Protein AF-A0A3L7PU83-F1 (afdb_monomer)

Mean predicted aligned error: 11.11 Å

Structure (mmCIF, N/CA/C/O backbone):
data_AF-A0A3L7PU83-F1
#
_entry.id   AF-A0A3L7PU83-F1
#
loop_
_atom_site.group_PDB
_atom_site.id
_atom_site.type_symbol
_atom_site.label_atom_id
_atom_site.label_alt_id
_atom_site.label_comp_id
_atom_site.label_asym_id
_atom_site.label_entity_id
_atom_site.label_seq_id
_atom_site.pdbx_PDB_ins_code
_atom_site.Cartn_x
_atom_site.Cartn_y
_atom_site.Cartn_z
_atom_site.occupancy
_atom_site.B_iso_or_equiv
_atom_site.auth_seq_id
_atom_site.auth_comp_id
_atom_site.auth_asym_id
_atom_site.auth_atom_id
_atom_site.pdbx_PDB_model_num
ATOM 1 N N . GLY A 1 1 ? -7.015 1.477 20.627 1.00 94.00 1 GLY A N 1
ATOM 2 C CA . GLY A 1 1 ? -8.019 2.535 20.898 1.00 94.00 1 GLY A CA 1
ATOM 3 C C . GLY A 1 1 ? -7.750 3.165 22.248 1.00 94.00 1 GLY A C 1
ATOM 4 O O . GLY A 1 1 ? -7.036 2.555 23.033 1.00 94.00 1 GLY A O 1
ATOM 5 N N . MET A 1 2 ? -8.298 4.348 22.530 1.00 97.81 2 MET A N 1
ATOM 6 C CA . MET A 1 2 ? -8.058 5.074 23.785 1.00 97.81 2 MET A CA 1
ATOM 7 C C . MET A 1 2 ? -9.359 5.667 24.338 1.00 97.81 2 MET A C 1
ATOM 9 O O . MET A 1 2 ? -10.185 6.142 23.562 1.00 97.81 2 MET A O 1
ATOM 13 N N . THR A 1 3 ? -9.516 5.666 25.662 1.00 98.44 3 THR A N 1
ATOM 14 C CA . THR A 1 3 ? -10.585 6.374 26.385 1.00 98.44 3 THR A CA 1
ATOM 15 C C . THR A 1 3 ? -10.027 7.011 27.657 1.00 98.44 3 THR A C 1
ATOM 17 O O . THR A 1 3 ? -8.965 6.603 28.130 1.00 98.44 3 THR A O 1
ATOM 20 N N . VAL A 1 4 ? -10.726 8.006 28.204 1.00 98.00 4 VAL A N 1
ATOM 21 C CA . VAL A 1 4 ? -10.315 8.733 29.414 1.00 98.00 4 VAL A CA 1
ATOM 22 C C . VAL A 1 4 ? -11.493 8.817 30.378 1.00 98.00 4 VAL A C 1
ATOM 24 O O . VAL A 1 4 ? -12.605 9.099 29.938 1.00 98.00 4 VAL A O 1
ATOM 27 N N . ASP A 1 5 ? -11.255 8.538 31.658 1.00 97.06 5 ASP A N 1
ATOM 28 C CA . ASP A 1 5 ? -12.269 8.633 32.719 1.00 97.06 5 ASP A CA 1
ATOM 29 C C . ASP A 1 5 ? -12.461 10.080 33.217 1.00 97.06 5 ASP A C 1
ATOM 31 O O . ASP A 1 5 ? -11.706 10.988 32.852 1.00 97.06 5 ASP A O 1
ATOM 35 N N . SER A 1 6 ? -13.457 10.324 34.075 1.00 96.25 6 SER A N 1
ATOM 36 C CA . SER A 1 6 ? -13.735 11.674 34.598 1.00 96.25 6 SER A CA 1
ATOM 37 C C . SER A 1 6 ? -12.614 12.260 35.475 1.00 96.25 6 SER A C 1
ATOM 39 O O . SER A 1 6 ? -12.602 13.464 35.747 1.00 96.25 6 SER A O 1
ATOM 41 N N . LYS A 1 7 ? -11.656 11.430 35.907 1.00 93.38 7 LYS A N 1
ATOM 42 C CA . LYS A 1 7 ? -10.493 11.803 36.726 1.00 93.38 7 LYS A CA 1
ATOM 43 C C . LYS A 1 7 ? -9.229 12.012 35.890 1.00 93.38 7 LYS A C 1
ATOM 45 O O . LYS A 1 7 ? -8.198 12.371 36.452 1.00 93.38 7 LYS A O 1
ATOM 50 N N . GLY A 1 8 ? -9.297 11.814 34.574 1.00 94.19 8 GLY A N 1
ATOM 51 C CA . GLY A 1 8 ? -8.153 11.939 33.676 1.00 94.19 8 GLY A CA 1
ATOM 52 C C . GLY A 1 8 ? -7.285 10.681 33.584 1.00 94.19 8 GLY A C 1
ATOM 53 O O . GLY A 1 8 ? -6.175 10.760 33.060 1.00 94.19 8 GLY A O 1
ATOM 54 N N . HIS A 1 9 ? -7.747 9.522 34.065 1.00 95.69 9 HIS A N 1
ATOM 55 C CA . HIS A 1 9 ? -7.056 8.260 33.813 1.00 95.69 9 HIS A CA 1
ATOM 56 C C . HIS A 1 9 ? -7.251 7.830 32.364 1.00 95.69 9 HIS A C 1
ATOM 58 O O . HIS A 1 9 ? -8.375 7.741 31.869 1.00 95.69 9 HIS A O 1
ATOM 64 N N . VAL A 1 10 ? -6.147 7.519 31.693 1.00 97.94 10 VAL A N 1
ATOM 65 C CA . VAL A 1 10 ? -6.130 7.098 30.295 1.00 97.94 10 VAL A CA 1
ATOM 66 C C . VAL A 1 10 ? -6.095 5.576 30.223 1.00 97.94 10 VAL A C 1
ATOM 68 O O . VAL A 1 10 ? -5.242 4.939 30.838 1.00 97.94 10 VAL A O 1
ATOM 71 N N . PHE A 1 11 ? -6.988 4.995 29.425 1.00 98.62 11 PHE A N 1
ATOM 72 C CA . PHE A 1 11 ? -7.014 3.566 29.126 1.00 98.62 11 PHE A CA 1
ATOM 73 C C . PHE A 1 11 ? -6.762 3.327 27.640 1.00 98.62 11 PHE A C 1
ATOM 75 O O . PHE A 1 11 ? -7.431 3.915 26.790 1.00 98.62 11 PHE A O 1
ATOM 82 N N . ILE A 1 12 ? -5.818 2.442 27.321 1.00 98.50 12 ILE A N 1
ATOM 83 C CA . ILE A 1 12 ? -5.386 2.143 25.953 1.00 98.50 12 ILE A CA 1
ATOM 84 C C . ILE A 1 12 ? -5.559 0.648 25.692 1.00 98.50 12 ILE A C 1
ATOM 86 O O . ILE A 1 12 ? -4.879 -0.174 26.298 1.00 98.50 12 ILE A O 1
ATOM 90 N N . ALA A 1 13 ? -6.451 0.294 24.769 1.00 98.12 13 ALA A N 1
ATOM 91 C CA . ALA A 1 13 ? -6.539 -1.060 24.229 1.00 98.12 13 ALA A CA 1
ATOM 92 C C . ALA A 1 13 ? -5.381 -1.285 23.248 1.00 98.12 13 ALA A C 1
ATOM 94 O O . ALA A 1 13 ? -5.244 -0.517 22.286 1.00 98.12 13 ALA A O 1
ATOM 95 N N . GLN A 1 14 ? -4.555 -2.302 23.512 1.00 96.00 14 GLN A N 1
ATOM 96 C CA . GLN A 1 14 ? -3.320 -2.548 22.771 1.00 96.00 14 GLN A CA 1
ATOM 97 C C . GLN A 1 14 ? -2.927 -4.031 22.714 1.00 96.00 14 GLN A C 1
ATOM 99 O O . GLN A 1 14 ? -3.378 -4.870 23.497 1.00 96.00 14 GLN A O 1
ATOM 104 N N . THR A 1 15 ? -1.997 -4.321 21.810 1.00 95.69 15 THR A N 1
ATOM 105 C CA . THR A 1 15 ? -1.219 -5.560 21.777 1.00 95.69 15 THR A CA 1
ATOM 106 C C . THR A 1 15 ? 0.227 -5.258 22.135 1.00 95.69 15 THR A C 1
ATOM 108 O O . THR A 1 15 ? 0.797 -4.298 21.622 1.00 95.69 15 THR A O 1
ATOM 111 N N . ASP A 1 16 ? 0.828 -6.091 22.974 1.00 94.75 16 ASP A N 1
ATOM 112 C CA . ASP A 1 16 ? 2.232 -5.985 23.365 1.00 94.75 16 ASP A CA 1
ATOM 113 C C . ASP A 1 16 ? 3.016 -7.150 22.752 1.00 94.75 16 ASP A C 1
ATOM 115 O O . ASP A 1 16 ? 2.690 -8.317 22.990 1.00 94.75 16 ASP A O 1
ATOM 119 N N . ALA A 1 17 ? 3.976 -6.844 21.883 1.00 94.12 17 ALA A N 1
ATOM 120 C CA . ALA A 1 17 ? 4.710 -7.852 21.129 1.00 94.12 17 ALA A CA 1
ATOM 121 C C . ALA A 1 17 ? 5.749 -8.560 22.007 1.00 94.12 17 ALA A C 1
ATOM 123 O O . ALA A 1 17 ? 6.344 -7.958 22.890 1.00 94.12 17 ALA A O 1
ATOM 124 N N . ARG A 1 18 ? 5.980 -9.847 21.734 1.00 93.31 18 ARG A N 1
ATOM 125 C CA . ARG A 1 18 ? 6.956 -10.700 22.435 1.00 93.31 18 ARG A CA 1
ATOM 126 C C . ARG A 1 18 ? 8.158 -11.053 21.555 1.00 93.31 18 ARG A C 1
ATOM 128 O O . ARG A 1 18 ? 8.721 -12.146 21.664 1.00 93.31 18 ARG A O 1
ATOM 135 N N . ASN A 1 19 ? 8.531 -10.180 20.619 1.00 89.44 19 ASN A N 1
ATOM 136 C CA . ASN A 1 19 ? 9.611 -10.446 19.663 1.00 89.44 19 ASN A CA 1
ATOM 137 C C . ASN A 1 19 ? 10.994 -10.559 20.336 1.00 89.44 19 ASN A C 1
ATOM 139 O O . ASN A 1 19 ? 11.896 -11.191 19.798 1.00 89.44 19 ASN A O 1
ATOM 143 N N . GLU A 1 20 ? 11.177 -10.033 21.545 1.00 87.25 20 GLU A N 1
ATOM 144 C CA . GLU A 1 20 ? 12.359 -10.229 22.390 1.00 87.25 20 GLU A CA 1
ATOM 145 C C . GLU A 1 20 ? 12.507 -11.668 22.917 1.00 87.25 20 GLU A C 1
ATOM 147 O O . GLU A 1 20 ? 13.622 -12.098 23.246 1.00 87.25 20 GLU A O 1
ATOM 152 N N . VAL A 1 21 ? 11.404 -12.428 22.976 1.00 88.00 21 VAL A N 1
ATOM 153 C CA . VAL A 1 21 ? 11.387 -13.816 23.456 1.00 88.00 21 VAL A CA 1
ATOM 154 C C . VAL A 1 21 ? 12.019 -14.756 22.427 1.00 88.00 21 VAL A C 1
ATOM 156 O O . VAL A 1 21 ? 12.861 -15.575 22.800 1.00 88.00 21 VAL A O 1
ATOM 159 N N . ASN A 1 22 ? 11.715 -14.607 21.132 1.00 85.12 22 ASN A N 1
ATOM 160 C CA . ASN A 1 22 ? 12.350 -15.395 20.064 1.00 85.12 22 ASN A CA 1
ATOM 161 C C . ASN A 1 22 ? 13.412 -14.641 19.244 1.00 85.12 22 ASN A C 1
ATOM 163 O O . ASN A 1 22 ? 14.117 -15.256 18.452 1.00 85.12 22 ASN A O 1
ATOM 167 N N . GLY A 1 23 ? 13.620 -13.346 19.483 1.00 67.50 23 GLY A N 1
ATOM 168 C CA . GLY A 1 23 ? 14.571 -12.484 18.768 1.00 67.50 23 GLY A CA 1
ATOM 169 C C . GLY A 1 23 ? 16.057 -12.717 19.066 1.00 67.50 23 GLY A C 1
ATOM 170 O O . GLY A 1 23 ? 16.902 -11.952 18.609 1.00 67.50 23 GLY A O 1
ATOM 171 N N . ARG A 1 24 ? 16.420 -13.770 19.814 1.00 73.19 24 ARG A N 1
ATOM 172 C CA . ARG A 1 24 ? 17.814 -14.121 20.163 1.00 73.19 24 ARG A CA 1
ATOM 173 C C . ARG A 1 24 ? 18.433 -15.148 19.204 1.00 73.19 24 ARG A C 1
ATOM 175 O O . ARG A 1 24 ? 19.147 -16.064 19.632 1.00 73.19 24 ARG A O 1
ATOM 182 N N . ALA A 1 25 ? 18.178 -14.993 17.902 1.00 60.38 25 ALA A N 1
ATOM 183 C CA . ALA A 1 25 ? 18.907 -15.729 16.869 1.00 60.38 25 ALA A CA 1
ATOM 184 C C . ALA A 1 25 ? 20.420 -15.463 17.013 1.00 60.38 25 ALA A C 1
ATOM 186 O O . ALA A 1 25 ? 20.863 -14.338 17.222 1.00 60.38 25 ALA A O 1
ATOM 187 N N . GLY A 1 26 ? 21.234 -16.510 16.948 1.00 65.75 26 GLY A N 1
ATOM 188 C CA . GLY A 1 26 ? 22.698 -16.488 17.081 1.00 65.75 26 GLY A CA 1
ATOM 189 C C . GLY A 1 26 ? 23.156 -16.912 18.452 1.00 65.75 26 GLY A C 1
ATOM 190 O O . GLY A 1 26 ? 23.885 -17.890 18.591 1.00 65.75 26 GLY A O 1
ATOM 191 N N . THR A 1 27 ? 22.696 -16.192 19.466 1.00 74.00 27 THR A N 1
ATOM 192 C CA . THR A 1 27 ? 23.150 -16.401 20.843 1.00 74.00 27 THR A CA 1
ATOM 193 C C . THR A 1 27 ? 22.474 -17.601 21.490 1.00 74.00 27 THR A C 1
ATOM 195 O O . THR A 1 27 ? 23.137 -18.374 22.177 1.00 74.00 27 THR A O 1
ATOM 198 N N . LYS A 1 28 ? 21.169 -17.780 21.252 1.00 83.25 28 LYS A N 1
ATOM 199 C CA . LYS A 1 28 ? 20.387 -18.866 21.857 1.00 83.25 28 LYS A CA 1
ATOM 200 C C . LYS A 1 28 ? 19.711 -19.801 20.856 1.00 83.25 28 LYS A C 1
ATOM 202 O O . LYS A 1 28 ? 19.088 -20.765 21.279 1.00 83.25 28 LYS A O 1
ATOM 207 N N . LYS A 1 29 ? 19.847 -19.541 19.548 1.00 84.50 29 LYS A N 1
ATOM 208 C CA . LYS A 1 29 ? 19.225 -20.331 18.465 1.00 84.50 29 LYS A CA 1
ATOM 209 C C . LYS A 1 29 ? 17.710 -20.541 18.649 1.00 84.50 29 LYS A C 1
ATOM 211 O O . LYS A 1 29 ? 17.197 -21.604 18.316 1.00 84.50 29 LYS A O 1
ATOM 216 N N . HIS A 1 30 ? 17.024 -19.532 19.187 1.00 89.12 30 HIS A N 1
ATOM 217 C CA . HIS A 1 30 ? 15.570 -19.559 19.360 1.00 89.12 30 HIS A CA 1
ATOM 218 C C . HIS A 1 30 ? 14.841 -19.668 18.011 1.00 89.12 30 HIS A C 1
ATOM 220 O O . HIS A 1 30 ? 15.389 -19.305 16.966 1.00 89.12 30 HIS A O 1
ATOM 226 N N . GLY A 1 31 ? 13.593 -20.127 18.056 1.00 88.00 31 GLY A N 1
ATOM 227 C CA . GLY A 1 31 ? 12.664 -20.196 16.936 1.00 88.00 31 GLY A CA 1
ATOM 228 C C . GLY A 1 31 ? 11.219 -19.952 17.383 1.00 88.00 31 GLY A C 1
ATOM 229 O O . GLY A 1 31 ? 10.943 -19.119 18.242 1.00 88.00 31 GLY A O 1
ATOM 230 N N . LEU A 1 32 ? 10.264 -20.657 16.770 1.00 90.56 32 LEU A N 1
ATOM 231 C CA . LEU A 1 32 ? 8.839 -20.497 17.100 1.00 90.56 32 LEU A CA 1
ATOM 232 C C . LEU A 1 32 ? 8.448 -21.116 18.452 1.00 90.56 32 LEU A C 1
ATOM 234 O O . LEU A 1 32 ? 7.441 -20.703 19.029 1.00 90.56 32 LEU A O 1
ATOM 238 N N . ALA A 1 33 ? 9.221 -22.086 18.950 1.00 91.31 33 ALA A N 1
ATOM 239 C CA . ALA A 1 33 ? 8.948 -22.797 20.198 1.00 91.31 33 ALA A CA 1
ATOM 240 C C . ALA A 1 33 ? 8.825 -21.828 21.383 1.00 91.31 33 ALA A C 1
ATOM 242 O O . ALA A 1 33 ? 7.864 -21.886 22.148 1.00 91.31 33 ALA A O 1
ATOM 243 N N . GLU A 1 34 ? 9.755 -20.874 21.473 1.00 91.56 34 GLU A N 1
ATOM 244 C CA . GLU A 1 34 ? 9.830 -19.888 22.550 1.00 91.56 34 GLU A CA 1
ATOM 245 C C . GLU A 1 34 ? 8.663 -18.893 22.539 1.00 91.56 34 GLU A C 1
ATOM 247 O O . GLU A 1 34 ? 8.330 -18.331 23.581 1.00 91.56 34 GLU A O 1
ATOM 252 N N . LEU A 1 35 ? 8.010 -18.678 21.390 1.00 92.06 35 LEU A N 1
ATOM 253 C CA . LEU A 1 35 ? 6.804 -17.849 21.332 1.00 92.06 35 LEU A CA 1
ATOM 254 C C . LEU A 1 35 ? 5.567 -18.573 21.857 1.00 92.06 35 LEU A C 1
ATOM 256 O O . LEU A 1 35 ? 4.594 -17.903 22.186 1.00 92.06 35 LEU A O 1
ATOM 260 N N . GLU A 1 36 ? 5.564 -19.908 21.902 1.00 94.38 36 GLU A N 1
ATOM 261 C CA . GLU A 1 36 ? 4.422 -20.725 22.337 1.00 94.38 36 GLU A CA 1
ATOM 262 C C . GLU A 1 36 ? 3.128 -20.465 21.532 1.00 94.38 36 GLU A C 1
ATOM 264 O O . GLU A 1 36 ? 2.024 -20.667 22.039 1.00 94.38 36 GLU A O 1
ATOM 269 N N . ASN A 1 37 ? 3.261 -20.015 20.272 1.00 94.62 37 ASN A N 1
ATOM 270 C CA . ASN A 1 37 ? 2.171 -19.479 19.438 1.00 94.62 37 ASN A CA 1
ATOM 271 C C . ASN A 1 37 ? 1.414 -18.324 20.120 1.00 94.62 37 ASN A C 1
ATOM 273 O O . ASN A 1 37 ? 0.193 -18.217 20.078 1.00 94.62 37 ASN A O 1
ATOM 277 N N . ARG A 1 38 ? 2.180 -17.447 20.770 1.00 94.75 38 ARG A N 1
ATOM 278 C CA . ARG A 1 38 ? 1.701 -16.298 21.530 1.00 94.75 38 ARG A CA 1
ATOM 279 C C . ARG A 1 38 ? 2.611 -15.097 21.268 1.00 94.75 38 ARG A C 1
ATOM 281 O O . ARG A 1 38 ? 3.349 -14.661 22.149 1.00 94.75 38 ARG A O 1
ATOM 288 N N . ALA A 1 39 ? 2.593 -14.609 20.027 1.00 94.38 39 ALA A N 1
ATOM 289 C CA . ALA A 1 39 ? 3.445 -13.505 19.569 1.00 94.38 39 ALA A CA 1
ATOM 290 C C . ALA A 1 39 ? 3.096 -12.159 20.226 1.00 94.38 39 ALA A C 1
ATOM 292 O O . ALA A 1 39 ? 3.973 -11.315 20.386 1.00 94.38 39 ALA A O 1
ATOM 293 N N . PHE A 1 40 ? 1.838 -11.991 20.641 1.00 95.81 40 PHE A N 1
ATOM 294 C CA . PHE A 1 40 ? 1.333 -10.780 21.278 1.00 95.81 40 PHE A CA 1
ATOM 295 C C . PHE A 1 40 ? 0.582 -11.112 22.570 1.00 95.81 40 PHE A C 1
ATOM 297 O O . PHE A 1 40 ? -0.116 -12.132 22.659 1.00 95.81 40 PHE A O 1
ATOM 304 N N . LEU A 1 41 ? 0.707 -10.229 23.558 1.00 97.56 41 LEU A N 1
ATOM 305 C CA . LEU A 1 41 ? -0.160 -10.163 24.728 1.00 97.56 41 LEU A CA 1
ATOM 306 C C . LEU A 1 41 ? -1.266 -9.145 24.458 1.00 97.56 41 LEU A C 1
ATOM 308 O O . LEU A 1 41 ? -0.987 -8.009 24.077 1.00 97.56 41 LEU A O 1
ATOM 312 N N . ASN A 1 42 ? -2.518 -9.544 24.661 1.00 98.25 42 ASN A N 1
ATOM 313 C CA . ASN A 1 42 ? -3.672 -8.664 24.506 1.00 98.25 42 ASN A CA 1
ATOM 314 C C . ASN A 1 42 ? -3.945 -7.967 25.843 1.00 98.25 42 ASN A C 1
ATOM 316 O O . ASN A 1 42 ? -4.170 -8.635 26.857 1.00 98.25 42 ASN A O 1
ATOM 320 N N . ARG A 1 43 ? -3.868 -6.632 25.862 1.00 98.12 43 ARG A N 1
ATOM 321 C CA . ARG A 1 43 ? -3.830 -5.843 27.100 1.00 98.12 43 ARG A CA 1
ATOM 322 C C . ARG A 1 43 ? -4.674 -4.578 27.015 1.00 98.12 43 ARG A C 1
ATOM 324 O O . ARG A 1 43 ? -4.902 -4.025 25.938 1.00 98.12 43 ARG A O 1
ATOM 331 N N . ILE A 1 44 ? -5.065 -4.081 28.184 1.00 98.62 44 ILE A N 1
ATOM 332 C CA . ILE A 1 44 ? -5.425 -2.675 28.377 1.00 98.62 44 ILE A CA 1
ATOM 333 C C . ILE A 1 44 ? -4.355 -2.034 29.258 1.00 98.62 44 ILE A C 1
ATOM 335 O O . ILE A 1 44 ? -4.079 -2.518 30.352 1.00 98.62 44 ILE A O 1
ATOM 339 N N . THR A 1 45 ? -3.754 -0.946 28.794 1.00 98.25 45 THR A N 1
ATOM 340 C CA . THR A 1 45 ? -2.855 -0.121 29.609 1.00 98.25 45 THR A CA 1
ATOM 341 C C . THR A 1 45 ? -3.662 0.960 30.301 1.00 98.25 45 THR A C 1
ATOM 343 O O . THR A 1 45 ? -4.406 1.674 29.638 1.00 98.25 45 THR A O 1
ATOM 346 N N . SER A 1 46 ? -3.503 1.096 31.612 1.00 97.50 46 SER A N 1
ATOM 347 C CA . SER A 1 46 ? -4.073 2.165 32.429 1.00 97.50 46 SER A CA 1
ATOM 348 C C . SER A 1 46 ? -2.957 3.100 32.893 1.00 97.50 46 SER A C 1
ATOM 350 O O . SER A 1 46 ? -1.943 2.643 33.429 1.00 97.50 46 SER A O 1
ATOM 352 N N . ILE A 1 47 ? -3.123 4.399 32.657 1.00 97.12 47 ILE A N 1
ATOM 353 C CA . ILE A 1 47 ? -2.149 5.439 33.001 1.00 97.12 47 ILE A CA 1
ATOM 354 C C . ILE A 1 47 ? -2.874 6.530 33.781 1.00 97.12 47 ILE A C 1
ATOM 356 O O . ILE A 1 47 ? -3.795 7.168 33.268 1.00 97.12 47 ILE A O 1
ATOM 360 N N . SER A 1 48 ? -2.445 6.746 35.019 1.00 95.12 48 SER A N 1
ATOM 361 C CA . SER A 1 48 ? -2.879 7.881 35.829 1.00 95.12 48 SER A CA 1
ATOM 362 C C . SER A 1 48 ? -1.930 9.058 35.630 1.00 95.12 48 SER A C 1
ATOM 364 O O . SER A 1 48 ? -0.762 8.870 35.294 1.00 95.12 48 SER A O 1
ATOM 366 N N . PHE A 1 49 ? -2.432 10.269 35.845 1.00 93.81 49 PHE A N 1
ATOM 367 C CA . PHE A 1 49 ? -1.648 11.494 35.745 1.00 93.81 49 PHE A CA 1
ATOM 368 C C . PHE A 1 49 ? -1.734 12.269 37.053 1.00 93.81 49 PHE A C 1
ATOM 370 O O . PHE A 1 49 ? -2.809 12.397 37.643 1.00 93.81 49 PHE A O 1
ATOM 377 N N . HIS A 1 50 ? -0.601 12.812 37.485 1.00 89.38 50 HIS A N 1
ATOM 378 C CA . HIS A 1 50 ? -0.543 13.793 38.556 1.00 89.38 50 HIS A CA 1
ATOM 379 C C . HIS A 1 50 ? -0.079 15.125 37.962 1.00 89.38 50 HIS A C 1
ATOM 381 O O . HIS A 1 50 ? 1.105 15.317 37.690 1.00 89.38 50 HIS A O 1
ATOM 387 N N . ALA A 1 51 ? -1.021 16.055 37.772 1.00 86.50 51 ALA A N 1
ATOM 388 C CA . ALA A 1 51 ? -0.829 17.215 36.898 1.00 86.50 51 ALA A CA 1
ATOM 389 C C . ALA A 1 51 ? -0.440 16.761 35.475 1.00 86.50 51 ALA A C 1
ATOM 391 O O . ALA A 1 51 ? -1.168 15.961 34.893 1.00 86.50 51 ALA A O 1
ATOM 392 N N . ASP A 1 52 ? 0.683 17.239 34.935 1.00 88.88 52 ASP A N 1
ATOM 393 C CA . ASP A 1 52 ? 1.148 16.891 33.584 1.00 88.88 52 ASP A CA 1
ATOM 394 C C . ASP A 1 52 ? 2.091 15.669 33.565 1.00 88.88 52 ASP A C 1
ATOM 396 O O . ASP A 1 52 ? 2.519 15.230 32.496 1.00 88.88 52 ASP A O 1
ATOM 400 N N . ASP A 1 53 ? 2.404 15.096 34.733 1.00 92.56 53 ASP A N 1
ATOM 401 C CA . ASP A 1 53 ? 3.305 13.951 34.855 1.00 92.56 53 ASP A CA 1
ATOM 402 C C . ASP A 1 53 ? 2.523 12.631 34.829 1.00 92.56 53 ASP A C 1
ATOM 404 O O . ASP A 1 53 ? 1.648 12.380 35.666 1.00 92.56 53 ASP A O 1
ATOM 408 N N . ALA A 1 54 ? 2.865 11.763 33.875 1.00 93.69 54 ALA A N 1
ATOM 409 C CA . ALA A 1 54 ? 2.325 10.411 33.800 1.00 93.69 54 ALA A CA 1
ATOM 410 C C . ALA A 1 54 ? 2.907 9.526 34.914 1.00 93.69 54 ALA A C 1
ATOM 412 O O . ALA A 1 54 ? 4.125 9.441 35.096 1.00 93.69 54 ALA A O 1
ATOM 413 N N . GLU A 1 55 ? 2.040 8.811 35.626 1.00 95.44 55 GLU A N 1
ATOM 414 C CA . GLU A 1 55 ? 2.448 7.740 36.529 1.00 95.44 55 GLU A CA 1
ATOM 415 C C . GLU A 1 55 ? 2.897 6.491 35.753 1.00 95.44 55 GLU A C 1
ATOM 417 O O . GLU A 1 55 ? 2.722 6.369 34.538 1.00 95.44 55 GLU A O 1
ATOM 422 N N . GLN A 1 56 ? 3.477 5.524 36.472 1.00 95.62 56 GLN A N 1
ATOM 423 C CA . GLN A 1 56 ? 3.872 4.249 35.879 1.00 95.62 56 GLN A CA 1
ATOM 424 C C . GLN A 1 56 ? 2.654 3.514 35.294 1.00 95.62 56 GLN A C 1
ATOM 426 O O . GLN A 1 56 ? 1.674 3.304 36.019 1.00 95.62 56 GLN A O 1
ATOM 431 N N . PRO A 1 57 ? 2.717 3.077 34.021 1.00 96.12 57 PRO A N 1
ATOM 432 C CA . PRO A 1 57 ? 1.628 2.337 33.403 1.00 96.12 57 PRO A CA 1
ATOM 433 C C . PRO A 1 57 ? 1.303 1.046 34.162 1.00 96.12 57 PRO A C 1
ATOM 435 O O . PRO A 1 57 ? 2.196 0.298 34.567 1.00 96.12 57 PRO A O 1
ATOM 438 N N . LYS A 1 58 ? 0.010 0.755 34.309 1.00 96.69 58 LYS A N 1
ATOM 439 C CA . LYS A 1 58 ? -0.505 -0.525 34.807 1.00 96.69 58 LYS A CA 1
ATOM 440 C C . LYS A 1 58 ? -1.070 -1.319 33.638 1.00 96.69 58 LYS A C 1
ATOM 442 O O . LYS A 1 58 ? -1.835 -0.782 32.842 1.00 96.69 58 LYS A O 1
ATOM 447 N N . PHE A 1 59 ? -0.726 -2.598 33.547 1.00 97.38 59 PHE A N 1
ATOM 448 C CA . PHE A 1 59 ? -1.219 -3.477 32.489 1.00 97.38 59 PHE A CA 1
ATOM 449 C C . PHE A 1 59 ? -2.320 -4.391 33.018 1.00 97.38 59 PHE A C 1
ATOM 451 O O . PHE A 1 59 ? -2.118 -5.119 33.988 1.00 97.38 59 PHE A O 1
ATOM 458 N N . PHE A 1 60 ? -3.473 -4.363 32.359 1.00 98.06 60 PHE A N 1
ATOM 459 C CA . PHE A 1 60 ? -4.547 -5.328 32.535 1.00 98.06 60 PHE A CA 1
ATOM 460 C C . PHE A 1 60 ? -4.399 -6.405 31.462 1.00 98.06 60 PHE A C 1
ATOM 462 O O . PHE A 1 60 ? -4.686 -6.171 30.284 1.00 98.06 60 PHE A O 1
ATOM 469 N N . ASP A 1 61 ? -3.906 -7.573 31.866 1.00 97.81 61 ASP A N 1
ATOM 470 C CA . ASP A 1 61 ? -3.820 -8.742 30.996 1.00 97.81 61 ASP A CA 1
ATOM 471 C C . ASP A 1 61 ? -5.227 -9.299 30.753 1.00 97.81 61 ASP A C 1
ATOM 473 O O . ASP A 1 61 ? -5.915 -9.722 31.683 1.00 97.81 61 ASP A O 1
ATOM 477 N N . LEU A 1 62 ? -5.669 -9.306 29.495 1.00 98.12 62 LEU A N 1
ATOM 478 C CA . LEU A 1 62 ? -7.024 -9.745 29.134 1.00 98.12 62 LEU A CA 1
ATOM 479 C C . LEU A 1 62 ? -7.175 -11.272 29.112 1.00 98.12 62 LEU A C 1
ATOM 481 O O . LEU A 1 62 ? -8.275 -11.804 28.959 1.00 98.12 62 LEU A O 1
ATOM 485 N N . GLU A 1 63 ? -6.055 -11.977 29.234 1.00 96.88 63 GLU A N 1
ATOM 486 C CA . GLU A 1 63 ? -5.904 -13.417 29.087 1.00 96.88 63 GLU A CA 1
ATOM 487 C C . GLU A 1 63 ? -4.795 -13.899 30.041 1.00 96.88 63 GLU A C 1
ATOM 489 O O . GLU A 1 63 ? -3.925 -13.107 30.414 1.00 96.88 63 GLU A O 1
ATOM 494 N N . PRO A 1 64 ? -4.747 -15.196 30.402 1.00 96.25 64 PRO A N 1
ATOM 495 C CA . PRO A 1 64 ? -3.625 -15.743 31.157 1.00 96.25 64 PRO A CA 1
ATOM 496 C C . PRO A 1 64 ? -2.277 -15.477 30.471 1.00 96.25 64 PRO A C 1
ATOM 498 O O . PRO A 1 64 ? -2.149 -15.594 29.245 1.00 96.25 64 PRO A O 1
ATOM 501 N N . LEU A 1 65 ? -1.267 -15.145 31.279 1.00 95.62 65 LEU A N 1
ATOM 502 C CA . LEU A 1 65 ? 0.104 -14.971 30.807 1.00 95.62 65 LEU A CA 1
ATOM 503 C C . LEU A 1 65 ? 0.771 -16.327 30.507 1.00 95.62 65 LEU A C 1
ATOM 505 O O . LEU A 1 65 ? 0.557 -17.290 31.257 1.00 95.62 65 LEU A O 1
ATOM 509 N N . PRO A 1 66 ? 1.634 -16.403 29.473 1.00 93.75 66 PRO A N 1
ATOM 510 C CA . PRO A 1 66 ? 2.446 -17.582 29.186 1.00 93.75 66 PRO A CA 1
ATOM 511 C C . PRO A 1 66 ? 3.214 -18.100 30.414 1.00 93.75 66 PRO A C 1
ATOM 513 O O . PRO A 1 66 ? 3.695 -17.296 31.217 1.00 93.75 66 PRO A O 1
ATOM 516 N N . PRO A 1 67 ? 3.340 -19.431 30.579 1.00 93.06 67 PRO A N 1
ATOM 517 C CA . PRO A 1 67 ? 3.010 -20.467 29.590 1.00 93.06 67 PRO A CA 1
ATOM 518 C C . PRO A 1 67 ? 1.519 -20.849 29.524 1.00 93.06 67 PRO A C 1
ATOM 520 O O . PRO A 1 67 ? 1.117 -21.659 28.684 1.00 93.06 67 PRO A O 1
ATOM 523 N N . ASN A 1 68 ? 0.678 -20.272 30.390 1.00 95.88 68 ASN A N 1
ATOM 524 C CA . ASN A 1 68 ? -0.760 -20.517 30.358 1.00 95.88 68 ASN A CA 1
ATOM 525 C C . ASN A 1 68 ? -1.386 -19.845 29.129 1.00 95.88 68 ASN A C 1
ATOM 527 O O . ASN A 1 68 ? -1.002 -18.745 28.738 1.00 95.88 68 ASN A O 1
ATOM 531 N N . GLN A 1 69 ? -2.359 -20.519 28.520 1.00 95.00 69 GLN A N 1
ATOM 532 C CA . GLN A 1 69 ? -3.091 -20.031 27.352 1.00 95.00 69 GLN A CA 1
ATOM 533 C C . GLN A 1 69 ? -4.565 -19.847 27.726 1.00 95.00 69 GLN A C 1
ATOM 535 O O . GLN A 1 69 ? -5.043 -20.561 28.614 1.00 95.00 69 GLN A O 1
ATOM 540 N N . PRO A 1 70 ? -5.298 -18.921 27.083 1.00 95.88 70 PRO A N 1
ATOM 541 C CA . PRO A 1 70 ? -6.742 -18.869 27.251 1.00 95.88 70 PRO A CA 1
ATOM 542 C C . PRO A 1 70 ? -7.381 -20.178 26.771 1.00 95.88 70 PRO A C 1
ATOM 544 O O . PRO A 1 70 ? -6.877 -20.848 25.866 1.00 95.88 70 PRO A O 1
ATOM 547 N N . GLU A 1 71 ? -8.513 -20.536 27.372 1.00 94.69 71 GLU A N 1
ATOM 548 C CA . GLU A 1 71 ? -9.345 -21.623 26.861 1.00 94.69 71 GLU A CA 1
ATOM 549 C C . GLU A 1 71 ? -9.858 -21.297 25.448 1.00 94.69 71 GLU A C 1
ATOM 551 O O . GLU A 1 71 ? -9.953 -20.132 25.042 1.00 94.69 71 GLU A O 1
ATOM 556 N N . LEU A 1 72 ? -10.205 -22.334 24.682 1.00 89.50 72 LEU A N 1
ATOM 557 C CA . LEU A 1 72 ? -10.688 -22.170 23.312 1.00 89.50 72 LEU A CA 1
ATOM 558 C C . LEU A 1 72 ? -11.922 -21.252 23.277 1.00 89.50 72 LEU A C 1
ATOM 560 O O . LEU A 1 72 ? -12.904 -21.493 23.973 1.00 89.50 72 LEU A O 1
ATOM 564 N N . GLY A 1 73 ? -11.869 -20.208 22.447 1.00 91.31 73 GLY A N 1
ATOM 565 C CA . GLY A 1 73 ? -12.955 -19.231 22.300 1.00 91.31 73 GLY A CA 1
ATOM 566 C C . GLY A 1 73 ? -13.006 -18.146 23.383 1.00 91.31 73 GLY A C 1
ATOM 567 O O . GLY A 1 73 ? -13.836 -17.243 23.279 1.00 91.31 73 GLY A O 1
ATOM 568 N N . MET A 1 74 ? -12.117 -18.193 24.382 1.00 96.31 74 MET A N 1
ATOM 569 C CA . MET A 1 74 ? -12.065 -17.217 25.481 1.00 96.31 74 MET A CA 1
ATOM 570 C C . MET A 1 74 ? -11.057 -16.086 25.259 1.00 96.31 74 MET A C 1
ATOM 572 O O . MET A 1 74 ? -11.056 -15.120 26.022 1.00 96.31 74 MET A O 1
ATOM 576 N N . ALA A 1 75 ? -10.217 -16.198 24.229 1.00 97.00 75 ALA A N 1
ATOM 577 C CA . ALA A 1 75 ? -9.267 -15.167 23.838 1.00 97.00 75 ALA A CA 1
ATOM 578 C C . ALA A 1 75 ? -9.964 -13.845 23.462 1.00 97.00 75 ALA A C 1
ATOM 580 O O . ALA A 1 75 ? -11.100 -13.826 22.977 1.00 97.00 75 ALA A O 1
ATOM 581 N N . LEU A 1 76 ? -9.253 -12.745 23.692 1.00 98.38 76 LEU A N 1
ATOM 582 C CA . LEU A 1 76 ? -9.643 -11.373 23.373 1.00 98.38 76 LEU A CA 1
ATOM 583 C C . LEU A 1 76 ? -8.567 -10.761 22.468 1.00 98.38 76 LEU A C 1
ATOM 585 O O . LEU A 1 76 ? -7.938 -9.755 22.792 1.00 98.38 76 LEU A O 1
ATOM 589 N N . ALA A 1 77 ? -8.330 -11.428 21.338 1.00 98.06 77 ALA A N 1
ATOM 590 C CA . ALA A 1 77 ? -7.277 -11.102 20.391 1.00 98.06 77 ALA A CA 1
ATOM 591 C C . ALA A 1 77 ? -7.474 -9.733 19.739 1.00 98.06 77 ALA A C 1
ATOM 593 O O . ALA A 1 77 ? -8.556 -9.415 19.242 1.00 98.06 77 ALA A O 1
ATOM 594 N N . THR A 1 78 ? -6.384 -8.968 19.684 1.00 97.50 78 THR A N 1
ATOM 595 C CA . THR A 1 78 ? -6.325 -7.642 19.058 1.00 97.50 78 THR A CA 1
ATOM 596 C C . THR A 1 78 ? -7.364 -6.672 19.650 1.00 97.50 78 THR A C 1
ATOM 598 O O . THR A 1 78 ? -8.312 -6.277 18.970 1.00 97.50 78 THR A O 1
ATOM 601 N N . PRO A 1 79 ? -7.226 -6.278 20.932 1.00 98.19 79 PRO A N 1
ATOM 602 C CA . PRO A 1 79 ? -8.066 -5.243 21.524 1.00 98.19 79 PRO A CA 1
ATOM 603 C C . PRO A 1 79 ? -7.976 -3.950 20.710 1.00 98.19 79 PRO A C 1
ATOM 605 O O . PRO A 1 79 ? -6.874 -3.452 20.476 1.00 98.19 79 PRO A O 1
ATOM 608 N N . PHE A 1 80 ? -9.115 -3.404 20.280 1.00 97.75 80 PHE A N 1
ATOM 609 C CA . PHE A 1 80 ? -9.138 -2.315 19.299 1.00 97.75 80 PHE A CA 1
ATOM 610 C C . PHE A 1 80 ? -9.841 -1.057 19.815 1.00 97.75 80 PHE A C 1
ATOM 612 O O . PHE A 1 80 ? -9.171 -0.130 20.277 1.00 97.75 80 PHE A O 1
ATOM 619 N N . ALA A 1 81 ? -11.173 -0.988 19.765 1.00 98.25 81 ALA A N 1
ATOM 620 C CA . ALA A 1 81 ? -11.932 0.120 20.345 1.00 98.25 81 ALA A CA 1
ATOM 621 C C . ALA A 1 81 ? -12.176 -0.106 21.839 1.00 98.25 81 ALA A C 1
ATOM 623 O O . ALA A 1 81 ? -12.361 -1.243 22.272 1.00 98.25 81 ALA A O 1
ATOM 624 N N . ILE A 1 82 ? -12.199 0.985 22.604 1.00 98.81 82 ILE A N 1
ATOM 625 C CA . ILE A 1 82 ? -12.455 1.009 24.045 1.00 98.81 82 ILE A CA 1
ATOM 626 C C . ILE A 1 82 ? -13.216 2.286 24.401 1.00 98.81 82 ILE A C 1
ATOM 628 O O . ILE A 1 82 ? -12.926 3.343 23.842 1.00 98.81 82 ILE A O 1
ATOM 632 N N . GLN A 1 83 ? -14.185 2.178 25.302 1.00 98.75 83 GLN A N 1
ATOM 633 C CA . GLN A 1 83 ? -14.955 3.270 25.899 1.00 98.75 83 GLN A CA 1
ATOM 634 C C . GLN A 1 83 ? -15.072 3.025 27.406 1.00 98.75 83 GLN A C 1
ATOM 636 O O . GLN A 1 83 ? -14.952 1.884 27.854 1.00 98.75 83 GLN A O 1
ATOM 641 N N . ILE A 1 84 ? -15.312 4.077 28.182 1.00 98.62 84 ILE A N 1
ATOM 642 C CA . ILE A 1 84 ? -15.584 3.991 29.621 1.00 98.62 84 ILE A CA 1
ATOM 643 C C . ILE A 1 84 ? -17.003 4.484 29.910 1.00 98.62 84 ILE A C 1
ATOM 645 O O . ILE A 1 84 ? -17.481 5.389 29.230 1.00 98.62 84 ILE A O 1
ATOM 649 N N . SER A 1 85 ? -17.688 3.855 30.865 1.00 98.44 85 SER A N 1
ATOM 650 C CA . SER A 1 85 ? -19.006 4.294 31.331 1.00 98.44 85 SER A CA 1
ATOM 651 C C . SER A 1 85 ? -18.936 5.628 32.077 1.00 98.44 85 SER A C 1
ATOM 653 O O . SER A 1 85 ? -17.905 5.962 32.654 1.00 98.44 85 SER A O 1
ATOM 655 N N . ASP A 1 86 ? -20.041 6.376 32.111 1.00 98.31 86 ASP A N 1
ATOM 656 C CA . ASP A 1 86 ? -20.078 7.735 32.685 1.00 98.31 86 ASP A CA 1
ATOM 657 C C . ASP A 1 86 ? -19.850 7.750 34.210 1.00 98.31 86 ASP A C 1
ATOM 659 O O . ASP A 1 86 ? -19.567 8.797 34.788 1.00 98.31 86 ASP A O 1
ATOM 663 N N . ASP A 1 87 ? -20.005 6.602 34.880 1.00 97.62 87 ASP A N 1
ATOM 664 C CA . ASP A 1 87 ? -19.664 6.416 36.296 1.00 97.62 87 ASP A CA 1
ATOM 665 C C . ASP A 1 87 ? -18.215 5.952 36.541 1.00 97.62 87 ASP A C 1
ATOM 667 O O . ASP A 1 87 ? -17.864 5.611 37.673 1.00 97.62 87 ASP A O 1
ATOM 671 N N . ASP A 1 88 ? -17.389 5.909 35.492 1.00 98.19 88 ASP A N 1
ATOM 672 C CA . ASP A 1 88 ? -16.000 5.439 35.468 1.00 98.19 88 ASP A CA 1
ATOM 673 C C . ASP A 1 88 ? -15.782 3.986 35.933 1.00 98.19 88 ASP A C 1
ATOM 675 O O . ASP A 1 88 ? -14.649 3.568 36.171 1.00 98.19 88 ASP A O 1
ATOM 679 N N . SER A 1 89 ? -16.842 3.190 36.102 1.00 97.69 89 SER A N 1
ATOM 680 C CA . SER A 1 89 ? -16.728 1.862 36.718 1.00 97.69 89 SER A CA 1
ATOM 681 C C . SER A 1 89 ? -16.379 0.750 35.730 1.00 97.69 89 SER A C 1
ATOM 683 O O . SER A 1 89 ? -15.728 -0.229 36.104 1.00 97.69 89 SER A O 1
ATOM 685 N N . THR A 1 90 ? -16.818 0.875 34.475 1.00 98.69 90 THR A N 1
ATOM 686 C CA . THR A 1 90 ? -16.771 -0.210 33.492 1.00 98.69 90 THR A CA 1
ATOM 687 C C . THR A 1 90 ? -16.157 0.268 32.185 1.00 98.69 90 THR A C 1
ATOM 689 O O . THR A 1 90 ? -16.663 1.181 31.534 1.00 98.69 90 THR A O 1
ATOM 692 N N . LEU A 1 91 ? -15.096 -0.406 31.755 1.00 98.81 91 LEU A N 1
ATOM 693 C CA . LEU A 1 91 ? -14.579 -0.298 30.398 1.00 98.81 91 LEU A CA 1
ATOM 694 C C . LEU A 1 91 ? -15.354 -1.252 29.488 1.00 98.81 91 LEU A C 1
ATOM 696 O O . LEU A 1 91 ? -15.608 -2.403 29.842 1.00 98.81 91 LEU A O 1
ATOM 700 N N . VAL A 1 92 ? -15.691 -0.786 28.293 1.00 98.81 92 VAL A N 1
ATOM 701 C CA . VAL A 1 92 ? -16.323 -1.569 27.231 1.00 98.81 92 VAL A CA 1
ATOM 702 C C . VAL A 1 92 ? -15.389 -1.551 26.033 1.00 98.81 92 VAL A C 1
ATOM 704 O O . VAL A 1 92 ? -15.103 -0.490 25.482 1.00 98.81 92 VAL A O 1
ATOM 707 N N . ALA A 1 93 ? -14.889 -2.716 25.639 1.00 98.81 93 ALA A N 1
ATOM 708 C CA . ALA A 1 93 ? -13.865 -2.848 24.615 1.00 98.81 93 ALA A CA 1
ATOM 709 C C . ALA A 1 93 ? -14.205 -3.937 23.595 1.00 98.81 93 ALA A C 1
ATOM 711 O O . ALA A 1 93 ? -15.009 -4.831 23.842 1.00 98.81 93 ALA A O 1
ATOM 712 N N . SER A 1 94 ? -13.584 -3.846 22.425 1.00 98.69 94 SER A N 1
ATOM 713 C CA . SER A 1 94 ? -13.715 -4.814 21.333 1.00 98.69 94 SER A CA 1
ATOM 714 C C . SER A 1 94 ? -12.407 -5.564 21.138 1.00 98.69 94 SER A C 1
ATOM 716 O O . SER A 1 94 ? -11.332 -4.984 21.291 1.00 98.69 94 SER A O 1
ATOM 718 N N . ALA A 1 95 ? -12.501 -6.848 20.806 1.00 98.56 95 ALA A N 1
ATOM 719 C CA . ALA A 1 95 ? -11.381 -7.691 20.407 1.00 98.56 95 ALA A CA 1
ATOM 720 C C . ALA A 1 95 ? -11.547 -8.021 18.921 1.00 98.56 95 ALA A C 1
ATOM 722 O O . ALA A 1 95 ? -12.318 -8.919 18.570 1.00 98.56 95 ALA A O 1
ATOM 723 N N . SER A 1 96 ? -10.874 -7.261 18.054 1.00 98.12 96 SER A N 1
ATOM 724 C CA . SER A 1 96 ? -11.123 -7.291 16.610 1.00 98.12 96 SER A CA 1
ATOM 725 C C . SER A 1 96 ? -10.759 -8.635 15.981 1.00 98.12 96 SER A C 1
ATOM 727 O O . SER A 1 96 ? -11.457 -9.101 15.088 1.00 98.12 96 SER A O 1
ATOM 729 N N . GLY A 1 97 ? -9.722 -9.308 16.485 1.00 97.81 97 GLY A N 1
ATOM 730 C CA . GLY A 1 97 ? -9.331 -10.634 16.011 1.00 97.81 97 GLY A CA 1
ATOM 731 C C . GLY A 1 97 ? -10.206 -11.764 16.554 1.00 97.81 97 GLY A C 1
ATOM 732 O O . GLY A 1 97 ? -10.170 -12.871 16.028 1.00 97.81 97 GLY A O 1
ATOM 733 N N . SER A 1 98 ? -10.975 -11.531 17.618 1.00 98.50 98 SER A N 1
ATOM 734 C CA . SER A 1 98 ? -11.837 -12.550 18.240 1.00 98.50 98 SER A CA 1
ATOM 735 C C . SER A 1 98 ? -13.325 -12.349 17.972 1.00 98.50 98 SER A C 1
ATOM 737 O O . SER A 1 98 ? -14.114 -13.138 18.482 1.00 98.50 98 SER A O 1
ATOM 739 N N . ASP A 1 99 ? -13.699 -11.319 17.209 1.00 98.56 99 ASP A N 1
ATOM 740 C CA . ASP A 1 99 ? -15.086 -10.961 16.891 1.00 98.56 99 ASP A CA 1
ATOM 741 C C . ASP A 1 99 ? -15.963 -10.778 18.144 1.00 98.56 99 ASP A C 1
ATOM 743 O O . ASP A 1 99 ? -17.114 -11.208 18.198 1.00 98.56 99 ASP A O 1
ATOM 747 N N . LYS A 1 100 ? -15.406 -10.148 19.191 1.00 98.75 100 LYS A N 1
ATOM 748 C CA . LYS A 1 100 ? -16.065 -9.994 20.501 1.00 98.75 100 LYS A CA 1
ATOM 749 C C . LYS A 1 100 ? -16.153 -8.545 20.961 1.00 98.75 100 LYS A C 1
ATOM 751 O O . LYS A 1 100 ? -15.214 -7.769 20.789 1.00 98.75 100 LYS A O 1
ATOM 756 N N . LEU A 1 101 ? -17.245 -8.232 21.656 1.00 98.88 101 LEU A N 1
ATOM 757 C CA . LEU A 1 101 ? -17.315 -7.134 22.622 1.00 98.88 101 LEU A CA 1
ATOM 758 C C . LEU A 1 101 ? -17.131 -7.717 24.029 1.00 98.88 101 LEU A C 1
ATOM 760 O O . LEU A 1 101 ? -17.674 -8.778 24.338 1.00 98.88 101 LEU A O 1
ATOM 764 N N . PHE A 1 102 ? -16.397 -7.031 24.895 1.00 98.81 102 PHE A N 1
ATOM 765 C CA . PHE A 1 102 ? -16.190 -7.434 26.279 1.00 98.81 102 PHE A CA 1
ATOM 766 C C . PHE A 1 102 ? -16.200 -6.235 27.226 1.00 98.81 102 PHE A C 1
ATOM 768 O O . PHE A 1 102 ? -15.994 -5.089 26.828 1.00 98.81 102 PHE A O 1
ATOM 775 N N . THR A 1 103 ? -16.472 -6.516 28.492 1.00 98.88 103 THR A N 1
ATOM 776 C CA . THR A 1 103 ? -16.550 -5.539 29.578 1.00 98.88 103 THR A CA 1
ATOM 777 C C . THR A 1 103 ? -15.463 -5.832 30.605 1.00 98.88 103 THR A C 1
ATOM 779 O O . THR A 1 103 ? -15.112 -6.990 30.851 1.00 98.88 103 THR A O 1
ATOM 782 N N . VAL A 1 104 ? -14.909 -4.786 31.207 1.00 98.81 104 VAL A N 1
ATOM 783 C CA . VAL A 1 104 ? -13.819 -4.879 32.183 1.00 98.81 104 VAL A CA 1
ATOM 784 C C . VAL A 1 104 ? -14.105 -3.930 33.337 1.00 98.81 104 VAL A C 1
ATOM 786 O O . VAL A 1 104 ? -14.524 -2.797 33.120 1.00 98.81 104 VAL A O 1
ATOM 789 N N . ASP A 1 105 ? -13.866 -4.376 34.563 1.00 98.50 105 ASP A N 1
ATOM 790 C CA . ASP A 1 105 ? -13.868 -3.499 35.730 1.00 98.50 105 ASP A CA 1
ATOM 791 C C . ASP A 1 105 ? -12.698 -2.509 35.621 1.00 98.50 105 ASP A C 1
ATOM 793 O O . ASP A 1 105 ? -11.534 -2.911 35.557 1.00 98.50 105 ASP A O 1
ATOM 797 N N . ALA A 1 106 ? -12.999 -1.211 35.578 1.00 98.00 106 ALA A N 1
ATOM 798 C CA . ALA A 1 106 ? -12.008 -0.175 35.285 1.00 98.00 106 ALA A CA 1
ATOM 799 C C . ALA A 1 106 ? -10.934 -0.030 36.380 1.00 98.00 106 ALA A C 1
ATOM 801 O O . ALA A 1 106 ? -9.847 0.484 36.119 1.00 98.00 106 ALA A O 1
ATOM 802 N N . THR A 1 107 ? -11.223 -0.489 37.603 1.00 95.88 107 THR A N 1
ATOM 803 C CA . THR A 1 107 ? -10.308 -0.377 38.747 1.00 95.88 107 THR A CA 1
ATOM 804 C C . THR A 1 107 ? -9.351 -1.562 38.820 1.00 95.88 107 THR A C 1
ATOM 806 O O . THR A 1 107 ? -8.154 -1.394 39.049 1.00 95.88 107 THR A O 1
ATOM 809 N N . THR A 1 108 ? -9.881 -2.772 38.665 1.00 96.81 108 THR A N 1
ATOM 810 C CA . THR A 1 108 ? -9.145 -4.027 38.864 1.00 96.81 108 THR A CA 1
ATOM 811 C C . THR A 1 108 ? -8.582 -4.600 37.570 1.00 96.81 108 THR A C 1
ATOM 813 O O . THR A 1 108 ? -7.669 -5.422 37.626 1.00 96.81 108 THR A O 1
ATOM 816 N N . GLY A 1 109 ? -9.125 -4.203 36.417 1.00 97.12 109 GLY A N 1
ATOM 817 C CA . GLY A 1 109 ? -8.797 -4.800 35.126 1.00 97.12 109 GLY A CA 1
ATOM 818 C C . GLY A 1 109 ? -9.423 -6.179 34.902 1.00 97.12 109 GLY A C 1
ATOM 819 O O . GLY A 1 109 ? -9.090 -6.846 33.924 1.00 97.12 109 GLY A O 1
ATOM 820 N N . ALA A 1 110 ? -10.316 -6.637 35.787 1.00 98.12 110 ALA A N 1
ATOM 821 C CA . ALA A 1 110 ? -10.962 -7.937 35.655 1.00 98.12 110 ALA A CA 1
ATOM 822 C C . ALA A 1 110 ? -11.985 -7.933 34.510 1.00 98.12 110 ALA A C 1
ATOM 824 O O . ALA A 1 110 ? -12.890 -7.100 34.480 1.00 98.12 110 ALA A O 1
ATOM 825 N N . VAL A 1 111 ? -11.879 -8.893 33.586 1.00 98.56 111 VAL A N 1
ATOM 826 C CA . VAL A 1 111 ? -12.888 -9.085 32.534 1.00 98.56 111 VAL A CA 1
ATOM 827 C C . VAL A 1 111 ? -14.185 -9.596 33.166 1.00 98.56 111 VAL A C 1
ATOM 829 O O . VAL A 1 111 ? -14.202 -10.678 33.752 1.00 98.56 111 VAL A O 1
ATOM 832 N N . LEU A 1 112 ? -15.265 -8.827 33.028 1.00 98.44 112 LEU A N 1
ATOM 833 C CA . LEU A 1 112 ? -16.565 -9.104 33.645 1.00 98.44 112 LEU A CA 1
ATOM 834 C C . LEU A 1 112 ? -17.418 -10.027 32.771 1.00 98.44 112 LEU A C 1
ATOM 836 O O . LEU A 1 112 ? -17.954 -11.023 33.250 1.00 98.44 112 LEU A O 1
ATOM 840 N N . GLY A 1 113 ? -17.522 -9.707 31.483 1.00 98.25 113 GLY A N 1
ATOM 841 C CA . GLY A 1 113 ? -18.358 -10.413 30.521 1.00 98.25 113 GLY A CA 1
ATOM 842 C C . GLY A 1 113 ? -17.869 -10.210 29.091 1.00 98.25 113 GLY A C 1
ATOM 843 O O . GLY A 1 113 ? -17.022 -9.363 28.809 1.00 98.25 113 GLY A O 1
ATOM 844 N N . ARG A 1 114 ? -18.379 -11.027 28.171 1.00 98.31 114 ARG A N 1
ATOM 845 C CA . ARG A 1 114 ? -18.060 -10.957 26.738 1.00 98.31 114 ARG A CA 1
ATOM 846 C C . ARG A 1 114 ? -19.188 -11.547 25.901 1.00 98.31 114 ARG A C 1
ATOM 848 O O . ARG A 1 114 ? -19.899 -12.428 26.378 1.00 98.31 114 ARG A O 1
ATOM 855 N N . VAL A 1 115 ? -19.327 -11.075 24.669 1.00 98.69 115 VAL A N 1
ATOM 856 C CA . VAL A 1 115 ? -20.337 -11.526 23.707 1.00 98.69 115 VAL A CA 1
ATOM 857 C C . VAL A 1 115 ? -19.772 -11.487 22.291 1.00 98.69 115 VAL A C 1
ATOM 859 O O . VAL A 1 115 ? -19.004 -10.585 21.952 1.00 98.69 115 VAL A O 1
ATOM 862 N N . ASP A 1 116 ? -20.158 -12.462 21.473 1.00 98.62 116 ASP A N 1
ATOM 863 C CA . ASP A 1 116 ? -19.821 -12.484 20.050 1.00 98.62 116 ASP A CA 1
ATOM 864 C C . ASP A 1 116 ? -20.594 -11.393 19.299 1.00 98.62 116 ASP A C 1
ATOM 866 O O . ASP A 1 116 ? -21.783 -11.171 19.538 1.00 98.62 116 ASP A O 1
ATOM 870 N N . VAL A 1 117 ? -19.914 -10.712 18.384 1.00 98.81 117 VAL A N 1
ATOM 871 C CA . VAL A 1 117 ? -20.473 -9.700 17.480 1.00 98.81 117 VAL A CA 1
ATOM 872 C C . VAL A 1 117 ? -20.107 -10.048 16.030 1.00 98.81 117 VAL A C 1
ATOM 874 O O . VAL A 1 117 ? -19.693 -11.168 15.741 1.00 98.81 117 VAL A O 1
ATOM 877 N N . GLY A 1 118 ? -20.334 -9.135 15.082 1.00 98.56 118 GLY A N 1
ATOM 878 C CA . GLY A 1 118 ? -19.924 -9.366 13.697 1.00 98.56 118 GLY A CA 1
ATOM 879 C C . GLY A 1 118 ? -18.406 -9.269 13.531 1.00 98.56 118 GLY A C 1
ATOM 880 O O . GLY A 1 118 ? -17.705 -8.762 14.402 1.00 98.56 118 GLY A O 1
ATOM 881 N N . ALA A 1 119 ? -17.909 -9.712 12.376 1.00 98.31 119 ALA A N 1
ATOM 882 C CA . ALA A 1 119 ? -16.477 -9.815 12.129 1.00 98.31 119 ALA A CA 1
ATOM 883 C C . ALA A 1 119 ? -15.725 -8.473 12.198 1.00 98.31 119 ALA A C 1
ATOM 885 O O . ALA A 1 119 ? -16.136 -7.483 11.575 1.00 98.31 119 ALA A O 1
ATOM 886 N N . VAL A 1 120 ? -14.575 -8.499 12.878 1.00 97.88 120 VAL A N 1
ATOM 887 C CA . VAL A 1 120 ? -13.617 -7.395 13.037 1.00 97.88 120 VAL A CA 1
ATOM 888 C C . VAL A 1 120 ? -14.269 -6.142 13.651 1.00 97.88 120 VAL A C 1
ATOM 890 O O . VAL A 1 120 ? -14.419 -5.121 12.974 1.00 97.88 120 VAL A O 1
ATOM 893 N N . PRO A 1 121 ? -14.722 -6.201 14.920 1.00 98.56 121 PRO A N 1
ATOM 894 C CA . PRO A 1 121 ? -15.280 -5.046 15.617 1.00 98.56 121 PRO A CA 1
ATOM 895 C C . PRO A 1 121 ? -14.200 -3.993 15.911 1.00 98.56 121 PRO A C 1
ATOM 897 O O . PRO A 1 121 ? -13.239 -4.268 16.626 1.00 98.56 121 PRO A O 1
ATOM 900 N N . GLU A 1 122 ? -14.372 -2.780 15.380 1.00 96.94 122 GLU A N 1
ATOM 901 C CA . GLU A 1 122 ? -13.359 -1.705 15.438 1.00 96.94 122 GLU A CA 1
ATOM 902 C C . GLU A 1 122 ? -13.905 -0.355 15.929 1.00 96.94 122 GLU A C 1
ATOM 904 O O . GLU A 1 122 ? -13.137 0.578 16.158 1.00 96.94 122 GLU A O 1
ATOM 909 N N . GLY A 1 123 ? -15.220 -0.231 16.130 1.00 97.88 123 GLY A N 1
ATOM 910 C CA . GLY A 1 123 ? -15.849 0.987 16.647 1.00 97.88 123 GLY A CA 1
ATOM 911 C C . GLY A 1 123 ? -16.891 0.680 17.714 1.00 97.88 123 GLY A C 1
ATOM 912 O O . GLY A 1 123 ? -17.611 -0.309 17.599 1.00 97.88 123 GLY A O 1
ATOM 913 N N . ILE A 1 124 ? -16.977 1.528 18.742 1.00 98.69 124 ILE A N 1
ATOM 914 C CA . ILE A 1 124 ? -17.957 1.424 19.831 1.00 98.69 124 ILE A CA 1
ATOM 915 C C . ILE A 1 124 ? -18.551 2.810 20.084 1.00 98.69 124 ILE A C 1
ATOM 917 O O . ILE A 1 124 ? -17.808 3.757 20.333 1.00 98.69 124 ILE A O 1
ATOM 921 N N . ALA A 1 125 ? -19.878 2.911 20.077 1.00 98.50 125 ALA A N 1
ATOM 922 C CA . ALA A 1 125 ? -20.605 4.019 20.690 1.00 98.50 125 ALA A CA 1
ATOM 923 C C . ALA A 1 125 ? -21.356 3.491 21.919 1.00 98.50 125 ALA A C 1
ATOM 925 O O . ALA A 1 125 ? -22.191 2.592 21.793 1.00 98.50 125 ALA A O 1
ATOM 926 N N . LEU A 1 126 ? -21.023 4.015 23.099 1.00 98.50 126 LEU A N 1
ATOM 927 C CA . LEU A 1 126 ? -21.533 3.551 24.389 1.00 98.50 126 LEU A CA 1
ATOM 928 C C . LEU A 1 126 ? -22.666 4.457 24.888 1.00 98.50 126 LEU A C 1
ATOM 930 O O . LEU A 1 126 ? -22.571 5.678 24.805 1.00 98.50 126 LEU A O 1
ATOM 934 N N . GLU A 1 127 ? -23.726 3.855 25.421 1.00 98.06 127 GLU A N 1
ATOM 935 C CA . GLU A 1 127 ? -24.820 4.548 26.101 1.00 98.06 127 GLU A CA 1
ATOM 936 C C . GLU A 1 127 ? -24.849 4.144 27.576 1.00 98.06 127 GLU A C 1
ATOM 938 O O . GLU A 1 127 ? -25.002 2.963 27.914 1.00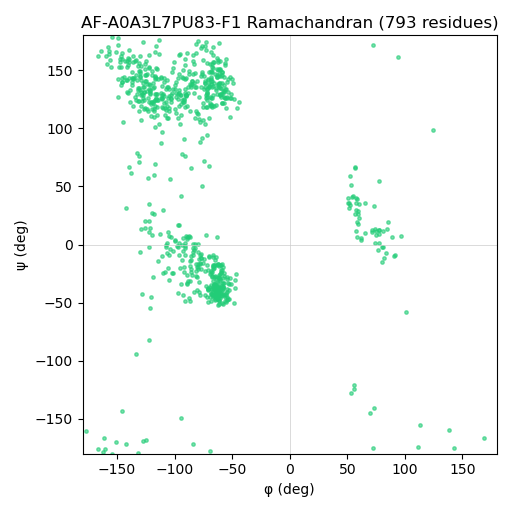 98.06 127 GLU A O 1
ATOM 943 N N . SER A 1 128 ? -24.777 5.138 28.453 1.00 96.69 128 SER A N 1
ATOM 944 C CA . SER A 1 128 ? -24.894 4.973 29.899 1.00 96.69 128 SER A CA 1
ATOM 945 C C . SER A 1 128 ? -26.329 5.243 30.369 1.00 96.69 128 SER A C 1
ATOM 947 O O . SER A 1 128 ? -27.062 6.063 29.819 1.00 96.69 128 SER A O 1
ATOM 949 N N . SER A 1 129 ? -26.749 4.533 31.410 1.00 96.12 129 SER A N 1
ATOM 950 C CA . SER A 1 129 ? -27.984 4.805 32.146 1.00 96.12 129 SER A CA 1
ATOM 951 C C . SER A 1 129 ? -27.904 6.146 32.887 1.00 96.12 129 SER A C 1
ATOM 953 O O . SER A 1 129 ? -26.829 6.708 33.073 1.00 96.12 129 SER A O 1
ATOM 955 N N . THR A 1 130 ? -29.026 6.626 33.432 1.00 92.75 130 THR A N 1
ATOM 956 C CA . THR A 1 130 ? -29.051 7.851 34.258 1.00 92.75 130 THR A CA 1
ATOM 957 C C . THR A 1 130 ? -28.150 7.785 35.495 1.00 92.75 130 THR A C 1
ATOM 959 O O . THR A 1 130 ? -27.800 8.823 36.044 1.00 92.75 130 THR A O 1
ATOM 962 N N . GLY A 1 131 ? -27.808 6.579 35.966 1.00 92.31 131 GLY A N 1
ATOM 963 C CA . GLY A 1 131 ? -26.866 6.362 37.069 1.00 92.31 131 GLY A CA 1
ATOM 964 C C . GLY A 1 131 ? -25.405 6.234 36.627 1.00 92.31 131 GLY A C 1
ATOM 965 O O . GLY A 1 131 ? -24.575 5.872 37.450 1.00 92.31 131 GLY A O 1
ATOM 966 N N . GLY A 1 132 ? -25.110 6.454 35.345 1.00 96.75 132 GLY A N 1
ATOM 967 C CA . GLY A 1 132 ? -23.776 6.409 34.744 1.00 96.75 132 GLY A CA 1
ATOM 968 C C . GLY A 1 132 ? -23.252 5.015 34.382 1.00 96.75 132 GLY A C 1
ATOM 969 O O . GLY A 1 132 ? -22.296 4.903 33.626 1.00 96.75 132 GLY A O 1
ATOM 970 N N . LYS A 1 133 ? -23.910 3.941 34.835 1.00 97.06 133 LYS A N 1
ATOM 971 C CA . LYS A 1 133 ? -23.586 2.558 34.433 1.00 97.06 133 LYS A CA 1
ATOM 972 C C . LYS A 1 133 ? -23.846 2.322 32.946 1.00 97.06 133 LYS A C 1
ATOM 974 O O . LYS A 1 133 ? -24.848 2.852 32.457 1.00 97.06 133 LYS A O 1
ATOM 979 N N . PRO A 1 134 ? -23.068 1.469 32.253 1.00 97.62 134 PRO A N 1
ATOM 980 C CA . PRO A 1 134 ? -23.331 1.146 30.854 1.00 97.62 134 PRO A CA 1
ATOM 981 C C . PRO A 1 134 ? -24.704 0.477 30.705 1.00 97.62 134 PRO A C 1
ATOM 983 O O . PRO A 1 134 ? -25.151 -0.262 31.580 1.00 97.62 134 PRO A O 1
ATOM 986 N N . SER A 1 135 ? -25.392 0.757 29.601 1.00 97.94 135 SER A N 1
ATOM 987 C CA . SER A 1 135 ? -26.732 0.224 29.325 1.00 97.94 135 SER A CA 1
ATOM 988 C C . SER A 1 135 ? -26.830 -0.428 27.953 1.00 97.94 135 SER A C 1
ATOM 990 O O . SER A 1 135 ? -27.396 -1.512 27.836 1.00 97.94 135 SER A O 1
ATOM 992 N N . ARG A 1 136 ? -26.245 0.186 26.918 1.00 98.25 136 ARG A N 1
ATOM 993 C CA . ARG A 1 136 ? -26.195 -0.355 25.556 1.00 98.25 136 ARG A CA 1
ATOM 994 C C . ARG A 1 136 ? -24.913 0.063 24.850 1.00 98.25 136 ARG A C 1
ATOM 996 O O . ARG A 1 136 ? -24.333 1.091 25.182 1.00 98.25 136 ARG A O 1
ATOM 1003 N N . ALA A 1 137 ? -24.504 -0.698 23.843 1.00 98.62 137 ALA A N 1
ATOM 1004 C CA . ALA A 1 137 ? -23.435 -0.310 22.929 1.00 98.62 137 ALA A CA 1
ATOM 1005 C C . ALA A 1 137 ? -23.803 -0.603 21.472 1.00 98.62 137 ALA A C 1
ATOM 1007 O O . ALA A 1 137 ? -24.416 -1.626 21.169 1.00 98.62 137 ALA A O 1
ATOM 1008 N N . TRP A 1 138 ? -23.378 0.280 20.573 1.00 98.75 138 TRP A N 1
ATOM 1009 C CA . TRP A 1 138 ? -23.397 0.066 19.129 1.00 98.75 138 TRP A CA 1
ATOM 1010 C C . TRP A 1 138 ? -21.982 -0.256 18.667 1.00 98.75 138 TRP A C 1
ATOM 1012 O O . TRP A 1 138 ? -21.067 0.536 18.891 1.00 98.75 138 TRP A O 1
ATOM 1022 N N . VAL A 1 139 ? -21.804 -1.411 18.033 1.00 98.81 139 VAL A N 1
ATOM 1023 C CA . VAL A 1 139 ? -20.490 -1.935 17.649 1.00 98.81 139 VAL A CA 1
ATOM 1024 C C . VAL A 1 139 ? -20.388 -1.997 16.133 1.00 98.81 139 VAL A C 1
ATOM 1026 O O . VAL A 1 139 ? -21.163 -2.713 15.502 1.00 98.81 139 VAL A O 1
ATOM 1029 N N . LEU A 1 140 ? -19.448 -1.255 15.545 1.00 98.69 140 LEU A N 1
ATOM 1030 C CA . LEU A 1 140 ? -19.153 -1.323 14.113 1.00 98.69 140 LEU A CA 1
ATOM 1031 C C . LEU A 1 140 ? -18.281 -2.547 13.829 1.00 98.69 140 LEU A C 1
ATOM 1033 O O . LEU A 1 140 ? -17.111 -2.578 14.212 1.00 98.69 140 LEU A O 1
ATOM 1037 N N . ASN A 1 141 ? -18.847 -3.518 13.116 1.00 98.56 141 ASN A N 1
ATOM 1038 C CA . ASN A 1 141 ? -18.162 -4.722 12.659 1.00 98.56 141 ASN A CA 1
ATOM 1039 C C . ASN A 1 141 ? -17.586 -4.451 11.260 1.00 98.56 141 ASN A C 1
ATOM 1041 O O . ASN A 1 141 ? -18.278 -4.607 10.246 1.00 98.56 141 ASN A O 1
ATOM 1045 N N . ALA A 1 142 ? -16.346 -3.965 11.207 1.00 96.62 142 ALA A N 1
ATOM 1046 C CA . ALA A 1 142 ? -15.775 -3.300 10.040 1.00 96.62 142 ALA A CA 1
ATOM 1047 C C . ALA A 1 142 ? -15.603 -4.222 8.824 1.00 96.62 142 ALA A C 1
ATOM 1049 O O . ALA A 1 142 ? -15.832 -3.786 7.699 1.00 96.62 142 ALA A O 1
ATOM 1050 N N . ALA A 1 143 ? -15.235 -5.492 9.027 1.00 96.00 143 ALA A N 1
ATOM 1051 C CA . ALA A 1 143 ? -15.096 -6.453 7.926 1.00 96.00 143 ALA A CA 1
ATOM 1052 C C . ALA A 1 143 ? -16.421 -7.137 7.557 1.00 96.00 143 ALA A C 1
ATOM 1054 O O . ALA A 1 143 ? -16.583 -7.602 6.431 1.00 96.00 143 ALA A O 1
ATOM 1055 N N . ALA A 1 144 ? -17.379 -7.207 8.487 1.00 97.19 144 ALA A N 1
ATOM 1056 C CA . ALA A 1 144 ? -18.717 -7.719 8.198 1.00 97.19 144 ALA A CA 1
ATOM 1057 C C . ALA A 1 144 ? -19.622 -6.680 7.509 1.00 97.19 144 ALA A C 1
ATOM 1059 O O . ALA A 1 144 ? -20.620 -7.066 6.897 1.00 97.19 144 ALA A O 1
ATOM 1060 N N . ASN A 1 145 ? -19.296 -5.386 7.597 1.00 97.25 145 ASN A N 1
ATOM 1061 C CA . ASN A 1 145 ? -20.158 -4.261 7.214 1.00 97.25 145 ASN A CA 1
ATOM 1062 C C . ASN A 1 145 ? -21.526 -4.353 7.904 1.00 97.25 145 ASN A C 1
ATOM 1064 O O . ASN A 1 145 ? -22.581 -4.314 7.272 1.00 97.25 145 ASN A O 1
ATOM 1068 N N . THR A 1 146 ? -21.506 -4.521 9.225 1.00 98.31 146 THR A N 1
ATOM 1069 C CA . THR A 1 146 ? -22.716 -4.528 10.054 1.00 98.31 146 THR A CA 1
ATOM 1070 C C . THR A 1 146 ? -22.505 -3.702 11.321 1.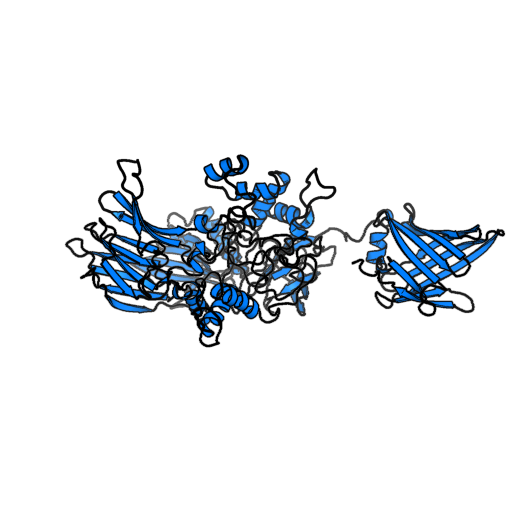00 98.31 146 THR A C 1
ATOM 1072 O O . THR A 1 146 ? -21.370 -3.434 11.712 1.00 98.31 146 THR A O 1
ATOM 1075 N N . VAL A 1 147 ? -23.596 -3.319 11.983 1.00 98.81 147 VAL A N 1
ATOM 1076 C CA . VAL A 1 147 ? -23.575 -2.712 13.319 1.00 98.81 147 VAL A CA 1
ATOM 1077 C C . VAL A 1 147 ? -24.339 -3.608 14.287 1.00 98.81 147 VAL A C 1
ATOM 1079 O O . VAL A 1 147 ? -25.523 -3.869 14.073 1.00 98.81 147 VAL A O 1
ATOM 1082 N N . SER A 1 148 ? -23.689 -4.073 15.352 1.00 98.88 148 SER A N 1
ATOM 1083 C CA . SER A 1 148 ? -24.344 -4.839 16.420 1.00 98.88 148 SER A CA 1
ATOM 1084 C C . SER A 1 148 ? -24.843 -3.910 17.524 1.00 98.88 148 SER A C 1
ATOM 1086 O O . SER A 1 148 ? -24.077 -3.094 18.030 1.00 98.88 148 SER A O 1
ATOM 1088 N N . LEU A 1 149 ? -26.103 -4.060 17.933 1.00 98.81 149 LEU A N 1
ATOM 1089 C CA . LEU A 1 149 ? -26.651 -3.442 19.139 1.00 98.81 149 LEU A CA 1
ATOM 1090 C C . LEU A 1 149 ? -26.548 -4.432 20.297 1.00 98.81 149 LEU A C 1
ATOM 1092 O O . LEU A 1 149 ? -27.127 -5.518 20.240 1.00 98.81 149 LEU A O 1
ATOM 1096 N N . VAL A 1 150 ? -25.838 -4.050 21.351 1.00 98.88 150 VAL A N 1
ATOM 1097 C CA . VAL A 1 150 ? -25.561 -4.890 22.518 1.00 98.88 150 VAL A CA 1
ATOM 1098 C C . VAL A 1 150 ? -26.222 -4.296 23.756 1.00 98.88 150 VAL A C 1
ATOM 1100 O O . VAL A 1 150 ? -26.058 -3.112 24.029 1.00 98.88 150 VAL A O 1
ATOM 1103 N N . ASP A 1 151 ? -26.962 -5.114 24.498 1.00 98.69 151 ASP A N 1
ATOM 1104 C CA . ASP A 1 151 ? -27.450 -4.820 25.846 1.00 98.69 151 ASP A CA 1
ATOM 1105 C C . ASP A 1 151 ? -26.320 -5.044 26.859 1.00 98.69 151 ASP A C 1
ATOM 1107 O O . ASP A 1 151 ? -25.692 -6.107 26.875 1.00 98.69 151 ASP A O 1
ATOM 1111 N N . LEU A 1 152 ? -26.064 -4.020 27.672 1.00 98.62 152 LEU A N 1
ATOM 1112 C CA . LEU A 1 152 ? -25.029 -3.964 28.705 1.00 98.62 152 LEU A CA 1
ATOM 1113 C C . LEU A 1 152 ? -25.613 -3.702 30.102 1.00 98.62 152 LEU A C 1
ATOM 1115 O O . LEU A 1 152 ? -24.865 -3.376 31.020 1.00 98.62 152 LEU A O 1
ATOM 1119 N N . SER A 1 153 ? -26.931 -3.848 30.277 1.00 96.88 153 SER A N 1
ATOM 1120 C CA . SER A 1 153 ? -27.596 -3.674 31.575 1.00 96.88 153 SER A CA 1
ATOM 1121 C C . SER A 1 153 ? -27.048 -4.599 32.674 1.00 96.88 153 SER A C 1
ATOM 1123 O O . SER A 1 153 ? -27.039 -4.216 33.846 1.00 96.88 153 SER A O 1
ATOM 1125 N N . ASP A 1 154 ? -26.541 -5.777 32.295 1.00 97.56 154 ASP A N 1
ATOM 1126 C CA . ASP A 1 154 ? -25.679 -6.633 33.111 1.00 97.56 154 ASP A CA 1
ATOM 1127 C C . ASP A 1 154 ? -24.295 -6.768 32.444 1.00 97.56 154 ASP A C 1
ATOM 1129 O O . ASP A 1 154 ? -24.135 -7.564 31.512 1.00 97.56 154 ASP A O 1
ATOM 1133 N N . PRO A 1 155 ? -23.270 -6.029 32.915 1.00 96.94 155 PRO A N 1
ATOM 1134 C CA . PRO A 1 155 ? -21.924 -6.101 32.358 1.00 96.94 155 PRO A CA 1
ATOM 1135 C C . PRO A 1 155 ? -21.291 -7.493 32.424 1.00 96.94 155 PRO A C 1
ATOM 1137 O O . PRO A 1 155 ? -20.390 -7.765 31.638 1.00 96.94 155 PRO A O 1
ATOM 1140 N N . ALA A 1 156 ? -21.735 -8.385 33.316 1.00 98.25 156 ALA A N 1
ATOM 1141 C CA . ALA A 1 156 ? -21.230 -9.757 33.375 1.00 98.25 156 ALA A CA 1
ATOM 1142 C C . ALA A 1 156 ? -21.865 -10.673 32.309 1.00 98.25 156 ALA A C 1
ATOM 1144 O O . ALA A 1 156 ? -21.331 -11.741 32.003 1.00 98.25 156 ALA A O 1
ATOM 1145 N N . SER A 1 157 ? -22.987 -10.261 31.709 1.00 98.19 157 SER A N 1
ATOM 1146 C CA . SER A 1 157 ? -23.727 -11.032 30.704 1.00 98.19 157 SER A CA 1
ATOM 1147 C C . SER A 1 157 ? -24.213 -10.153 29.538 1.00 98.19 157 SER A C 1
ATOM 1149 O O . SER A 1 157 ? -25.422 -10.052 29.304 1.00 98.19 157 SER A O 1
ATOM 1151 N N . PRO A 1 158 ? -23.294 -9.523 28.777 1.00 98.38 158 PRO A N 1
ATOM 1152 C CA . PRO A 1 158 ? -23.661 -8.712 27.620 1.00 98.38 158 PRO A CA 1
ATOM 1153 C C . PRO A 1 158 ? -24.349 -9.558 26.536 1.00 98.38 158 PRO A C 1
ATOM 1155 O O . PRO A 1 158 ? -24.019 -10.732 26.350 1.00 98.38 158 PRO A O 1
ATOM 1158 N N . LYS A 1 159 ? -25.308 -8.975 25.802 1.00 98.62 159 LYS A N 1
ATOM 1159 C CA . LYS A 1 159 ? -26.108 -9.698 24.788 1.00 98.62 159 LYS A CA 1
ATOM 1160 C C . LYS A 1 159 ? -26.358 -8.870 23.539 1.00 98.62 159 LYS A C 1
ATOM 1162 O O . LYS A 1 159 ? -26.851 -7.752 23.629 1.00 98.62 159 LYS A O 1
ATOM 1167 N N . VAL A 1 160 ? -26.107 -9.432 22.357 1.00 98.75 160 VAL A N 1
ATOM 1168 C CA . VAL A 1 160 ? -26.545 -8.814 21.096 1.00 98.75 160 VAL A CA 1
ATOM 1169 C C . VAL A 1 160 ? -28.069 -8.900 21.000 1.00 98.75 160 VAL A C 1
ATOM 1171 O O . VAL A 1 160 ? -28.646 -9.977 21.122 1.00 98.75 160 VAL A O 1
ATOM 1174 N N . THR A 1 161 ? -28.719 -7.762 20.773 1.00 98.56 161 THR A N 1
ATOM 1175 C CA . THR A 1 161 ? -30.180 -7.650 20.634 1.00 98.56 161 THR A CA 1
ATOM 1176 C C . THR A 1 161 ? -30.618 -7.367 19.199 1.00 98.56 161 THR A C 1
ATOM 1178 O O . THR A 1 161 ? -31.744 -7.698 18.834 1.00 98.56 161 THR A O 1
ATOM 1181 N N . ALA A 1 162 ? -29.738 -6.797 18.369 1.00 98.56 162 ALA A N 1
ATOM 1182 C CA . ALA A 1 162 ? -29.975 -6.594 16.943 1.00 98.56 162 ALA A CA 1
ATOM 1183 C C . ALA A 1 162 ? -28.661 -6.482 16.154 1.00 98.56 162 ALA A C 1
ATOM 1185 O O . ALA A 1 162 ? -27.621 -6.117 16.703 1.00 98.56 162 ALA A O 1
ATOM 1186 N N . THR A 1 163 ? -28.737 -6.725 14.844 1.00 98.50 163 THR A N 1
ATOM 1187 C CA . THR A 1 163 ? -27.645 -6.482 13.892 1.00 98.50 163 THR A CA 1
ATOM 1188 C C . THR A 1 163 ? -28.194 -5.762 12.666 1.00 98.50 163 THR A C 1
ATOM 1190 O O . THR A 1 163 ? -29.123 -6.243 12.018 1.00 98.50 163 THR A O 1
ATOM 1193 N N . VAL A 1 164 ? -27.622 -4.604 12.343 1.00 98.44 164 VAL A N 1
ATOM 1194 C CA . VAL A 1 164 ? -27.970 -3.794 11.170 1.00 98.44 164 VAL A CA 1
ATOM 1195 C C . VAL A 1 164 ? -26.959 -4.074 10.067 1.00 98.44 164 VAL A C 1
ATOM 1197 O O . VAL A 1 164 ? -25.760 -3.960 10.299 1.00 98.44 164 VAL A O 1
ATOM 1200 N N . THR A 1 165 ? -27.421 -4.436 8.872 1.00 97.50 165 THR A N 1
ATOM 1201 C CA . THR A 1 165 ? -26.540 -4.626 7.706 1.00 97.50 165 THR A CA 1
ATOM 1202 C C . THR A 1 165 ? -26.308 -3.296 6.998 1.00 97.50 165 THR A C 1
ATOM 1204 O O . THR A 1 165 ? -27.258 -2.539 6.802 1.00 97.50 165 THR A O 1
ATOM 1207 N N . LEU A 1 166 ? -25.059 -3.015 6.630 1.00 96.56 166 LEU A N 1
ATOM 1208 C CA . LEU A 1 166 ? -24.670 -1.842 5.850 1.00 96.56 166 LEU A CA 1
ATOM 1209 C C . LEU A 1 166 ? -24.470 -2.230 4.380 1.00 96.56 166 LEU A C 1
ATOM 1211 O O . LEU A 1 166 ? -24.199 -3.390 4.065 1.00 96.56 166 LEU A O 1
ATOM 1215 N N . GLU A 1 167 ? -24.587 -1.255 3.481 1.00 93.19 167 GLU A N 1
ATOM 1216 C CA . GLU A 1 167 ? -24.234 -1.446 2.074 1.00 93.19 167 GLU A CA 1
ATOM 1217 C C . GLU A 1 167 ? -22.720 -1.654 1.930 1.00 93.19 167 GLU A C 1
ATOM 1219 O O . GLU A 1 167 ? -21.916 -0.955 2.552 1.00 93.19 167 GLU A O 1
ATOM 1224 N N . ASP A 1 168 ? -22.336 -2.639 1.123 1.00 91.06 168 ASP A N 1
ATOM 1225 C CA . ASP A 1 168 ? -20.944 -3.008 0.897 1.00 91.06 168 ASP A CA 1
ATOM 1226 C C . ASP A 1 168 ? -20.747 -3.458 -0.557 1.00 91.06 168 ASP A C 1
ATOM 1228 O O . ASP A 1 168 ? -21.164 -4.563 -0.915 1.00 91.06 168 ASP A O 1
ATOM 1232 N N . PRO A 1 169 ? -20.129 -2.621 -1.406 1.00 89.25 169 PRO A N 1
ATOM 1233 C CA . PRO A 1 169 ? -19.862 -2.963 -2.798 1.00 89.25 169 PRO A CA 1
ATOM 1234 C C . PRO A 1 169 ? -18.624 -3.859 -2.968 1.00 89.25 169 PRO A C 1
ATOM 1236 O O . PRO A 1 169 ? -18.269 -4.193 -4.098 1.00 89.25 169 PRO A O 1
ATOM 1239 N N . THR A 1 170 ? -17.934 -4.234 -1.884 1.00 91.06 170 THR A N 1
ATOM 1240 C CA . THR A 1 170 ? -16.721 -5.058 -1.951 1.00 91.06 170 THR A CA 1
ATOM 1241 C C . THR A 1 170 ? -17.025 -6.422 -2.566 1.00 91.06 170 THR A C 1
ATOM 1243 O O . THR A 1 170 ? -18.006 -7.078 -2.213 1.00 91.06 170 THR A O 1
ATOM 1246 N N . HIS A 1 171 ? -16.139 -6.900 -3.444 1.00 94.38 171 HIS A N 1
ATOM 1247 C CA . HIS A 1 171 ? -16.243 -8.241 -4.014 1.00 94.38 171 HIS A CA 1
ATOM 1248 C C . HIS A 1 171 ? -16.428 -9.294 -2.889 1.00 94.38 171 HIS A C 1
ATOM 1250 O O . HIS A 1 171 ? -15.580 -9.370 -1.992 1.00 94.38 171 HIS A O 1
ATOM 1256 N N . PRO A 1 172 ? -17.462 -10.163 -2.920 1.00 94.75 172 PRO A N 1
ATOM 1257 C CA . PRO A 1 172 ? -17.802 -11.034 -1.787 1.00 94.75 172 PRO A CA 1
ATOM 1258 C C . PRO A 1 172 ? -16.650 -11.917 -1.283 1.00 94.75 172 PRO A C 1
ATOM 1260 O O . PRO A 1 172 ? -16.428 -12.030 -0.080 1.00 94.75 172 PRO A O 1
ATOM 1263 N N . ALA A 1 173 ? -15.858 -12.494 -2.196 1.00 97.38 173 ALA A N 1
ATOM 1264 C CA . ALA A 1 173 ? -14.676 -13.281 -1.824 1.00 97.38 173 ALA A CA 1
ATOM 1265 C C . ALA A 1 173 ? -13.579 -12.439 -1.144 1.00 97.38 173 ALA A C 1
ATOM 1267 O O . ALA A 1 173 ? -12.917 -12.921 -0.235 1.00 97.38 173 ALA A O 1
ATOM 1268 N N . VAL A 1 174 ? -13.410 -11.170 -1.534 1.00 97.44 174 VAL A N 1
ATOM 1269 C CA . VAL A 1 174 ? -12.440 -10.260 -0.905 1.00 97.44 174 VAL A CA 1
ATOM 1270 C C . VAL A 1 174 ? -12.885 -9.924 0.516 1.00 97.44 174 VAL A C 1
ATOM 1272 O O . VAL A 1 174 ? -12.071 -9.966 1.435 1.00 97.44 174 VAL A O 1
ATOM 1275 N N . LYS A 1 175 ? -14.185 -9.675 0.722 1.00 97.31 175 LYS A N 1
ATOM 1276 C CA . LYS A 1 175 ? -14.768 -9.482 2.056 1.00 97.31 175 LYS A CA 1
ATOM 1277 C C . LYS A 1 175 ? -14.524 -10.693 2.959 1.00 97.31 175 LYS A C 1
ATOM 1279 O O . LYS A 1 175 ? -13.999 -10.550 4.060 1.00 97.31 175 LYS A O 1
ATOM 1284 N N . HIS A 1 176 ? -14.858 -11.892 2.482 1.00 98.31 176 HIS A N 1
ATOM 1285 C CA . HIS A 1 176 ? -14.645 -13.130 3.237 1.00 98.31 176 HIS A CA 1
ATOM 1286 C C . HIS A 1 176 ? -13.154 -13.380 3.506 1.00 98.31 176 HIS A C 1
ATOM 1288 O O . HIS A 1 176 ? -12.781 -13.783 4.606 1.00 98.31 176 HIS A O 1
ATOM 1294 N N . GLY A 1 177 ? -12.290 -13.069 2.539 1.00 98.25 177 GLY A N 1
ATOM 1295 C CA . GLY A 1 177 ? -10.843 -13.160 2.689 1.00 98.25 177 GLY A CA 1
ATOM 1296 C C . GLY A 1 177 ? -10.278 -12.197 3.730 1.00 98.25 177 GLY A C 1
ATOM 1297 O O . GLY A 1 177 ? -9.411 -12.596 4.504 1.00 98.25 177 GLY A O 1
ATOM 1298 N N . ARG A 1 178 ? -10.804 -10.966 3.815 1.00 97.75 178 ARG A N 1
ATOM 1299 C CA . ARG A 1 178 ? -10.457 -10.005 4.877 1.00 97.75 178 ARG A CA 1
ATOM 1300 C C . ARG A 1 178 ? -10.828 -10.549 6.257 1.00 97.75 178 ARG A C 1
ATOM 1302 O O . ARG A 1 178 ? -10.030 -10.444 7.181 1.00 97.75 178 ARG A O 1
ATOM 1309 N N . ILE A 1 179 ? -12.005 -11.167 6.393 1.00 98.38 179 ILE A N 1
ATOM 1310 C CA . ILE A 1 179 ? -12.435 -11.813 7.646 1.00 98.38 179 ILE A CA 1
ATOM 1311 C C . ILE A 1 179 ? -11.472 -12.952 8.017 1.00 98.38 179 ILE A C 1
ATOM 1313 O O . ILE A 1 179 ? -10.969 -12.995 9.139 1.00 98.38 179 ILE A O 1
ATOM 1317 N N . ALA A 1 180 ? -11.144 -13.827 7.063 1.00 98.44 180 ALA A N 1
ATOM 1318 C CA . ALA A 1 180 ? -10.214 -14.933 7.281 1.00 98.44 180 ALA A CA 1
ATOM 1319 C C . ALA A 1 180 ? -8.783 -14.461 7.622 1.00 98.44 180 ALA A C 1
ATOM 1321 O O . ALA A 1 180 ? -8.077 -15.122 8.380 1.00 98.44 180 ALA A O 1
ATOM 1322 N N . PHE A 1 181 ? -8.346 -13.321 7.083 1.00 98.38 181 PHE A N 1
ATOM 1323 C CA . PHE A 1 181 ? -7.050 -12.714 7.396 1.00 98.38 181 PHE A CA 1
ATOM 1324 C C . PHE A 1 181 ? -7.001 -12.130 8.818 1.00 98.38 181 PHE A C 1
ATOM 1326 O O . PHE A 1 181 ? -5.985 -12.236 9.511 1.00 98.38 181 PHE A O 1
ATOM 1333 N N . SER A 1 182 ? -8.100 -11.518 9.263 1.00 98.12 182 SER A N 1
ATOM 1334 C CA . SER A 1 182 ? -8.177 -10.847 10.562 1.00 98.12 182 SER A CA 1
ATOM 1335 C C . SER A 1 182 ? -8.546 -11.772 11.721 1.00 98.12 182 SER A C 1
ATOM 1337 O O . SER A 1 182 ? -8.266 -11.421 12.866 1.00 98.12 182 SER A O 1
ATOM 1339 N N . THR A 1 183 ? -9.122 -12.951 11.464 1.00 97.62 183 THR A N 1
ATOM 1340 C CA . THR A 1 183 ? -9.567 -13.851 12.536 1.00 97.62 183 THR A CA 1
ATOM 1341 C C . THR A 1 183 ? -8.406 -14.521 13.268 1.00 97.62 183 THR A C 1
ATOM 1343 O O . THR A 1 183 ? -7.513 -15.141 12.679 1.00 97.62 183 THR A O 1
ATOM 1346 N N . ALA A 1 184 ? -8.433 -14.450 14.595 1.00 97.69 184 ALA A N 1
ATOM 1347 C CA . ALA A 1 184 ? -7.461 -15.090 15.465 1.00 97.69 184 ALA A CA 1
ATOM 1348 C C . ALA A 1 184 ? -7.667 -16.605 15.563 1.00 97.69 184 ALA A C 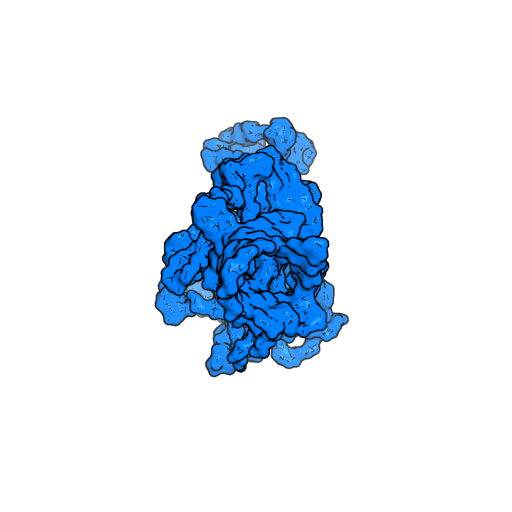1
ATOM 1350 O O . ALA A 1 184 ? -6.752 -17.315 15.980 1.00 97.69 184 ALA A O 1
ATOM 1351 N N . ALA A 1 185 ? -8.810 -17.121 15.089 1.00 94.81 185 ALA A N 1
ATOM 1352 C CA . ALA A 1 185 ? -9.056 -18.555 14.930 1.00 94.81 185 ALA A CA 1
ATOM 1353 C C . ALA A 1 185 ? -8.047 -19.238 13.985 1.00 94.81 185 ALA A C 1
ATOM 1355 O O . ALA A 1 185 ? -7.881 -20.458 14.037 1.00 94.81 185 ALA A O 1
ATOM 1356 N N . SER A 1 186 ? -7.342 -18.455 13.160 1.00 95.06 186 SER A N 1
ATOM 1357 C CA . SER A 1 186 ? -6.217 -18.916 12.342 1.00 95.06 186 SER A CA 1
ATOM 1358 C C . SER A 1 186 ? -5.017 -19.393 13.171 1.00 95.06 186 SER A C 1
ATOM 1360 O O . SER A 1 186 ? -4.283 -20.267 12.709 1.00 95.06 186 SER A O 1
ATOM 1362 N N . SER A 1 187 ? -4.832 -18.871 14.391 1.00 96.69 187 SER A N 1
ATOM 1363 C CA . SER A 1 187 ? -3.781 -19.303 15.319 1.00 96.69 187 SER A CA 1
ATOM 1364 C C . SER A 1 187 ? -4.222 -20.479 16.203 1.00 96.69 187 SER A C 1
ATOM 1366 O O . SER A 1 187 ? -5.396 -20.619 16.568 1.00 96.69 187 SER A O 1
ATOM 1368 N N . THR A 1 188 ? -3.286 -21.347 16.603 1.00 95.69 188 THR A N 1
ATOM 1369 C CA . THR A 1 188 ? -3.584 -22.468 17.511 1.00 95.69 188 THR A CA 1
ATOM 1370 C C . THR A 1 188 ? -4.174 -21.985 18.837 1.00 95.69 188 THR A C 1
ATOM 1372 O O . THR A 1 188 ? -5.147 -22.582 19.308 1.00 95.69 188 THR A O 1
ATOM 1375 N N . THR A 1 189 ? -3.623 -20.915 19.415 1.00 95.50 189 THR A N 1
ATOM 1376 C CA . THR A 1 189 ? -4.038 -20.340 20.709 1.00 95.50 189 THR A CA 1
ATOM 1377 C C . THR A 1 189 ? -5.263 -19.431 20.612 1.00 95.50 189 THR A C 1
ATOM 1379 O O . THR A 1 189 ? -5.902 -19.173 21.628 1.00 95.50 189 THR A O 1
ATOM 1382 N N . GLY A 1 190 ? -5.628 -18.967 19.413 1.00 96.56 190 GLY A N 1
ATOM 1383 C CA . GLY A 1 190 ? -6.754 -18.053 19.223 1.00 96.56 190 GLY A CA 1
ATOM 1384 C C . GLY A 1 190 ? -6.448 -16.601 19.596 1.00 96.56 190 GLY A C 1
ATOM 1385 O O . GLY A 1 190 ? -7.379 -15.817 19.736 1.00 96.56 190 GLY A O 1
ATOM 1386 N N . THR A 1 191 ? -5.177 -16.234 19.797 1.00 97.19 191 THR A N 1
ATOM 1387 C CA . THR A 1 191 ? -4.816 -14.967 20.454 1.00 97.19 191 THR A CA 1
ATOM 1388 C C . THR A 1 191 ? -4.255 -13.884 19.539 1.00 97.19 191 THR A C 1
ATOM 1390 O O . THR A 1 191 ? -3.989 -12.777 20.004 1.00 97.19 191 THR A O 1
ATOM 1393 N N . PHE A 1 192 ? -4.002 -14.204 18.274 1.00 97.62 192 PHE A N 1
ATOM 1394 C CA . PHE A 1 192 ? -3.517 -13.273 17.257 1.00 97.62 192 PHE A CA 1
ATOM 1395 C C . PHE A 1 192 ? -3.883 -13.798 15.864 1.00 97.62 192 PHE A C 1
ATOM 1397 O O . PHE A 1 192 ? -4.211 -14.976 15.707 1.00 97.62 192 PHE A O 1
ATOM 1404 N N . SER A 1 193 ? -3.822 -12.936 14.856 1.00 97.56 193 SER A N 1
ATOM 1405 C CA . SER A 1 193 ? -4.144 -13.256 13.462 1.00 97.56 193 SER A CA 1
ATOM 1406 C C . SER A 1 193 ? -3.053 -12.764 12.512 1.00 97.56 193 SER A C 1
ATOM 1408 O O . SER A 1 193 ? -2.061 -12.171 12.945 1.00 97.56 193 SER A O 1
ATOM 1410 N N . CYS A 1 194 ? -3.229 -12.974 11.204 1.00 97.69 194 CYS A N 1
ATOM 1411 C CA . CYS A 1 194 ? -2.337 -12.380 10.207 1.00 97.69 194 CYS A CA 1
ATOM 1412 C C . CYS A 1 194 ? -2.326 -10.846 10.333 1.00 97.69 194 CYS A C 1
ATOM 1414 O O . CYS A 1 194 ? -1.261 -10.234 10.267 1.00 97.69 194 CYS A O 1
ATOM 1416 N N . ALA A 1 195 ? -3.481 -10.237 10.623 1.00 96.94 195 ALA A N 1
ATOM 1417 C CA . ALA A 1 195 ? -3.608 -8.797 10.842 1.00 96.94 195 ALA A CA 1
ATOM 1418 C C . ALA A 1 195 ? -2.849 -8.275 12.078 1.00 96.94 195 ALA A C 1
ATOM 1420 O O . ALA A 1 195 ? -2.586 -7.081 12.151 1.00 96.94 195 ALA A O 1
ATOM 1421 N N . SER A 1 196 ? -2.452 -9.129 13.031 1.00 96.19 196 SER A N 1
ATOM 1422 C CA . SER A 1 196 ? -1.650 -8.686 14.183 1.00 96.19 196 SER A CA 1
ATOM 1423 C C . SER A 1 196 ? -0.211 -8.324 13.790 1.00 96.19 196 SER A C 1
ATOM 1425 O O . SER A 1 196 ? 0.320 -7.333 14.279 1.00 96.19 196 SER A O 1
ATOM 1427 N N . CYS A 1 197 ? 0.408 -9.087 12.881 1.00 95.00 197 CYS A N 1
ATOM 1428 C CA . CYS A 1 197 ? 1.722 -8.750 12.309 1.00 95.00 197 CYS A CA 1
ATOM 1429 C C . CYS A 1 197 ? 1.603 -7.794 11.110 1.00 95.00 197 CYS A C 1
ATOM 1431 O O . CYS A 1 197 ? 2.526 -7.034 10.817 1.00 95.00 197 CYS A O 1
ATOM 1433 N N . HIS A 1 198 ? 0.461 -7.828 10.416 1.00 94.69 198 HIS A N 1
ATOM 1434 C CA . HIS A 1 198 ? 0.177 -7.028 9.227 1.00 94.69 198 HIS A CA 1
ATOM 1435 C C . HIS A 1 198 ? -1.013 -6.067 9.435 1.00 94.69 198 HIS A C 1
ATOM 1437 O O . HIS A 1 198 ? -2.019 -6.176 8.719 1.00 94.69 198 HIS A O 1
ATOM 1443 N N . PRO A 1 199 ? -0.941 -5.139 10.409 1.00 92.00 199 PRO A N 1
ATOM 1444 C CA . PRO A 1 199 ? -2.056 -4.248 10.736 1.00 92.00 199 PRO A CA 1
ATOM 1445 C C . PRO A 1 199 ? -2.431 -3.391 9.523 1.00 92.00 199 PRO A C 1
ATOM 1447 O O . PRO A 1 199 ? -1.557 -2.809 8.888 1.00 92.00 199 PRO A O 1
ATOM 1450 N N . ASP A 1 200 ? -3.713 -3.351 9.148 1.00 87.56 200 ASP A N 1
ATOM 1451 C CA . ASP A 1 200 ? -4.216 -2.654 7.946 1.00 87.56 200 ASP A CA 1
ATOM 1452 C C . ASP A 1 200 ? -3.486 -3.028 6.641 1.00 87.56 200 ASP A C 1
ATOM 1454 O O . ASP A 1 200 ? -3.251 -2.200 5.748 1.00 87.56 200 ASP A O 1
ATOM 1458 N N . GLY A 1 201 ? -3.060 -4.290 6.554 1.00 88.88 201 GLY A N 1
ATOM 1459 C CA . GLY A 1 201 ? -2.261 -4.817 5.453 1.00 88.88 201 GLY A CA 1
ATOM 1460 C C . GLY A 1 201 ? -0.814 -4.306 5.425 1.00 88.88 201 GLY A C 1
ATOM 1461 O O . GLY A 1 201 ? -0.102 -4.491 4.434 1.00 88.88 201 GLY A O 1
ATOM 1462 N N . HIS A 1 202 ? -0.385 -3.635 6.491 1.00 90.19 202 HIS A N 1
ATOM 1463 C CA . HIS A 1 202 ? 0.924 -3.017 6.630 1.00 90.19 202 HIS A CA 1
ATOM 1464 C C . HIS A 1 202 ? 1.923 -3.937 7.346 1.00 90.19 202 HIS A C 1
ATOM 1466 O O . HIS A 1 202 ? 1.862 -5.157 7.202 1.00 90.19 202 HIS A O 1
ATOM 1472 N N . THR A 1 203 ? 2.880 -3.362 8.070 1.00 90.38 203 THR A N 1
ATOM 1473 C CA . THR A 1 203 ? 3.901 -4.062 8.852 1.00 90.38 203 THR A CA 1
ATOM 1474 C C . THR A 1 203 ? 3.870 -3.589 10.303 1.00 90.38 203 THR A C 1
ATOM 1476 O O . THR A 1 203 ? 3.712 -2.397 10.567 1.00 90.38 203 THR A O 1
ATOM 1479 N N . ASP A 1 204 ? 4.049 -4.523 11.238 1.00 91.75 204 ASP A N 1
ATOM 1480 C CA . ASP A 1 204 ? 4.273 -4.245 12.663 1.00 91.75 204 ASP A CA 1
ATOM 1481 C C . ASP A 1 204 ? 5.617 -3.552 12.947 1.00 91.75 204 ASP A C 1
ATOM 1483 O O . ASP A 1 204 ? 5.834 -3.050 14.046 1.00 91.75 204 ASP A O 1
ATOM 1487 N N . GLN A 1 205 ? 6.506 -3.488 11.949 1.00 89.44 205 GLN A N 1
ATOM 1488 C CA . GLN A 1 205 ? 7.847 -2.914 12.053 1.00 89.44 205 GLN A CA 1
ATOM 1489 C C . GLN A 1 205 ? 8.702 -3.574 13.141 1.00 89.44 205 GLN A C 1
ATOM 1491 O O . GLN A 1 205 ? 9.544 -2.931 13.768 1.00 89.44 205 GLN A O 1
ATOM 1496 N N . LEU A 1 206 ? 8.527 -4.885 13.320 1.00 89.94 206 LEU A N 1
ATOM 1497 C CA . LEU A 1 206 ? 9.303 -5.707 14.242 1.00 89.94 206 LEU A CA 1
ATOM 1498 C C . LEU A 1 206 ? 10.174 -6.722 13.497 1.00 89.94 206 LEU A C 1
ATOM 1500 O O . LEU A 1 206 ? 9.995 -6.995 12.308 1.00 89.94 206 LEU A O 1
ATOM 1504 N N . LEU A 1 207 ? 11.156 -7.272 14.214 1.00 89.88 207 LEU A N 1
ATOM 1505 C CA . LEU A 1 207 ? 12.009 -8.360 13.743 1.00 89.88 207 LEU A CA 1
ATOM 1506 C C . LEU A 1 207 ? 11.597 -9.664 14.412 1.00 89.88 207 LEU A C 1
ATOM 1508 O O . LEU A 1 207 ? 11.585 -9.755 15.638 1.00 89.88 207 LEU A O 1
ATOM 1512 N N . TRP A 1 208 ? 11.365 -10.690 13.602 1.00 91.38 208 TRP A N 1
ATOM 1513 C CA . TRP A 1 208 ? 10.903 -11.988 14.070 1.00 91.38 208 TRP A CA 1
ATOM 1514 C C . TRP A 1 208 ? 11.811 -13.114 13.599 1.00 91.38 208 TRP A C 1
ATOM 1516 O O . TRP A 1 208 ? 12.242 -13.141 12.446 1.00 91.38 208 TRP A O 1
ATOM 1526 N N . VAL A 1 209 ? 12.053 -14.098 14.465 1.00 90.88 209 VAL A N 1
ATOM 1527 C CA . VAL A 1 209 ? 12.651 -15.382 14.072 1.00 90.88 209 VAL A CA 1
ATOM 1528 C C . VAL A 1 209 ? 11.514 -16.364 13.792 1.00 90.88 209 VAL A C 1
ATOM 1530 O O . VAL A 1 209 ? 11.136 -17.182 14.633 1.00 90.88 209 VAL A O 1
ATOM 1533 N N . LEU A 1 210 ? 10.908 -16.210 12.614 1.00 84.88 210 LEU A N 1
ATOM 1534 C CA . LEU A 1 210 ? 9.856 -17.099 12.107 1.00 84.88 210 LEU A CA 1
ATOM 1535 C C . LEU A 1 210 ? 10.484 -18.319 11.436 1.00 84.88 210 LEU A C 1
ATOM 1537 O O . LEU A 1 210 ? 11.660 -18.284 11.110 1.00 84.88 210 LEU A O 1
ATOM 1541 N N . LYS A 1 211 ? 9.734 -19.405 11.220 1.00 85.56 211 LYS A N 1
ATOM 1542 C CA . LYS A 1 211 ? 10.243 -20.653 10.612 1.00 85.56 211 LYS A CA 1
ATOM 1543 C C . LYS A 1 211 ? 10.562 -20.486 9.113 1.00 85.56 211 LYS A C 1
ATOM 1545 O O . LYS A 1 211 ? 9.899 -21.069 8.261 1.00 85.56 211 LYS A O 1
ATOM 1550 N N . THR A 1 212 ? 11.576 -19.688 8.791 1.00 86.00 212 THR A N 1
ATOM 1551 C CA . THR A 1 212 ? 12.108 -19.482 7.440 1.00 86.00 212 THR A CA 1
ATOM 1552 C C . THR A 1 212 ? 13.302 -20.413 7.196 1.00 86.00 212 THR A C 1
ATOM 1554 O O . THR A 1 212 ? 13.869 -20.961 8.149 1.00 86.00 212 THR A O 1
ATOM 1557 N N . PRO A 1 213 ? 13.716 -20.623 5.936 1.00 85.62 213 PRO A N 1
ATOM 1558 C CA . PRO A 1 213 ? 14.908 -21.403 5.636 1.00 85.62 213 PRO A CA 1
ATOM 1559 C C . PRO A 1 213 ? 16.171 -20.819 6.279 1.00 85.62 213 PRO A C 1
ATOM 1561 O O . PRO A 1 213 ? 16.329 -19.602 6.415 1.00 85.62 213 PRO A O 1
ATOM 1564 N N . ILE A 1 214 ? 17.102 -21.706 6.631 1.00 89.88 214 ILE A N 1
ATOM 1565 C CA . ILE A 1 214 ? 18.476 -21.322 6.962 1.00 89.88 214 ILE A CA 1
ATOM 1566 C C . ILE A 1 214 ? 19.164 -20.941 5.655 1.00 89.88 214 ILE A C 1
ATOM 1568 O O . ILE A 1 214 ? 19.169 -21.722 4.705 1.00 89.88 214 ILE A O 1
ATOM 1572 N N . VAL A 1 215 ? 19.733 -19.740 5.607 1.00 89.25 215 VAL A N 1
ATOM 1573 C CA . VAL A 1 215 ? 20.394 -19.252 4.394 1.00 89.25 215 VAL A CA 1
ATOM 1574 C C . VAL A 1 215 ? 21.648 -20.059 4.077 1.00 89.25 215 VAL A C 1
ATOM 1576 O O . VAL A 1 215 ? 22.289 -20.575 4.996 1.00 89.25 215 VAL A O 1
ATOM 1579 N N . THR A 1 216 ? 22.030 -20.162 2.802 1.00 88.69 216 THR A N 1
ATOM 1580 C CA . THR A 1 216 ? 23.226 -20.919 2.405 1.00 88.69 216 THR A CA 1
ATOM 1581 C C . THR A 1 216 ? 24.461 -20.430 3.176 1.00 88.69 216 THR A C 1
ATOM 1583 O O . THR A 1 216 ? 24.785 -19.245 3.177 1.00 88.69 216 THR A O 1
ATOM 1586 N N . GLY A 1 217 ? 25.163 -21.352 3.844 1.00 88.62 217 GLY A N 1
ATOM 1587 C CA . GLY A 1 217 ? 26.322 -21.044 4.695 1.00 88.62 217 GLY A CA 1
ATOM 1588 C C . GLY A 1 217 ? 25.979 -20.607 6.127 1.00 88.62 217 GLY A C 1
ATOM 1589 O O . GLY A 1 217 ? 26.878 -20.489 6.958 1.00 88.62 217 GLY A O 1
ATOM 1590 N N . GLY A 1 218 ? 24.699 -20.406 6.444 1.00 88.19 218 GLY A N 1
ATOM 1591 C CA . GLY A 1 218 ? 24.203 -20.209 7.803 1.00 88.19 218 GLY A CA 1
ATOM 1592 C C . GLY A 1 218 ? 24.016 -21.529 8.556 1.00 88.19 218 GLY A C 1
ATOM 1593 O O . GLY A 1 218 ? 23.969 -22.609 7.974 1.00 88.19 218 GLY A O 1
ATOM 1594 N N . ASN A 1 219 ? 23.880 -21.446 9.880 1.00 89.31 219 ASN A N 1
ATOM 1595 C CA . ASN A 1 219 ? 23.624 -22.596 10.758 1.00 89.31 219 ASN A CA 1
ATOM 1596 C C . ASN A 1 219 ? 22.386 -22.407 11.654 1.00 89.31 219 ASN A C 1
ATOM 1598 O O . ASN A 1 219 ? 22.219 -23.124 12.644 1.00 89.31 219 ASN A O 1
ATOM 1602 N N . GLN A 1 220 ? 21.558 -21.411 11.334 1.00 87.94 220 GLN A N 1
ATOM 1603 C CA . GLN A 1 220 ? 20.349 -21.051 12.064 1.00 87.94 220 GLN A CA 1
ATOM 1604 C C . GLN A 1 220 ? 19.443 -20.140 11.235 1.00 87.94 220 GLN A C 1
ATOM 1606 O O . GLN A 1 220 ? 19.875 -19.535 10.250 1.00 87.94 220 GLN A O 1
ATOM 1611 N N . ILE A 1 221 ? 18.206 -19.989 11.694 1.00 88.31 221 ILE A N 1
ATOM 1612 C CA . ILE A 1 221 ? 17.260 -19.056 11.103 1.00 88.31 221 ILE A CA 1
ATOM 1613 C C . ILE A 1 221 ? 17.678 -17.621 11.435 1.00 88.31 221 ILE A C 1
ATOM 1615 O O . ILE A 1 221 ? 18.035 -17.306 12.571 1.00 88.31 221 ILE A O 1
ATOM 1619 N N . MET A 1 222 ? 17.653 -16.752 10.429 1.00 86.19 222 MET A N 1
ATOM 1620 C CA . MET A 1 222 ? 17.918 -15.328 10.607 1.00 86.19 222 MET A CA 1
ATOM 1621 C C . MET A 1 222 ? 16.603 -14.574 10.820 1.00 86.19 222 MET A C 1
ATOM 1623 O O . MET A 1 222 ? 15.623 -14.904 10.154 1.00 86.19 222 MET A O 1
ATOM 1627 N N . PRO A 1 223 ? 16.580 -13.527 11.661 1.00 88.62 223 PRO A N 1
ATOM 1628 C CA . PRO A 1 223 ? 15.382 -12.725 11.838 1.00 88.62 223 PRO A CA 1
ATOM 1629 C C . PRO A 1 223 ? 14.974 -12.045 10.527 1.00 88.62 223 PRO A C 1
ATOM 1631 O O . PRO A 1 223 ? 15.819 -11.730 9.675 1.00 88.62 223 PRO A O 1
ATOM 1634 N N . ARG A 1 224 ? 13.673 -11.825 10.367 1.00 89.00 224 ARG A N 1
ATOM 1635 C CA . ARG A 1 224 ? 13.075 -11.100 9.248 1.00 89.00 224 ARG A CA 1
ATOM 1636 C C . ARG A 1 224 ? 12.161 -10.006 9.770 1.00 89.00 224 ARG A C 1
ATOM 1638 O O . ARG A 1 224 ? 11.428 -10.221 10.733 1.00 89.00 224 ARG A O 1
ATOM 1645 N N . SER A 1 225 ? 12.218 -8.848 9.128 1.00 89.38 225 SER A N 1
ATOM 1646 C CA . SER A 1 225 ? 11.209 -7.811 9.283 1.00 89.38 225 SER A CA 1
ATOM 1647 C C . SER A 1 225 ? 9.934 -8.218 8.561 1.00 89.38 225 SER A C 1
ATOM 1649 O O . SER A 1 225 ? 9.984 -8.777 7.460 1.00 89.38 225 SER A O 1
ATOM 1651 N N . THR A 1 226 ? 8.791 -7.932 9.173 1.00 90.19 226 THR A N 1
ATOM 1652 C CA . THR A 1 226 ? 7.489 -8.198 8.563 1.00 90.19 226 THR A CA 1
ATOM 1653 C C . THR A 1 226 ? 7.318 -7.363 7.294 1.00 90.19 226 THR A C 1
ATOM 1655 O O . THR A 1 226 ? 7.540 -6.150 7.302 1.00 90.19 226 THR A O 1
ATOM 1658 N N . MET A 1 227 ? 6.926 -8.000 6.191 1.00 87.69 227 MET A N 1
ATOM 1659 C CA . MET A 1 227 ? 6.653 -7.314 4.924 1.00 87.69 227 MET A CA 1
ATOM 1660 C C . MET A 1 227 ? 5.182 -6.894 4.837 1.00 87.69 227 MET A C 1
ATOM 1662 O O . MET A 1 227 ? 4.324 -7.651 5.280 1.00 87.69 227 MET A O 1
ATOM 1666 N N . PRO A 1 228 ? 4.851 -5.731 4.257 1.00 89.25 228 PRO A N 1
ATOM 1667 C CA . PRO A 1 228 ? 3.456 -5.365 4.029 1.00 89.25 228 PRO A CA 1
ATOM 1668 C C . PRO A 1 228 ? 2.806 -6.273 2.974 1.00 89.25 228 PRO A C 1
ATOM 1670 O O . PRO A 1 228 ? 3.460 -6.696 2.019 1.00 89.25 228 PRO A O 1
ATOM 1673 N N . VAL A 1 229 ? 1.500 -6.514 3.116 1.00 91.69 229 VAL A N 1
ATOM 1674 C CA . VAL A 1 229 ? 0.672 -7.207 2.107 1.00 91.69 229 VAL A CA 1
ATOM 1675 C C . VAL A 1 229 ? 0.023 -6.234 1.113 1.00 91.69 229 VAL A C 1
ATOM 1677 O O . VAL A 1 229 ? -0.712 -6.637 0.220 1.00 91.69 229 VAL A O 1
ATOM 1680 N N . ARG A 1 230 ? 0.285 -4.932 1.244 1.00 89.56 230 ARG A N 1
ATOM 1681 C CA . ARG A 1 230 ? -0.097 -3.922 0.250 1.00 89.56 230 ARG A CA 1
ATOM 1682 C C . ARG A 1 230 ? 0.690 -4.129 -1.046 1.00 89.56 230 ARG A C 1
ATOM 1684 O O . ARG A 1 230 ? 1.920 -4.198 -1.020 1.00 89.56 230 ARG A O 1
ATOM 1691 N N . GLY A 1 231 ? -0.014 -4.183 -2.174 1.00 89.62 231 GLY A N 1
ATOM 1692 C CA . GLY A 1 231 ? 0.582 -4.244 -3.509 1.00 89.62 231 GLY A CA 1
ATOM 1693 C C . GLY A 1 231 ? 1.204 -5.597 -3.869 1.00 89.62 231 GLY A C 1
ATOM 1694 O O . GLY A 1 231 ? 2.212 -5.624 -4.568 1.00 89.62 231 GLY A O 1
ATOM 1695 N N . LEU A 1 232 ? 0.654 -6.723 -3.387 1.00 91.19 232 LEU A N 1
ATOM 1696 C CA . LEU A 1 232 ? 1.180 -8.062 -3.717 1.00 91.19 232 LEU A CA 1
ATOM 1697 C C . LEU A 1 232 ? 0.958 -8.474 -5.178 1.00 91.19 232 LEU A C 1
ATOM 1699 O O . LEU A 1 232 ? 1.690 -9.306 -5.706 1.00 91.19 232 LEU A O 1
ATOM 1703 N N . ARG A 1 233 ? -0.049 -7.925 -5.857 1.00 91.38 233 ARG A N 1
ATOM 1704 C CA . ARG A 1 233 ? -0.311 -8.290 -7.251 1.00 91.38 233 ARG A CA 1
ATOM 1705 C C . ARG A 1 233 ? 0.906 -7.977 -8.128 1.00 91.38 233 ARG A C 1
ATOM 1707 O O . ARG A 1 233 ? 1.448 -6.882 -8.059 1.00 91.38 233 ARG A O 1
ATOM 1714 N N . ASP A 1 234 ? 1.334 -8.970 -8.909 1.00 91.31 234 ASP A N 1
ATOM 1715 C CA . ASP A 1 234 ? 2.491 -8.921 -9.819 1.00 91.31 234 ASP A CA 1
ATOM 1716 C C . ASP A 1 234 ? 3.847 -8.598 -9.163 1.00 91.31 234 ASP A C 1
ATOM 1718 O O . ASP A 1 234 ? 4.805 -8.228 -9.839 1.00 91.31 234 ASP A O 1
ATOM 1722 N N . THR A 1 235 ? 3.957 -8.780 -7.846 1.00 90.81 235 THR A N 1
ATOM 1723 C CA . THR A 1 235 ? 5.203 -8.582 -7.085 1.00 90.81 235 THR A CA 1
ATOM 1724 C C . THR A 1 235 ? 5.661 -9.857 -6.387 1.00 90.81 235 THR A C 1
ATOM 1726 O O . THR A 1 235 ? 6.282 -9.794 -5.325 1.00 90.81 235 THR A O 1
ATOM 1729 N N . ALA A 1 236 ? 5.296 -11.014 -6.947 1.00 91.62 236 ALA A N 1
ATOM 1730 C CA . ALA A 1 236 ? 5.774 -12.313 -6.493 1.00 91.62 236 ALA A CA 1
ATOM 1731 C C . ALA A 1 236 ? 7.278 -12.464 -6.790 1.00 91.62 236 ALA A C 1
ATOM 1733 O O . ALA A 1 236 ? 7.735 -11.904 -7.791 1.00 91.62 236 ALA A O 1
ATOM 1734 N N . PRO A 1 237 ? 8.032 -13.221 -5.975 1.00 91.00 237 PRO A N 1
ATOM 1735 C CA . PRO A 1 237 ? 7.635 -13.851 -4.708 1.00 91.00 237 PRO A CA 1
ATOM 1736 C C . PRO A 1 237 ? 7.375 -12.838 -3.572 1.00 91.00 237 PRO A C 1
ATOM 1738 O O . PRO A 1 237 ? 7.678 -11.649 -3.663 1.00 91.00 237 PRO A O 1
ATOM 1741 N N . PHE A 1 238 ? 6.733 -13.278 -2.483 1.00 88.12 238 PHE A N 1
ATOM 1742 C CA . PHE A 1 238 ? 6.216 -12.355 -1.454 1.00 88.12 238 PHE A CA 1
ATOM 1743 C C . PHE A 1 238 ? 7.057 -12.234 -0.183 1.00 88.12 238 PHE A C 1
ATOM 1745 O O . PHE A 1 238 ? 6.757 -11.385 0.656 1.00 88.12 238 PHE A O 1
ATOM 1752 N N . HIS A 1 239 ? 8.109 -13.033 -0.033 1.00 88.75 239 HIS A N 1
ATOM 1753 C CA . HIS A 1 239 ? 8.937 -13.061 1.169 1.00 88.75 239 HIS A CA 1
ATOM 1754 C C . HIS A 1 239 ? 10.384 -12.688 0.840 1.00 88.75 239 HIS A C 1
ATOM 1756 O O . HIS A 1 239 ? 10.879 -13.018 -0.229 1.00 88.75 239 HIS A O 1
ATOM 1762 N N . TRP A 1 240 ? 11.097 -12.076 1.791 1.00 89.25 240 TRP A N 1
ATOM 1763 C CA . TRP A 1 240 ? 12.496 -11.638 1.648 1.00 89.25 240 TRP A CA 1
ATOM 1764 C C . TRP A 1 240 ? 13.443 -12.678 1.047 1.00 89.25 240 TRP A C 1
ATOM 1766 O O . TRP A 1 240 ? 14.442 -12.328 0.425 1.00 89.25 240 TRP A O 1
ATOM 1776 N N . ASP A 1 241 ? 13.151 -13.952 1.287 1.00 89.38 241 ASP A N 1
ATOM 1777 C CA . ASP A 1 241 ? 13.991 -15.073 0.894 1.00 89.38 241 ASP A CA 1
ATOM 1778 C C . ASP A 1 241 ? 13.696 -15.623 -0.506 1.00 89.38 241 ASP A C 1
ATOM 1780 O O . ASP A 1 241 ? 14.271 -16.649 -0.851 1.00 89.38 241 ASP A O 1
ATOM 1784 N N . GLY A 1 242 ? 12.791 -15.008 -1.275 1.00 88.00 242 GLY A N 1
ATOM 1785 C CA . GLY A 1 242 ? 12.331 -15.523 -2.571 1.00 88.00 242 GLY A CA 1
ATOM 1786 C C . GLY A 1 242 ? 11.333 -16.679 -2.458 1.00 88.00 242 GLY A C 1
ATOM 1787 O O . GLY A 1 242 ? 10.797 -17.142 -3.452 1.00 88.00 242 GLY A O 1
ATOM 1788 N N . ILE A 1 243 ? 11.055 -17.152 -1.241 1.00 88.06 243 ILE A N 1
ATOM 1789 C CA . ILE A 1 243 ? 10.131 -18.248 -0.924 1.00 88.06 243 ILE A CA 1
ATOM 1790 C C . ILE A 1 243 ? 9.485 -18.006 0.445 1.00 88.06 243 ILE A C 1
ATOM 1792 O O . ILE A 1 243 ? 10.126 -17.397 1.311 1.00 88.06 243 ILE A O 1
ATOM 1796 N N . PRO A 1 244 ? 8.271 -18.523 0.712 1.00 87.88 244 PRO A N 1
ATOM 1797 C CA . PRO A 1 244 ? 7.423 -19.373 -0.141 1.00 87.88 244 PRO A CA 1
ATOM 1798 C C . PRO A 1 244 ? 6.674 -18.628 -1.259 1.00 87.88 244 PRO A C 1
ATOM 1800 O O . PRO A 1 244 ? 6.573 -17.405 -1.231 1.00 87.88 244 PRO A O 1
ATOM 1803 N N . GLY A 1 245 ? 6.080 -19.386 -2.191 1.00 89.38 245 GLY A N 1
ATOM 1804 C CA . GLY A 1 245 ? 5.243 -18.828 -3.256 1.00 89.38 245 GLY A CA 1
ATOM 1805 C C . GLY A 1 245 ? 6.074 -18.203 -4.374 1.00 89.38 245 GLY A C 1
ATOM 1806 O O . GLY A 1 245 ? 5.918 -17.037 -4.709 1.00 89.38 245 GLY A O 1
ATOM 1807 N N . ASP A 1 246 ? 6.988 -18.976 -4.938 1.00 93.62 246 ASP A N 1
ATOM 1808 C CA . ASP A 1 246 ? 7.798 -18.548 -6.076 1.00 93.62 246 ASP A CA 1
ATOM 1809 C C . ASP A 1 246 ? 7.196 -19.108 -7.372 1.00 93.62 246 ASP A C 1
ATOM 1811 O O . ASP A 1 246 ? 7.150 -20.334 -7.525 1.00 93.62 246 ASP A O 1
ATOM 1815 N N . PRO A 1 247 ? 6.660 -18.278 -8.282 1.00 95.25 247 PRO A N 1
ATOM 1816 C CA . PRO A 1 247 ? 6.132 -18.748 -9.558 1.00 95.25 247 PRO A CA 1
ATOM 1817 C C . PRO A 1 247 ? 7.206 -18.876 -10.651 1.00 95.25 247 PRO A C 1
ATOM 1819 O O . PRO A 1 247 ? 6.919 -19.446 -11.702 1.00 95.25 247 PRO A O 1
ATOM 1822 N N . TYR A 1 248 ? 8.426 -18.384 -10.420 1.00 94.56 248 TYR A N 1
ATOM 1823 C CA . TYR A 1 248 ? 9.489 -18.308 -11.426 1.00 94.56 248 TYR A CA 1
ATOM 1824 C C . TYR A 1 248 ? 10.579 -19.363 -11.223 1.00 94.56 248 TYR A C 1
ATOM 1826 O O . TYR A 1 248 ? 11.156 -19.847 -12.200 1.00 94.56 248 TYR A O 1
ATOM 1834 N N . GLY A 1 249 ? 10.826 -19.769 -9.976 1.00 93.50 249 GLY A N 1
ATOM 1835 C CA . GLY A 1 249 ? 11.965 -20.613 -9.628 1.00 93.50 249 GLY A CA 1
ATOM 1836 C C . GLY A 1 249 ? 13.282 -19.837 -9.707 1.00 93.50 249 GLY A C 1
ATOM 1837 O O . GLY A 1 249 ? 13.321 -18.640 -9.993 1.00 93.50 249 GLY A O 1
ATOM 1838 N N . GLY A 1 250 ? 14.392 -20.546 -9.514 1.00 93.44 250 GLY A N 1
ATOM 1839 C CA . GLY A 1 250 ? 15.734 -19.966 -9.518 1.00 93.44 250 GLY A CA 1
ATOM 1840 C C . GLY A 1 250 ? 16.404 -20.024 -8.151 1.00 93.44 250 GLY A C 1
ATOM 1841 O O . GLY A 1 250 ? 16.148 -20.937 -7.364 1.00 93.44 250 GLY A O 1
ATOM 1842 N N . ILE A 1 251 ? 17.349 -19.117 -7.908 1.00 93.62 251 ILE A N 1
ATOM 1843 C CA . ILE A 1 251 ? 18.117 -19.095 -6.661 1.00 93.62 251 ILE A CA 1
ATOM 1844 C C . ILE A 1 251 ? 17.334 -18.379 -5.565 1.00 93.62 251 ILE A C 1
ATOM 1846 O O . ILE A 1 251 ? 16.828 -17.282 -5.755 1.00 93.62 251 ILE A O 1
ATOM 1850 N N . ASN A 1 252 ? 17.314 -18.957 -4.373 1.00 93.06 252 ASN A N 1
ATOM 1851 C CA . ASN A 1 252 ? 16.693 -18.338 -3.205 1.00 93.06 252 ASN A CA 1
ATOM 1852 C C . ASN A 1 252 ? 17.678 -18.301 -2.034 1.00 93.06 252 ASN A C 1
ATOM 1854 O O . ASN A 1 252 ? 18.770 -18.868 -2.128 1.00 93.06 252 ASN A O 1
ATOM 1858 N N . SER A 1 253 ? 17.327 -17.661 -0.917 1.00 90.94 253 SER A N 1
ATOM 1859 C CA . SER A 1 253 ? 18.271 -17.535 0.205 1.00 90.94 253 SER A CA 1
ATOM 1860 C C . SER A 1 253 ? 18.799 -18.875 0.737 1.00 90.94 253 SER A C 1
ATOM 1862 O O . SER A 1 253 ? 19.895 -18.916 1.299 1.00 90.94 253 SER A O 1
ATOM 1864 N N . ALA A 1 254 ? 18.042 -19.969 0.596 1.00 91.12 254 ALA A N 1
ATOM 1865 C CA . ALA A 1 254 ? 18.467 -21.310 1.004 1.00 91.12 254 ALA A CA 1
ATOM 1866 C C . ALA A 1 254 ? 19.369 -21.992 -0.039 1.00 91.12 254 ALA A C 1
ATOM 1868 O O . ALA A 1 254 ? 20.221 -22.804 0.328 1.00 91.12 254 ALA A O 1
ATOM 1869 N N . HIS A 1 255 ? 19.218 -21.626 -1.314 1.00 93.00 255 HIS A N 1
ATOM 1870 C CA . HIS A 1 255 ? 19.918 -22.189 -2.466 1.00 93.00 255 HIS A CA 1
ATOM 1871 C C . HIS A 1 255 ? 20.510 -21.074 -3.344 1.00 93.00 255 HIS A C 1
ATOM 1873 O O . HIS A 1 255 ? 20.046 -20.817 -4.450 1.00 93.00 255 HIS A O 1
ATOM 1879 N N . ILE A 1 256 ? 21.560 -20.395 -2.862 1.00 93.19 256 ILE A N 1
ATOM 1880 C CA . ILE A 1 256 ? 22.147 -19.245 -3.585 1.00 93.19 256 ILE A CA 1
ATOM 1881 C C . ILE A 1 256 ? 23.030 -19.638 -4.782 1.00 93.19 256 ILE A C 1
ATOM 1883 O O . ILE A 1 256 ? 23.471 -18.763 -5.526 1.00 93.19 256 ILE A O 1
ATOM 1887 N N . ARG A 1 257 ? 23.369 -20.929 -4.914 1.00 90.62 257 ARG A N 1
ATOM 1888 C CA . ARG A 1 257 ? 24.284 -21.454 -5.947 1.00 90.62 257 ARG A CA 1
ATOM 1889 C C . ARG A 1 257 ? 23.583 -22.298 -7.008 1.00 90.62 257 ARG A C 1
ATOM 1891 O O . ARG A 1 257 ? 24.084 -22.368 -8.121 1.00 90.62 257 ARG A O 1
ATOM 1898 N N . ASP A 1 258 ? 22.432 -22.873 -6.671 1.00 90.19 258 ASP A N 1
ATOM 1899 C CA . ASP A 1 258 ? 21.691 -23.798 -7.524 1.00 90.19 258 ASP A CA 1
ATOM 1900 C C . ASP A 1 258 ? 20.228 -23.363 -7.592 1.00 90.19 258 ASP A C 1
ATOM 1902 O O . ASP A 1 258 ? 19.624 -23.043 -6.568 1.00 90.19 258 ASP A O 1
ATOM 1906 N N . GLY A 1 259 ? 19.650 -23.352 -8.792 1.00 90.88 259 GLY A N 1
ATOM 1907 C CA . GLY A 1 259 ? 18.245 -23.003 -8.968 1.00 90.88 259 GLY A CA 1
ATOM 1908 C C . GLY A 1 259 ? 17.306 -24.111 -8.486 1.00 90.88 259 GLY A C 1
ATOM 1909 O O . GLY A 1 259 ? 17.538 -25.289 -8.760 1.00 90.88 259 GLY A O 1
ATOM 1910 N N . VAL A 1 260 ? 16.217 -23.735 -7.817 1.00 93.31 260 VAL A N 1
ATOM 1911 C CA . VAL A 1 260 ? 15.102 -24.631 -7.480 1.00 93.31 260 VAL A CA 1
ATOM 1912 C C . VAL A 1 260 ? 13.922 -24.411 -8.434 1.00 93.31 260 VAL A C 1
ATOM 1914 O O . VAL A 1 260 ? 13.768 -23.311 -8.972 1.00 93.31 260 VAL A O 1
ATOM 1917 N N . PRO A 1 261 ? 13.083 -25.432 -8.683 1.00 95.19 261 PRO A N 1
ATOM 1918 C CA . PRO A 1 261 ? 11.899 -25.261 -9.518 1.00 95.19 261 PRO A CA 1
ATOM 1919 C C . PRO A 1 261 ? 10.868 -24.320 -8.864 1.00 95.19 261 PRO A C 1
ATOM 1921 O O . PRO A 1 261 ? 10.840 -24.210 -7.634 1.00 95.19 261 PRO A O 1
ATOM 1924 N N . PRO A 1 262 ? 9.978 -23.700 -9.664 1.00 95.62 262 PRO A N 1
ATOM 1925 C CA . PRO A 1 262 ? 8.842 -22.940 -9.151 1.00 95.62 262 PRO A CA 1
ATOM 1926 C C . PRO A 1 262 ? 7.999 -23.743 -8.151 1.00 95.62 262 PRO A C 1
ATOM 1928 O O . PRO A 1 262 ? 7.777 -24.943 -8.320 1.00 95.62 262 PRO A O 1
ATOM 1931 N N . SER A 1 263 ? 7.476 -23.058 -7.135 1.00 93.38 263 SER A N 1
ATOM 1932 C CA . SER A 1 263 ? 6.547 -23.601 -6.129 1.00 93.38 263 SER A CA 1
ATOM 1933 C C . SER A 1 263 ? 5.094 -23.150 -6.332 1.00 93.38 263 SER A C 1
ATOM 1935 O O . SER A 1 263 ? 4.186 -23.663 -5.680 1.00 93.38 263 SER A O 1
ATOM 1937 N N . SER A 1 264 ? 4.857 -22.205 -7.242 1.00 95.88 264 SER A N 1
ATOM 1938 C CA . SER A 1 264 ? 3.530 -21.720 -7.639 1.00 95.88 264 SER A CA 1
ATOM 1939 C C . SER A 1 264 ? 3.489 -21.444 -9.148 1.00 95.88 264 SER A C 1
ATOM 1941 O O . SER A 1 264 ? 4.409 -21.841 -9.863 1.00 95.88 264 SER A O 1
ATOM 1943 N N . LYS A 1 265 ? 2.417 -20.832 -9.662 1.00 95.75 265 LYS A N 1
ATOM 1944 C CA . LYS A 1 265 ? 2.205 -20.660 -11.105 1.00 95.75 265 LYS A CA 1
ATOM 1945 C C . LYS A 1 265 ? 2.050 -19.193 -11.494 1.00 95.75 265 LYS A C 1
ATOM 1947 O O . LYS A 1 265 ? 1.251 -18.480 -10.894 1.00 95.75 265 LYS A O 1
ATOM 1952 N N . VAL A 1 266 ? 2.749 -18.781 -12.552 1.00 91.75 266 VAL A N 1
ATOM 1953 C CA . VAL A 1 266 ? 2.703 -17.409 -13.098 1.00 91.75 266 VAL A CA 1
ATOM 1954 C C . VAL A 1 266 ? 1.304 -17.035 -13.605 1.00 91.75 266 VAL A C 1
ATOM 1956 O O . VAL A 1 266 ? 0.864 -15.903 -13.427 1.00 91.75 266 VAL A O 1
ATOM 1959 N N . ASP A 1 267 ? 0.587 -17.985 -14.210 1.00 91.56 267 ASP A N 1
ATOM 1960 C CA . ASP A 1 267 ? -0.743 -17.789 -14.802 1.00 91.56 267 ASP A CA 1
ATOM 1961 C C . ASP A 1 267 ? -1.897 -17.886 -13.786 1.00 91.56 267 ASP A C 1
ATOM 1963 O O . ASP A 1 267 ? -3.049 -17.644 -14.138 1.00 91.56 267 ASP A O 1
ATOM 1967 N N . GLN A 1 268 ? -1.604 -18.228 -12.524 1.00 95.50 268 GLN A N 1
ATOM 1968 C CA . GLN A 1 268 ? -2.583 -18.329 -11.434 1.00 95.50 268 GLN A CA 1
ATOM 1969 C C . GLN A 1 268 ? -2.043 -17.601 -10.193 1.00 95.50 268 GLN A C 1
ATOM 1971 O O . GLN A 1 268 ? -1.546 -18.266 -9.277 1.00 95.50 268 GLN A O 1
ATOM 1976 N N . PRO A 1 269 ? -2.114 -16.257 -10.131 1.00 94.38 269 PRO A N 1
ATOM 1977 C CA . PRO A 1 269 ? -1.551 -15.467 -9.030 1.00 94.38 269 PRO A CA 1
ATOM 1978 C C . PRO A 1 269 ? -2.022 -15.911 -7.637 1.00 94.38 269 PRO A C 1
ATOM 1980 O O . PRO A 1 269 ? -1.250 -15.882 -6.676 1.00 94.38 269 PRO A O 1
ATOM 1983 N N . GLU A 1 270 ? -3.265 -16.389 -7.515 1.00 96.94 270 GLU A N 1
ATOM 1984 C CA . GLU A 1 270 ? -3.819 -16.914 -6.265 1.00 96.94 270 GLU A CA 1
ATOM 1985 C C . GLU A 1 270 ? -3.031 -18.122 -5.746 1.00 96.94 270 GLU A C 1
ATOM 1987 O O . GLU A 1 270 ? -2.936 -18.313 -4.532 1.00 96.94 270 GLU A O 1
ATOM 1992 N N . SER A 1 271 ? -2.421 -18.918 -6.636 1.00 96.88 271 SER A N 1
ATOM 1993 C CA . SER A 1 271 ? -1.581 -20.061 -6.254 1.00 96.88 271 SER A CA 1
ATOM 1994 C C . SER A 1 271 ? -0.360 -19.623 -5.442 1.00 96.88 271 SER A C 1
ATOM 1996 O O . SER A 1 271 ? 0.051 -20.318 -4.510 1.00 96.88 271 SER A O 1
ATOM 1998 N N . THR A 1 272 ? 0.175 -18.437 -5.733 1.00 95.88 272 THR A N 1
ATOM 1999 C CA . THR A 1 272 ? 1.309 -17.858 -5.022 1.00 95.88 272 THR A CA 1
ATOM 2000 C C . THR A 1 272 ? 0.915 -17.410 -3.616 1.00 95.88 272 THR A C 1
ATOM 2002 O O . THR A 1 272 ? 1.536 -17.822 -2.633 1.00 95.88 272 THR A O 1
ATOM 2005 N N . THR A 1 273 ? -0.177 -16.648 -3.484 1.00 96.62 273 THR A N 1
ATOM 2006 C CA . THR A 1 273 ? -0.718 -16.266 -2.167 1.00 96.62 273 THR A CA 1
ATOM 2007 C C . THR A 1 273 ? -1.179 -17.474 -1.358 1.00 96.62 273 THR A C 1
ATOM 2009 O O . THR A 1 273 ? -0.982 -17.506 -0.146 1.00 96.62 273 THR A O 1
ATOM 2012 N N . ARG A 1 274 ? -1.735 -18.508 -2.001 1.00 96.88 274 ARG A N 1
ATOM 2013 C CA . ARG A 1 274 ? -2.163 -19.734 -1.320 1.00 96.88 274 ARG A CA 1
ATOM 2014 C C . ARG A 1 274 ? -0.981 -20.462 -0.688 1.00 96.88 274 ARG A C 1
ATOM 2016 O O . ARG A 1 274 ? -1.103 -20.920 0.443 1.00 96.88 274 ARG A O 1
ATOM 2023 N N . HIS A 1 275 ? 0.173 -20.503 -1.355 1.00 95.25 275 HIS A N 1
ATOM 2024 C CA . HIS A 1 275 ? 1.387 -21.095 -0.788 1.00 95.25 275 HIS A CA 1
ATOM 2025 C C . HIS A 1 275 ? 1.911 -20.304 0.427 1.00 95.25 275 HIS A C 1
ATOM 2027 O O . HIS A 1 275 ? 2.413 -20.901 1.383 1.00 95.25 275 HIS A O 1
ATOM 2033 N N . LEU A 1 276 ? 1.780 -18.973 0.418 1.00 93.31 276 LEU A N 1
ATOM 2034 C CA . LEU A 1 276 ? 2.097 -18.132 1.577 1.00 93.31 276 LEU A CA 1
ATOM 2035 C C . LEU A 1 276 ? 1.153 -18.428 2.754 1.00 93.31 276 LEU A C 1
ATOM 2037 O O . LEU A 1 276 ? 1.620 -18.644 3.872 1.00 93.31 276 LEU A O 1
ATOM 2041 N N . ILE A 1 277 ? -0.156 -18.495 2.493 1.00 97.19 277 ILE A N 1
ATOM 2042 C CA . ILE A 1 277 ? -1.193 -18.781 3.497 1.00 97.19 277 ILE A CA 1
ATOM 2043 C C . ILE A 1 277 ? -0.987 -20.169 4.107 1.00 97.19 277 ILE A C 1
ATOM 2045 O O . ILE A 1 277 ? -0.917 -20.305 5.328 1.00 97.19 277 ILE A O 1
ATOM 2049 N N . ASP A 1 278 ? -0.832 -21.196 3.270 1.00 96.81 278 ASP A N 1
ATOM 2050 C CA . ASP A 1 278 ? -0.612 -22.572 3.716 1.00 96.81 278 ASP A CA 1
ATOM 2051 C C . ASP A 1 278 ? 0.680 -22.684 4.544 1.00 96.81 278 ASP A C 1
ATOM 2053 O O . ASP A 1 278 ? 0.688 -23.325 5.596 1.00 96.81 278 ASP A O 1
ATOM 2057 N N . GLY A 1 279 ? 1.755 -22.008 4.120 1.00 94.56 279 GLY A N 1
ATOM 2058 C CA . GLY A 1 279 ? 3.019 -21.955 4.854 1.00 94.56 279 GLY A CA 1
ATOM 2059 C C . GLY A 1 279 ? 2.897 -21.260 6.213 1.00 94.56 279 GLY A C 1
ATOM 2060 O O . GLY A 1 279 ? 3.395 -21.783 7.211 1.00 94.56 279 GLY A O 1
ATOM 2061 N N . GLY A 1 280 ? 2.212 -20.115 6.278 1.00 95.06 280 GLY A N 1
ATOM 2062 C CA . GLY A 1 280 ? 1.970 -19.375 7.520 1.00 95.06 280 GLY A CA 1
ATOM 2063 C C . GLY A 1 280 ? 1.116 -20.162 8.516 1.00 95.06 280 GLY A C 1
ATOM 2064 O O . GLY A 1 280 ? 1.472 -20.254 9.694 1.00 95.06 280 GLY A O 1
ATOM 2065 N N . LEU A 1 281 ? 0.048 -20.805 8.034 1.00 97.06 281 LEU A N 1
ATOM 2066 C CA . LEU A 1 281 ? -0.836 -21.659 8.836 1.00 97.06 281 LEU A CA 1
ATOM 2067 C C . LEU A 1 281 ? -0.133 -22.917 9.359 1.00 97.06 281 LEU A C 1
ATOM 2069 O O . LEU A 1 281 ? -0.390 -23.331 10.484 1.00 97.06 281 LEU A O 1
ATOM 2073 N N . ALA A 1 282 ? 0.790 -23.490 8.585 1.00 95.38 282 ALA A N 1
ATOM 2074 C CA . ALA A 1 282 ? 1.597 -24.640 8.994 1.00 95.38 282 ALA A CA 1
ATOM 2075 C C . ALA A 1 282 ? 2.794 -24.280 9.899 1.00 95.38 282 ALA A C 1
ATOM 2077 O O . ALA A 1 282 ? 3.521 -25.171 10.351 1.00 95.38 282 ALA A O 1
ATOM 2078 N N . SER A 1 283 ? 3.061 -22.988 10.117 1.00 93.69 283 SER A N 1
ATOM 2079 C CA . SER A 1 283 ? 4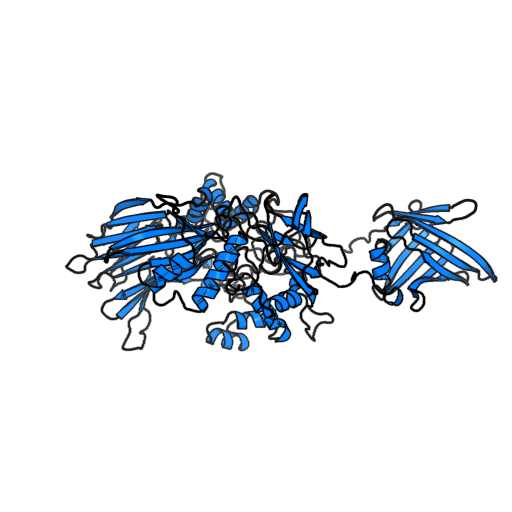.234 -22.519 10.857 1.00 93.69 283 SER A CA 1
ATOM 2080 C C . SER A 1 283 ? 3.891 -21.444 11.883 1.00 93.69 283 SER A C 1
ATOM 2082 O O . SER A 1 283 ? 3.526 -21.792 12.995 1.00 93.69 283 SER A O 1
ATOM 2084 N N . THR A 1 284 ? 4.009 -20.160 11.545 1.00 93.62 284 THR A N 1
ATOM 2085 C CA . THR A 1 284 ? 3.848 -19.020 12.458 1.00 93.62 284 THR A CA 1
ATOM 2086 C C . THR A 1 284 ? 2.532 -19.065 13.231 1.00 93.62 284 THR A C 1
ATOM 2088 O O . THR A 1 284 ? 2.513 -18.787 14.430 1.00 93.62 284 THR A O 1
ATOM 2091 N N . MET A 1 285 ? 1.444 -19.473 12.574 1.00 96.00 285 MET A N 1
ATOM 2092 C CA . MET A 1 285 ? 0.123 -19.562 13.199 1.00 96.00 285 MET A CA 1
ATOM 2093 C C . MET A 1 285 ? -0.096 -20.871 13.971 1.00 96.00 285 MET A C 1
ATOM 2095 O O . MET A 1 285 ? -1.058 -20.969 14.726 1.00 96.00 285 MET A O 1
ATOM 2099 N N . SER A 1 286 ? 0.809 -21.844 13.858 1.00 95.56 286 SER A N 1
ATOM 2100 C CA . SER A 1 286 ? 0.706 -23.149 14.505 1.00 95.56 286 SER A CA 1
ATOM 2101 C C . SER A 1 286 ? 1.604 -23.240 15.735 1.00 95.56 286 SER A C 1
ATOM 2103 O O . SER A 1 286 ? 2.809 -22.989 15.673 1.00 95.56 286 SER A O 1
ATOM 2105 N N . LYS A 1 287 ? 1.053 -23.690 16.864 1.00 94.12 287 LYS A N 1
ATOM 2106 C CA . LYS A 1 287 ? 1.872 -24.103 18.012 1.00 94.12 287 LYS A CA 1
ATOM 2107 C C . LYS A 1 287 ? 2.730 -25.305 17.630 1.00 94.12 287 LYS A C 1
ATOM 2109 O O . LYS A 1 287 ? 2.302 -26.175 16.870 1.00 94.12 287 LYS A O 1
ATOM 2114 N N . GLU A 1 288 ? 3.949 -25.358 18.160 1.00 90.88 288 GLU A N 1
ATOM 2115 C CA . GLU A 1 288 ? 4.822 -26.509 17.955 1.00 90.88 288 GLU A CA 1
ATOM 2116 C C . GLU A 1 288 ? 4.140 -27.796 18.444 1.00 90.88 288 GLU A C 1
ATOM 2118 O O . GLU A 1 288 ? 3.576 -27.847 19.538 1.00 90.88 288 GLU A O 1
ATOM 2123 N N . GLY A 1 289 ? 4.166 -28.828 17.599 1.00 90.50 289 GLY A N 1
ATOM 2124 C CA . GLY A 1 289 ? 3.518 -30.110 17.869 1.00 90.50 289 GLY A CA 1
ATOM 2125 C C . GLY A 1 289 ? 2.010 -30.154 17.602 1.00 90.50 289 GLY A C 1
ATOM 2126 O O . GLY A 1 289 ? 1.433 -31.235 17.738 1.00 90.50 289 GLY A O 1
ATOM 2127 N N . ASP A 1 290 ? 1.374 -29.047 17.199 1.00 93.31 290 ASP A N 1
ATOM 2128 C CA . ASP A 1 290 ? -0.013 -29.066 16.725 1.00 93.31 290 ASP A CA 1
ATOM 2129 C C . ASP A 1 290 ? -0.126 -29.928 15.453 1.00 93.31 290 ASP A C 1
ATOM 2131 O O . ASP A 1 290 ? 0.744 -29.927 14.580 1.00 93.31 290 ASP A O 1
ATOM 2135 N N . LYS A 1 291 ? -1.196 -30.720 15.390 1.00 95.25 291 LYS A N 1
ATOM 2136 C CA . LYS A 1 291 ? -1.506 -31.658 14.303 1.00 95.25 291 LYS A CA 1
ATOM 2137 C C . LYS A 1 291 ? -2.863 -31.363 13.667 1.00 95.25 291 LYS A C 1
ATOM 2139 O O . LYS A 1 291 ? -3.376 -32.202 12.929 1.00 95.25 291 LYS A O 1
ATOM 2144 N N . SER A 1 292 ? -3.470 -30.223 13.994 1.00 94.12 292 SER A N 1
ATOM 2145 C CA . SER A 1 292 ? -4.732 -29.796 13.407 1.00 94.12 292 SER A CA 1
ATOM 2146 C C . SER A 1 292 ? -4.591 -29.630 11.896 1.00 94.12 292 SER A C 1
ATOM 2148 O O . SER A 1 292 ? -3.615 -29.070 11.390 1.00 94.12 292 SER A O 1
ATOM 2150 N N . VAL A 1 293 ? -5.583 -30.151 11.181 1.00 97.50 293 VAL A N 1
ATOM 2151 C CA . VAL A 1 293 ? -5.702 -30.035 9.732 1.00 97.50 293 VAL A CA 1
ATOM 2152 C C . VAL A 1 293 ? -7.094 -29.540 9.371 1.00 97.50 293 VAL A C 1
ATOM 2154 O O . VAL A 1 293 ? -8.045 -29.755 10.126 1.00 97.50 293 VAL A O 1
ATOM 2157 N N . ASN A 1 294 ? -7.204 -28.884 8.225 1.00 97.12 294 ASN A N 1
ATOM 2158 C CA . ASN A 1 294 ? -8.472 -28.421 7.682 1.00 97.12 294 ASN A CA 1
ATOM 2159 C C . ASN A 1 294 ? -9.210 -29.520 6.889 1.00 97.12 294 ASN A C 1
ATOM 2161 O O . ASN A 1 294 ? -8.818 -30.687 6.860 1.00 97.12 294 ASN A O 1
ATOM 2165 N N . ASP A 1 295 ? -10.283 -29.116 6.217 1.00 97.88 295 ASP A N 1
ATOM 2166 C CA . ASP A 1 295 ? -11.167 -29.917 5.364 1.00 97.88 295 ASP A CA 1
ATOM 2167 C C . ASP A 1 295 ? -10.508 -30.506 4.097 1.00 97.88 295 ASP A C 1
ATOM 2169 O O . ASP A 1 295 ? -11.090 -31.388 3.470 1.00 97.88 295 ASP A O 1
ATOM 2173 N N . GLU A 1 296 ? -9.283 -30.096 3.747 1.00 97.31 296 GLU A N 1
ATOM 2174 C CA . GLU A 1 296 ? -8.455 -30.694 2.679 1.00 97.31 296 GLU A CA 1
ATOM 2175 C C . GLU A 1 296 ? -7.196 -31.406 3.222 1.00 97.31 296 GLU A C 1
ATOM 2177 O O . GLU A 1 296 ? -6.318 -31.803 2.457 1.00 97.31 296 GLU A O 1
ATOM 2182 N N . GLY A 1 297 ? -7.084 -31.575 4.546 1.00 97.62 297 GLY A N 1
ATOM 2183 C CA . GLY A 1 297 ? -5.964 -32.271 5.186 1.00 97.62 297 GLY A CA 1
ATOM 2184 C C . GLY A 1 297 ? -4.666 -31.459 5.299 1.00 97.62 297 GLY A C 1
ATOM 2185 O O . GLY A 1 297 ? -3.624 -32.030 5.624 1.00 97.62 297 GLY A O 1
ATOM 2186 N N . LYS A 1 298 ? -4.694 -30.142 5.060 1.00 97.25 298 LYS A N 1
ATOM 2187 C CA . LYS A 1 298 ? -3.539 -29.249 5.254 1.00 97.25 298 LYS A CA 1
ATOM 2188 C C . LYS A 1 298 ? -3.479 -28.720 6.681 1.00 97.25 298 LYS A C 1
ATOM 2190 O O . LYS A 1 298 ? -4.511 -28.455 7.285 1.00 97.25 298 LYS A O 1
ATOM 2195 N N . ALA A 1 299 ? -2.269 -28.505 7.197 1.00 97.06 299 ALA A N 1
ATOM 2196 C CA . ALA A 1 299 ? -2.050 -27.988 8.549 1.00 97.06 299 ALA A CA 1
ATOM 2197 C C . ALA A 1 299 ? -2.735 -26.627 8.789 1.00 97.06 299 ALA A C 1
ATOM 2199 O O . ALA A 1 299 ? -2.777 -25.780 7.888 1.00 97.06 299 ALA A O 1
ATOM 2200 N N . GLY A 1 300 ? -3.237 -26.422 10.009 1.00 95.81 300 GLY A N 1
ATOM 2201 C CA . GLY A 1 300 ? -3.932 -25.207 10.448 1.00 95.81 300 GLY A CA 1
ATOM 2202 C C . GLY A 1 300 ? -5.457 -25.281 10.306 1.00 95.81 300 GLY A C 1
ATOM 2203 O O . GLY A 1 300 ? -5.991 -26.110 9.573 1.00 95.81 300 GLY A O 1
ATOM 2204 N N . LYS A 1 301 ? -6.168 -24.399 11.021 1.00 92.31 301 LYS A N 1
ATOM 2205 C CA . LYS A 1 301 ? -7.623 -24.513 11.251 1.00 92.31 301 LYS A CA 1
ATOM 2206 C C . LYS A 1 301 ? -8.518 -23.920 10.157 1.00 92.31 301 LYS A C 1
ATOM 2208 O O . LYS A 1 301 ? -9.678 -24.306 10.079 1.00 92.31 301 LYS A O 1
ATOM 2213 N N . LEU A 1 302 ? -8.009 -23.003 9.331 1.00 97.62 302 LEU A N 1
ATOM 2214 C CA . LEU A 1 302 ? -8.819 -22.377 8.277 1.00 97.62 302 LEU A CA 1
ATOM 2215 C C . LEU A 1 302 ? -9.147 -23.370 7.160 1.00 97.62 302 LEU A C 1
ATOM 2217 O O . LEU A 1 302 ? -8.256 -24.079 6.673 1.00 97.62 302 LEU A O 1
ATOM 2221 N N . THR A 1 303 ? -10.405 -23.369 6.730 1.00 98.31 303 THR A N 1
ATOM 2222 C CA . THR A 1 303 ? -10.937 -24.196 5.640 1.00 98.31 303 THR A CA 1
ATOM 2223 C C . THR A 1 303 ? -10.290 -23.864 4.297 1.00 98.31 303 THR A C 1
ATOM 2225 O O . THR A 1 303 ? -9.726 -22.784 4.106 1.00 98.31 303 THR A O 1
ATOM 2228 N N . ALA A 1 304 ? -10.384 -24.773 3.329 1.00 98.44 304 ALA A N 1
ATOM 2229 C CA . ALA A 1 304 ? -9.905 -24.548 1.971 1.00 98.44 304 ALA A CA 1
ATOM 2230 C C . ALA A 1 304 ? -10.530 -23.282 1.361 1.00 98.44 304 ALA A C 1
ATOM 2232 O O . ALA A 1 304 ? -9.816 -22.451 0.800 1.00 98.44 304 ALA A O 1
ATOM 2233 N N . LYS A 1 305 ? -11.842 -23.088 1.561 1.00 98.50 305 LYS A N 1
ATOM 2234 C CA . LYS A 1 305 ? -12.567 -21.912 1.070 1.00 98.50 305 LYS A CA 1
ATOM 2235 C C . LYS A 1 305 ? -12.066 -20.605 1.687 1.00 98.50 305 LYS A C 1
ATOM 2237 O O . LYS A 1 305 ? -11.869 -19.639 0.958 1.00 98.50 305 LYS A O 1
ATOM 2242 N N . GLU A 1 306 ? -11.852 -20.560 3.000 1.00 98.62 306 GLU A N 1
ATOM 2243 C CA . GLU A 1 306 ? -11.323 -19.359 3.664 1.00 98.62 306 GLU A CA 1
ATOM 2244 C C . GLU A 1 306 ? -9.925 -19.006 3.153 1.00 98.62 306 GLU A C 1
ATOM 2246 O O . GLU A 1 306 ? -9.619 -17.833 2.954 1.00 98.62 306 GLU A O 1
ATOM 2251 N N . ARG A 1 307 ? -9.084 -20.013 2.885 1.00 98.56 307 ARG A N 1
ATOM 2252 C CA . ARG A 1 307 ? -7.751 -19.805 2.305 1.00 98.56 307 ARG A CA 1
ATOM 2253 C C . ARG A 1 307 ? -7.818 -19.291 0.865 1.00 98.56 307 ARG A C 1
ATOM 2255 O O . ARG A 1 307 ? -7.011 -18.441 0.503 1.00 98.56 307 ARG A O 1
ATOM 2262 N N . ASP A 1 308 ? -8.764 -19.769 0.057 1.00 98.62 308 ASP A N 1
ATOM 2263 C CA . ASP A 1 308 ? -8.998 -19.270 -1.307 1.00 98.62 308 ASP A CA 1
ATOM 2264 C C . ASP A 1 308 ? -9.518 -17.829 -1.327 1.00 98.62 308 ASP A C 1
ATOM 2266 O O . ASP A 1 308 ? -9.020 -16.989 -2.080 1.00 98.62 308 ASP A O 1
ATOM 2270 N N . ASP A 1 309 ? -10.484 -17.515 -0.467 1.00 98.69 309 ASP A N 1
ATOM 2271 C CA . ASP A 1 309 ? -11.005 -16.157 -0.325 1.00 98.69 309 ASP A CA 1
ATOM 22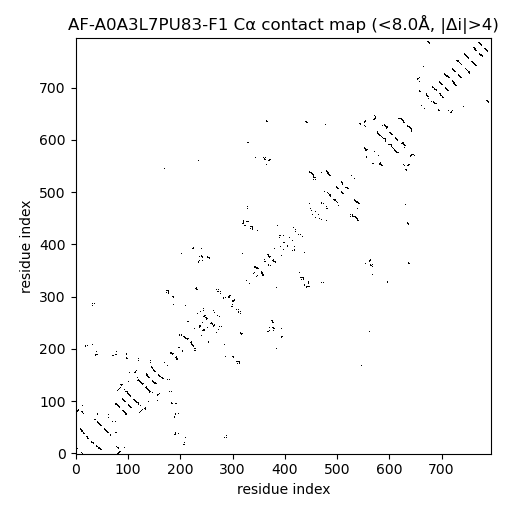72 C C . ASP A 1 309 ? -9.897 -15.210 0.189 1.00 98.69 309 ASP A C 1
ATOM 2274 O O . ASP A 1 309 ? -9.718 -14.107 -0.335 1.00 98.69 309 ASP A O 1
ATOM 2278 N N . MET A 1 310 ? -9.073 -15.658 1.147 1.00 98.50 310 MET A N 1
ATOM 2279 C CA . MET A 1 310 ? -7.919 -14.901 1.649 1.00 98.50 310 MET A CA 1
ATOM 2280 C C . MET A 1 310 ? -6.847 -14.682 0.576 1.00 98.50 310 MET A C 1
ATOM 2282 O O . MET A 1 310 ? -6.289 -13.590 0.497 1.00 98.50 310 MET A O 1
ATOM 2286 N N . ALA A 1 311 ? -6.582 -15.672 -0.283 1.00 98.06 311 ALA A N 1
ATOM 2287 C CA . ALA A 1 311 ? -5.656 -15.529 -1.407 1.00 98.06 311 ALA A CA 1
ATOM 2288 C C . ALA A 1 311 ? -6.080 -14.376 -2.334 1.00 98.06 311 ALA A C 1
ATOM 2290 O O . ALA A 1 311 ? -5.260 -13.528 -2.695 1.00 98.06 311 ALA A O 1
ATOM 2291 N N . LYS A 1 312 ? -7.381 -14.272 -2.632 1.00 98.06 312 LYS A N 1
ATOM 2292 C CA . LYS A 1 312 ? -7.930 -13.147 -3.402 1.00 98.06 312 LYS A CA 1
ATOM 2293 C C . LYS A 1 312 ? -7.829 -11.821 -2.656 1.00 98.06 312 LYS A C 1
ATOM 2295 O O . LYS A 1 312 ? -7.431 -10.822 -3.253 1.00 98.06 312 LYS A O 1
ATOM 2300 N N . PHE A 1 313 ? -8.147 -11.806 -1.359 1.00 97.88 313 PHE A N 1
ATOM 2301 C CA . PHE A 1 313 ? -8.007 -10.609 -0.527 1.00 97.88 313 PHE A CA 1
ATOM 2302 C C . PHE A 1 313 ? -6.572 -10.067 -0.556 1.00 97.88 313 PHE A C 1
ATOM 2304 O O . PHE A 1 313 ? -6.384 -8.888 -0.844 1.00 97.88 313 PHE A O 1
ATOM 2311 N N . LEU A 1 314 ? -5.563 -10.920 -0.360 1.00 96.69 314 LEU A N 1
ATOM 2312 C CA . LEU A 1 314 ? -4.150 -10.525 -0.364 1.00 96.69 314 LEU A CA 1
ATOM 2313 C C . LEU A 1 314 ? -3.715 -9.854 -1.679 1.00 96.69 314 LEU A C 1
ATOM 2315 O O . LEU A 1 314 ? -2.949 -8.896 -1.659 1.00 96.69 314 LEU A O 1
ATOM 2319 N N . LEU A 1 315 ? -4.235 -10.307 -2.821 1.00 95.62 315 LEU A N 1
ATOM 2320 C CA . LEU A 1 315 ? -3.973 -9.693 -4.129 1.00 95.62 315 LEU A CA 1
ATOM 2321 C C . LEU A 1 315 ? -4.802 -8.427 -4.397 1.00 95.62 315 LEU A C 1
ATOM 2323 O O . LEU A 1 315 ? -4.526 -7.724 -5.367 1.00 95.62 315 LEU A O 1
ATOM 2327 N N . SER A 1 316 ? -5.826 -8.160 -3.583 1.00 95.25 316 SER A N 1
ATOM 2328 C CA . SER A 1 316 ? -6.722 -7.007 -3.730 1.00 95.25 316 SER A CA 1
ATOM 2329 C C . SER A 1 316 ? -6.298 -5.786 -2.918 1.00 95.25 316 SER A C 1
ATOM 2331 O O . SER A 1 316 ? -6.839 -4.713 -3.154 1.00 95.25 316 SER A O 1
ATOM 2333 N N . VAL A 1 317 ? -5.359 -5.925 -1.972 1.00 92.94 317 VAL A N 1
ATOM 2334 C CA . VAL A 1 317 ? -4.899 -4.807 -1.134 1.00 92.94 317 VAL A CA 1
ATOM 2335 C C . VAL A 1 317 ? -3.977 -3.907 -1.966 1.00 92.94 317 VAL A C 1
ATOM 2337 O O . VAL A 1 317 ? -2.841 -4.305 -2.247 1.00 92.94 317 VAL A O 1
ATOM 2340 N N . PRO A 1 318 ? -4.409 -2.699 -2.377 1.00 89.12 318 PRO A N 1
ATOM 2341 C CA . PRO A 1 318 ? -3.571 -1.821 -3.177 1.00 89.12 318 PRO A CA 1
ATOM 2342 C C . PRO A 1 318 ? -2.506 -1.152 -2.301 1.00 89.12 318 PRO A C 1
ATOM 2344 O O . PRO A 1 318 ? -2.546 -1.197 -1.068 1.00 89.12 318 PRO A O 1
ATOM 2347 N N . TYR A 1 319 ? -1.563 -0.469 -2.941 1.00 86.38 319 TYR A N 1
ATOM 2348 C CA . TYR A 1 319 ? -0.787 0.541 -2.234 1.00 86.38 319 TYR A CA 1
ATOM 2349 C C . TYR A 1 319 ? -1.654 1.739 -1.837 1.00 86.38 319 TYR A C 1
ATOM 2351 O O . TYR A 1 319 ? -2.625 2.038 -2.529 1.00 86.38 319 TYR A O 1
ATOM 2359 N N . PRO A 1 320 ? -1.305 2.470 -0.764 1.00 87.62 320 PRO A N 1
ATOM 2360 C CA . PRO A 1 320 ? -1.939 3.749 -0.482 1.00 87.62 320 PRO A CA 1
ATOM 2361 C C . PRO A 1 320 ? -1.718 4.745 -1.633 1.00 87.62 320 PRO A C 1
ATOM 2363 O O . PRO A 1 320 ? -0.722 4.637 -2.357 1.00 87.62 320 PRO A O 1
ATOM 2366 N N . PRO A 1 321 ? -2.566 5.776 -1.770 1.00 90.75 321 PRO A N 1
ATOM 2367 C CA . PRO A 1 321 ? -2.248 6.928 -2.604 1.00 90.75 321 PRO A CA 1
ATOM 2368 C C . PRO A 1 321 ? -0.896 7.539 -2.212 1.00 90.75 321 PRO A C 1
ATOM 2370 O O . PRO A 1 321 ? -0.558 7.616 -1.027 1.00 90.75 321 PRO A O 1
ATOM 2373 N N . ALA A 1 322 ? -0.131 7.989 -3.204 1.00 91.69 322 ALA A N 1
ATOM 2374 C CA . ALA A 1 322 ? 1.164 8.623 -2.987 1.00 91.69 322 ALA A CA 1
ATOM 2375 C C . ALA A 1 322 ? 1.031 9.877 -2.100 1.00 91.69 322 ALA A C 1
ATOM 2377 O O . ALA A 1 322 ? 0.304 10.817 -2.431 1.00 91.69 322 ALA A O 1
ATOM 2378 N N . GLN A 1 323 ? 1.742 9.893 -0.967 1.00 89.88 323 GLN A N 1
ATOM 2379 C CA . GLN A 1 323 ? 1.546 10.867 0.117 1.00 89.88 323 GLN A CA 1
ATOM 2380 C C . GLN A 1 323 ? 1.705 12.329 -0.324 1.00 89.88 323 GLN A C 1
ATOM 2382 O O . GLN A 1 323 ? 1.045 13.217 0.222 1.00 89.88 323 GLN A O 1
ATOM 2387 N N . ARG A 1 324 ? 2.597 12.594 -1.288 1.00 93.81 324 ARG A N 1
ATOM 2388 C CA . ARG A 1 324 ? 2.939 13.952 -1.735 1.00 93.81 324 ARG A CA 1
ATOM 2389 C C . ARG A 1 324 ? 2.645 14.221 -3.204 1.00 93.81 324 ARG A C 1
ATOM 2391 O O . ARG A 1 324 ? 2.994 15.301 -3.674 1.00 93.81 324 ARG A O 1
ATOM 2398 N N . ARG A 1 325 ? 1.967 13.310 -3.916 1.00 94.12 325 ARG A N 1
ATOM 2399 C CA . ARG A 1 325 ? 1.538 13.592 -5.294 1.00 94.12 325 ARG A CA 1
ATOM 2400 C C . ARG A 1 325 ? 0.686 14.858 -5.297 1.00 94.12 325 ARG A C 1
ATOM 2402 O O . ARG A 1 325 ? -0.293 14.973 -4.546 1.00 94.12 325 ARG A O 1
ATOM 2409 N N . ALA A 1 326 ? 1.080 15.812 -6.135 1.00 94.75 326 ALA A N 1
ATOM 2410 C CA . ALA A 1 326 ? 0.352 17.056 -6.297 1.00 94.75 326 ALA A CA 1
ATOM 2411 C C . ALA A 1 326 ? -1.068 16.777 -6.806 1.00 94.75 326 ALA A C 1
ATOM 2413 O O . ALA A 1 326 ? -1.295 15.844 -7.574 1.00 94.75 326 ALA A O 1
ATOM 2414 N N . PHE A 1 327 ? -2.039 17.590 -6.389 1.00 92.88 327 PHE A N 1
ATOM 2415 C CA . PHE A 1 327 ? -3.452 17.375 -6.724 1.00 92.88 327 PHE A CA 1
ATOM 2416 C C . PHE A 1 327 ? -3.766 17.524 -8.222 1.00 92.88 327 PHE A C 1
ATOM 2418 O O . PHE A 1 327 ? -4.796 17.044 -8.678 1.00 92.88 327 PHE A O 1
ATOM 2425 N N . ASN A 1 328 ? -2.874 18.156 -8.989 1.00 92.25 328 ASN A N 1
ATOM 2426 C CA . ASN A 1 328 ? -2.922 18.225 -10.451 1.00 92.25 328 ASN A CA 1
ATOM 2427 C C . ASN A 1 328 ? -2.234 17.026 -11.134 1.00 92.25 328 ASN A C 1
ATOM 2429 O O . ASN A 1 328 ? -2.076 17.031 -12.347 1.00 92.25 328 ASN A O 1
ATOM 2433 N N . ASN A 1 329 ? -1.809 16.028 -10.356 1.00 94.62 329 ASN A N 1
ATOM 2434 C CA . ASN A 1 329 ? -1.169 14.795 -10.800 1.00 94.62 329 ASN A CA 1
ATOM 2435 C C . ASN A 1 329 ? 0.221 14.952 -11.457 1.00 94.62 329 ASN A C 1
ATOM 2437 O O . ASN A 1 329 ? 0.763 13.967 -11.956 1.00 94.62 329 ASN A O 1
ATOM 2441 N N . VAL A 1 330 ? 0.834 16.138 -11.408 1.00 95.31 330 VAL A N 1
ATOM 2442 C CA . VAL A 1 330 ? 2.172 16.399 -11.966 1.00 95.31 330 VAL A CA 1
ATOM 2443 C C . VAL A 1 330 ? 3.255 16.095 -10.924 1.00 95.31 330 VAL A C 1
ATOM 2445 O O . VAL A 1 330 ? 3.127 16.488 -9.763 1.00 95.31 330 VAL A O 1
ATOM 2448 N N . LEU A 1 331 ? 4.330 15.413 -11.330 1.00 97.50 331 LEU A N 1
ATOM 2449 C CA . LEU A 1 331 ? 5.510 15.196 -10.483 1.00 97.50 331 LEU A CA 1
ATOM 2450 C C . LEU A 1 331 ? 6.272 16.504 -10.241 1.00 97.50 331 LEU A C 1
ATOM 2452 O O . LEU A 1 331 ? 6.459 17.314 -11.151 1.00 97.50 331 LEU A O 1
ATOM 2456 N N . SER A 1 332 ? 6.796 16.686 -9.031 1.00 97.81 332 SER A N 1
ATOM 2457 C CA . SER A 1 332 ? 7.729 17.769 -8.746 1.00 97.81 332 SER A CA 1
ATOM 2458 C C . SER A 1 332 ? 9.054 17.575 -9.491 1.00 97.81 332 SER A C 1
ATOM 2460 O O . SER A 1 332 ? 9.471 16.463 -9.830 1.00 97.81 332 SER A O 1
ATOM 2462 N N . SER A 1 333 ? 9.789 18.670 -9.701 1.00 97.31 333 SER A N 1
ATOM 2463 C CA . SER A 1 333 ? 11.133 18.607 -10.292 1.00 97.31 333 SER A CA 1
ATOM 2464 C C . SER A 1 333 ? 12.115 17.796 -9.437 1.00 97.31 333 SER A C 1
ATOM 2466 O O . SER A 1 333 ? 13.040 17.179 -9.972 1.00 97.31 333 SER A O 1
ATOM 2468 N N . ALA A 1 334 ? 11.909 17.760 -8.115 1.00 97.88 334 ALA A N 1
ATOM 2469 C CA . ALA A 1 334 ? 12.677 16.927 -7.200 1.00 97.88 334 ALA A CA 1
ATOM 2470 C C . ALA A 1 334 ? 12.370 15.441 -7.423 1.00 97.88 334 ALA A C 1
ATOM 2472 O O . ALA A 1 334 ? 13.302 14.667 -7.635 1.00 97.88 334 ALA A O 1
ATOM 2473 N N . ALA A 1 335 ? 11.093 15.056 -7.487 1.00 97.62 335 ALA A N 1
ATOM 2474 C CA . ALA A 1 335 ? 10.703 13.679 -7.768 1.00 97.62 335 ALA A CA 1
ATOM 2475 C C . ALA A 1 335 ? 11.195 13.215 -9.146 1.00 97.62 335 ALA A C 1
ATOM 2477 O O . ALA A 1 335 ? 11.808 12.153 -9.250 1.00 97.62 335 ALA A O 1
ATOM 2478 N N . ALA A 1 336 ? 11.049 14.045 -10.186 1.00 98.19 336 ALA A N 1
ATOM 2479 C CA . ALA A 1 336 ? 11.575 13.750 -11.518 1.00 98.19 336 ALA A CA 1
ATOM 2480 C C . ALA A 1 336 ? 13.101 13.537 -11.504 1.00 98.19 336 ALA A C 1
ATOM 2482 O O . ALA A 1 336 ? 13.622 12.571 -12.068 1.00 98.19 336 ALA A O 1
ATOM 2483 N N . LYS A 1 337 ? 13.845 14.389 -10.787 1.00 98.06 337 LYS A N 1
ATOM 2484 C CA . LYS A 1 337 ? 15.284 14.189 -10.565 1.00 98.06 337 LYS A CA 1
ATOM 2485 C C . LYS A 1 337 ? 15.569 12.891 -9.801 1.00 98.06 337 LYS A C 1
ATOM 2487 O O . LYS A 1 337 ? 16.549 12.220 -10.118 1.00 98.06 337 LYS A O 1
ATOM 2492 N N . GLY A 1 338 ? 14.734 12.530 -8.829 1.00 97.06 338 GLY A N 1
ATOM 2493 C CA . GLY A 1 338 ? 14.791 11.262 -8.104 1.00 97.06 338 GLY A CA 1
ATOM 2494 C C . GLY A 1 338 ? 14.666 10.053 -9.027 1.00 97.06 338 GLY A C 1
ATOM 2495 O O . GLY A 1 338 ? 15.554 9.205 -9.012 1.00 97.06 338 GLY A O 1
ATOM 2496 N N . PHE A 1 339 ? 13.658 10.029 -9.905 1.00 97.44 339 PHE A N 1
ATOM 2497 C CA . PHE A 1 339 ? 13.495 8.993 -10.936 1.00 97.44 339 PHE A CA 1
ATOM 2498 C C . PHE A 1 339 ? 14.747 8.851 -11.806 1.00 97.44 339 PHE A C 1
ATOM 2500 O O . PHE A 1 339 ? 15.267 7.746 -11.983 1.00 97.44 339 PHE A O 1
ATOM 2507 N N . LYS A 1 340 ? 15.287 9.975 -12.294 1.00 97.12 340 LYS A N 1
ATOM 2508 C CA . LYS A 1 340 ? 16.515 9.982 -13.098 1.00 97.12 340 LYS A CA 1
ATOM 2509 C C . LYS A 1 340 ? 17.705 9.410 -12.328 1.00 97.12 340 LYS A C 1
ATOM 2511 O O . LYS A 1 340 ? 18.440 8.580 -12.855 1.00 97.12 340 LYS A O 1
ATOM 2516 N N . LEU A 1 341 ? 17.899 9.817 -11.077 1.00 96.19 341 LEU A N 1
ATOM 2517 C CA . LEU A 1 341 ? 18.987 9.323 -10.230 1.00 96.19 341 LEU A CA 1
ATOM 2518 C C . LEU A 1 341 ? 18.851 7.832 -9.918 1.00 96.19 341 LEU A C 1
ATOM 2520 O O . LEU A 1 341 ? 19.842 7.107 -9.967 1.00 96.19 341 LEU A O 1
ATOM 2524 N N . PHE A 1 342 ? 17.635 7.376 -9.636 1.00 95.00 342 PHE A N 1
ATOM 2525 C CA . PHE A 1 342 ? 17.361 6.002 -9.249 1.00 95.00 342 PHE A CA 1
ATOM 2526 C C . PHE A 1 342 ? 17.512 5.027 -10.421 1.00 95.00 342 PHE A C 1
ATOM 2528 O O . PHE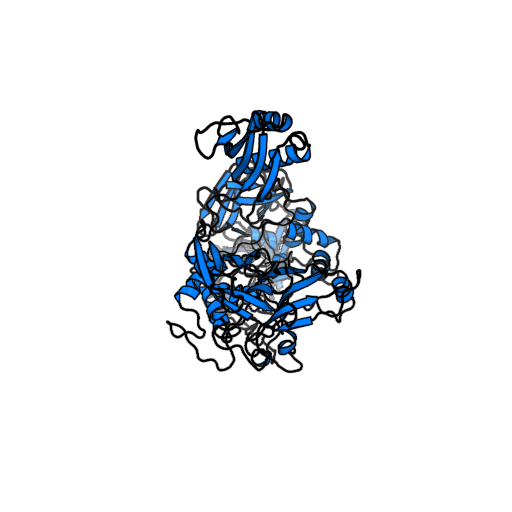 A 1 342 ? 18.145 3.981 -10.269 1.00 95.00 342 PHE A O 1
ATOM 2535 N N . HIS A 1 343 ? 16.967 5.378 -11.590 1.00 95.19 343 HIS A N 1
ATOM 2536 C CA . HIS A 1 343 ? 16.864 4.475 -12.739 1.00 95.19 343 HIS A CA 1
ATOM 2537 C C . HIS A 1 343 ? 17.923 4.694 -13.829 1.00 95.19 343 HIS A C 1
ATOM 2539 O O . HIS A 1 343 ? 18.210 3.762 -14.580 1.00 95.19 343 HIS A O 1
ATOM 2545 N N . ILE A 1 344 ? 18.502 5.896 -13.948 1.00 94.25 344 ILE A N 1
ATOM 2546 C CA . ILE A 1 344 ? 19.328 6.276 -15.109 1.00 94.25 344 ILE A CA 1
ATOM 2547 C C . ILE A 1 344 ? 20.747 6.677 -14.714 1.00 94.25 344 ILE A C 1
ATOM 2549 O O . ILE A 1 344 ? 21.696 6.125 -15.265 1.00 94.25 344 ILE A O 1
ATOM 2553 N N . ASP A 1 345 ? 20.928 7.629 -13.804 1.00 93.31 345 ASP A N 1
ATOM 2554 C CA . ASP A 1 345 ? 22.251 8.205 -13.531 1.00 93.31 345 ASP A CA 1
ATOM 2555 C C . ASP A 1 345 ? 23.020 7.429 -12.451 1.00 93.31 345 ASP A C 1
ATOM 2557 O O . ASP A 1 345 ? 24.244 7.343 -12.518 1.00 93.31 345 ASP A O 1
ATOM 2561 N N . GLY A 1 346 ? 22.319 6.866 -11.463 1.00 91.62 346 GLY A N 1
ATOM 2562 C CA . GLY A 1 346 ? 22.917 6.198 -10.308 1.00 91.62 346 GLY A CA 1
ATOM 2563 C C . GLY A 1 346 ? 23.562 7.155 -9.303 1.00 91.62 346 GLY A C 1
ATOM 2564 O O . GLY A 1 346 ? 23.666 8.368 -9.519 1.00 91.62 346 GLY A O 1
ATOM 2565 N N . ASP A 1 347 ? 23.970 6.604 -8.165 1.00 88.25 347 ASP A N 1
ATOM 2566 C CA . ASP A 1 347 ? 24.665 7.287 -7.078 1.00 88.25 347 ASP A CA 1
ATOM 2567 C C . ASP A 1 347 ? 26.186 7.274 -7.289 1.00 88.25 347 ASP A C 1
ATOM 2569 O O . ASP A 1 347 ? 26.781 6.221 -7.518 1.00 88.25 347 ASP A O 1
ATOM 2573 N N . ASN A 1 348 ? 26.825 8.438 -7.172 1.00 86.62 348 ASN A N 1
ATOM 2574 C CA . ASN A 1 348 ? 28.265 8.607 -7.383 1.00 86.62 348 ASN A CA 1
ATOM 2575 C C . ASN A 1 348 ? 29.026 8.296 -6.088 1.00 86.62 348 ASN A C 1
ATOM 2577 O O . ASN A 1 348 ? 29.605 9.188 -5.464 1.00 86.62 348 ASN A O 1
ATOM 2581 N N . ASP A 1 349 ? 28.982 7.038 -5.663 1.00 82.25 349 ASP A N 1
ATOM 2582 C CA . ASP A 1 349 ? 29.747 6.566 -4.513 1.00 82.25 349 ASP A CA 1
ATOM 2583 C C . ASP A 1 349 ? 31.256 6.589 -4.845 1.00 82.25 349 ASP A C 1
ATOM 2585 O O . ASP A 1 349 ? 31.682 5.873 -5.755 1.00 82.25 349 ASP A O 1
ATOM 2589 N N . PRO A 1 350 ? 32.086 7.378 -4.131 1.00 81.50 350 PRO A N 1
ATOM 2590 C CA . PRO A 1 350 ? 33.523 7.462 -4.400 1.00 81.50 350 PRO A CA 1
ATOM 2591 C C . PRO A 1 350 ? 34.263 6.134 -4.173 1.00 81.50 350 PRO A C 1
ATOM 2593 O O . PRO A 1 350 ? 35.378 5.969 -4.661 1.00 81.50 350 PRO A O 1
ATOM 2596 N N . GLY A 1 351 ? 33.663 5.185 -3.446 1.00 82.75 351 GLY A N 1
ATOM 2597 C CA . GLY A 1 351 ? 34.194 3.836 -3.257 1.00 82.75 351 GLY A CA 1
ATOM 2598 C C . GLY A 1 351 ? 33.880 2.865 -4.401 1.00 82.75 351 GLY A C 1
ATOM 2599 O O . GLY A 1 351 ? 34.240 1.690 -4.309 1.00 82.75 351 GLY A O 1
ATOM 2600 N N . LYS A 1 352 ? 33.185 3.306 -5.458 1.00 82.31 352 LYS A N 1
ATOM 2601 C CA . LYS A 1 352 ? 32.783 2.474 -6.600 1.00 82.31 352 LYS A CA 1
ATOM 2602 C C . LYS A 1 352 ? 33.383 3.006 -7.900 1.00 82.31 352 LYS A C 1
ATOM 2604 O O . LYS A 1 352 ? 33.521 4.205 -8.102 1.00 82.31 352 LYS A O 1
ATOM 2609 N N . SER A 1 353 ? 33.721 2.091 -8.807 1.00 84.88 353 SER A N 1
ATOM 2610 C CA . SER A 1 353 ? 34.271 2.425 -10.129 1.00 84.88 353 SER A CA 1
ATOM 2611 C C . SER A 1 353 ? 33.222 2.948 -11.114 1.00 84.88 353 SER A C 1
ATOM 2613 O O . SER A 1 353 ? 33.582 3.513 -12.143 1.00 84.88 353 SER A O 1
ATOM 2615 N N . GLN A 1 354 ? 31.938 2.741 -10.821 1.00 85.31 354 GLN A N 1
ATOM 2616 C CA . GLN A 1 354 ? 30.796 3.184 -11.616 1.00 85.31 354 GLN A CA 1
ATOM 2617 C C . GLN A 1 354 ? 29.674 3.656 -10.682 1.00 85.31 354 GLN A C 1
ATOM 2619 O O . GLN A 1 354 ? 29.583 3.150 -9.557 1.00 85.31 354 GLN A O 1
ATOM 2624 N N . PRO A 1 355 ? 28.804 4.581 -11.130 1.00 86.81 355 PRO A N 1
ATOM 2625 C CA . PRO A 1 355 ? 27.640 4.985 -10.354 1.00 86.81 355 PRO A CA 1
ATOM 2626 C C . PRO A 1 355 ? 26.737 3.792 -10.024 1.00 86.81 355 PRO A C 1
ATOM 2628 O O . PRO A 1 355 ? 26.390 3.004 -10.906 1.00 86.81 355 PRO A O 1
ATOM 2631 N N . ASN A 1 356 ? 26.331 3.670 -8.761 1.00 87.12 356 ASN A N 1
ATOM 2632 C CA . ASN A 1 356 ? 25.455 2.596 -8.304 1.00 87.12 356 ASN A CA 1
ATOM 2633 C C . ASN A 1 356 ? 23.993 2.918 -8.643 1.00 87.12 356 ASN A C 1
ATOM 2635 O O . ASN A 1 356 ? 23.425 3.865 -8.098 1.00 87.12 356 ASN A O 1
ATOM 2639 N N . ARG A 1 357 ? 23.371 2.152 -9.539 1.00 90.75 357 ARG A N 1
ATOM 2640 C CA . ARG A 1 357 ? 21.990 2.378 -9.987 1.00 90.75 357 ARG A CA 1
ATOM 2641 C C . ARG A 1 357 ? 21.038 1.487 -9.204 1.00 90.75 357 ARG A C 1
ATOM 2643 O O . ARG A 1 357 ? 20.990 0.280 -9.416 1.00 90.75 357 ARG A O 1
ATOM 2650 N N . CYS A 1 358 ? 20.242 2.082 -8.321 1.00 90.62 358 CYS A N 1
ATOM 2651 C CA . CYS A 1 358 ? 19.249 1.338 -7.545 1.00 90.62 358 CYS A CA 1
ATOM 2652 C C . CYS A 1 358 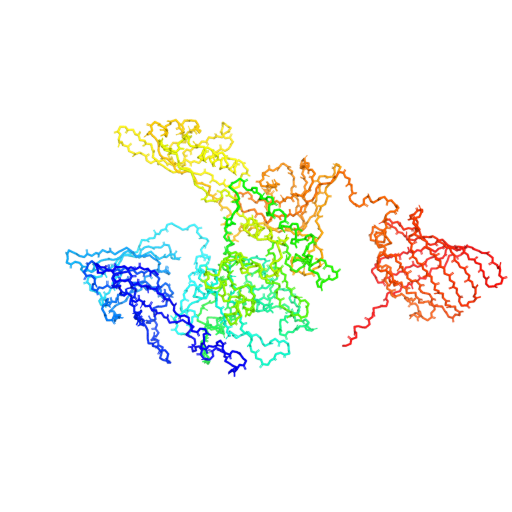? 18.246 0.605 -8.450 1.00 90.62 358 CYS A C 1
ATOM 2654 O O . CYS A 1 358 ? 17.871 -0.528 -8.155 1.00 90.62 358 CYS A O 1
ATOM 2656 N N . GLY A 1 359 ? 17.870 1.228 -9.571 1.00 92.00 359 GLY A N 1
ATOM 2657 C CA . GLY A 1 359 ? 16.936 0.690 -10.553 1.00 92.00 359 GLY A CA 1
ATOM 2658 C C . GLY A 1 359 ? 17.425 -0.539 -11.324 1.00 92.00 359 GLY A C 1
ATOM 2659 O O . GLY A 1 359 ? 16.617 -1.139 -12.031 1.00 92.00 359 GLY A O 1
ATOM 2660 N N . ASP A 1 360 ? 18.692 -0.940 -11.203 1.00 90.81 360 ASP A N 1
ATOM 2661 C CA . ASP A 1 360 ? 19.180 -2.174 -11.833 1.00 90.81 360 ASP A CA 1
ATOM 2662 C C . ASP A 1 360 ? 18.595 -3.409 -11.121 1.00 90.81 360 ASP A C 1
ATOM 2664 O O . ASP A 1 360 ? 18.177 -4.364 -11.785 1.00 90.81 360 ASP A O 1
ATOM 2668 N N . CYS A 1 361 ? 18.474 -3.336 -9.787 1.00 88.75 361 CYS A N 1
ATOM 2669 C CA . CYS A 1 361 ? 17.835 -4.358 -8.949 1.00 88.75 361 CYS A CA 1
ATOM 2670 C C . CYS A 1 361 ? 16.371 -4.014 -8.620 1.00 88.75 361 CYS A C 1
ATOM 2672 O O . CYS A 1 361 ? 15.502 -4.879 -8.663 1.00 88.75 361 CYS A O 1
ATOM 2674 N N . HIS A 1 362 ? 16.064 -2.754 -8.309 1.00 91.06 362 HIS A N 1
ATOM 2675 C CA . HIS A 1 362 ? 14.713 -2.292 -7.973 1.00 91.06 362 HIS A CA 1
ATOM 2676 C C . HIS A 1 362 ? 13.980 -1.809 -9.226 1.00 91.06 362 HIS A C 1
ATOM 2678 O O . HIS A 1 362 ? 13.878 -0.611 -9.499 1.00 91.06 362 HIS A O 1
ATOM 2684 N N . ARG A 1 363 ? 13.520 -2.755 -10.042 1.00 91.44 363 ARG A N 1
ATOM 2685 C CA . ARG A 1 363 ? 13.036 -2.472 -11.398 1.00 91.44 363 ARG A CA 1
ATOM 2686 C C . ARG A 1 363 ? 11.592 -1.981 -11.417 1.00 91.44 363 ARG A C 1
ATOM 2688 O O . ARG A 1 363 ? 10.778 -2.396 -10.600 1.00 91.44 363 ARG A O 1
ATOM 2695 N N . MET A 1 364 ? 11.262 -1.115 -12.377 1.00 91.62 364 MET A N 1
ATOM 2696 C CA . MET A 1 364 ? 9.859 -0.792 -12.660 1.00 91.62 364 MET A CA 1
ATOM 2697 C C . MET A 1 364 ? 9.099 -2.078 -13.029 1.00 91.62 364 MET A C 1
ATOM 2699 O O . MET A 1 364 ? 9.714 -2.976 -13.605 1.00 91.62 364 MET A O 1
ATOM 2703 N N . PRO A 1 365 ? 7.797 -2.183 -12.722 1.00 91.38 365 PRO A N 1
ATOM 2704 C CA . PRO A 1 365 ? 6.920 -1.106 -12.250 1.00 91.38 365 PRO A CA 1
ATOM 2705 C C . PRO A 1 365 ? 6.841 -0.968 -10.721 1.00 91.38 365 PRO A C 1
ATOM 2707 O O . PRO A 1 365 ? 6.590 0.127 -10.230 1.00 91.38 365 PRO A O 1
ATOM 2710 N N . PHE A 1 366 ? 7.118 -2.034 -9.964 1.00 90.06 366 PHE A N 1
ATOM 2711 C CA . PHE A 1 366 ? 6.909 -2.073 -8.506 1.00 90.06 366 PHE A CA 1
ATOM 2712 C C . PHE A 1 366 ? 8.194 -1.962 -7.673 1.00 90.06 366 PHE A C 1
ATOM 2714 O O . PHE A 1 366 ? 8.164 -2.113 -6.451 1.00 90.06 366 PHE A O 1
ATOM 2721 N N . LEU A 1 367 ? 9.331 -1.699 -8.325 1.00 90.69 367 LEU A N 1
ATOM 2722 C CA . LEU A 1 367 ? 10.658 -1.593 -7.709 1.00 90.69 367 LEU A CA 1
ATOM 2723 C C . LEU A 1 367 ? 11.088 -2.890 -6.996 1.00 90.69 367 LEU A C 1
ATOM 2725 O O . LEU A 1 367 ? 11.773 -2.861 -5.968 1.00 90.69 367 LEU A O 1
ATOM 2729 N N . VAL A 1 368 ? 10.692 -4.028 -7.569 1.00 89.25 368 VAL A N 1
ATOM 2730 C CA . VAL A 1 368 ? 10.969 -5.383 -7.074 1.00 89.25 368 VAL A CA 1
ATOM 2731 C C . VAL A 1 368 ? 11.633 -6.218 -8.165 1.00 89.25 368 VAL A C 1
ATOM 2733 O O . VAL A 1 368 ? 11.479 -5.943 -9.353 1.00 89.25 368 VAL A O 1
ATOM 2736 N N . SER A 1 369 ? 12.386 -7.230 -7.757 1.00 91.44 369 SER A N 1
ATOM 2737 C CA . SER A 1 369 ? 12.891 -8.298 -8.620 1.00 91.44 369 SER A CA 1
ATOM 2738 C C . SER A 1 369 ? 13.259 -9.496 -7.753 1.00 91.44 369 SER A C 1
ATOM 2740 O O . SER A 1 369 ? 13.440 -9.349 -6.542 1.00 91.44 369 SER A O 1
ATOM 2742 N N . THR A 1 370 ? 13.390 -10.664 -8.366 1.00 91.44 370 THR A N 1
ATOM 2743 C CA . THR A 1 370 ? 13.743 -11.905 -7.670 1.00 91.44 370 THR A CA 1
ATOM 2744 C C . THR A 1 370 ? 15.116 -12.426 -8.094 1.00 91.44 370 THR A C 1
ATOM 2746 O O . THR A 1 370 ? 15.765 -11.853 -8.976 1.00 91.44 370 THR A O 1
ATOM 2749 N N . ASN A 1 371 ? 15.570 -13.508 -7.456 1.00 90.44 371 ASN A N 1
ATOM 2750 C CA . ASN A 1 371 ? 16.806 -14.218 -7.780 1.00 90.44 371 ASN A CA 1
ATOM 2751 C C . ASN A 1 371 ? 18.065 -13.334 -7.719 1.00 90.44 371 ASN A C 1
ATOM 2753 O O . ASN A 1 371 ? 18.946 -13.450 -8.574 1.00 90.44 371 ASN A O 1
ATOM 2757 N N . THR A 1 372 ? 18.173 -12.436 -6.725 1.00 89.44 372 THR A N 1
ATOM 2758 C CA . THR A 1 372 ? 19.338 -11.537 -6.621 1.00 89.44 372 THR A CA 1
ATOM 2759 C C . THR A 1 372 ? 20.639 -12.351 -6.557 1.00 89.44 372 THR A C 1
ATOM 2761 O O . THR A 1 372 ? 20.815 -13.148 -5.625 1.00 89.44 372 THR A O 1
ATOM 2764 N N . PRO A 1 373 ? 21.588 -12.149 -7.492 1.00 86.94 373 PRO A N 1
ATOM 2765 C CA . PRO A 1 373 ? 22.821 -12.926 -7.535 1.00 86.94 373 PRO A CA 1
ATOM 2766 C C . PRO A 1 373 ? 23.609 -12.882 -6.221 1.00 86.94 373 PRO A C 1
ATOM 2768 O O . PRO A 1 373 ? 23.819 -11.824 -5.627 1.00 86.94 373 PRO A O 1
ATOM 2771 N N . GLY A 1 374 ? 24.063 -14.052 -5.768 1.00 87.06 374 GLY A N 1
ATOM 2772 C CA . GLY A 1 374 ? 24.895 -14.210 -4.572 1.00 87.06 374 GLY A CA 1
ATOM 2773 C C . GLY A 1 374 ? 24.147 -14.185 -3.236 1.00 87.06 374 GLY A C 1
ATOM 2774 O O . GLY A 1 374 ? 24.717 -14.619 -2.237 1.00 87.06 374 GLY A O 1
ATOM 2775 N N . THR A 1 375 ? 22.891 -13.732 -3.194 1.00 87.19 375 THR A N 1
ATOM 2776 C CA . THR A 1 375 ? 22.069 -13.764 -1.971 1.00 87.19 375 THR A CA 1
ATOM 2777 C C . THR A 1 375 ? 20.815 -14.613 -2.113 1.00 87.19 375 THR A C 1
ATOM 2779 O O . THR A 1 375 ? 20.338 -15.108 -1.098 1.00 87.19 375 THR A O 1
ATOM 2782 N N . GLY A 1 376 ? 20.269 -14.753 -3.327 1.00 87.62 376 GLY A N 1
ATOM 2783 C CA . GLY A 1 376 ? 18.964 -15.371 -3.571 1.00 87.62 376 GLY A CA 1
ATOM 2784 C C . GLY A 1 376 ? 17.794 -14.633 -2.905 1.00 87.62 376 GLY A C 1
ATOM 2785 O O . GLY A 1 376 ? 16.670 -15.112 -2.931 1.00 87.62 376 GLY A O 1
ATOM 2786 N N . MET A 1 377 ? 18.034 -13.474 -2.289 1.00 87.62 377 MET A N 1
ATOM 2787 C CA . MET A 1 377 ? 16.964 -12.662 -1.721 1.00 87.62 377 MET A CA 1
ATOM 2788 C C . MET A 1 377 ? 16.235 -11.933 -2.839 1.00 87.62 377 MET A C 1
ATOM 2790 O O . MET A 1 377 ? 16.851 -11.512 -3.824 1.00 87.62 377 MET A O 1
ATOM 2794 N N . ASP A 1 378 ? 14.946 -11.697 -2.650 1.00 86.50 378 ASP A N 1
ATOM 2795 C CA . ASP A 1 378 ? 14.245 -10.744 -3.496 1.00 86.50 378 ASP A CA 1
ATOM 2796 C C . ASP A 1 378 ? 14.812 -9.350 -3.231 1.00 86.50 378 ASP A C 1
ATOM 2798 O O . ASP A 1 378 ? 15.111 -8.980 -2.085 1.00 86.50 378 ASP A O 1
ATOM 2802 N N . ALA A 1 379 ? 14.992 -8.567 -4.298 1.00 76.19 379 ALA A N 1
ATOM 2803 C CA . ALA A 1 379 ? 15.297 -7.158 -4.129 1.00 76.19 379 ALA A CA 1
ATOM 2804 C C . ALA A 1 379 ? 14.190 -6.577 -3.243 1.00 76.19 379 ALA A C 1
ATOM 2806 O O . ALA A 1 379 ? 13.014 -6.794 -3.561 1.00 76.19 379 ALA A O 1
ATOM 2807 N N . PRO A 1 380 ? 14.548 -5.891 -2.132 1.00 62.41 380 PRO A N 1
ATOM 2808 C CA . PRO A 1 380 ? 13.592 -5.428 -1.148 1.00 62.41 380 PRO A CA 1
ATOM 2809 C C . PRO A 1 380 ? 12.414 -4.837 -1.863 1.00 62.41 380 PRO A C 1
ATOM 2811 O O . PRO A 1 380 ? 12.576 -3.908 -2.663 1.00 62.41 380 PRO A O 1
ATOM 2814 N N . THR A 1 381 ? 11.238 -5.375 -1.586 1.00 59.16 381 THR A N 1
ATOM 2815 C CA . THR A 1 381 ? 10.080 -4.760 -2.176 1.00 59.16 381 THR A CA 1
ATOM 2816 C C . THR A 1 381 ? 10.019 -3.368 -1.587 1.00 59.16 381 THR A C 1
ATOM 2818 O O . THR A 1 381 ? 9.915 -3.224 -0.368 1.00 59.16 381 THR A O 1
ATOM 2821 N N . TRP A 1 382 ? 10.091 -2.338 -2.430 1.00 68.81 382 TRP A N 1
ATOM 2822 C CA . TRP A 1 382 ? 9.784 -0.970 -2.011 1.00 68.81 382 TRP A CA 1
ATOM 2823 C C . TRP A 1 382 ? 8.315 -0.839 -1.579 1.00 68.81 382 TRP A C 1
ATOM 2825 O O . TRP A 1 382 ? 7.869 0.258 -1.248 1.00 68.81 382 TRP A O 1
ATOM 2835 N N . ARG A 1 383 ? 7.573 -1.962 -1.507 1.00 67.50 383 ARG A N 1
ATOM 2836 C CA . ARG A 1 383 ? 6.335 -2.068 -0.753 1.00 67.50 383 ARG A CA 1
ATOM 2837 C C . ARG A 1 383 ? 6.491 -1.450 0.630 1.00 67.50 383 ARG A C 1
ATOM 2839 O O . ARG A 1 383 ? 7.303 -1.896 1.437 1.00 67.50 383 ARG A O 1
ATOM 2846 N N . GLY A 1 384 ? 5.704 -0.404 0.855 1.00 65.81 384 GLY A N 1
ATOM 2847 C CA . GLY A 1 384 ? 5.676 0.338 2.100 1.00 65.81 384 GLY A CA 1
ATOM 2848 C C . GLY A 1 384 ? 6.971 1.089 2.412 1.00 65.81 384 GLY A C 1
ATOM 2849 O O . GLY A 1 384 ? 7.413 1.120 3.554 1.00 65.81 384 GLY A O 1
ATOM 2850 N N . ALA A 1 385 ? 7.665 1.624 1.401 1.00 78.12 385 ALA A N 1
ATOM 2851 C CA . ALA A 1 385 ? 8.904 2.354 1.644 1.00 78.12 385 ALA A CA 1
ATOM 2852 C C . ALA A 1 385 ? 8.693 3.614 2.496 1.00 78.12 385 ALA A C 1
ATOM 2854 O O . ALA A 1 385 ? 9.471 3.867 3.408 1.00 78.12 385 ALA A O 1
ATOM 2855 N N . TYR A 1 386 ? 7.639 4.384 2.237 1.00 76.50 386 TYR A N 1
ATOM 2856 C CA . TYR A 1 386 ? 7.397 5.652 2.929 1.00 76.50 386 TYR A CA 1
ATOM 2857 C C . TYR A 1 386 ? 6.691 5.530 4.284 1.00 76.50 386 TYR A C 1
ATOM 2859 O O . TYR A 1 386 ? 6.551 6.530 4.976 1.00 76.50 386 TYR A O 1
ATOM 2867 N N . ASP A 1 387 ? 6.237 4.340 4.665 1.00 78.75 387 ASP A N 1
ATOM 2868 C CA . ASP A 1 387 ? 5.512 4.067 5.909 1.00 78.75 387 ASP A CA 1
ATOM 2869 C C . ASP A 1 387 ? 6.223 3.005 6.772 1.00 78.75 387 ASP A C 1
ATOM 2871 O O . ASP A 1 387 ? 5.614 2.418 7.669 1.00 78.75 387 ASP A O 1
ATOM 2875 N N . ARG A 1 388 ? 7.530 2.777 6.549 1.00 83.12 388 ARG A N 1
ATOM 2876 C CA . ARG A 1 388 ? 8.376 1.924 7.400 1.00 83.12 388 ARG A CA 1
ATOM 2877 C C . ARG A 1 388 ? 9.725 2.552 7.744 1.00 83.12 388 ARG A C 1
ATOM 2879 O O . ARG A 1 388 ? 10.365 3.178 6.900 1.00 83.12 388 ARG A O 1
ATOM 2886 N N . TRP A 1 389 ? 10.216 2.265 8.946 1.00 85.00 389 TRP A N 1
ATOM 2887 C CA . TRP A 1 389 ? 11.589 2.537 9.365 1.00 85.00 389 TRP A CA 1
ATOM 2888 C C . TRP A 1 389 ? 12.466 1.276 9.339 1.00 85.00 389 TRP A C 1
ATOM 2890 O O . TRP A 1 389 ? 13.665 1.395 9.109 1.00 85.00 389 TRP A O 1
ATOM 2900 N N . LEU A 1 390 ? 11.918 0.057 9.444 1.00 85.44 390 LEU A N 1
ATOM 2901 C CA . LEU A 1 390 ? 12.670 -1.171 9.131 1.00 85.44 390 LEU A CA 1
ATOM 2902 C C . LEU A 1 390 ? 12.794 -1.369 7.612 1.00 85.44 390 LEU A C 1
ATOM 2904 O O . LEU A 1 390 ? 11.957 -1.990 6.952 1.00 85.44 390 LEU A O 1
ATOM 2908 N N . ILE A 1 391 ? 13.880 -0.845 7.048 1.00 80.94 391 ILE A N 1
ATOM 2909 C CA . ILE A 1 391 ? 14.086 -0.776 5.592 1.00 80.94 391 ILE A CA 1
ATOM 2910 C C . ILE A 1 391 ? 14.813 -1.994 5.000 1.00 80.94 391 ILE A C 1
ATOM 2912 O O . ILE A 1 391 ? 14.859 -2.165 3.783 1.00 80.94 391 ILE A O 1
ATOM 2916 N N . LEU A 1 392 ? 15.349 -2.879 5.846 1.00 84.19 392 LEU A N 1
ATOM 2917 C CA . LEU A 1 392 ? 16.131 -4.052 5.445 1.00 84.19 392 LEU A CA 1
ATOM 2918 C C . LEU A 1 392 ? 15.643 -5.331 6.139 1.00 84.19 392 LEU A C 1
ATOM 2920 O O . LEU A 1 392 ? 15.093 -5.243 7.240 1.00 84.19 392 LEU A O 1
ATOM 2924 N N . PRO A 1 393 ? 15.888 -6.521 5.553 1.00 83.44 393 PRO A N 1
ATOM 2925 C CA . PRO A 1 393 ? 15.329 -7.775 6.055 1.00 83.44 393 PRO A CA 1
ATOM 2926 C C . PRO A 1 393 ? 15.709 -8.072 7.506 1.00 83.44 393 PRO A C 1
ATOM 2928 O O . PRO A 1 393 ? 14.885 -8.575 8.252 1.00 83.44 393 PRO A O 1
ATOM 2931 N N . GLN A 1 394 ? 16.928 -7.738 7.934 1.00 83.88 394 GLN A N 1
ATOM 2932 C CA . GLN A 1 394 ? 17.383 -7.947 9.318 1.00 83.88 394 GLN A CA 1
ATOM 2933 C C . GLN A 1 394 ? 17.449 -6.649 10.136 1.00 83.88 394 GLN A C 1
ATOM 2935 O O . GLN A 1 394 ? 18.078 -6.630 11.187 1.00 83.88 394 GLN A O 1
ATOM 2940 N N . GLY A 1 395 ? 16.901 -5.536 9.630 1.00 82.56 395 GLY A N 1
ATOM 2941 C CA . GLY A 1 395 ? 16.976 -4.244 10.321 1.00 82.56 395 GLY A CA 1
ATOM 2942 C C . GLY A 1 395 ? 18.406 -3.746 10.568 1.00 82.56 395 GLY A C 1
ATOM 2943 O O . GLY A 1 395 ? 18.636 -2.999 11.508 1.00 82.56 395 GLY A O 1
ATOM 2944 N N . ARG A 1 396 ? 19.392 -4.143 9.745 1.00 82.75 396 ARG A N 1
ATOM 2945 C CA . ARG A 1 396 ? 20.827 -3.861 9.990 1.00 82.75 396 ARG A CA 1
ATOM 2946 C C . ARG A 1 396 ? 21.204 -2.371 10.053 1.00 82.75 396 ARG A C 1
ATOM 2948 O O . ARG A 1 396 ? 22.284 -2.048 10.529 1.00 82.75 396 ARG A O 1
ATOM 2955 N N . LEU A 1 397 ? 20.349 -1.483 9.541 1.00 82.06 397 LEU A N 1
ATOM 2956 C CA . LEU A 1 397 ? 20.514 -0.023 9.622 1.00 82.06 397 LEU A CA 1
ATOM 2957 C C . LEU A 1 397 ? 19.714 0.602 10.778 1.00 82.06 397 LEU A C 1
ATOM 2959 O O . LEU A 1 397 ? 19.794 1.806 10.988 1.00 82.06 397 LEU A O 1
ATOM 2963 N N . ASN A 1 398 ? 18.963 -0.213 11.518 1.00 86.75 398 ASN A N 1
ATOM 2964 C CA . ASN A 1 398 ? 17.987 0.180 12.528 1.00 86.75 398 ASN A CA 1
ATOM 2965 C C . ASN A 1 398 ? 18.309 -0.426 13.904 1.00 86.75 398 ASN A C 1
ATOM 2967 O O . ASN A 1 398 ? 17.412 -0.819 14.648 1.00 86.75 398 ASN A O 1
ATOM 2971 N N . ILE A 1 399 ? 19.598 -0.555 14.223 1.00 84.12 399 ILE A N 1
ATOM 2972 C CA . ILE A 1 399 ? 20.073 -1.145 15.478 1.00 84.12 399 ILE A CA 1
ATOM 2973 C C . ILE A 1 399 ? 20.353 -0.016 16.466 1.00 84.12 399 ILE A C 1
ATOM 2975 O O . ILE A 1 399 ? 21.200 0.834 16.198 1.00 84.12 399 ILE A O 1
ATOM 2979 N N . ILE A 1 400 ? 19.644 -0.009 17.600 1.00 85.25 400 ILE A N 1
ATOM 2980 C CA . ILE A 1 400 ? 19.726 1.068 18.601 1.00 85.25 400 ILE A CA 1
ATOM 2981 C C . ILE A 1 400 ? 21.127 1.221 19.209 1.00 85.25 400 ILE A C 1
ATOM 2983 O O . ILE A 1 400 ? 21.508 2.327 19.560 1.00 85.25 400 ILE A O 1
ATOM 2987 N N . ASP A 1 401 ? 21.923 0.148 19.236 1.00 85.00 401 ASP A N 1
ATOM 2988 C CA . ASP A 1 401 ? 23.307 0.165 19.732 1.00 85.00 401 ASP A CA 1
ATOM 2989 C C . ASP A 1 401 ? 24.278 0.939 18.822 1.00 85.00 401 ASP A C 1
ATOM 2991 O O . ASP A 1 401 ? 25.428 1.171 19.191 1.00 85.00 401 ASP A O 1
ATOM 2995 N N . PHE A 1 402 ? 23.861 1.319 17.609 1.00 88.69 402 PHE A N 1
ATOM 2996 C CA . PHE A 1 402 ? 24.664 2.181 16.753 1.00 88.69 402 PHE A CA 1
ATOM 2997 C C . PHE A 1 402 ? 24.317 3.650 16.986 1.00 88.69 402 PHE A C 1
ATOM 2999 O O . PHE A 1 402 ? 23.219 4.084 16.640 1.00 88.69 402 PHE A O 1
ATOM 3006 N N . ASP A 1 403 ? 25.294 4.448 17.431 1.00 90.56 403 ASP A N 1
ATOM 3007 C CA . ASP A 1 403 ? 25.132 5.884 17.717 1.00 90.56 403 ASP A CA 1
ATOM 3008 C C . ASP A 1 403 ? 24.417 6.662 16.599 1.00 90.56 403 ASP A C 1
ATOM 3010 O O . ASP A 1 403 ? 23.664 7.602 16.857 1.00 90.56 403 ASP A O 1
ATOM 3014 N N . PHE A 1 404 ? 24.675 6.316 15.329 1.00 89.25 404 PHE A N 1
ATOM 3015 C CA . PHE A 1 404 ? 24.037 6.992 14.196 1.00 89.25 404 PHE A CA 1
ATOM 3016 C C . PHE A 1 404 ? 22.529 6.747 14.143 1.00 89.25 404 PHE A C 1
ATOM 3018 O O . PHE A 1 404 ? 21.787 7.669 13.803 1.00 89.25 404 PHE A O 1
ATOM 3025 N N . TYR A 1 405 ? 22.088 5.534 14.477 1.00 90.81 405 TYR A N 1
ATOM 3026 C CA . TYR A 1 405 ? 20.681 5.181 14.483 1.00 90.81 405 TYR A CA 1
ATOM 3027 C C . TYR A 1 405 ? 20.018 5.622 15.781 1.00 90.81 405 TYR A C 1
ATOM 3029 O O . TYR A 1 405 ? 18.932 6.186 15.713 1.00 90.81 405 TYR A O 1
ATOM 3037 N N . GLN A 1 406 ? 20.688 5.467 16.929 1.00 92.75 406 GLN A N 1
ATOM 3038 C CA . GLN A 1 406 ? 20.196 5.949 18.221 1.00 92.75 406 GLN A CA 1
ATOM 3039 C C . GLN A 1 406 ? 19.728 7.405 18.134 1.00 92.75 406 GLN A C 1
ATOM 3041 O O . GLN A 1 406 ? 18.583 7.704 18.459 1.00 92.75 406 GLN A O 1
ATOM 3046 N N . ARG A 1 407 ? 20.560 8.295 17.575 1.00 92.56 407 ARG A N 1
ATOM 3047 C CA . ARG A 1 407 ? 20.209 9.715 17.401 1.00 92.56 407 ARG A CA 1
ATOM 3048 C C . ARG A 1 407 ? 18.961 9.948 16.550 1.00 92.56 407 ARG A C 1
ATOM 3050 O O . ARG A 1 407 ? 18.271 10.942 16.753 1.00 92.56 407 ARG A O 1
ATOM 3057 N N . VAL A 1 408 ? 18.706 9.097 15.556 1.00 92.06 408 VAL A N 1
ATOM 3058 C CA . VAL A 1 408 ? 17.516 9.184 14.694 1.00 92.06 408 VAL A CA 1
ATOM 3059 C C . VAL A 1 408 ? 16.299 8.581 15.395 1.00 92.06 408 VAL A C 1
ATOM 3061 O O . VAL A 1 408 ? 15.215 9.153 15.324 1.00 92.06 408 VAL A O 1
ATOM 3064 N N . ALA A 1 409 ? 16.476 7.478 16.120 1.00 91.62 409 ALA A N 1
ATOM 3065 C CA . ALA A 1 409 ? 15.432 6.836 16.907 1.00 91.62 409 ALA A CA 1
ATOM 3066 C C . ALA A 1 409 ? 14.927 7.738 18.046 1.00 91.62 409 ALA A C 1
ATOM 3068 O O . ALA A 1 409 ? 13.720 7.855 18.231 1.00 91.62 409 ALA A O 1
ATOM 3069 N N . GLU A 1 410 ? 15.817 8.460 18.733 1.00 94.00 410 GLU A N 1
ATOM 3070 C CA . GLU A 1 410 ? 15.470 9.448 19.773 1.00 94.00 410 GLU A CA 1
ATOM 3071 C C . GLU A 1 410 ? 14.618 10.618 19.242 1.00 94.00 410 GLU A C 1
ATOM 3073 O O . GLU A 1 410 ? 13.942 11.293 20.013 1.00 94.00 410 GLU A O 1
ATOM 3078 N N . GLN A 1 411 ? 14.602 10.841 17.922 1.00 93.38 411 GLN A N 1
ATOM 3079 C CA . GLN A 1 411 ? 13.744 11.826 17.248 1.00 93.38 411 GLN A CA 1
ATOM 3080 C C . GLN A 1 411 ? 12.410 11.230 16.764 1.00 93.38 411 GLN A C 1
ATOM 3082 O O . GLN A 1 411 ? 11.667 11.901 16.051 1.00 93.38 411 GLN A O 1
ATOM 3087 N N . GLY A 1 412 ? 12.121 9.967 17.089 1.00 90.50 412 GLY A N 1
ATOM 3088 C CA . GLY A 1 412 ? 10.953 9.240 16.585 1.00 90.50 412 GLY A CA 1
ATOM 3089 C C . GLY A 1 412 ? 11.162 8.577 15.220 1.00 90.50 412 GLY A C 1
ATOM 3090 O O . GLY A 1 412 ? 10.189 8.270 14.545 1.00 90.50 412 GLY A O 1
ATOM 3091 N N . ALA A 1 413 ? 12.416 8.366 14.804 1.00 90.81 413 ALA A N 1
ATOM 3092 C CA . ALA A 1 413 ? 12.802 7.743 13.535 1.00 90.81 413 ALA A CA 1
ATOM 3093 C C . ALA A 1 413 ? 12.158 8.357 12.266 1.00 90.81 413 ALA A C 1
ATOM 3095 O O . ALA A 1 413 ? 11.535 7.623 11.497 1.00 90.81 413 ALA A O 1
ATOM 3096 N N . PRO A 1 414 ? 12.353 9.666 11.980 1.00 90.25 414 PRO A N 1
ATOM 3097 C CA . PRO A 1 414 ? 11.814 10.288 10.768 1.00 90.25 414 PRO A CA 1
ATOM 3098 C C . PRO A 1 414 ? 12.197 9.505 9.505 1.00 90.25 414 PRO A C 1
ATOM 3100 O O . PRO A 1 414 ? 13.387 9.285 9.252 1.00 90.25 414 PRO A O 1
ATOM 3103 N N . GLU A 1 415 ? 11.220 9.118 8.682 1.00 87.81 415 GLU A N 1
ATOM 3104 C CA . GLU A 1 415 ? 11.411 8.132 7.610 1.00 87.81 415 GLU A CA 1
ATOM 3105 C C . GLU A 1 415 ? 12.467 8.593 6.607 1.00 87.81 415 GLU A C 1
ATOM 3107 O O . GLU A 1 415 ? 13.351 7.826 6.225 1.00 87.81 415 GLU A O 1
ATOM 3112 N N . ARG A 1 416 ? 12.455 9.883 6.247 1.00 89.00 416 ARG A N 1
ATOM 3113 C CA . ARG A 1 416 ? 13.471 10.469 5.362 1.00 89.00 416 ARG A CA 1
ATOM 3114 C C . ARG A 1 416 ? 14.889 10.238 5.885 1.00 89.00 416 ARG A C 1
ATOM 3116 O O . ARG A 1 416 ? 15.770 9.872 5.110 1.00 89.00 416 ARG A O 1
ATOM 3123 N N . ASN A 1 417 ? 15.109 10.452 7.182 1.00 90.81 417 ASN A N 1
ATOM 3124 C CA . ASN A 1 417 ? 16.427 10.321 7.802 1.00 90.81 417 ASN A CA 1
ATOM 3125 C C . ASN A 1 417 ? 16.869 8.853 7.816 1.00 90.81 417 ASN A C 1
ATOM 3127 O O . ASN A 1 417 ? 18.033 8.558 7.558 1.00 90.81 417 ASN A O 1
ATOM 3131 N N . VAL A 1 418 ? 15.931 7.933 8.061 1.00 89.38 418 VAL A N 1
ATOM 3132 C CA . VAL A 1 418 ? 16.184 6.489 7.994 1.00 89.38 418 VAL A CA 1
ATOM 3133 C C . VAL A 1 418 ? 16.578 6.071 6.575 1.00 89.38 418 VAL A C 1
ATOM 3135 O O . VAL A 1 418 ? 17.578 5.379 6.380 1.00 89.38 418 VAL A O 1
ATOM 3138 N N . TRP A 1 419 ? 15.846 6.533 5.560 1.00 87.12 419 TRP A N 1
ATOM 3139 C CA . TRP A 1 419 ? 16.132 6.197 4.166 1.00 87.12 419 TRP A CA 1
ATOM 3140 C C . TRP A 1 419 ? 17.452 6.767 3.659 1.00 87.12 419 TRP A C 1
ATOM 3142 O O . TRP A 1 419 ? 18.134 6.094 2.885 1.00 87.12 419 TRP A O 1
ATOM 3152 N N . GLN A 1 420 ? 17.878 7.927 4.164 1.00 89.38 420 GLN A N 1
ATOM 3153 C CA . GLN A 1 420 ? 19.188 8.502 3.850 1.00 89.38 420 GLN A CA 1
ATOM 3154 C C . GLN A 1 420 ? 20.361 7.577 4.188 1.00 89.38 420 GLN A C 1
ATOM 3156 O O . GLN A 1 420 ? 21.406 7.664 3.537 1.00 89.38 420 GLN A O 1
ATOM 3161 N N . PHE A 1 421 ? 20.201 6.635 5.124 1.00 88.31 421 PHE A N 1
ATOM 3162 C CA . PHE A 1 421 ? 21.221 5.619 5.384 1.00 88.31 421 PHE A CA 1
ATOM 3163 C C . PHE A 1 421 ? 21.456 4.685 4.187 1.00 88.31 421 PHE A C 1
ATOM 3165 O O . PHE A 1 421 ? 22.588 4.247 3.981 1.00 88.31 421 PHE A O 1
ATOM 3172 N N . SER A 1 422 ? 20.444 4.441 3.347 1.00 83.31 422 SER A N 1
ATOM 3173 C CA . SER A 1 422 ? 20.557 3.569 2.164 1.00 83.31 422 SER A CA 1
ATOM 3174 C C . SER A 1 422 ? 21.522 4.109 1.102 1.00 83.31 422 SER A C 1
ATOM 3176 O O . SER A 1 422 ? 22.123 3.329 0.368 1.00 83.31 422 SER A O 1
ATOM 3178 N N . TRP A 1 423 ? 21.714 5.431 1.044 1.00 86.94 423 TRP A N 1
ATOM 3179 C CA . TRP A 1 423 ? 22.686 6.109 0.173 1.00 86.94 423 TRP A CA 1
ATOM 3180 C C . TRP A 1 423 ? 23.751 6.875 0.973 1.00 86.94 423 TRP A C 1
ATOM 3182 O O . TRP A 1 423 ? 24.325 7.859 0.501 1.00 86.94 423 TRP A O 1
ATOM 3192 N N . GLY A 1 424 ? 24.021 6.441 2.210 1.00 86.69 424 GLY A N 1
ATOM 3193 C CA . GLY A 1 424 ? 25.108 6.964 3.045 1.00 86.69 424 GLY A CA 1
ATOM 3194 C C . GLY A 1 424 ? 25.048 8.473 3.317 1.00 86.69 424 GLY A C 1
ATOM 3195 O O . GLY A 1 424 ? 26.093 9.107 3.441 1.00 86.69 424 GLY A O 1
ATOM 3196 N N . GLY A 1 425 ? 23.853 9.070 3.343 1.00 87.31 425 GLY A N 1
ATOM 3197 C CA . GLY A 1 425 ? 23.644 10.502 3.588 1.00 87.31 425 GLY A CA 1
ATOM 3198 C C . GLY A 1 425 ? 24.077 11.427 2.442 1.00 87.31 425 GLY A C 1
ATOM 3199 O O . GLY A 1 425 ? 24.187 12.642 2.628 1.00 87.31 425 GLY A O 1
ATOM 3200 N N . ARG A 1 426 ? 24.353 10.891 1.246 1.00 90.12 426 ARG A N 1
ATOM 3201 C CA . ARG A 1 426 ? 24.787 11.690 0.091 1.00 90.12 426 ARG A CA 1
ATOM 3202 C C . ARG A 1 426 ? 23.652 12.556 -0.458 1.00 90.12 426 ARG A C 1
ATOM 3204 O O . ARG A 1 426 ? 22.772 12.076 -1.167 1.00 90.12 426 ARG A O 1
ATOM 3211 N N . LYS A 1 427 ? 23.755 13.871 -0.240 1.00 92.00 427 LYS A N 1
ATOM 3212 C CA . LYS A 1 427 ? 22.740 14.871 -0.634 1.00 92.00 427 LYS A CA 1
ATOM 3213 C C . LYS A 1 427 ? 22.335 14.855 -2.110 1.00 92.00 427 LYS A C 1
ATOM 3215 O O . LYS A 1 427 ? 21.208 15.204 -2.441 1.00 92.00 427 LYS A O 1
ATOM 3220 N N . ARG A 1 428 ? 23.233 14.456 -3.025 1.00 92.12 428 ARG A N 1
ATOM 3221 C CA . ARG A 1 428 ? 22.897 14.339 -4.459 1.00 92.12 428 ARG A CA 1
ATOM 3222 C C . ARG A 1 428 ? 21.723 13.383 -4.678 1.00 92.12 428 ARG A C 1
ATOM 3224 O O . ARG A 1 428 ? 20.956 13.619 -5.604 1.00 92.12 428 ARG A O 1
ATOM 3231 N N . PHE A 1 429 ? 21.608 12.351 -3.843 1.00 93.50 429 PHE A N 1
ATOM 3232 C CA . PHE A 1 429 ? 20.613 11.291 -3.945 1.00 93.50 429 PHE A CA 1
ATOM 3233 C C . PHE A 1 429 ? 19.340 11.556 -3.126 1.00 93.50 429 PHE A C 1
ATOM 3235 O O . PHE A 1 429 ? 18.364 10.837 -3.295 1.00 93.50 429 PHE A O 1
ATOM 3242 N N . ASP A 1 430 ? 19.288 12.630 -2.326 1.00 93.50 430 ASP A N 1
ATOM 3243 C CA . ASP A 1 430 ? 18.089 13.013 -1.562 1.00 93.50 430 ASP A CA 1
ATOM 3244 C C . ASP A 1 430 ? 16.793 13.128 -2.392 1.00 93.50 430 ASP A C 1
ATOM 3246 O O . ASP A 1 430 ? 15.748 12.766 -1.850 1.00 93.50 430 ASP A O 1
ATOM 3250 N N . PRO A 1 431 ? 16.807 13.567 -3.673 1.00 96.38 431 PRO A N 1
ATOM 3251 C CA . PRO A 1 431 ? 15.593 13.616 -4.493 1.00 96.38 431 PRO A CA 1
ATOM 3252 C C . PRO A 1 431 ? 14.932 12.249 -4.740 1.00 96.38 431 PRO A C 1
ATOM 3254 O O . PRO A 1 431 ? 13.767 12.192 -5.122 1.00 96.38 431 PRO A O 1
ATOM 3257 N N . VAL A 1 432 ? 15.637 11.133 -4.509 1.00 94.56 432 VAL A N 1
ATOM 3258 C CA . VAL A 1 432 ? 15.035 9.787 -4.548 1.00 94.56 432 VAL A CA 1
ATOM 3259 C C . VAL A 1 432 ? 13.936 9.642 -3.499 1.00 94.56 432 VAL A C 1
ATOM 3261 O O . VAL A 1 432 ? 12.971 8.923 -3.725 1.00 94.56 432 VAL A O 1
ATOM 3264 N N . TRP A 1 433 ? 14.019 10.360 -2.378 1.00 93.88 433 TRP A N 1
ATOM 3265 C CA . TRP A 1 433 ? 12.930 10.367 -1.408 1.00 93.88 433 TRP A CA 1
ATOM 3266 C C . TRP A 1 433 ? 11.653 11.002 -1.975 1.00 93.88 433 TRP A C 1
ATOM 3268 O O . TRP A 1 433 ? 10.562 10.485 -1.763 1.00 93.88 433 TRP A O 1
ATOM 3278 N N . ASP A 1 434 ? 11.779 12.074 -2.759 1.00 95.81 434 ASP A N 1
ATOM 3279 C CA . ASP A 1 434 ? 10.631 12.722 -3.400 1.00 95.81 434 ASP A CA 1
ATOM 3280 C C . ASP A 1 434 ? 10.021 11.823 -4.495 1.00 95.81 434 ASP A C 1
ATOM 3282 O O . ASP A 1 434 ? 8.801 11.734 -4.603 1.00 95.81 434 ASP A O 1
ATOM 3286 N N . MET A 1 435 ? 10.845 11.051 -5.225 1.00 95.38 435 MET A N 1
ATOM 3287 C CA . MET A 1 435 ? 10.363 9.994 -6.136 1.00 95.38 435 MET A CA 1
ATOM 3288 C C . MET A 1 435 ? 9.460 8.988 -5.411 1.00 95.38 435 MET A C 1
ATOM 3290 O O . MET A 1 435 ? 8.437 8.580 -5.944 1.00 95.38 435 MET A O 1
ATOM 3294 N N . VAL A 1 436 ? 9.821 8.592 -4.193 1.00 91.88 436 VAL A N 1
ATOM 3295 C CA . VAL A 1 436 ? 9.083 7.583 -3.416 1.00 91.88 436 VAL A CA 1
ATOM 3296 C C . VAL A 1 436 ? 7.761 8.135 -2.890 1.00 91.88 436 VAL A C 1
ATOM 3298 O O . VAL A 1 436 ? 6.770 7.414 -2.837 1.00 91.88 436 VAL A O 1
ATOM 3301 N N . LEU A 1 437 ? 7.739 9.414 -2.511 1.00 93.69 437 LEU A N 1
ATOM 3302 C CA . LEU A 1 437 ? 6.552 10.071 -1.963 1.00 93.69 437 LEU A CA 1
ATOM 3303 C C . LEU A 1 437 ? 5.555 10.539 -3.030 1.00 93.69 437 LEU A C 1
ATOM 3305 O O . LEU A 1 437 ? 4.380 10.744 -2.709 1.00 93.69 437 LEU A O 1
ATOM 3309 N N . GLU A 1 438 ? 6.015 10.744 -4.264 1.00 95.88 438 GLU A N 1
ATOM 3310 C CA . GLU A 1 438 ? 5.206 11.257 -5.375 1.00 95.88 438 GLU A CA 1
ATOM 3311 C C . GLU A 1 438 ? 4.996 10.247 -6.514 1.00 95.88 438 GLU A C 1
ATOM 3313 O O . GLU A 1 438 ? 4.133 10.469 -7.363 1.00 95.88 438 GLU A O 1
ATOM 3318 N N . GLY A 1 439 ? 5.757 9.152 -6.565 1.00 94.62 439 GLY A N 1
ATOM 3319 C CA . GLY A 1 439 ? 5.625 8.119 -7.592 1.00 94.62 439 GLY A CA 1
ATOM 3320 C C . GLY A 1 439 ? 4.250 7.453 -7.564 1.00 94.62 439 GLY A C 1
ATOM 3321 O O . GLY A 1 439 ? 3.686 7.196 -6.501 1.00 94.62 439 GLY A O 1
ATOM 3322 N N . SER A 1 440 ? 3.683 7.195 -8.739 1.00 94.00 440 SER A N 1
ATOM 3323 C CA . SER A 1 440 ? 2.311 6.722 -8.855 1.00 94.00 440 SER A CA 1
ATOM 3324 C C . SER A 1 440 ? 2.131 5.312 -8.296 1.00 94.00 440 SER A C 1
ATOM 3326 O O . SER A 1 440 ? 2.763 4.352 -8.734 1.00 94.00 440 SER A O 1
ATOM 3328 N N . THR A 1 441 ? 1.171 5.193 -7.382 1.00 91.50 441 THR A N 1
ATOM 3329 C CA . THR A 1 441 ? 0.610 3.931 -6.883 1.00 91.50 441 THR A CA 1
ATOM 3330 C C . THR A 1 441 ? -0.692 3.556 -7.604 1.00 91.50 441 THR A C 1
ATOM 3332 O O . THR A 1 441 ? -1.477 2.751 -7.117 1.00 91.50 441 THR A O 1
ATOM 3335 N N . GLY A 1 442 ? -0.942 4.184 -8.758 1.00 94.06 442 GLY A N 1
ATOM 3336 C CA . GLY A 1 442 ? -2.132 4.024 -9.593 1.00 94.06 442 GLY A CA 1
ATOM 3337 C C . GLY A 1 442 ? -3.284 4.976 -9.287 1.00 94.06 442 GLY A C 1
ATOM 3338 O O . GLY A 1 442 ? -4.214 5.095 -10.084 1.00 94.06 442 GLY A O 1
ATOM 3339 N N . PHE A 1 443 ? -3.200 5.715 -8.184 1.00 94.75 443 PHE A N 1
ATOM 3340 C CA . PHE A 1 443 ? -4.141 6.778 -7.850 1.00 94.75 443 PHE A CA 1
ATOM 3341 C C . PHE A 1 443 ? -3.722 8.102 -8.493 1.00 94.75 443 PHE A C 1
ATOM 3343 O O . PHE A 1 443 ? -2.548 8.475 -8.458 1.00 94.75 443 PHE A O 1
ATOM 3350 N N . SER A 1 444 ? -4.696 8.838 -9.033 1.00 94.75 444 SER A N 1
ATOM 3351 C CA . SER A 1 444 ? -4.512 10.242 -9.413 1.00 94.75 444 SER A CA 1
ATOM 3352 C C . SER A 1 444 ? -4.214 11.085 -8.174 1.00 94.75 444 SER A C 1
ATOM 3354 O O . SER A 1 444 ? -4.811 10.865 -7.119 1.00 94.75 444 SER A O 1
ATOM 3356 N N . GLY A 1 445 ? -3.362 12.105 -8.293 1.00 94.81 445 GLY A N 1
ATOM 3357 C CA . GLY A 1 445 ? -3.135 13.063 -7.203 1.00 94.81 445 GLY A CA 1
ATOM 3358 C C . GLY A 1 445 ? -4.401 13.803 -6.731 1.00 94.81 445 GLY A C 1
ATOM 3359 O O . GLY A 1 445 ? -4.440 14.317 -5.608 1.00 94.81 445 GLY A O 1
ATOM 3360 N N . ALA A 1 446 ? -5.449 13.821 -7.564 1.00 95.62 446 ALA A N 1
ATOM 3361 C CA . ALA A 1 446 ? -6.771 14.365 -7.257 1.00 95.62 446 ALA A CA 1
ATOM 3362 C C . ALA A 1 446 ? -7.646 13.437 -6.389 1.00 95.62 446 ALA A C 1
ATOM 3364 O O . ALA A 1 446 ? -8.646 13.890 -5.827 1.00 95.62 446 ALA A O 1
ATOM 3365 N N . PHE A 1 447 ? -7.305 12.149 -6.268 1.00 95.94 447 PHE A N 1
ATOM 3366 C CA . PHE A 1 447 ? -8.092 11.194 -5.490 1.00 95.94 447 PHE A CA 1
ATOM 3367 C C . PHE A 1 447 ? -8.151 11.591 -4.008 1.00 95.94 447 PHE A C 1
ATOM 3369 O O . PHE A 1 447 ? -7.156 12.010 -3.417 1.00 95.94 447 PHE A O 1
ATOM 3376 N N . ALA A 1 448 ? -9.344 11.474 -3.421 1.00 95.00 448 ALA A N 1
ATOM 3377 C CA . ALA A 1 448 ? -9.674 11.831 -2.043 1.00 95.00 448 ALA A CA 1
ATOM 3378 C C . ALA A 1 448 ? -9.408 13.304 -1.670 1.00 95.00 448 ALA A C 1
ATOM 3380 O O . ALA A 1 448 ? -9.581 13.689 -0.514 1.00 95.00 448 ALA A O 1
ATOM 3381 N N . ARG A 1 449 ? -9.038 14.164 -2.630 1.00 95.75 449 ARG A N 1
ATOM 3382 C CA . ARG A 1 449 ? -8.958 15.610 -2.410 1.00 95.75 449 ARG A CA 1
ATOM 3383 C C . ARG A 1 449 ? -10.366 16.183 -2.331 1.00 95.75 449 ARG A C 1
ATOM 3385 O O . ARG A 1 449 ? -11.246 15.794 -3.102 1.00 95.75 449 ARG A O 1
ATOM 3392 N N . GLN A 1 450 ? -10.555 17.109 -1.394 1.00 96.50 450 GLN A N 1
ATOM 3393 C CA . GLN A 1 450 ? -11.849 17.708 -1.100 1.00 96.50 450 GLN A CA 1
ATOM 3394 C C . GLN A 1 450 ? -11.772 19.228 -1.094 1.00 96.50 450 GLN A C 1
ATOM 3396 O O . GLN A 1 450 ? -10.818 19.807 -0.576 1.00 96.50 450 GLN A O 1
ATOM 3401 N N . VAL A 1 451 ? -12.809 19.870 -1.621 1.00 97.12 451 VAL A N 1
ATOM 3402 C CA . VAL A 1 451 ? -12.999 21.317 -1.540 1.00 97.12 451 VAL A CA 1
ATOM 3403 C C . VAL A 1 451 ? -14.428 21.615 -1.116 1.00 97.12 451 VAL A C 1
ATOM 3405 O O . VAL A 1 451 ? -15.375 21.088 -1.690 1.00 97.12 451 VAL A O 1
ATOM 3408 N N . THR A 1 452 ? -14.600 22.462 -0.105 1.00 97.62 452 THR A N 1
ATOM 3409 C CA . THR A 1 452 ? -15.928 22.893 0.347 1.00 97.62 452 THR A CA 1
ATOM 3410 C C . THR A 1 452 ? -16.200 24.296 -0.160 1.00 97.62 452 THR A C 1
ATOM 3412 O O . THR A 1 452 ? -15.417 25.202 0.115 1.00 97.62 452 THR A O 1
ATOM 3415 N N . LEU A 1 453 ? -17.322 24.493 -0.847 1.00 98.06 453 LEU A N 1
ATOM 3416 C CA . LEU A 1 453 ? -17.868 25.805 -1.173 1.00 98.06 453 LEU A CA 1
ATOM 3417 C C . LEU A 1 453 ? -18.852 26.223 -0.080 1.00 98.06 453 LEU A C 1
ATOM 3419 O O . LEU A 1 453 ? -19.813 25.514 0.208 1.00 98.06 453 LEU A O 1
ATOM 3423 N N . ASN A 1 454 ? -18.592 27.369 0.538 1.00 97.06 454 ASN A N 1
ATOM 3424 C CA . ASN A 1 454 ? -19.490 28.083 1.441 1.00 97.06 454 ASN A CA 1
ATOM 3425 C C . ASN A 1 454 ? -19.125 29.576 1.424 1.00 97.06 454 ASN A C 1
ATOM 3427 O O . ASN A 1 454 ? -18.158 29.972 0.773 1.00 97.06 454 ASN A O 1
ATOM 3431 N N . GLN A 1 455 ? -19.841 30.391 2.197 1.00 96.62 455 GLN A N 1
ATOM 3432 C CA . GLN A 1 455 ? -19.648 31.843 2.238 1.00 96.62 455 GLN A CA 1
ATOM 3433 C C . GLN A 1 455 ? -18.207 32.292 2.551 1.00 96.62 455 GLN A C 1
ATOM 3435 O O . GLN A 1 455 ? -17.800 33.373 2.139 1.00 96.62 455 GLN A O 1
ATOM 3440 N N . LYS A 1 456 ? -17.421 31.487 3.277 1.00 96.25 456 LYS A N 1
ATOM 3441 C CA . LYS A 1 456 ? -16.030 31.812 3.633 1.00 96.25 456 LYS A CA 1
ATOM 3442 C C . LYS A 1 456 ? -15.017 31.347 2.591 1.00 96.25 456 LYS A C 1
ATOM 3444 O O . LYS A 1 456 ? -13.950 31.941 2.485 1.00 96.25 456 LYS A O 1
ATOM 3449 N N . SER A 1 457 ? -15.300 30.249 1.895 1.00 96.50 457 SER A N 1
ATOM 3450 C CA . SER A 1 457 ? -14.324 29.566 1.042 1.00 96.50 457 SER A CA 1
ATOM 3451 C C . SER A 1 457 ? -14.548 29.771 -0.450 1.00 96.50 457 SER A C 1
ATOM 3453 O O . SER A 1 457 ? -13.595 29.572 -1.199 1.00 96.50 457 SER A O 1
ATOM 3455 N N . ALA A 1 458 ? -15.755 30.154 -0.877 1.00 95.25 458 ALA A N 1
ATOM 3456 C CA . ALA A 1 458 ? -16.158 30.216 -2.283 1.00 95.25 458 ALA A CA 1
ATOM 3457 C C . ALA A 1 458 ? -15.215 31.061 -3.158 1.00 95.25 458 ALA A C 1
ATOM 3459 O O . ALA A 1 458 ? -14.892 30.645 -4.269 1.00 95.25 458 ALA A O 1
ATOM 3460 N N . ASP A 1 459 ? -14.714 32.176 -2.619 1.00 94.00 459 ASP A N 1
ATOM 3461 C CA . ASP A 1 459 ? -13.825 33.113 -3.319 1.00 94.00 459 ASP A CA 1
ATOM 3462 C C . ASP A 1 459 ? -12.344 32.981 -2.901 1.00 94.00 459 ASP A C 1
ATOM 3464 O O . ASP A 1 459 ? -11.493 33.777 -3.301 1.00 94.00 459 ASP A O 1
ATOM 3468 N N . ALA A 1 460 ? -12.002 31.984 -2.077 1.00 96.44 460 ALA A N 1
ATOM 3469 C CA . ALA A 1 460 ? -10.626 31.775 -1.635 1.00 96.44 460 ALA A CA 1
ATOM 3470 C C . ALA A 1 460 ? -9.764 31.185 -2.766 1.00 96.44 460 ALA A C 1
ATOM 3472 O O . ALA A 1 460 ? -10.145 30.199 -3.395 1.00 96.44 460 ALA A O 1
ATOM 3473 N N . ALA A 1 461 ? -8.561 31.733 -2.973 1.00 95.44 461 ALA A N 1
ATOM 3474 C CA . ALA A 1 461 ? -7.656 31.317 -4.053 1.00 95.44 461 ALA A CA 1
ATOM 3475 C C . ALA A 1 461 ? -7.390 29.798 -4.074 1.00 95.44 461 ALA A C 1
ATOM 3477 O O . ALA A 1 461 ? -7.557 29.158 -5.106 1.00 95.44 461 ALA A O 1
ATOM 3478 N N . LEU A 1 462 ? -7.090 29.196 -2.916 1.00 93.81 462 LEU A N 1
ATOM 3479 C CA . LEU A 1 462 ? -6.855 27.750 -2.812 1.00 93.81 462 LEU A CA 1
ATOM 3480 C C . LEU A 1 462 ? -8.085 26.914 -3.208 1.00 93.81 462 LEU A C 1
ATOM 3482 O O . LEU A 1 462 ? -7.940 25.853 -3.809 1.00 93.81 462 LEU A O 1
ATOM 3486 N N . THR A 1 463 ? -9.291 27.383 -2.885 1.00 95.12 463 THR A N 1
ATOM 3487 C CA . THR A 1 463 ? -10.550 26.722 -3.260 1.00 95.12 463 THR A CA 1
ATOM 3488 C C . THR A 1 463 ? -10.723 26.751 -4.775 1.00 95.12 463 THR A C 1
ATOM 3490 O O . THR A 1 463 ? -11.073 25.737 -5.374 1.00 95.12 463 THR A O 1
ATOM 3493 N N . ILE A 1 464 ? -10.446 27.900 -5.398 1.00 94.69 464 ILE A N 1
ATOM 3494 C CA . ILE A 1 464 ? -10.515 28.075 -6.850 1.00 94.69 464 ILE A CA 1
ATOM 3495 C C . ILE A 1 464 ? -9.517 27.144 -7.543 1.00 94.69 464 ILE A C 1
ATOM 3497 O O . ILE A 1 464 ? -9.912 26.423 -8.461 1.00 94.69 464 ILE A O 1
ATOM 3501 N N . ASP A 1 465 ? -8.268 27.121 -7.076 1.00 94.56 465 ASP A N 1
ATOM 3502 C CA . ASP A 1 465 ? -7.193 26.297 -7.633 1.00 94.56 465 ASP A CA 1
ATOM 3503 C C . ASP A 1 465 ? -7.479 24.800 -7.486 1.00 94.56 465 ASP A C 1
ATOM 3505 O O . ASP A 1 465 ? -7.329 24.036 -8.442 1.00 94.56 465 ASP A O 1
ATOM 3509 N N . LEU A 1 466 ? -7.945 24.370 -6.311 1.00 95.44 466 LEU A N 1
ATOM 3510 C CA . LEU A 1 466 ? -8.257 22.966 -6.067 1.00 95.44 466 LEU A CA 1
ATOM 3511 C C . LEU A 1 466 ? -9.475 22.513 -6.876 1.00 95.44 466 LEU A C 1
ATOM 3513 O O . LEU A 1 466 ? -9.442 21.440 -7.471 1.00 95.44 466 LEU A O 1
ATOM 3517 N N . LEU A 1 467 ? -10.526 23.334 -6.952 1.00 96.12 467 LEU A N 1
ATOM 3518 C CA . LEU A 1 467 ? -11.702 23.026 -7.764 1.00 96.12 467 LEU A CA 1
ATOM 3519 C C . LEU A 1 467 ? -11.357 22.978 -9.260 1.00 96.12 467 LEU A C 1
ATOM 3521 O O . LEU A 1 467 ? -11.802 22.062 -9.943 1.00 96.12 467 LEU A O 1
ATOM 3525 N N . ASN A 1 468 ? -10.507 23.893 -9.752 1.00 95.25 468 ASN A N 1
ATOM 3526 C CA . ASN A 1 468 ? -9.972 23.845 -11.120 1.00 95.25 468 ASN A CA 1
ATOM 3527 C C . ASN A 1 468 ? -9.287 22.502 -11.401 1.00 95.25 468 ASN A C 1
ATOM 3529 O O . ASN A 1 468 ? -9.564 21.859 -12.411 1.00 95.25 468 ASN A O 1
ATOM 3533 N N . ALA A 1 469 ? -8.396 22.075 -10.506 1.00 95.19 469 ALA A N 1
ATOM 3534 C CA . ALA A 1 469 ? -7.650 20.841 -10.693 1.00 95.19 469 ALA A CA 1
ATOM 3535 C C . ALA A 1 469 ? -8.533 19.592 -10.583 1.00 95.19 469 ALA A C 1
ATOM 3537 O O . ALA A 1 469 ? -8.339 18.654 -11.347 1.00 95.19 469 ALA A O 1
ATOM 3538 N N . LEU A 1 470 ? -9.523 19.585 -9.687 1.00 97.06 470 LEU A N 1
ATOM 3539 C CA . LEU A 1 470 ? -10.498 18.499 -9.572 1.00 97.06 470 LEU A CA 1
ATOM 3540 C C . LEU A 1 470 ? -11.379 18.382 -10.825 1.00 97.06 470 LEU A C 1
ATOM 3542 O O . LEU A 1 470 ? -11.593 17.277 -11.322 1.00 97.06 470 LEU A O 1
ATOM 3546 N N . GLU A 1 471 ? -11.867 19.505 -11.360 1.00 96.69 471 GLU A N 1
ATOM 3547 C CA . GLU A 1 471 ? -12.635 19.533 -12.611 1.00 96.69 471 GLU A CA 1
ATOM 3548 C C . GLU A 1 471 ? -11.777 19.062 -13.792 1.00 96.69 471 GLU A C 1
ATOM 3550 O O . GLU A 1 471 ? -12.241 18.264 -14.607 1.00 96.69 471 GLU A O 1
ATOM 3555 N N . GLN A 1 472 ? -10.512 19.493 -13.869 1.00 95.38 472 GLN A N 1
ATOM 3556 C CA . GLN A 1 472 ? -9.577 19.020 -14.893 1.00 95.38 472 GLN A CA 1
ATOM 3557 C C . GLN A 1 472 ? -9.303 17.518 -14.758 1.00 95.38 472 GLN A C 1
ATOM 3559 O O . GLN A 1 472 ? -9.394 16.790 -15.741 1.00 95.38 472 GLN A O 1
ATOM 3564 N N . ALA A 1 473 ? -9.042 17.033 -13.545 1.00 95.44 473 ALA A N 1
ATOM 3565 C CA . ALA A 1 473 ? -8.815 15.619 -13.275 1.00 95.44 473 ALA A CA 1
ATOM 3566 C C . ALA A 1 473 ? -10.025 14.756 -13.674 1.00 95.44 473 ALA A C 1
ATOM 3568 O O . ALA A 1 473 ? -9.841 13.645 -14.175 1.00 95.44 473 ALA A O 1
ATOM 3569 N N . ALA A 1 474 ? -11.249 15.267 -13.498 1.00 95.81 474 ALA A N 1
ATOM 3570 C CA . ALA A 1 474 ? -12.472 14.615 -13.958 1.00 95.81 474 ALA A CA 1
ATOM 3571 C C . ALA A 1 474 ? -12.629 14.645 -15.490 1.00 95.81 474 ALA A C 1
ATOM 3573 O O . ALA A 1 474 ? -13.058 13.652 -16.075 1.00 95.81 474 ALA A O 1
ATOM 3574 N N . ARG A 1 475 ? -12.235 15.735 -16.170 1.00 94.12 475 ARG A N 1
ATOM 3575 C CA . ARG A 1 475 ? -12.171 15.789 -17.651 1.00 94.12 475 ARG A CA 1
ATOM 3576 C C . ARG A 1 475 ? -11.173 14.785 -18.217 1.00 94.12 475 ARG A C 1
ATOM 3578 O O . ARG A 1 475 ? -11.457 14.134 -19.222 1.00 94.12 475 ARG A O 1
ATOM 3585 N N . ASP A 1 476 ? -10.044 14.633 -17.538 1.00 92.00 476 ASP A N 1
ATOM 3586 C CA . ASP A 1 476 ? -9.009 13.662 -17.882 1.00 92.00 476 ASP A CA 1
ATOM 3587 C C . ASP A 1 476 ? -9.463 12.217 -17.607 1.00 92.00 476 ASP A C 1
ATOM 3589 O O . ASP A 1 476 ? -8.804 11.285 -18.047 1.00 92.00 476 ASP A O 1
ATOM 3593 N N . GLY A 1 477 ? -10.602 12.014 -16.927 1.00 91.94 477 GLY A N 1
ATOM 3594 C CA . GLY A 1 477 ? -11.122 10.694 -16.558 1.00 91.94 477 GLY A CA 1
ATOM 3595 C C . GLY A 1 477 ? -10.406 10.061 -15.362 1.00 91.94 477 GLY A C 1
ATOM 3596 O O . GLY A 1 477 ? -10.644 8.896 -15.050 1.00 91.94 477 GLY A O 1
ATOM 3597 N N . SER A 1 478 ? -9.547 10.826 -14.681 1.00 92.31 478 SER A N 1
ATOM 3598 C CA . SER A 1 478 ? -8.679 10.320 -13.617 1.00 92.31 478 SER A CA 1
ATOM 3599 C C . SER A 1 478 ? -9.380 10.153 -12.263 1.00 92.31 478 SER A C 1
ATOM 3601 O O . SER A 1 478 ? -8.916 9.379 -11.426 1.00 92.31 478 SER A O 1
ATOM 3603 N N . VAL A 1 479 ? -10.502 10.853 -12.060 1.00 95.88 479 VAL A N 1
ATOM 3604 C CA . VAL A 1 479 ? -11.392 10.751 -10.893 1.00 95.88 479 VAL A CA 1
ATOM 3605 C C . VAL A 1 479 ? -12.847 10.974 -11.307 1.00 95.88 479 VAL A C 1
ATOM 3607 O O . VAL A 1 479 ? -13.127 11.624 -12.313 1.00 95.88 479 VAL A O 1
ATOM 3610 N N . VAL A 1 480 ? -13.783 10.505 -10.483 1.00 96.38 480 VAL A N 1
ATOM 3611 C CA . VAL A 1 480 ? -15.193 10.909 -10.533 1.00 96.38 480 VAL A CA 1
ATOM 3612 C C . VAL A 1 480 ? -15.395 12.046 -9.533 1.00 96.38 480 VAL A C 1
ATOM 3614 O O . VAL A 1 480 ? -15.294 11.837 -8.326 1.00 96.38 480 VAL A O 1
ATOM 3617 N N . LEU A 1 481 ? -15.665 13.264 -10.005 1.00 97.69 481 LEU A N 1
ATOM 3618 C CA . LEU A 1 481 ? -15.878 14.413 -9.122 1.00 97.69 481 LEU A CA 1
ATOM 3619 C C . LEU A 1 481 ? -17.347 14.497 -8.687 1.00 97.69 481 LEU A C 1
ATOM 3621 O O . LEU A 1 481 ? -18.230 14.746 -9.510 1.00 97.69 481 LEU A O 1
ATOM 3625 N N . GLN A 1 482 ? -17.602 14.317 -7.389 1.00 97.31 482 GLN A N 1
ATOM 3626 C CA . GLN A 1 482 ? -18.941 14.407 -6.793 1.00 97.31 482 GLN A CA 1
ATOM 3627 C C . GLN A 1 482 ? -18.990 15.455 -5.681 1.00 97.31 482 GLN A C 1
ATOM 3629 O O . GLN A 1 482 ? -18.070 15.538 -4.873 1.00 97.31 482 GLN A O 1
ATOM 3634 N N . GLY A 1 483 ? -20.060 16.248 -5.645 1.00 97.00 483 GLY A N 1
ATOM 3635 C CA . GLY A 1 483 ? -20.346 17.250 -4.622 1.00 97.00 483 GLY A CA 1
ATOM 3636 C C . GLY A 1 483 ? -21.535 16.848 -3.760 1.00 97.00 483 GLY A C 1
ATOM 3637 O O . GLY A 1 483 ? -22.611 16.607 -4.291 1.00 97.00 483 GLY A O 1
ATOM 3638 N N . GLU A 1 484 ? -21.368 16.814 -2.443 1.00 97.38 484 GLU A N 1
ATOM 3639 C CA . GLU A 1 484 ? -22.444 16.529 -1.486 1.00 97.38 484 GLU A CA 1
ATOM 3640 C C . GLU A 1 484 ? -22.645 17.733 -0.570 1.00 97.38 484 GLU A C 1
ATOM 3642 O O . GLU A 1 484 ? -21.680 18.342 -0.103 1.00 97.38 484 GLU A O 1
ATOM 3647 N N . GLY A 1 485 ? -23.896 18.123 -0.341 1.00 96.88 485 GLY A N 1
ATOM 3648 C CA . GLY A 1 485 ? -24.176 19.368 0.357 1.00 96.88 485 GLY A CA 1
ATOM 3649 C C . GLY A 1 485 ? -25.648 19.638 0.607 1.00 96.88 485 GLY A C 1
ATOM 3650 O O . GLY A 1 485 ? -26.489 18.742 0.563 1.00 96.88 485 GLY A O 1
ATOM 3651 N N . VAL A 1 486 ? -25.953 20.907 0.865 1.00 97.31 486 VAL A N 1
ATOM 3652 C CA . VAL A 1 486 ? -27.308 21.406 1.089 1.00 97.31 486 VAL A CA 1
ATOM 3653 C C . VAL A 1 486 ? -27.537 22.731 0.366 1.00 97.31 486 VAL A C 1
ATOM 3655 O O . VAL A 1 486 ? -26.681 23.618 0.381 1.00 97.31 486 VAL A O 1
ATOM 3658 N N . PHE A 1 487 ? -28.724 22.891 -0.214 1.00 96.94 487 PHE A N 1
ATOM 3659 C CA . PHE A 1 487 ? -29.276 24.204 -0.547 1.00 96.94 487 PHE A CA 1
ATOM 3660 C C . PHE A 1 487 ? -29.989 24.781 0.672 1.00 96.94 487 PHE A C 1
ATOM 3662 O O . PHE A 1 487 ? -30.661 24.049 1.400 1.00 96.94 487 PHE A O 1
ATOM 3669 N N . ILE A 1 488 ? -29.843 26.083 0.896 1.00 96.88 488 ILE A N 1
ATOM 3670 C CA . ILE A 1 488 ? -30.388 26.784 2.056 1.00 96.88 488 ILE A CA 1
ATOM 3671 C C . ILE A 1 488 ? -31.330 27.878 1.562 1.00 96.88 488 ILE A C 1
ATOM 3673 O O . ILE A 1 488 ? -30.895 28.889 1.015 1.00 96.88 488 ILE A O 1
ATOM 3677 N N . GLU A 1 489 ? -32.624 27.692 1.811 1.00 93.38 489 GLU A N 1
ATOM 3678 C CA . GLU A 1 489 ? -33.668 28.670 1.503 1.00 93.38 489 GLU A CA 1
ATOM 3679 C C . GLU A 1 489 ? -34.531 28.910 2.741 1.00 93.38 489 GLU A C 1
ATOM 3681 O O . GLU A 1 489 ? -35.020 27.966 3.360 1.00 93.38 489 GLU A O 1
ATOM 3686 N N . ASN A 1 490 ? -34.725 30.177 3.126 1.00 90.62 490 ASN A N 1
ATOM 3687 C CA . ASN A 1 490 ? -35.548 30.570 4.281 1.00 90.62 490 ASN A CA 1
ATOM 3688 C C . ASN A 1 490 ? -35.209 29.809 5.584 1.00 90.62 490 ASN A C 1
ATOM 3690 O O . ASN A 1 490 ? -36.093 29.470 6.368 1.00 90.62 490 ASN A O 1
ATOM 3694 N N . GLY A 1 491 ? -33.924 29.502 5.803 1.00 87.44 491 GLY A N 1
ATOM 3695 C CA . GLY A 1 491 ? -33.445 28.753 6.972 1.00 87.44 491 GLY A CA 1
ATOM 3696 C C . GLY A 1 491 ? -33.669 27.237 6.914 1.00 87.44 491 GLY A C 1
ATOM 3697 O O . GLY A 1 491 ? -33.290 26.535 7.849 1.00 87.44 491 GLY A O 1
ATOM 3698 N N . LYS A 1 492 ? -34.245 26.708 5.828 1.00 94.69 492 LYS A N 1
ATOM 3699 C CA . LYS A 1 492 ? -34.413 25.271 5.599 1.00 94.69 492 LYS A CA 1
ATOM 3700 C C . LYS A 1 492 ? -33.283 24.741 4.717 1.00 94.69 492 LYS A C 1
ATOM 3702 O O . LYS A 1 492 ? -33.083 25.228 3.607 1.00 94.69 492 LYS A O 1
ATOM 3707 N N . ALA A 1 493 ? -32.582 23.718 5.202 1.00 96.00 493 ALA A N 1
ATOM 3708 C CA . ALA A 1 493 ? -31.560 23.001 4.445 1.00 96.00 493 ALA A CA 1
ATOM 3709 C C . ALA A 1 493 ? -32.176 21.814 3.684 1.00 96.00 493 ALA A C 1
ATOM 3711 O O . ALA A 1 493 ? -32.865 20.984 4.280 1.00 96.00 493 ALA A O 1
ATOM 3712 N N . THR A 1 494 ? -31.914 21.723 2.381 1.00 95.50 494 THR A N 1
ATOM 3713 C CA . THR A 1 494 ? -32.344 20.615 1.516 1.00 95.50 494 THR A CA 1
ATOM 3714 C C . THR A 1 494 ? -31.113 19.893 0.966 1.00 95.50 494 THR A C 1
ATOM 3716 O O . THR A 1 494 ? -30.323 20.542 0.278 1.00 95.50 494 THR A O 1
ATOM 3719 N N . PRO A 1 495 ? -30.922 18.587 1.244 1.00 96.12 495 PRO A N 1
ATOM 3720 C CA . PRO A 1 495 ? -29.773 17.830 0.750 1.00 96.12 495 PRO A CA 1
ATOM 3721 C C . PRO A 1 495 ? -29.682 17.798 -0.775 1.00 96.12 495 PRO A C 1
ATOM 3723 O O . PRO A 1 495 ? -30.696 17.710 -1.469 1.00 96.12 495 PRO A O 1
ATOM 3726 N N . VAL A 1 496 ? -28.458 17.811 -1.291 1.00 96.12 496 VAL A N 1
ATOM 3727 C CA . VAL A 1 496 ? -28.153 17.641 -2.712 1.00 96.12 496 VAL A CA 1
ATOM 3728 C C . VAL A 1 496 ? -26.891 16.796 -2.878 1.00 96.12 496 VAL A C 1
ATOM 3730 O O . VAL A 1 496 ? -25.931 16.948 -2.122 1.00 96.12 496 VAL A O 1
ATOM 3733 N N . ALA A 1 497 ? -26.888 15.928 -3.889 1.00 96.50 497 ALA A N 1
ATOM 3734 C CA . ALA A 1 497 ? -25.681 15.294 -4.403 1.00 96.50 497 ALA A CA 1
ATOM 3735 C C . ALA A 1 497 ? -25.564 15.573 -5.903 1.00 96.50 497 ALA A C 1
ATOM 3737 O O . ALA A 1 497 ? -26.531 15.446 -6.657 1.00 96.50 497 ALA A O 1
ATOM 3738 N N . LEU A 1 498 ? -24.376 15.996 -6.311 1.00 97.12 498 LEU A N 1
ATOM 3739 C CA . LEU A 1 498 ? -24.035 16.465 -7.641 1.00 97.12 498 LEU A CA 1
ATOM 3740 C C . LEU A 1 498 ? -22.864 15.647 -8.183 1.00 97.12 498 LEU A C 1
ATOM 3742 O O . LEU A 1 498 ? -21.962 15.287 -7.433 1.00 97.12 498 LEU A O 1
ATOM 3746 N N . GLN A 1 499 ? -22.824 15.419 -9.489 1.00 96.75 499 GLN A N 1
ATOM 3747 C CA . GLN A 1 499 ? -21.668 14.860 -10.180 1.00 96.75 499 GLN A CA 1
ATOM 3748 C C . GLN A 1 499 ? -21.274 15.764 -11.340 1.00 96.75 499 GLN A C 1
ATOM 3750 O O . GLN A 1 499 ? -22.130 16.218 -12.100 1.00 96.75 499 GLN A O 1
ATOM 3755 N N . PHE A 1 500 ? -19.977 16.016 -11.472 1.00 97.44 500 PHE A N 1
ATOM 3756 C CA . PHE A 1 500 ? -19.438 16.769 -12.591 1.00 97.44 500 PHE A CA 1
ATOM 3757 C C . PHE A 1 500 ? -19.493 15.936 -13.877 1.00 97.44 500 PHE A C 1
ATOM 3759 O O . PHE A 1 500 ? -18.957 14.829 -13.935 1.00 97.44 500 PHE A O 1
ATOM 3766 N N . ASP A 1 501 ? -20.132 16.480 -14.905 1.00 94.31 501 ASP A N 1
ATOM 3767 C CA . ASP A 1 501 ? -20.172 15.943 -16.258 1.00 94.31 501 ASP A CA 1
ATOM 3768 C C . ASP A 1 501 ? -19.284 16.821 -17.158 1.00 94.31 501 ASP A C 1
ATOM 3770 O O . ASP A 1 501 ? -19.640 17.971 -17.437 1.00 94.31 501 ASP A O 1
ATOM 3774 N N . PRO A 1 502 ? -18.120 16.319 -17.612 1.00 90.31 502 PRO A N 1
ATOM 3775 C CA . PRO A 1 502 ? -17.201 17.098 -18.434 1.00 90.31 502 PRO A CA 1
ATOM 3776 C C . PRO A 1 502 ? -17.706 17.333 -19.867 1.00 90.31 502 PRO A C 1
ATOM 3778 O O . PRO A 1 502 ? -17.171 18.213 -20.545 1.00 90.31 502 PRO A O 1
ATOM 3781 N N . GLN A 1 503 ? -18.689 16.556 -20.341 1.00 87.81 503 GLN A N 1
ATOM 3782 C CA . GLN A 1 503 ? -19.221 16.623 -21.705 1.00 87.81 503 GLN A CA 1
ATOM 3783 C C . GLN A 1 503 ? -20.454 17.528 -21.794 1.00 87.81 503 GLN A C 1
ATOM 3785 O O . GLN A 1 503 ? -20.642 18.211 -22.803 1.00 87.81 503 GLN A O 1
ATOM 3790 N N . PHE A 1 504 ? -21.282 17.563 -20.748 1.00 85.31 504 PHE A N 1
ATOM 3791 C CA . PHE A 1 504 ? -22.504 18.362 -20.738 1.00 85.31 504 PHE A CA 1
ATOM 3792 C C . PHE A 1 504 ? -22.207 19.861 -20.556 1.00 85.31 504 PHE A C 1
ATOM 3794 O O . PHE A 1 504 ? -21.624 20.282 -19.554 1.00 85.31 504 PHE A O 1
ATOM 3801 N N . GLU A 1 505 ? -22.587 20.662 -21.561 1.00 80.81 505 GLU A N 1
ATOM 3802 C CA . GLU A 1 505 ? -22.404 22.127 -21.623 1.00 80.81 505 GLU A CA 1
ATOM 3803 C C . GLU A 1 505 ? -20.961 22.602 -21.357 1.00 80.81 505 GLU A C 1
ATOM 3805 O O . GLU A 1 505 ? -20.720 23.685 -20.828 1.00 80.81 505 GLU A O 1
ATOM 3810 N N . GLY A 1 506 ? -19.968 21.786 -21.725 1.00 76.88 506 GLY A N 1
ATOM 3811 C CA . GLY A 1 506 ? -18.559 22.112 -21.505 1.00 76.88 506 GLY A CA 1
ATOM 3812 C C . GLY A 1 506 ? -18.099 21.977 -20.049 1.00 76.88 506 GLY A C 1
ATOM 3813 O O . GLY A 1 506 ? -16.991 22.415 -19.738 1.00 76.88 506 GLY A O 1
ATOM 3814 N N . GLY A 1 507 ? -18.877 21.338 -19.168 1.00 90.75 507 GLY A N 1
ATOM 3815 C CA . GLY A 1 507 ? -18.521 21.048 -17.775 1.00 90.75 507 GLY A CA 1
ATOM 3816 C C . GLY A 1 507 ? -19.540 21.592 -16.779 1.00 90.75 507 GLY A C 1
ATOM 3817 O O . GLY A 1 507 ? -19.481 22.766 -16.416 1.00 90.75 507 GLY A O 1
ATOM 3818 N N . THR A 1 508 ? -20.444 20.741 -16.299 1.00 94.38 508 THR A N 1
ATOM 3819 C CA . THR A 1 508 ? -21.529 21.130 -15.379 1.00 94.38 508 THR A CA 1
ATOM 3820 C C . THR A 1 508 ? -21.770 20.082 -14.298 1.00 94.38 508 THR A C 1
ATOM 3822 O O . THR A 1 508 ? -21.375 18.928 -14.426 1.00 94.38 508 THR A O 1
ATOM 3825 N N . TYR A 1 509 ? -22.416 20.480 -13.204 1.00 96.38 509 TYR A N 1
ATOM 3826 C CA . TYR A 1 509 ? -22.747 19.603 -12.084 1.00 96.38 509 TYR A CA 1
ATOM 3827 C C . TYR A 1 509 ? -24.200 19.154 -12.174 1.00 96.38 509 TYR A C 1
ATOM 3829 O O . TYR A 1 509 ? -25.100 19.980 -12.071 1.00 96.38 509 TYR A O 1
ATOM 3837 N N . THR A 1 510 ? -24.443 17.857 -12.330 1.00 95.69 510 THR A N 1
ATOM 3838 C CA . THR A 1 510 ? -25.795 17.290 -12.454 1.00 95.69 510 THR A CA 1
ATOM 3839 C C . THR A 1 510 ? -26.206 16.557 -11.184 1.00 95.69 510 THR A C 1
ATOM 3841 O O . THR A 1 510 ? -25.379 15.889 -10.563 1.00 95.69 510 THR A O 1
ATOM 3844 N N . LYS A 1 511 ? -27.475 16.668 -10.779 1.00 93.81 511 LYS A N 1
ATOM 3845 C CA . LYS A 1 511 ? -28.005 15.890 -9.648 1.00 93.81 511 LYS A CA 1
ATOM 3846 C C . LYS A 1 511 ? -27.890 14.387 -9.913 1.00 93.81 511 LYS A C 1
ATOM 3848 O O . LYS A 1 511 ? -28.250 13.915 -10.991 1.00 93.81 511 LYS A O 1
ATOM 3853 N N . THR A 1 512 ? -27.423 13.636 -8.915 1.00 89.69 512 THR A N 1
ATOM 3854 C CA . THR A 1 512 ? -27.282 12.169 -9.004 1.00 89.69 512 THR A CA 1
ATOM 3855 C C . THR A 1 512 ? -28.562 11.414 -8.639 1.00 89.69 512 THR A C 1
ATOM 3857 O O . THR A 1 512 ? -28.671 10.223 -8.922 1.00 89.69 512 THR A O 1
ATOM 3860 N N . PHE A 1 513 ? -29.545 12.094 -8.042 1.00 86.94 513 PHE A N 1
ATOM 3861 C CA . PHE A 1 513 ? -30.855 11.545 -7.695 1.00 86.94 513 PHE A CA 1
ATOM 3862 C C . PHE A 1 513 ? -31.967 12.586 -7.893 1.00 86.94 513 PHE A C 1
ATOM 3864 O O . PHE A 1 513 ? -31.718 13.792 -7.859 1.00 86.94 513 PHE A O 1
ATOM 3871 N N . GLY A 1 514 ? -33.207 12.116 -8.052 1.00 80.81 514 GLY A N 1
ATOM 3872 C CA . GLY A 1 514 ? -34.362 12.977 -8.321 1.00 80.81 514 GLY A CA 1
ATOM 3873 C C . GLY A 1 514 ? -34.352 13.531 -9.749 1.00 80.81 514 GLY A C 1
ATOM 3874 O O . GLY A 1 514 ? -34.005 12.817 -10.690 1.00 80.81 514 GLY A O 1
ATOM 3875 N N . ASP A 1 515 ? -34.742 14.796 -9.907 1.00 80.69 515 ASP A N 1
ATOM 3876 C CA . ASP A 1 515 ? -34.734 15.479 -11.203 1.00 80.69 515 ASP A CA 1
ATOM 3877 C C . ASP A 1 515 ? -33.293 15.788 -11.634 1.00 80.69 515 ASP A C 1
ATOM 3879 O O . ASP A 1 515 ? -32.502 16.305 -10.844 1.00 80.69 515 ASP A O 1
ATOM 3883 N N . ARG A 1 516 ? -32.943 15.499 -12.896 1.00 83.00 516 ARG A N 1
ATOM 3884 C CA . ARG A 1 516 ? -31.588 15.662 -13.466 1.00 83.00 516 ARG A CA 1
ATOM 3885 C C . ARG A 1 516 ? -31.246 17.129 -13.772 1.00 83.00 516 ARG A C 1
ATOM 3887 O O . ARG A 1 516 ? -30.845 17.472 -14.879 1.00 83.00 516 ARG A O 1
ATOM 3894 N N . GLU A 1 517 ? -31.457 18.001 -12.797 1.00 92.06 517 GLU A N 1
ATOM 3895 C CA . GLU A 1 517 ? -31.112 19.419 -12.866 1.00 92.06 517 GLU A CA 1
ATOM 3896 C C . GLU A 1 517 ? -29.589 19.605 -12.883 1.00 92.06 517 GLU A C 1
ATOM 3898 O O . GLU A 1 517 ? -28.852 18.861 -12.222 1.00 92.06 517 GLU A O 1
ATOM 3903 N N . SER A 1 518 ? -29.125 20.600 -13.638 1.00 93.12 518 SER A N 1
ATOM 3904 C CA . SER A 1 518 ? -27.714 20.922 -13.828 1.00 93.12 518 SER A CA 1
ATOM 3905 C C . SER A 1 518 ? -27.372 22.314 -13.302 1.00 93.12 518 SER A C 1
ATOM 3907 O O . SER A 1 518 ? -28.123 23.269 -13.482 1.00 93.12 518 SER A O 1
ATOM 3909 N N . PHE A 1 519 ? -26.191 22.444 -12.708 1.00 95.62 519 PHE A N 1
ATOM 3910 C CA . PHE A 1 519 ? -25.675 23.681 -12.143 1.00 95.62 519 PHE A CA 1
ATOM 3911 C C . PHE A 1 519 ? -24.295 23.974 -12.723 1.00 95.62 519 PHE A C 1
ATOM 3913 O O . PHE A 1 519 ? -23.406 23.120 -12.726 1.00 95.62 519 PHE A O 1
ATOM 3920 N N . SER A 1 520 ? -24.087 25.205 -13.188 1.00 95.50 520 SER A N 1
ATOM 3921 C CA . SER A 1 520 ? -22.743 25.661 -13.539 1.00 95.50 520 SER A CA 1
ATOM 3922 C C . SER A 1 520 ? -21.913 25.885 -12.272 1.00 95.50 520 SER A C 1
ATOM 3924 O O . SER A 1 520 ? -22.457 26.192 -11.204 1.00 95.50 520 SER A O 1
ATOM 3926 N N . ARG A 1 521 ? -20.583 25.822 -12.391 1.00 94.81 521 ARG A N 1
ATOM 3927 C CA . ARG A 1 521 ? -19.683 26.224 -11.302 1.00 94.81 521 ARG A CA 1
ATOM 3928 C C . ARG A 1 521 ? -19.988 27.637 -10.806 1.00 94.81 521 ARG A C 1
ATOM 3930 O O . ARG A 1 521 ? -20.106 27.842 -9.606 1.00 94.81 521 ARG A O 1
ATOM 3937 N N . ALA A 1 522 ? -20.154 28.594 -11.721 1.00 95.44 522 ALA A N 1
ATOM 3938 C CA . ALA A 1 522 ? -20.436 29.986 -11.373 1.00 95.44 522 ALA A CA 1
ATOM 3939 C C . ALA A 1 522 ? -21.725 30.121 -10.545 1.00 95.44 522 ALA A C 1
ATOM 3941 O O . ALA A 1 522 ? -21.762 30.882 -9.579 1.00 95.44 522 ALA A O 1
ATOM 3942 N N . THR A 1 523 ? -22.754 29.336 -10.876 1.00 96.31 523 THR A N 1
ATOM 3943 C CA . THR A 1 523 ? -24.002 29.267 -10.106 1.00 96.31 523 THR A CA 1
ATOM 3944 C C . THR A 1 523 ? -23.745 28.755 -8.691 1.00 96.31 523 THR A C 1
ATOM 3946 O O . THR A 1 523 ? -24.133 29.414 -7.731 1.00 96.31 523 THR A O 1
ATOM 3949 N N . LEU A 1 524 ? -23.061 27.615 -8.542 1.00 96.94 524 LEU A N 1
ATOM 3950 C CA . LEU A 1 524 ? -22.782 27.023 -7.227 1.00 96.94 524 LEU A CA 1
ATOM 3951 C C . LEU A 1 524 ? -21.897 27.926 -6.364 1.00 96.94 524 LEU A C 1
ATOM 3953 O O . LEU A 1 524 ? -22.172 28.096 -5.179 1.00 96.9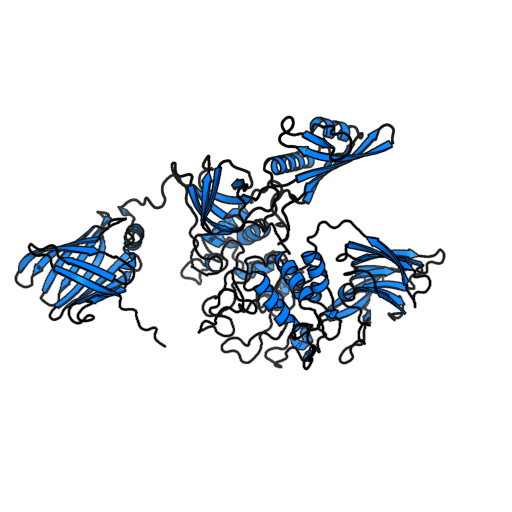4 524 LEU A O 1
ATOM 3957 N N . THR A 1 525 ? -20.876 28.552 -6.953 1.00 96.94 525 THR A N 1
ATOM 3958 C CA . THR A 1 525 ? -20.024 29.532 -6.271 1.00 96.94 525 THR A CA 1
ATOM 3959 C C . THR A 1 525 ? -20.836 30.744 -5.820 1.00 96.94 525 THR A C 1
ATOM 3961 O O . THR A 1 525 ? -20.747 31.123 -4.660 1.00 96.94 525 THR A O 1
ATOM 3964 N N . SER A 1 526 ? -21.690 31.308 -6.681 1.00 97.31 526 SER A N 1
ATOM 3965 C CA . SER A 1 526 ? -22.536 32.451 -6.315 1.00 97.31 526 SER A CA 1
ATOM 3966 C C . SER A 1 526 ? -23.515 32.113 -5.186 1.00 97.31 526 SER A C 1
ATOM 3968 O O . SER A 1 526 ? -23.641 32.878 -4.228 1.00 97.31 526 SER A O 1
ATOM 3970 N N . LEU A 1 527 ? -24.165 30.946 -5.252 1.00 97.44 527 LEU A N 1
ATOM 3971 C CA . LEU A 1 527 ? -25.039 30.463 -4.181 1.00 97.44 527 LEU A CA 1
ATOM 3972 C C . LEU A 1 527 ? -24.263 30.263 -2.874 1.00 97.44 527 LEU A C 1
ATOM 3974 O O . LEU A 1 527 ? -24.763 30.622 -1.809 1.00 97.44 527 LEU A O 1
ATOM 3978 N N . ALA A 1 528 ? -23.036 29.740 -2.943 1.00 97.56 528 ALA A N 1
ATOM 3979 C CA . ALA A 1 528 ? -22.176 29.568 -1.778 1.00 97.56 528 ALA A CA 1
ATOM 3980 C C . ALA A 1 528 ? -21.761 30.905 -1.152 1.00 97.56 528 ALA A C 1
ATOM 3982 O O . ALA A 1 528 ? -21.916 31.071 0.059 1.00 97.56 528 ALA A O 1
ATOM 3983 N N . SER A 1 529 ? -21.299 31.872 -1.952 1.00 96.81 529 SER A N 1
ATOM 3984 C CA . SER A 1 529 ? -20.926 33.215 -1.479 1.00 96.81 529 SER A CA 1
ATOM 3985 C C . SER A 1 529 ? -22.112 33.951 -0.838 1.00 96.81 529 SER A C 1
ATOM 3987 O O . SER A 1 529 ? -21.930 34.702 0.119 1.00 96.81 529 SER A O 1
ATOM 3989 N N . ASN A 1 530 ? -23.340 33.680 -1.292 1.00 96.12 530 ASN A N 1
ATOM 3990 C CA . ASN A 1 530 ? -24.570 34.228 -0.708 1.00 96.12 530 ASN A CA 1
ATOM 3991 C C . ASN A 1 530 ? -25.093 33.443 0.513 1.00 96.12 530 ASN A C 1
ATOM 3993 O O . ASN A 1 530 ? -26.089 33.842 1.114 1.00 96.12 530 ASN A O 1
ATOM 3997 N N . GLY A 1 531 ? -24.453 32.332 0.892 1.00 96.00 531 GLY A N 1
ATOM 3998 C CA . GLY A 1 531 ? -24.891 31.475 1.999 1.00 96.00 531 GLY A CA 1
ATOM 3999 C C . GLY A 1 531 ? -26.118 30.606 1.689 1.00 96.00 531 GLY A C 1
ATOM 4000 O O . GLY A 1 531 ? -26.683 30.006 2.600 1.00 96.00 531 GLY A O 1
ATOM 4001 N N . SER A 1 532 ? -26.524 30.515 0.420 1.00 97.50 532 SER A N 1
ATOM 4002 C CA . SER A 1 532 ? -27.653 29.696 -0.053 1.00 97.50 532 SER A CA 1
ATOM 4003 C C . SER A 1 532 ? -27.239 28.283 -0.479 1.00 97.50 532 SER A C 1
ATOM 4005 O O . SER A 1 532 ? -28.087 27.470 -0.840 1.00 97.50 532 SER A O 1
ATOM 4007 N N . PHE A 1 533 ? -25.944 27.967 -0.443 1.00 97.88 533 PHE A N 1
ATOM 4008 C CA . PHE A 1 533 ? -25.410 26.635 -0.717 1.00 97.88 533 PHE A CA 1
ATOM 4009 C C . PHE A 1 533 ? -24.183 26.354 0.155 1.00 97.88 533 PHE A C 1
ATOM 4011 O O . PHE A 1 533 ? -23.327 27.217 0.351 1.00 97.88 533 PHE A O 1
ATOM 4018 N N . VAL A 1 534 ? -24.089 25.126 0.657 1.00 98.06 534 VAL A N 1
ATOM 4019 C CA . VAL A 1 534 ? -22.856 24.574 1.221 1.00 98.06 534 VAL A CA 1
ATOM 4020 C C . VAL A 1 534 ? -22.655 23.204 0.607 1.00 98.06 534 VAL A C 1
ATOM 4022 O O . VAL A 1 534 ? -23.535 22.357 0.737 1.00 98.06 534 VAL A O 1
ATOM 4025 N N . GLY A 1 535 ? -21.514 22.966 -0.035 1.00 97.81 535 GLY A N 1
ATOM 4026 C CA . GLY A 1 535 ? -21.227 21.661 -0.626 1.00 97.81 535 GLY A CA 1
ATOM 4027 C C . GLY A 1 535 ? -19.750 21.321 -0.643 1.00 97.81 535 GLY A C 1
ATOM 4028 O O . GLY A 1 535 ? -18.911 22.188 -0.882 1.00 97.81 535 GLY A O 1
ATOM 4029 N N . THR A 1 536 ? -19.445 20.052 -0.398 1.00 98.31 536 THR A N 1
ATOM 4030 C CA . THR A 1 536 ? -18.096 19.489 -0.414 1.00 98.31 536 THR A CA 1
ATOM 4031 C C . THR A 1 536 ? -17.927 18.607 -1.641 1.00 98.31 536 THR A C 1
ATOM 4033 O O . THR A 1 536 ? -18.599 17.589 -1.787 1.00 98.31 536 THR A O 1
ATOM 4036 N N . PHE A 1 537 ? -17.009 18.996 -2.519 1.00 98.12 537 PHE A N 1
ATOM 4037 C CA . PHE A 1 537 ? -16.658 18.296 -3.747 1.00 98.12 537 PHE A CA 1
ATOM 4038 C C . PHE A 1 537 ? -15.448 17.407 -3.500 1.00 98.12 537 PHE A C 1
ATOM 4040 O O . PHE A 1 537 ? -14.442 17.881 -2.983 1.00 98.12 537 PHE A O 1
ATOM 4047 N N . THR A 1 538 ? -15.550 16.132 -3.863 1.00 98.06 538 THR A N 1
ATOM 4048 C CA . THR A 1 538 ? -14.548 15.093 -3.609 1.00 98.06 538 THR A CA 1
ATOM 4049 C C . THR A 1 538 ? -14.177 14.389 -4.910 1.00 98.06 538 THR A C 1
ATOM 4051 O O . THR A 1 538 ? -15.062 13.932 -5.635 1.00 98.06 538 THR A O 1
ATOM 4054 N N . GLY A 1 539 ? -12.878 14.248 -5.186 1.00 97.50 539 GLY A N 1
ATOM 4055 C CA . GLY A 1 539 ? -12.383 13.353 -6.236 1.00 97.50 539 GLY A CA 1
ATOM 4056 C C . GLY A 1 539 ? -12.490 11.890 -5.794 1.00 97.50 539 GLY A C 1
ATOM 4057 O O . GLY A 1 539 ? -11.702 11.433 -4.968 1.00 97.50 539 GLY A O 1
ATOM 4058 N N . ARG A 1 540 ? -13.475 11.153 -6.309 1.00 95.81 540 ARG A N 1
ATOM 4059 C CA . ARG A 1 540 ? -13.724 9.735 -5.997 1.00 95.81 540 ARG A CA 1
ATOM 4060 C C . ARG A 1 540 ? -13.093 8.811 -7.039 1.00 95.81 540 ARG A C 1
ATOM 4062 O O . ARG A 1 540 ? -12.743 9.242 -8.138 1.00 95.81 540 ARG A O 1
ATOM 4069 N N . LEU A 1 541 ? -12.946 7.536 -6.686 1.00 92.75 541 LEU A N 1
ATOM 4070 C CA . LEU A 1 541 ? -12.549 6.498 -7.639 1.00 92.75 541 LEU A CA 1
ATOM 4071 C C . LEU A 1 541 ? -13.661 6.239 -8.653 1.00 92.75 541 LEU A C 1
ATOM 4073 O O . LEU A 1 541 ? -14.840 6.467 -8.377 1.00 92.75 541 LEU A O 1
ATOM 4077 N N . GLY A 1 542 ? -13.267 5.732 -9.818 1.00 92.56 542 GLY A N 1
ATOM 4078 C CA . GLY A 1 542 ? -14.206 5.112 -10.741 1.00 92.56 542 GLY A CA 1
ATOM 4079 C C . GLY A 1 542 ? -14.674 3.742 -10.240 1.00 92.56 542 GLY A C 1
ATOM 4080 O O . GLY A 1 542 ? -14.203 3.225 -9.228 1.00 92.56 542 GLY A O 1
ATOM 4081 N N . SER A 1 543 ? -15.618 3.148 -10.964 1.00 92.19 543 SER A N 1
ATOM 4082 C CA . SER A 1 543 ? -16.247 1.877 -10.594 1.00 92.19 543 SER A CA 1
ATOM 4083 C C . SER A 1 543 ? -15.396 0.632 -10.865 1.00 92.19 543 SER A C 1
ATOM 4085 O O . SER A 1 543 ? -15.767 -0.441 -10.405 1.00 92.19 543 SER A O 1
ATOM 4087 N N . LYS A 1 544 ? -14.284 0.742 -11.605 1.00 93.25 544 LYS A N 1
ATOM 4088 C CA . LYS A 1 544 ? -13.407 -0.385 -11.970 1.00 93.25 544 LYS A CA 1
ATOM 4089 C C . LYS A 1 544 ? -12.121 -0.378 -11.135 1.00 93.25 544 LYS A C 1
ATOM 4091 O O . LYS A 1 544 ? -11.019 -0.300 -11.678 1.00 93.25 544 LYS A O 1
ATOM 4096 N N . VAL A 1 545 ? -12.266 -0.401 -9.810 1.00 91.38 545 VAL A N 1
ATOM 4097 C CA . VAL A 1 545 ? -11.146 -0.446 -8.853 1.00 91.38 545 VAL A CA 1
ATOM 4098 C C . VAL A 1 545 ? -11.405 -1.556 -7.836 1.00 91.38 545 VAL A C 1
ATOM 4100 O O . VAL A 1 545 ? -11.838 -1.310 -6.713 1.00 91.38 545 VAL A O 1
ATOM 4103 N N . ASP A 1 546 ? -11.189 -2.797 -8.262 1.00 91.88 546 ASP A N 1
ATOM 4104 C CA . ASP A 1 546 ? -11.468 -4.002 -7.480 1.00 91.88 546 ASP A CA 1
ATOM 4105 C C . ASP A 1 546 ? -10.518 -5.157 -7.864 1.00 91.88 546 ASP A C 1
ATOM 4107 O O . ASP A 1 546 ? -9.519 -4.977 -8.566 1.00 91.88 546 ASP A O 1
ATOM 4111 N N . TYR A 1 547 ? -10.816 -6.363 -7.374 1.00 94.19 547 TYR A N 1
ATOM 4112 C CA . TYR A 1 547 ? -10.038 -7.565 -7.662 1.00 94.19 547 TYR A CA 1
ATOM 4113 C C . TYR A 1 547 ? -9.971 -7.908 -9.159 1.00 94.19 547 TYR A C 1
ATOM 4115 O O . TYR A 1 547 ? -8.914 -8.345 -9.617 1.00 94.19 547 TYR A O 1
ATOM 4123 N N . ASP A 1 548 ? -11.059 -7.712 -9.900 1.00 93.88 548 ASP A N 1
ATOM 4124 C CA . ASP A 1 548 ? -11.201 -8.097 -11.308 1.00 93.88 548 ASP A CA 1
ATOM 4125 C C . ASP A 1 548 ? -10.673 -7.014 -12.263 1.00 93.88 548 ASP A C 1
ATOM 4127 O O . ASP A 1 548 ? -10.410 -7.279 -13.436 1.00 93.88 548 ASP A O 1
ATOM 4131 N N . HIS A 1 549 ? -10.444 -5.806 -11.746 1.00 94.56 549 HIS A N 1
ATOM 4132 C CA . HIS A 1 549 ? -9.892 -4.666 -12.472 1.00 94.56 549 HIS A CA 1
ATOM 4133 C C . HIS A 1 549 ? -8.538 -4.221 -11.881 1.00 94.56 549 HIS A C 1
ATOM 4135 O O . HIS A 1 549 ? -8.446 -3.145 -11.282 1.00 94.56 549 HIS A O 1
ATOM 4141 N N . PRO A 1 550 ? -7.466 -5.030 -12.034 1.00 94.44 550 PRO A N 1
ATOM 4142 C CA . PRO A 1 550 ? -6.131 -4.682 -11.557 1.00 94.44 550 PRO A CA 1
ATOM 4143 C C . PRO A 1 550 ? -5.601 -3.357 -12.106 1.00 94.44 550 PRO A C 1
ATOM 4145 O O . PRO A 1 550 ? -5.945 -2.919 -13.206 1.00 94.44 550 PRO A O 1
ATOM 4148 N N . GLN A 1 551 ? -4.672 -2.772 -11.348 1.00 95.25 551 GLN A N 1
ATOM 4149 C CA . GLN A 1 551 ? -3.870 -1.646 -11.802 1.00 95.25 551 GLN A CA 1
ATOM 4150 C C . GLN A 1 551 ? -3.071 -2.033 -13.066 1.00 95.25 551 GLN A C 1
ATOM 4152 O O . GLN A 1 551 ? -2.383 -3.058 -13.043 1.00 95.25 551 GLN A O 1
ATOM 4157 N N . PRO A 1 552 ? -3.115 -1.234 -14.151 1.00 97.12 552 PRO A N 1
ATOM 4158 C CA . PRO A 1 552 ? -2.207 -1.410 -15.280 1.00 97.12 552 PRO A CA 1
ATOM 4159 C C . PRO A 1 552 ? -0.758 -1.174 -14.844 1.00 97.12 552 PRO A C 1
ATOM 4161 O O . PRO A 1 552 ? -0.491 -0.395 -13.934 1.00 97.12 552 PRO A O 1
ATOM 4164 N N . ALA A 1 553 ? 0.203 -1.821 -15.495 1.00 96.75 553 ALA A N 1
ATOM 4165 C CA . ALA A 1 553 ? 1.617 -1.681 -15.146 1.00 96.75 553 ALA A CA 1
ATOM 4166 C C . ALA A 1 553 ? 2.489 -1.605 -16.401 1.00 96.75 553 ALA A C 1
ATOM 4168 O O . ALA A 1 553 ? 2.190 -2.283 -17.383 1.00 96.75 553 ALA A O 1
ATOM 4169 N N . LEU A 1 554 ? 3.551 -0.792 -16.361 1.00 98.25 554 LEU A N 1
ATOM 4170 C CA . LEU A 1 554 ? 4.458 -0.522 -17.483 1.00 98.25 554 LEU A CA 1
ATOM 4171 C C . LEU A 1 554 ? 5.926 -0.656 -17.071 1.00 98.25 554 LEU A C 1
ATOM 4173 O O . LEU A 1 554 ? 6.360 -0.088 -16.066 1.00 98.25 554 LEU A O 1
ATOM 4177 N N . TRP A 1 555 ? 6.723 -1.357 -17.873 1.00 97.50 555 TRP A N 1
ATOM 4178 C CA . TRP A 1 555 ? 8.155 -1.523 -17.626 1.00 97.50 555 TRP A CA 1
ATOM 4179 C C . TRP A 1 555 ? 8.963 -1.671 -18.917 1.00 97.50 555 TRP A C 1
ATOM 4181 O O . TRP A 1 555 ? 8.434 -1.735 -20.023 1.00 97.50 555 TRP A O 1
ATOM 4191 N N . THR A 1 556 ? 10.288 -1.661 -18.777 1.00 96.06 556 THR A N 1
ATOM 4192 C CA . THR A 1 556 ? 11.212 -1.797 -19.912 1.00 96.06 556 THR A CA 1
ATOM 4193 C C . THR A 1 556 ? 11.169 -3.214 -20.481 1.00 96.06 556 THR A C 1
ATOM 4195 O O . THR A 1 556 ? 10.955 -4.168 -19.737 1.00 96.06 556 THR A O 1
ATOM 4198 N N . LEU A 1 557 ? 11.396 -3.364 -21.790 1.00 94.31 557 LEU A N 1
ATOM 4199 C CA . LEU A 1 557 ? 11.227 -4.643 -22.489 1.00 94.31 557 LEU A CA 1
ATOM 4200 C C . LEU A 1 557 ? 11.922 -5.828 -21.791 1.00 94.31 557 LEU A C 1
ATOM 4202 O O . LEU A 1 557 ? 13.045 -5.727 -21.280 1.00 94.31 557 LEU A O 1
ATOM 4206 N N . GLY A 1 558 ? 11.225 -6.966 -21.781 1.00 91.88 558 GLY A N 1
ATOM 4207 C CA . GLY A 1 558 ? 11.634 -8.227 -21.155 1.00 91.88 558 GLY A CA 1
ATOM 4208 C C . GLY A 1 558 ? 10.790 -8.609 -19.925 1.00 91.88 558 GLY A C 1
ATOM 4209 O O . GLY A 1 558 ? 9.819 -7.915 -19.623 1.00 91.88 558 GLY A O 1
ATOM 4210 N N . PRO A 1 559 ? 11.151 -9.692 -19.207 1.00 91.81 559 PRO A N 1
ATOM 4211 C CA . PRO A 1 559 ? 10.390 -10.198 -18.055 1.00 91.81 559 PRO A CA 1
ATOM 4212 C C . PRO A 1 559 ? 10.179 -9.157 -16.941 1.00 91.81 559 PRO A C 1
ATOM 4214 O O . PRO A 1 559 ? 10.973 -8.225 -16.794 1.00 91.81 559 PRO A O 1
ATOM 4217 N N . ILE A 1 560 ? 9.131 -9.283 -16.135 1.00 92.00 560 ILE A N 1
ATOM 4218 C CA . ILE A 1 560 ? 8.869 -8.322 -15.049 1.00 92.00 560 ILE A CA 1
ATOM 4219 C C . ILE A 1 560 ? 9.756 -8.590 -13.820 1.00 92.00 560 ILE A C 1
ATOM 4221 O O . ILE A 1 560 ? 10.183 -7.662 -13.139 1.00 92.00 560 ILE A O 1
ATOM 4225 N N . GLU A 1 561 ? 10.092 -9.855 -13.568 1.00 91.19 561 GLU A N 1
ATOM 4226 C CA . GLU A 1 561 ? 10.702 -10.343 -12.330 1.00 91.19 561 GLU A CA 1
ATOM 4227 C C . GLU A 1 561 ? 12.238 -10.309 -12.318 1.00 91.19 561 GLU A C 1
ATOM 4229 O O . GLU A 1 561 ? 12.853 -10.248 -11.251 1.00 91.19 561 GLU A O 1
ATOM 4234 N N . GLN A 1 562 ? 12.877 -10.372 -13.492 1.00 90.06 562 GLN A N 1
ATOM 4235 C CA . GLN A 1 562 ? 14.322 -10.608 -13.595 1.00 90.06 562 GLN A CA 1
ATOM 4236 C C . GLN A 1 562 ? 15.154 -9.333 -13.481 1.00 90.06 562 GLN A C 1
ATOM 4238 O O . GLN A 1 562 ? 14.907 -8.333 -14.162 1.00 90.06 562 GLN A O 1
ATOM 4243 N N . GLN A 1 563 ? 16.247 -9.422 -12.722 1.00 88.56 563 GLN A N 1
ATOM 4244 C CA . GLN A 1 563 ? 17.333 -8.446 -12.778 1.00 88.56 563 GLN A CA 1
ATOM 4245 C C . GLN A 1 563 ? 18.069 -8.558 -14.117 1.00 88.56 563 GLN A C 1
ATOM 4247 O O . GLN A 1 563 ? 18.631 -9.599 -14.442 1.00 88.56 563 GLN A O 1
ATOM 4252 N N . ARG A 1 564 ? 18.078 -7.469 -14.895 1.00 87.44 564 ARG A N 1
ATOM 4253 C CA . ARG A 1 564 ? 18.719 -7.407 -16.225 1.00 87.44 564 ARG A CA 1
ATOM 4254 C C . ARG A 1 564 ? 19.721 -6.256 -16.371 1.00 87.44 564 ARG A C 1
ATOM 4256 O O . ARG A 1 564 ? 20.023 -5.835 -17.481 1.00 87.44 564 ARG A O 1
ATOM 4263 N N . GLY A 1 565 ? 20.218 -5.717 -15.256 1.00 85.88 565 GLY A N 1
ATOM 4264 C CA . GLY A 1 565 ? 21.120 -4.561 -15.256 1.00 85.88 565 GLY A CA 1
ATOM 4265 C C . GLY A 1 565 ? 20.418 -3.262 -15.666 1.00 85.88 565 GLY A C 1
ATOM 4266 O O . GLY A 1 565 ? 19.244 -3.060 -15.345 1.00 85.88 565 GLY A O 1
ATOM 4267 N N . LYS A 1 566 ? 21.132 -2.382 -16.374 1.00 87.75 566 LYS A N 1
ATOM 4268 C CA . LYS A 1 566 ? 20.648 -1.049 -16.761 1.00 87.75 566 LYS A CA 1
ATOM 4269 C C . LYS A 1 566 ? 19.300 -1.114 -17.492 1.00 87.75 566 LYS A C 1
ATOM 4271 O O . LYS A 1 566 ? 19.132 -1.869 -18.442 1.00 87.75 566 LYS A O 1
ATOM 4276 N N . GLN A 1 567 ? 18.350 -0.284 -17.063 1.00 90.50 567 GLN A N 1
ATOM 4277 C CA . GLN A 1 567 ? 17.064 -0.116 -17.745 1.00 90.50 567 GLN A CA 1
ATOM 4278 C C . GLN A 1 567 ? 17.210 0.757 -19.000 1.00 90.50 567 GLN A C 1
ATOM 4280 O O . GLN A 1 567 ? 17.863 1.804 -18.966 1.00 90.50 567 GLN A O 1
ATOM 4285 N N . GLU A 1 568 ? 16.584 0.329 -20.096 1.00 91.38 568 GLU A N 1
ATOM 4286 C CA . GLU A 1 568 ? 16.562 1.050 -21.370 1.00 91.38 568 GLU A CA 1
ATOM 4287 C C . GLU A 1 568 ? 15.174 1.641 -21.609 1.00 91.38 568 GLU A C 1
ATOM 4289 O O . GLU A 1 568 ? 14.197 0.919 -21.807 1.00 91.38 568 GLU A O 1
ATOM 4294 N N . PHE A 1 569 ? 15.094 2.969 -21.550 1.00 95.19 569 PHE A N 1
ATOM 4295 C CA . PHE A 1 569 ? 13.852 3.712 -21.731 1.00 95.19 569 PHE A CA 1
ATOM 4296 C C . PHE A 1 569 ? 13.724 4.214 -23.175 1.00 95.19 569 PHE A C 1
ATOM 4298 O O . PHE A 1 569 ? 14.737 4.625 -23.749 1.00 95.19 569 PHE A O 1
ATOM 4305 N N . PRO A 1 570 ? 12.510 4.232 -23.757 1.00 95.44 570 PRO A N 1
ATOM 4306 C CA . PRO A 1 570 ? 12.295 4.731 -25.111 1.00 95.44 570 PRO A CA 1
ATOM 4307 C C . PRO A 1 570 ? 12.734 6.187 -25.282 1.00 95.44 570 PRO A C 1
ATOM 4309 O O . PRO A 1 570 ? 12.581 7.010 -24.374 1.00 95.44 570 PRO A O 1
ATOM 4312 N N . ILE A 1 571 ? 13.239 6.507 -26.475 1.00 94.25 571 ILE A N 1
ATOM 4313 C CA . ILE A 1 571 ? 13.588 7.870 -26.873 1.00 94.25 571 ILE A CA 1
ATOM 4314 C C . ILE A 1 571 ? 12.876 8.182 -28.189 1.00 94.25 571 ILE A C 1
ATOM 4316 O O . ILE A 1 571 ? 13.119 7.538 -29.207 1.00 94.25 571 ILE A O 1
ATOM 4320 N N . LEU A 1 572 ? 11.977 9.157 -28.144 1.00 93.88 572 LEU A N 1
ATOM 4321 C CA . LEU A 1 572 ? 11.249 9.691 -29.286 1.00 93.88 572 LEU A CA 1
ATOM 4322 C C . LEU A 1 572 ? 12.027 10.874 -29.871 1.00 93.88 572 LEU A C 1
ATOM 4324 O O . LEU A 1 572 ? 12.637 11.651 -29.138 1.00 93.88 572 LEU A O 1
ATOM 4328 N N . PHE A 1 573 ? 12.026 11.016 -31.192 1.00 88.31 573 PHE A N 1
ATOM 4329 C CA . PHE A 1 573 ? 12.751 12.083 -31.884 1.00 88.31 573 PHE A CA 1
ATOM 4330 C C . PHE A 1 573 ? 12.171 12.318 -33.278 1.00 88.31 573 PHE A C 1
ATOM 4332 O O . PHE A 1 573 ? 11.591 11.419 -33.893 1.00 88.31 573 PHE A O 1
ATOM 4339 N N . GLY A 1 574 ? 12.352 13.531 -33.805 1.00 82.31 574 GLY A N 1
ATOM 4340 C CA . GLY A 1 574 ? 11.849 13.904 -35.127 1.00 82.31 574 GLY A CA 1
ATOM 4341 C C . GLY A 1 574 ? 10.339 13.670 -35.256 1.00 82.31 574 GLY A C 1
ATOM 4342 O O . GLY A 1 574 ? 9.554 14.231 -34.498 1.00 82.31 574 GLY A O 1
ATOM 4343 N N . THR A 1 575 ? 9.932 12.840 -36.221 1.00 81.56 575 THR A N 1
ATOM 4344 C CA . THR A 1 575 ? 8.526 12.457 -36.448 1.00 81.56 575 THR A CA 1
ATOM 4345 C C . THR A 1 575 ? 8.140 11.129 -35.790 1.00 81.56 575 THR A C 1
ATOM 4347 O O . THR A 1 575 ? 7.013 10.678 -35.974 1.00 81.56 575 THR A O 1
ATOM 4350 N N . ASN A 1 576 ? 9.052 10.469 -35.065 1.00 86.81 576 ASN A N 1
ATOM 4351 C CA . ASN A 1 576 ? 8.741 9.220 -34.379 1.00 86.81 576 ASN A CA 1
ATOM 4352 C C . ASN A 1 576 ? 7.965 9.510 -33.090 1.00 86.81 576 ASN A C 1
ATOM 4354 O O . ASN A 1 576 ? 8.539 9.945 -32.095 1.00 86.81 576 ASN A O 1
ATOM 4358 N N . THR A 1 577 ? 6.663 9.241 -33.113 1.00 93.31 577 THR A N 1
ATOM 4359 C CA . THR A 1 577 ? 5.757 9.391 -31.968 1.00 93.31 577 THR A CA 1
ATOM 4360 C C . THR A 1 577 ? 5.460 8.079 -31.250 1.00 93.31 577 THR A C 1
ATOM 4362 O O . THR A 1 577 ? 4.658 8.062 -30.313 1.00 93.31 577 THR A O 1
ATOM 4365 N N . SER A 1 578 ? 6.078 6.977 -31.686 1.00 95.81 578 SER A N 1
ATOM 4366 C CA . SER A 1 578 ? 5.778 5.647 -31.177 1.00 95.81 578 SER A CA 1
ATOM 4367 C C . SER A 1 578 ? 6.892 5.102 -30.296 1.00 95.81 578 SER A C 1
ATOM 4369 O O . SER A 1 578 ? 8.072 5.129 -30.639 1.00 95.81 578 SER A O 1
ATOM 4371 N N . MET A 1 579 ? 6.487 4.551 -29.158 1.00 96.44 579 MET A N 1
ATOM 4372 C CA . MET A 1 579 ? 7.350 3.850 -28.218 1.00 96.44 579 MET A CA 1
ATOM 4373 C C . MET A 1 579 ? 6.792 2.461 -27.943 1.00 96.44 579 MET A C 1
ATOM 4375 O O . MET A 1 579 ? 5.579 2.250 -27.911 1.00 96.44 579 MET A O 1
ATOM 4379 N N . THR A 1 580 ? 7.704 1.516 -27.738 1.00 96.19 580 THR A N 1
ATOM 4380 C CA . THR A 1 580 ? 7.383 0.136 -27.373 1.00 96.19 580 THR A CA 1
ATOM 4381 C C . THR A 1 580 ? 7.988 -0.163 -26.012 1.00 96.19 580 THR A C 1
ATOM 4383 O O . THR A 1 580 ? 9.129 0.208 -25.736 1.00 96.19 580 THR A O 1
ATOM 4386 N N . MET A 1 581 ? 7.208 -0.806 -25.159 1.00 97.62 581 MET A N 1
ATOM 4387 C CA . MET A 1 581 ? 7.582 -1.191 -23.803 1.00 97.62 581 MET A CA 1
ATOM 4388 C C . MET A 1 581 ? 6.844 -2.477 -23.427 1.00 97.62 581 MET A C 1
ATOM 4390 O O . MET A 1 581 ? 6.044 -2.981 -24.216 1.00 97.62 581 MET A O 1
ATOM 4394 N N . SER A 1 582 ? 7.097 -3.002 -22.234 1.00 98.12 582 SER A N 1
ATOM 4395 C CA . SER A 1 582 ? 6.281 -4.080 -21.690 1.00 98.12 582 SER A CA 1
ATOM 4396 C C . SER A 1 582 ? 5.152 -3.526 -20.819 1.00 98.12 582 SER A C 1
ATOM 4398 O O . SER A 1 582 ? 5.300 -2.473 -20.194 1.00 98.12 582 SER A O 1
ATOM 4400 N N . GLY A 1 583 ? 4.029 -4.233 -20.751 1.00 97.75 583 GLY A N 1
ATOM 4401 C CA . GLY A 1 583 ? 2.919 -3.867 -19.883 1.00 97.75 583 GLY A CA 1
ATOM 4402 C C . GLY A 1 583 ? 1.882 -4.969 -19.711 1.00 97.75 583 GLY A C 1
ATOM 4403 O O . GLY A 1 583 ? 1.815 -5.905 -20.501 1.00 97.75 583 GLY A O 1
ATOM 4404 N N . ARG A 1 584 ? 1.058 -4.856 -18.667 1.00 96.31 584 ARG A N 1
ATOM 4405 C CA . ARG A 1 584 ? -0.028 -5.804 -18.359 1.00 96.31 584 ARG A CA 1
ATOM 4406 C C . ARG A 1 584 ? -1.232 -5.099 -17.742 1.00 96.31 584 ARG A C 1
ATOM 4408 O O . ARG A 1 584 ? -1.117 -3.959 -17.294 1.00 96.31 584 ARG A O 1
ATOM 4415 N N . HIS A 1 585 ? -2.370 -5.798 -17.711 1.00 96.00 585 HIS A N 1
ATOM 4416 C CA . HIS A 1 585 ? -3.655 -5.314 -17.176 1.00 96.00 585 HIS A CA 1
ATOM 4417 C C . HIS A 1 585 ? -4.198 -4.053 -17.862 1.00 96.00 585 HIS A C 1
ATOM 4419 O O . HIS A 1 585 ? -4.904 -3.258 -17.247 1.00 96.00 585 HIS A O 1
ATOM 4425 N N . ILE A 1 586 ? -3.875 -3.855 -19.140 1.00 97.50 586 ILE A N 1
ATOM 4426 C CA . ILE A 1 586 ? -4.333 -2.706 -19.927 1.00 97.50 586 ILE A CA 1
ATOM 4427 C C . ILE A 1 586 ? -5.614 -3.091 -20.671 1.00 97.50 586 ILE A C 1
ATOM 4429 O O . ILE A 1 586 ? -5.643 -4.077 -21.407 1.00 97.50 586 ILE A O 1
ATOM 4433 N N . GLN A 1 587 ? -6.681 -2.322 -20.464 1.00 95.19 587 GLN A N 1
ATOM 4434 C CA . GLN A 1 587 ? -7.967 -2.522 -21.131 1.00 95.19 587 GLN A CA 1
ATOM 4435 C C . GLN A 1 587 ? -7.979 -1.863 -22.523 1.00 95.19 587 GLN A C 1
ATOM 4437 O O . GLN A 1 587 ? -7.265 -0.885 -22.747 1.00 95.19 587 GLN A O 1
ATOM 4442 N N . PRO A 1 588 ? -8.818 -2.339 -23.464 1.00 93.88 588 PRO A N 1
ATOM 4443 C CA . PRO A 1 588 ? -8.910 -1.749 -24.805 1.00 93.88 588 PRO A CA 1
ATOM 4444 C C . PRO A 1 588 ? -9.326 -0.270 -24.827 1.00 93.88 588 PRO A C 1
ATOM 4446 O O . PRO A 1 588 ? -9.052 0.432 -25.794 1.00 93.88 588 PRO A O 1
ATOM 4449 N N . ASP A 1 589 ? -10.005 0.201 -23.778 1.00 93.00 589 ASP A N 1
ATOM 4450 C CA . ASP A 1 589 ? -10.464 1.582 -23.606 1.00 93.00 589 ASP A CA 1
ATOM 4451 C C . ASP A 1 589 ? -9.497 2.434 -22.763 1.00 93.00 589 ASP A C 1
ATOM 4453 O O . ASP A 1 589 ? -9.886 3.485 -22.238 1.00 93.00 589 ASP A O 1
ATOM 4457 N N . ALA A 1 590 ? -8.252 1.979 -22.592 1.00 96.69 590 ALA A N 1
ATOM 4458 C CA . ALA A 1 590 ? -7.262 2.684 -21.802 1.00 96.69 590 ALA A CA 1
ATOM 4459 C C . ALA A 1 590 ? -6.821 4.002 -22.454 1.00 96.69 590 ALA A C 1
ATOM 4461 O O . ALA A 1 590 ? -6.783 4.169 -23.674 1.00 96.69 590 ALA A O 1
ATOM 4462 N N . GLN A 1 591 ? -6.478 4.960 -21.603 1.00 96.38 591 GLN A N 1
ATOM 4463 C CA . GLN A 1 591 ? -6.143 6.327 -21.964 1.00 96.38 591 GLN A CA 1
ATOM 4464 C C . GLN A 1 591 ? -4.682 6.610 -21.629 1.00 96.38 591 GLN A C 1
ATOM 4466 O O . GLN A 1 591 ? -4.116 6.026 -20.704 1.00 96.38 591 GLN A O 1
ATOM 4471 N N . ILE A 1 592 ? -4.077 7.521 -22.388 1.00 98.31 592 ILE A N 1
ATOM 4472 C CA . ILE A 1 592 ? -2.674 7.897 -22.236 1.00 98.31 592 ILE A CA 1
ATOM 4473 C C . ILE A 1 592 ? -2.596 9.156 -21.384 1.00 98.31 592 ILE A C 1
ATOM 4475 O O . ILE A 1 592 ? -3.262 10.151 -21.676 1.00 98.31 592 ILE A O 1
ATOM 4479 N N . ILE A 1 593 ? -1.748 9.117 -20.364 1.00 97.81 593 ILE A N 1
ATOM 4480 C CA . ILE A 1 593 ? -1.400 10.260 -19.530 1.00 97.81 593 ILE A CA 1
ATOM 4481 C C . ILE A 1 593 ? 0.092 10.530 -19.717 1.00 97.81 593 ILE A C 1
ATOM 4483 O O . ILE A 1 593 ? 0.906 9.615 -19.608 1.00 97.81 593 ILE A O 1
ATOM 4487 N N . VAL A 1 594 ? 0.452 11.779 -19.998 1.00 98.00 594 VAL A N 1
ATOM 4488 C CA . VAL A 1 594 ? 1.844 12.241 -20.042 1.00 98.00 594 VAL A CA 1
ATOM 4489 C C . VAL A 1 594 ? 1.987 13.403 -19.071 1.00 98.00 594 VAL A C 1
ATOM 4491 O O . VAL A 1 594 ? 1.206 14.352 -19.1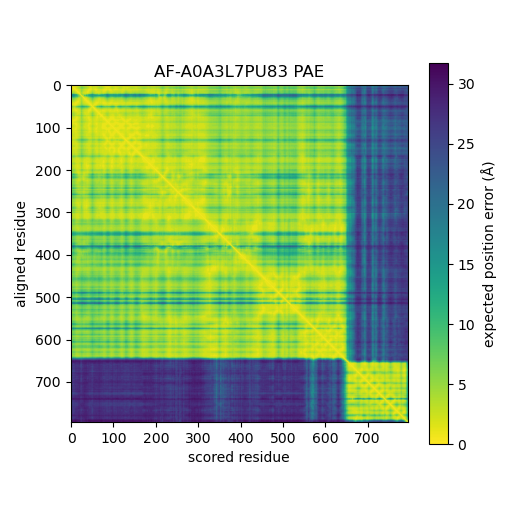14 1.00 98.00 594 VAL A O 1
ATOM 4494 N N . ASP A 1 595 ? 2.957 13.292 -18.164 1.00 97.00 595 ASP A N 1
ATOM 4495 C CA . ASP A 1 595 ? 3.269 14.289 -17.132 1.00 97.00 595 ASP A CA 1
ATOM 4496 C C . ASP A 1 595 ? 2.044 14.732 -16.318 1.00 97.00 595 ASP A C 1
ATOM 4498 O O . ASP A 1 595 ? 1.872 15.902 -15.988 1.00 97.00 595 ASP A O 1
ATOM 4502 N N . GLY A 1 596 ? 1.177 13.773 -15.989 1.00 94.31 596 GLY A N 1
ATOM 4503 C CA . GLY A 1 596 ? -0.007 13.986 -15.160 1.00 94.31 596 GLY A CA 1
ATOM 4504 C C . GLY A 1 596 ? -1.288 14.339 -15.919 1.00 94.31 596 GLY A C 1
ATOM 4505 O O . GLY A 1 596 ? -2.352 14.281 -15.306 1.00 94.31 596 GLY A O 1
ATOM 4506 N N . HIS A 1 597 ? -1.218 14.612 -17.226 1.00 94.19 597 HIS A N 1
ATOM 4507 C CA . HIS A 1 597 ? -2.364 15.036 -18.036 1.00 94.19 597 HIS A CA 1
ATOM 4508 C C . HIS A 1 597 ? -2.721 14.055 -19.145 1.00 94.19 597 HIS A C 1
ATOM 4510 O O . HIS A 1 597 ? -1.847 13.470 -19.787 1.00 94.19 597 HIS A O 1
ATOM 4516 N N . ARG A 1 598 ? -4.022 13.913 -19.417 1.00 96.06 598 ARG A N 1
ATOM 4517 C CA . ARG A 1 598 ? -4.498 13.094 -20.534 1.00 96.06 598 ARG A CA 1
ATOM 4518 C C . ARG A 1 598 ? -4.030 13.676 -21.870 1.00 96.06 598 ARG A C 1
ATOM 4520 O O . ARG A 1 598 ? -4.214 14.861 -22.145 1.00 96.06 598 ARG A O 1
ATOM 4527 N N . VAL A 1 599 ? -3.502 12.821 -22.741 1.00 97.06 599 VAL A N 1
ATOM 4528 C CA . VAL A 1 599 ? -3.096 13.178 -24.107 1.00 97.06 599 VAL A CA 1
ATOM 4529 C C . VAL A 1 599 ? -3.775 12.288 -25.145 1.00 97.06 599 VAL A C 1
ATOM 4531 O O . VAL A 1 599 ? -4.249 11.190 -24.855 1.00 97.06 599 VAL A O 1
ATOM 4534 N N . SER A 1 600 ? -3.849 12.782 -26.382 1.00 97.44 600 SER A N 1
ATOM 4535 C CA . SER A 1 600 ? -4.381 12.010 -27.510 1.00 97.44 600 SER A CA 1
ATOM 4536 C C . SER A 1 600 ? -3.328 11.051 -28.062 1.00 97.44 600 SER A C 1
ATOM 4538 O O . SER A 1 600 ? -2.157 11.412 -28.192 1.00 97.44 600 SER A O 1
ATOM 4540 N N . GLY A 1 601 ? -3.755 9.850 -28.439 1.00 97.06 601 GLY A N 1
ATOM 4541 C CA . GLY A 1 601 ? -2.893 8.820 -29.006 1.00 97.06 601 GLY A CA 1
ATOM 4542 C C . GLY A 1 601 ? -3.598 7.469 -29.072 1.00 97.06 601 GLY A C 1
ATOM 4543 O O . GLY A 1 601 ? -4.816 7.396 -28.901 1.00 97.06 601 GLY A O 1
ATOM 4544 N N . SER A 1 602 ? -2.831 6.408 -29.308 1.00 97.44 602 SER A N 1
ATOM 4545 C CA . SER A 1 602 ? -3.322 5.029 -29.295 1.00 97.44 602 SER A CA 1
ATOM 4546 C C . SER A 1 602 ? -2.441 4.121 -28.441 1.00 97.44 602 SER A C 1
ATOM 4548 O O . SER A 1 602 ? -1.233 4.337 -28.316 1.00 97.44 602 SER A O 1
ATOM 4550 N N . VAL A 1 603 ? -3.066 3.103 -27.851 1.00 98.06 603 VAL A N 1
ATOM 4551 C CA . VAL A 1 603 ? -2.406 2.035 -27.101 1.00 98.06 603 VAL A CA 1
ATOM 4552 C C . VAL A 1 603 ? -2.788 0.720 -27.760 1.00 98.06 603 VAL A C 1
ATOM 4554 O O . VAL A 1 603 ? -3.970 0.413 -27.887 1.00 98.06 603 VAL A O 1
ATOM 4557 N N . ASN A 1 604 ? -1.793 -0.050 -28.183 1.00 96.56 604 ASN A N 1
ATOM 4558 C CA . ASN A 1 604 ? -1.985 -1.387 -28.728 1.00 96.56 604 ASN A CA 1
ATOM 4559 C C . ASN A 1 604 ? -1.196 -2.377 -27.877 1.00 96.56 604 ASN A C 1
ATOM 4561 O O . ASN A 1 604 ? -0.021 -2.145 -27.587 1.00 96.56 604 ASN A O 1
ATOM 4565 N N . CYS A 1 605 ? -1.837 -3.471 -27.480 1.00 96.19 605 CYS A N 1
ATOM 4566 C CA . CYS A 1 605 ? -1.228 -4.496 -26.642 1.00 96.19 605 CYS A CA 1
ATOM 4567 C C . CYS A 1 605 ? -1.256 -5.841 -27.367 1.00 96.19 605 CYS A C 1
ATOM 4569 O O . CYS A 1 605 ? -2.305 -6.268 -27.849 1.00 96.19 605 CYS A O 1
ATOM 4571 N N . GLU A 1 606 ? -0.110 -6.510 -27.413 1.00 93.81 606 GLU A N 1
ATOM 4572 C CA . GLU A 1 606 ? 0.038 -7.879 -27.894 1.00 93.81 606 GLU A CA 1
ATOM 4573 C C . GLU A 1 606 ? 0.811 -8.672 -26.837 1.00 93.81 606 GLU A C 1
ATOM 4575 O O . GLU A 1 606 ? 2.011 -8.470 -26.637 1.00 93.81 606 GLU A O 1
ATOM 4580 N N . ASN A 1 607 ? 0.112 -9.559 -26.121 1.00 90.75 607 ASN A N 1
ATOM 4581 C CA . ASN A 1 607 ? 0.618 -10.179 -24.892 1.00 90.75 607 ASN A CA 1
ATOM 4582 C C . ASN A 1 607 ? 1.096 -9.104 -23.896 1.00 90.75 607 ASN A C 1
ATOM 4584 O O . ASN A 1 607 ? 0.357 -8.163 -23.615 1.00 90.75 607 ASN A O 1
ATOM 4588 N N . GLU A 1 608 ? 2.323 -9.219 -23.381 1.00 95.00 608 GLU A N 1
ATOM 4589 C CA . GLU A 1 608 ? 2.932 -8.201 -22.520 1.00 95.00 608 GLU A CA 1
ATOM 4590 C C . GLU A 1 608 ? 3.676 -7.104 -23.300 1.00 95.00 608 GLU A C 1
ATOM 4592 O O . GLU A 1 608 ? 4.340 -6.279 -22.686 1.00 95.00 608 GLU A O 1
ATOM 4597 N N . THR A 1 609 ? 3.603 -7.064 -24.636 1.00 97.12 609 THR A N 1
ATOM 4598 C CA . THR A 1 609 ? 4.205 -5.981 -25.432 1.00 97.12 609 THR A CA 1
ATOM 4599 C C . THR A 1 609 ? 3.183 -4.877 -25.662 1.00 97.12 609 THR A C 1
ATOM 4601 O O . THR A 1 609 ? 2.101 -5.113 -26.197 1.00 97.12 609 THR A O 1
ATOM 4604 N N . VAL A 1 610 ? 3.538 -3.650 -25.290 1.00 98.19 610 VAL A N 1
ATOM 4605 C CA . VAL A 1 610 ? 2.684 -2.467 -25.405 1.00 98.19 610 VAL A CA 1
ATOM 4606 C C . VAL A 1 610 ? 3.332 -1.464 -26.342 1.00 98.19 610 VAL A C 1
ATOM 4608 O O . VAL A 1 610 ? 4.453 -1.004 -26.116 1.00 98.19 610 VAL A O 1
ATOM 4611 N N . LYS A 1 611 ? 2.595 -1.086 -27.383 1.00 98.12 611 LYS A N 1
ATOM 4612 C CA . LYS A 1 611 ? 2.953 -0.007 -28.296 1.00 98.12 611 LYS A CA 1
ATOM 4613 C C . LYS A 1 611 ? 2.055 1.191 -28.029 1.00 98.12 611 LYS A C 1
ATOM 4615 O O . LYS A 1 611 ? 0.838 1.106 -28.192 1.00 98.12 611 LYS A O 1
ATOM 4620 N N . VAL A 1 612 ? 2.666 2.308 -27.653 1.00 98.50 612 VAL A N 1
ATOM 4621 C CA . VAL A 1 612 ? 1.986 3.597 -27.499 1.00 98.50 612 VAL A CA 1
ATOM 4622 C C . VAL A 1 612 ? 2.391 4.501 -28.653 1.00 98.50 612 VAL A C 1
ATOM 4624 O O . VAL A 1 612 ? 3.568 4.577 -29.005 1.00 98.50 612 VAL A O 1
ATOM 4627 N N . GLU A 1 613 ? 1.419 5.182 -29.248 1.00 98.12 613 GLU A N 1
ATOM 4628 C CA . GLU A 1 613 ? 1.638 6.201 -30.272 1.00 98.12 613 GLU A CA 1
ATOM 4629 C C . GLU A 1 613 ? 0.984 7.506 -29.833 1.00 98.12 613 GLU A C 1
ATOM 4631 O O . GLU A 1 613 ? -0.234 7.573 -29.660 1.00 98.12 613 GLU A O 1
ATOM 4636 N N . LEU A 1 614 ? 1.794 8.543 -29.635 1.00 98.31 614 LEU A N 1
ATOM 4637 C CA . LEU A 1 614 ? 1.306 9.865 -29.255 1.00 98.31 614 LEU A CA 1
ATOM 4638 C C . LEU A 1 614 ? 0.850 10.634 -30.498 1.00 98.31 614 LEU A C 1
ATOM 4640 O O . LEU A 1 614 ? 1.535 10.649 -31.518 1.00 98.31 614 LEU A O 1
ATOM 4644 N N . ALA A 1 615 ? -0.271 11.349 -30.411 1.00 97.06 615 ALA A N 1
ATOM 4645 C CA . ALA A 1 615 ? -0.693 12.233 -31.500 1.00 97.06 615 ALA A CA 1
ATOM 4646 C C . ALA A 1 615 ? 0.263 13.430 -31.676 1.00 97.06 615 ALA A C 1
ATOM 4648 O O . ALA A 1 615 ? 0.396 13.977 -32.770 1.00 97.06 615 ALA A O 1
ATOM 4649 N N . LYS A 1 616 ? 0.921 13.849 -30.589 1.00 95.31 616 LYS A N 1
ATOM 4650 C CA . LYS A 1 616 ? 1.897 14.940 -30.558 1.00 95.31 616 LYS A CA 1
ATOM 4651 C C . LYS A 1 616 ? 2.980 14.626 -29.526 1.00 95.31 616 LYS A C 1
ATOM 4653 O O . LYS A 1 616 ? 2.656 14.190 -28.423 1.00 95.31 616 LYS A O 1
ATOM 4658 N N . LEU A 1 617 ? 4.242 14.879 -29.874 1.00 95.44 617 LEU A N 1
ATOM 4659 C CA . LEU A 1 617 ? 5.348 14.800 -28.918 1.00 95.44 617 LEU A CA 1
ATOM 4660 C C . LEU A 1 617 ? 5.245 15.923 -27.871 1.00 95.44 617 LEU A C 1
ATOM 4662 O O . LEU A 1 617 ? 4.886 17.050 -28.239 1.00 95.44 617 LEU A O 1
ATOM 4666 N N . PRO A 1 618 ? 5.558 15.642 -26.593 1.00 96.12 618 PRO A N 1
ATOM 4667 C CA . PRO A 1 618 ? 5.790 16.693 -25.612 1.00 96.12 618 PRO A CA 1
ATOM 4668 C C . PRO A 1 618 ? 7.099 17.442 -25.922 1.00 96.12 618 PRO A C 1
ATOM 4670 O O . PRO A 1 618 ? 7.757 17.186 -26.936 1.00 96.12 618 PRO A O 1
ATOM 4673 N N . ASP A 1 619 ? 7.446 18.402 -25.066 1.00 95.25 619 ASP A N 1
ATOM 4674 C CA . ASP A 1 619 ? 8.680 19.180 -25.191 1.00 95.25 619 ASP A CA 1
ATOM 4675 C C . ASP A 1 619 ? 9.936 18.292 -25.096 1.00 95.25 619 ASP A C 1
ATOM 4677 O O . ASP A 1 619 ? 9.864 17.095 -24.855 1.00 95.25 619 ASP A O 1
ATOM 4681 N N . LEU A 1 620 ? 11.120 18.858 -25.331 1.00 94.94 620 LEU A N 1
ATOM 4682 C CA . LEU A 1 620 ? 12.374 18.110 -25.209 1.00 94.94 620 LEU A CA 1
ATOM 4683 C C . LEU A 1 620 ? 12.672 17.785 -23.742 1.00 94.94 620 LEU A C 1
ATOM 4685 O O . LEU A 1 620 ? 12.622 18.671 -22.886 1.00 94.94 620 LEU A O 1
ATOM 4689 N N . GLY A 1 621 ? 13.101 16.555 -23.464 1.00 94.12 621 GLY A N 1
ATOM 4690 C CA . GLY A 1 621 ? 13.504 16.151 -22.122 1.00 94.12 621 GLY A CA 1
ATOM 4691 C C . GLY A 1 621 ? 13.024 14.765 -21.722 1.00 94.12 621 GLY A C 1
ATOM 4692 O O . GLY A 1 621 ? 12.761 13.905 -22.557 1.00 94.12 621 GLY A O 1
ATOM 4693 N N . MET A 1 622 ? 12.995 14.535 -20.412 1.00 97.50 622 MET A N 1
ATOM 4694 C CA . MET A 1 622 ? 12.496 13.307 -19.800 1.00 97.50 622 MET A CA 1
ATOM 4695 C C . MET A 1 622 ? 11.042 13.522 -19.379 1.00 97.50 622 MET A C 1
ATOM 4697 O O . MET A 1 622 ? 10.747 14.520 -18.724 1.00 97.50 622 MET A O 1
ATOM 4701 N N . HIS A 1 623 ? 10.185 12.565 -19.713 1.00 98.50 623 HIS A N 1
ATOM 4702 C CA . HIS A 1 623 ? 8.745 12.603 -19.479 1.00 98.50 623 HIS A CA 1
ATOM 4703 C C . HIS A 1 623 ? 8.274 11.323 -18.799 1.00 98.50 623 HIS A C 1
ATOM 4705 O O . HIS A 1 623 ? 8.956 10.291 -18.829 1.00 98.50 623 HIS A O 1
ATOM 4711 N N . PHE A 1 624 ? 7.083 11.397 -18.214 1.00 98.56 624 PHE A N 1
ATOM 4712 C CA . PHE A 1 624 ? 6.460 10.294 -17.499 1.00 98.56 624 PHE A CA 1
ATOM 4713 C C . PHE A 1 624 ? 5.156 9.892 -18.174 1.00 98.56 624 PHE A C 1
ATOM 4715 O O . PHE A 1 624 ? 4.203 10.665 -18.241 1.00 98.56 624 PHE A O 1
ATOM 4722 N N . LEU A 1 625 ? 5.131 8.664 -18.675 1.00 98.69 625 LEU A N 1
ATOM 4723 C CA . LEU A 1 625 ? 3.972 8.018 -19.260 1.00 98.69 625 LEU A CA 1
ATOM 4724 C C . LEU A 1 625 ? 3.217 7.242 -18.180 1.00 98.69 625 LEU A C 1
ATOM 4726 O O . LEU A 1 625 ? 3.809 6.448 -17.451 1.00 98.69 625 LEU A O 1
ATOM 4730 N N . GLN A 1 626 ? 1.899 7.392 -18.153 1.00 98.38 626 GLN A N 1
ATOM 4731 C CA . GLN A 1 626 ? 1.006 6.442 -17.505 1.00 98.38 626 GLN A CA 1
ATOM 4732 C C . GLN A 1 626 ? -0.065 5.985 -18.498 1.00 98.38 626 GLN A C 1
ATOM 4734 O O . GLN A 1 626 ? -0.467 6.727 -19.397 1.00 98.38 626 GLN A O 1
ATOM 4739 N N . ILE A 1 627 ? -0.555 4.764 -18.311 1.00 98.19 627 ILE A N 1
ATOM 4740 C CA . ILE A 1 627 ? -1.760 4.265 -18.970 1.00 98.19 627 ILE A CA 1
ATOM 4741 C C . ILE A 1 627 ? -2.834 4.087 -17.907 1.00 98.19 627 ILE A C 1
ATOM 4743 O O . ILE A 1 627 ? -2.582 3.483 -16.868 1.00 98.19 627 ILE A O 1
ATOM 4747 N N . GLN A 1 628 ? -4.024 4.623 -18.159 1.00 97.50 628 GLN A N 1
ATOM 4748 C CA . GLN A 1 628 ? -5.161 4.517 -17.255 1.00 97.50 628 GLN A CA 1
ATOM 4749 C C . GLN A 1 628 ? -6.302 3.752 -17.911 1.00 97.50 628 GLN A C 1
ATOM 4751 O O . GLN A 1 628 ? -6.801 4.154 -18.959 1.00 97.50 628 GLN A O 1
ATOM 4756 N N . ASN A 1 629 ? -6.764 2.685 -17.261 1.00 96.75 629 ASN A N 1
ATOM 4757 C CA . ASN A 1 629 ? -7.996 2.015 -17.668 1.00 96.75 629 ASN A CA 1
ATOM 4758 C C . ASN A 1 629 ? -9.191 2.930 -17.381 1.00 96.75 629 ASN A C 1
ATOM 4760 O O . ASN A 1 629 ? -9.250 3.560 -16.323 1.00 96.75 629 ASN A O 1
ATOM 4764 N N . SER A 1 630 ? -10.162 3.004 -18.292 1.00 93.62 630 SER A N 1
ATOM 4765 C CA . SER A 1 630 ? -11.315 3.893 -18.106 1.00 93.62 630 SER A CA 1
ATOM 4766 C C . SER A 1 630 ? -12.097 3.528 -16.835 1.00 93.62 630 SER A C 1
ATOM 4768 O O . SER A 1 630 ? -12.464 2.370 -16.639 1.00 93.62 630 SER A O 1
ATOM 4770 N N . ASN A 1 631 ? -12.364 4.519 -15.974 1.00 93.12 631 ASN A N 1
ATOM 4771 C CA . ASN A 1 631 ? -12.945 4.352 -14.629 1.00 93.12 631 ASN A CA 1
ATOM 4772 C C . ASN A 1 631 ? -12.129 3.459 -13.668 1.00 93.12 631 ASN A C 1
ATOM 4774 O O . ASN A 1 631 ? -12.678 2.998 -12.666 1.00 93.12 631 ASN A O 1
ATOM 4778 N N . GLY A 1 632 ? -10.852 3.210 -13.961 1.00 94.94 632 GLY A N 1
ATOM 4779 C CA . GLY A 1 632 ? -9.944 2.408 -13.145 1.00 94.94 632 GLY A CA 1
ATOM 4780 C C . GLY A 1 632 ? -8.668 3.155 -12.757 1.00 94.94 632 GLY A C 1
ATOM 4781 O O . GLY A 1 632 ? -8.558 4.375 -12.905 1.00 94.94 632 GLY A O 1
ATOM 4782 N N . LEU A 1 633 ? -7.697 2.407 -12.235 1.00 95.62 633 LEU A N 1
ATOM 4783 C CA . LEU A 1 633 ? -6.399 2.938 -11.816 1.00 95.62 633 LEU A CA 1
ATOM 4784 C C . LEU A 1 633 ? -5.481 3.251 -13.013 1.00 95.62 633 LEU A C 1
ATOM 4786 O O . LEU A 1 633 ? -5.637 2.702 -14.108 1.00 95.62 633 LEU A O 1
ATOM 4790 N N . ALA A 1 634 ? -4.504 4.124 -12.775 1.00 96.88 634 ALA A N 1
ATOM 4791 C CA . ALA A 1 634 ? -3.393 4.406 -13.680 1.00 96.88 634 ALA A CA 1
ATOM 4792 C C . ALA A 1 634 ? -2.193 3.476 -13.425 1.00 96.88 634 ALA A C 1
ATOM 4794 O O . ALA A 1 634 ? -2.093 2.829 -12.382 1.00 96.88 634 ALA A O 1
ATOM 4795 N N . SER A 1 635 ? -1.251 3.416 -14.362 1.00 97.56 635 SER A N 1
ATOM 4796 C CA . SER A 1 635 ? 0.013 2.703 -14.176 1.00 97.56 635 SER A CA 1
ATOM 4797 C C . SER A 1 635 ? 1.028 3.510 -13.368 1.00 97.56 635 SER A C 1
ATOM 4799 O O . SER A 1 635 ? 0.811 4.683 -13.053 1.00 97.56 635 SER A O 1
ATOM 4801 N N . ASN A 1 636 ? 2.169 2.888 -13.064 1.00 96.25 636 ASN A N 1
ATOM 4802 C CA . ASN A 1 636 ? 3.367 3.592 -12.606 1.00 96.25 636 ASN A CA 1
ATOM 4803 C C . ASN A 1 636 ? 3.795 4.690 -13.599 1.00 96.25 636 ASN A C 1
ATOM 4805 O O . ASN A 1 636 ? 3.454 4.626 -14.783 1.00 96.25 636 ASN A O 1
ATOM 4809 N N . ASP A 1 637 ? 4.585 5.655 -13.117 1.00 97.56 637 ASP A N 1
ATOM 4810 C CA . ASP A 1 637 ? 5.233 6.673 -13.951 1.00 97.56 637 ASP A CA 1
ATOM 4811 C C . ASP A 1 637 ? 6.380 6.032 -14.760 1.00 97.56 637 ASP A C 1
ATOM 4813 O O . ASP A 1 637 ? 7.500 5.863 -14.270 1.00 97.56 637 ASP A O 1
ATOM 4817 N N . PHE A 1 638 ? 6.098 5.624 -15.997 1.00 98.50 638 PHE A N 1
ATOM 4818 C CA . PHE A 1 638 ? 7.080 5.026 -16.899 1.00 98.50 638 PHE A CA 1
ATOM 4819 C C . PHE A 1 638 ? 7.899 6.106 -17.611 1.00 98.50 638 PHE A C 1
ATOM 4821 O O . PHE A 1 638 ? 7.346 7.041 -18.185 1.00 98.50 638 PHE A O 1
ATOM 4828 N N . ILE A 1 639 ? 9.225 5.984 -17.596 1.00 98.69 639 ILE A N 1
ATOM 4829 C CA . ILE A 1 639 ? 10.108 7.005 -18.169 1.00 98.69 639 ILE A CA 1
ATOM 4830 C C . ILE A 1 639 ? 10.213 6.834 -19.689 1.00 98.69 639 ILE A C 1
ATOM 4832 O O . ILE A 1 639 ? 10.474 5.739 -20.187 1.00 98.69 639 ILE A O 1
ATOM 4836 N N . PHE A 1 640 ? 10.121 7.941 -20.421 1.00 98.31 640 PHE A N 1
ATOM 4837 C CA . PHE A 1 640 ? 10.591 8.048 -21.803 1.00 98.31 640 PHE A CA 1
ATOM 4838 C C . PHE A 1 640 ? 11.262 9.407 -22.026 1.00 98.31 640 PHE A C 1
ATOM 4840 O O . PHE A 1 640 ? 11.171 10.305 -21.188 1.00 98.31 640 PHE A O 1
ATOM 4847 N N . HIS A 1 641 ? 11.971 9.558 -23.141 1.00 96.75 641 HIS A N 1
ATOM 4848 C CA . HIS A 1 641 ? 12.619 10.818 -23.496 1.00 96.75 641 HIS A CA 1
ATOM 4849 C C . HIS A 1 641 ? 12.134 11.328 -24.845 1.00 96.75 641 HIS A C 1
ATOM 4851 O O . HIS A 1 641 ? 11.802 10.540 -25.728 1.00 96.75 641 HIS A O 1
ATOM 4857 N N . VAL A 1 642 ? 12.171 12.643 -25.018 1.00 96.12 642 VAL A N 1
ATOM 4858 C CA . VAL A 1 642 ? 12.076 13.304 -26.316 1.00 96.12 642 VAL A CA 1
ATOM 4859 C C . VAL A 1 642 ? 13.383 14.039 -26.579 1.00 96.12 642 VAL A C 1
ATOM 4861 O O . VAL A 1 642 ? 13.840 14.835 -25.757 1.00 96.12 642 VAL A O 1
ATOM 4864 N N . ALA A 1 643 ? 13.996 13.758 -27.724 1.00 90.62 643 ALA A N 1
ATOM 4865 C CA . ALA A 1 643 ? 15.258 14.343 -28.149 1.00 90.62 643 ALA A CA 1
ATOM 4866 C C . ALA A 1 643 ? 15.110 15.055 -29.500 1.00 90.62 643 ALA A C 1
ATOM 4868 O O . ALA A 1 643 ? 14.282 14.689 -30.334 1.00 90.62 643 ALA A O 1
ATOM 4869 N N . GLU A 1 644 ? 15.953 16.064 -29.741 1.00 84.94 644 GLU A N 1
ATOM 4870 C CA . GLU A 1 644 ? 15.975 16.781 -31.026 1.00 84.94 644 GLU A CA 1
ATOM 4871 C C . GLU A 1 644 ? 16.380 15.871 -32.188 1.00 84.94 644 GLU A C 1
ATOM 4873 O O . GLU A 1 644 ? 15.907 16.023 -33.313 1.00 84.94 644 GLU A O 1
ATOM 4878 N N . LYS A 1 645 ? 17.294 14.940 -31.914 1.00 76.94 645 LYS A N 1
ATOM 4879 C CA . LYS A 1 645 ? 17.874 14.015 -32.882 1.00 76.94 645 LYS A CA 1
ATOM 4880 C C . LYS A 1 645 ? 17.898 12.622 -32.290 1.00 76.94 645 LYS A C 1
ATOM 4882 O O . LYS A 1 645 ? 17.898 12.467 -31.070 1.00 76.94 645 LYS A O 1
ATOM 4887 N N . ASP A 1 646 ? 17.960 11.639 -33.176 1.00 71.25 646 ASP A N 1
ATOM 4888 C CA . ASP A 1 646 ? 18.163 10.254 -32.788 1.00 71.25 646 ASP A CA 1
ATOM 4889 C C . ASP A 1 646 ? 19.444 10.132 -31.939 1.00 71.25 646 ASP A C 1
ATOM 4891 O O . ASP A 1 646 ? 20.531 10.435 -32.436 1.00 71.25 646 ASP A O 1
ATOM 4895 N N . PRO A 1 647 ? 19.359 9.717 -30.666 1.00 57.94 647 PRO A N 1
ATOM 4896 C CA . PRO A 1 647 ? 20.538 9.498 -29.832 1.00 57.94 647 PRO A CA 1
ATOM 4897 C C . PRO A 1 647 ? 21.403 8.324 -30.320 1.00 57.94 647 PRO A C 1
ATOM 4899 O O . PRO A 1 647 ? 22.576 8.252 -29.955 1.00 57.94 647 PRO A O 1
ATOM 4902 N N . ALA A 1 648 ? 20.859 7.421 -31.146 1.00 53.72 648 ALA A N 1
ATOM 4903 C CA . ALA A 1 648 ? 21.624 6.393 -31.844 1.00 53.72 648 ALA A CA 1
ATOM 4904 C C . ALA A 1 648 ? 22.310 6.930 -33.115 1.00 53.72 648 ALA A C 1
ATOM 4906 O O . ALA A 1 648 ? 23.307 6.344 -33.547 1.00 53.72 648 ALA A O 1
ATOM 4907 N N . ALA A 1 649 ? 21.862 8.073 -33.659 1.00 50.41 649 ALA A N 1
ATOM 4908 C CA . ALA A 1 649 ? 22.579 8.818 -34.695 1.00 50.41 649 ALA A CA 1
ATOM 4909 C C . ALA A 1 649 ? 23.775 9.551 -34.074 1.00 50.41 649 ALA A C 1
ATOM 4911 O O . ALA A 1 649 ? 23.814 10.768 -33.897 1.00 50.41 649 ALA A O 1
ATOM 4912 N N . THR A 1 650 ? 24.774 8.761 -33.714 1.00 46.59 650 THR A N 1
ATOM 4913 C CA . THR A 1 650 ? 26.105 9.246 -33.376 1.00 46.59 650 THR A CA 1
ATOM 4914 C C . THR A 1 650 ? 26.794 9.733 -34.647 1.00 46.59 650 THR A C 1
ATOM 4916 O O . THR A 1 650 ? 26.645 9.140 -35.715 1.00 46.59 650 THR A O 1
ATOM 4919 N N . ASP A 1 651 ? 27.566 10.818 -34.534 1.00 49.84 651 ASP A N 1
ATOM 4920 C CA . ASP A 1 651 ? 28.582 11.160 -35.533 1.00 49.84 651 ASP A CA 1
ATOM 4921 C C . ASP A 1 651 ? 29.397 9.882 -35.808 1.00 49.84 651 ASP A C 1
ATOM 4923 O O . ASP A 1 651 ? 29.906 9.314 -34.831 1.00 49.84 651 ASP A O 1
ATOM 4927 N N . PRO A 1 652 ? 29.531 9.410 -37.064 1.00 51.41 652 PRO A N 1
ATOM 4928 C CA . PRO A 1 652 ? 30.337 8.236 -37.412 1.00 51.41 652 PRO A CA 1
ATOM 4929 C C . PRO A 1 652 ? 31.731 8.237 -36.761 1.00 51.41 652 PRO A C 1
ATOM 4931 O O . PRO A 1 652 ? 32.302 7.184 -36.497 1.00 51.41 652 PRO A O 1
ATOM 4934 N N . LYS A 1 653 ? 32.259 9.420 -36.419 1.00 51.66 653 LYS A N 1
ATOM 4935 C CA . LYS A 1 653 ? 33.558 9.623 -35.759 1.00 51.66 653 LYS A CA 1
ATOM 4936 C C . LYS A 1 653 ? 33.589 9.335 -34.251 1.00 51.66 653 LYS A C 1
ATOM 4938 O O . LYS A 1 653 ? 34.658 9.353 -33.648 1.00 51.66 653 LYS A O 1
ATOM 4943 N N . SER A 1 654 ? 32.439 9.099 -33.621 1.00 55.66 654 SER A N 1
ATOM 4944 C CA . SER A 1 654 ? 32.295 8.897 -32.168 1.00 55.66 654 SER A CA 1
ATOM 4945 C C . SER A 1 654 ? 31.921 7.465 -31.769 1.00 55.66 654 SER A C 1
ATOM 4947 O O . SER A 1 654 ? 31.974 7.134 -30.581 1.00 55.66 654 SER A O 1
ATOM 4949 N N . GLN A 1 655 ? 31.574 6.613 -32.741 1.00 69.44 655 GLN A N 1
ATOM 4950 C CA . GLN A 1 655 ? 31.091 5.257 -32.490 1.00 69.44 655 GLN A CA 1
ATOM 4951 C C . GLN A 1 655 ? 32.175 4.354 -31.892 1.00 69.44 655 GLN A C 1
ATOM 4953 O O . GLN A 1 655 ? 33.333 4.345 -32.318 1.00 69.44 655 GLN A O 1
ATOM 4958 N N . THR A 1 656 ? 31.800 3.574 -30.875 1.00 86.75 656 THR A N 1
ATOM 4959 C CA . THR A 1 656 ? 32.651 2.493 -30.371 1.00 86.75 656 THR A CA 1
ATOM 4960 C C . THR A 1 656 ? 32.453 1.234 -31.216 1.00 86.75 656 THR A C 1
ATOM 4962 O O . THR A 1 656 ? 31.411 1.060 -31.847 1.00 86.75 656 THR A O 1
ATOM 4965 N N . LEU A 1 657 ? 33.426 0.317 -31.212 1.00 89.50 657 LEU A N 1
ATOM 4966 C CA . LEU A 1 657 ? 33.276 -0.963 -31.912 1.00 89.50 657 LEU A CA 1
ATOM 4967 C C . LEU A 1 657 ? 32.074 -1.753 -31.370 1.00 89.50 657 LEU A C 1
ATOM 4969 O O . LEU A 1 657 ? 31.361 -2.397 -32.132 1.00 89.50 657 LEU A O 1
ATOM 4973 N N . GLY A 1 658 ? 31.831 -1.682 -30.058 1.00 87.12 658 GLY A N 1
ATOM 4974 C CA . GLY A 1 658 ? 30.684 -2.329 -29.424 1.00 87.12 658 GLY A CA 1
ATOM 4975 C C . GLY A 1 658 ? 29.345 -1.771 -29.908 1.00 87.12 658 GLY A C 1
ATOM 4976 O O . GLY A 1 658 ? 28.403 -2.541 -30.079 1.00 87.12 658 GLY A O 1
ATOM 4977 N N . ASP A 1 659 ? 29.260 -0.464 -30.169 1.00 83.88 659 ASP A N 1
ATOM 4978 C CA . ASP A 1 659 ? 28.038 0.155 -30.696 1.00 83.88 659 ASP A CA 1
ATOM 4979 C C . ASP A 1 659 ? 27.773 -0.281 -32.134 1.00 83.88 659 ASP A C 1
ATOM 4981 O O . ASP A 1 659 ? 26.656 -0.691 -32.439 1.00 83.88 659 ASP A O 1
ATOM 4985 N N . ILE A 1 660 ? 28.807 -0.286 -32.982 1.00 87.06 660 ILE A N 1
ATOM 4986 C CA . ILE A 1 660 ? 28.703 -0.746 -34.374 1.00 87.06 660 ILE A CA 1
ATOM 4987 C C . ILE A 1 660 ? 28.246 -2.207 -34.424 1.00 87.06 660 ILE A C 1
ATOM 4989 O O . ILE A 1 660 ? 27.347 -2.553 -35.189 1.00 87.06 660 ILE A O 1
ATOM 4993 N N . LEU A 1 661 ? 28.818 -3.072 -33.582 1.00 89.56 661 LEU A N 1
ATOM 4994 C CA . LEU A 1 661 ? 28.447 -4.486 -33.529 1.00 89.56 661 LEU A CA 1
ATOM 4995 C C . LEU A 1 661 ? 27.014 -4.700 -33.026 1.00 89.56 661 LEU A C 1
ATOM 4997 O O . LEU A 1 661 ? 26.298 -5.514 -33.598 1.00 89.56 661 LEU A O 1
ATOM 5001 N N . ARG A 1 662 ? 26.561 -3.960 -32.005 1.00 87.56 662 ARG A N 1
ATOM 5002 C CA . ARG A 1 662 ? 25.175 -4.050 -31.507 1.00 87.56 662 ARG A CA 1
ATOM 5003 C C . ARG A 1 662 ? 24.163 -3.525 -32.528 1.00 87.56 662 ARG A C 1
ATOM 5005 O O . ARG A 1 662 ? 23.143 -4.168 -32.750 1.00 87.56 662 ARG A O 1
ATOM 5012 N N . GLN A 1 663 ? 24.457 -2.401 -33.187 1.00 82.44 663 GLN A N 1
ATOM 5013 C CA . GLN A 1 663 ? 23.600 -1.831 -34.238 1.00 82.44 663 GLN A CA 1
ATOM 5014 C C . GLN A 1 663 ? 23.475 -2.767 -35.445 1.00 82.44 663 GLN A C 1
ATOM 5016 O O . GLN A 1 663 ? 22.380 -2.949 -35.972 1.00 82.44 663 GLN A O 1
ATOM 5021 N N . SER A 1 664 ? 24.580 -3.410 -35.831 1.00 84.88 664 SER A N 1
ATOM 5022 C CA . SER A 1 664 ? 24.609 -4.378 -36.931 1.00 84.88 664 SER A CA 1
ATOM 5023 C C . SER A 1 664 ? 24.203 -5.802 -36.525 1.00 84.88 664 SER A C 1
ATOM 5025 O O . SER A 1 664 ? 24.179 -6.687 -37.372 1.00 84.88 664 SER A O 1
ATOM 5027 N N . LYS A 1 665 ? 23.862 -6.046 -35.248 1.00 87.31 665 LYS A N 1
ATOM 5028 C CA . LYS A 1 665 ? 23.520 -7.374 -34.686 1.00 87.31 665 LYS A CA 1
ATOM 5029 C C . LYS A 1 665 ? 24.654 -8.418 -34.788 1.00 87.31 665 LYS A C 1
ATOM 5031 O O . LYS A 1 665 ? 24.408 -9.626 -34.733 1.00 87.31 665 LYS A O 1
ATOM 5036 N N . TRP A 1 666 ? 25.899 -7.955 -34.912 1.00 91.81 666 TRP A N 1
ATOM 5037 C CA . TRP A 1 666 ? 27.128 -8.755 -35.004 1.00 91.81 666 TRP A CA 1
ATOM 5038 C C . TRP A 1 666 ? 27.899 -8.857 -33.678 1.00 91.81 666 TRP A C 1
ATOM 5040 O O . TRP A 1 666 ? 28.950 -9.493 -33.617 1.00 91.81 666 TRP A O 1
ATOM 5050 N N . ASP A 1 667 ? 27.381 -8.301 -32.581 1.00 89.75 667 ASP A N 1
ATOM 5051 C CA . ASP A 1 667 ? 27.945 -8.454 -31.230 1.00 89.75 667 ASP A CA 1
ATOM 5052 C C . ASP A 1 667 ? 28.000 -9.921 -30.770 1.00 89.75 667 ASP A C 1
ATOM 5054 O O . ASP A 1 667 ? 28.884 -10.316 -30.005 1.00 89.75 667 ASP A O 1
ATOM 5058 N N . ARG A 1 668 ? 27.130 -10.753 -31.345 1.00 89.62 668 ARG A N 1
ATOM 5059 C CA . ARG A 1 668 ? 27.107 -12.213 -31.203 1.00 89.62 668 ARG A CA 1
ATOM 5060 C C . ARG A 1 668 ? 28.369 -12.900 -31.733 1.00 89.62 668 ARG A C 1
ATOM 5062 O O . ARG A 1 668 ? 28.609 -14.044 -31.363 1.00 89.62 668 ARG A O 1
ATOM 5069 N N . LEU A 1 669 ? 29.200 -12.249 -32.550 1.00 92.12 669 LEU A N 1
ATOM 5070 C CA . LEU A 1 669 ? 30.461 -12.820 -33.045 1.00 92.12 669 LEU A CA 1
ATOM 5071 C C . LEU A 1 669 ? 31.450 -13.145 -31.911 1.00 92.12 669 LEU A C 1
ATOM 5073 O O . LEU A 1 669 ? 32.257 -14.065 -32.044 1.00 92.12 669 LEU A O 1
ATOM 5077 N N . ILE A 1 670 ? 31.375 -12.421 -30.787 1.00 94.62 670 ILE A N 1
ATOM 5078 C CA . ILE A 1 670 ? 32.225 -12.644 -29.612 1.00 94.62 670 ILE A CA 1
ATOM 5079 C C . ILE A 1 670 ? 32.030 -14.065 -29.080 1.00 94.62 670 ILE A C 1
ATOM 5081 O O . ILE A 1 670 ? 30.910 -14.483 -28.784 1.00 94.62 670 ILE A O 1
ATOM 5085 N N . GLY A 1 671 ? 33.127 -14.801 -28.926 1.00 92.75 671 GLY A N 1
ATOM 5086 C CA . GLY A 1 671 ? 33.120 -16.190 -28.483 1.00 92.75 671 GLY A CA 1
ATOM 5087 C C . GLY A 1 671 ? 34.178 -17.040 -29.178 1.00 92.75 671 GLY A C 1
ATOM 5088 O O . GLY A 1 671 ? 34.998 -16.546 -29.953 1.00 92.75 671 GLY A O 1
ATOM 5089 N N . THR A 1 672 ? 34.145 -18.338 -28.881 1.00 95.06 672 THR A N 1
ATOM 5090 C CA . THR A 1 672 ? 34.989 -19.349 -29.526 1.00 95.06 672 THR A CA 1
ATOM 5091 C C . THR A 1 672 ? 34.160 -20.133 -30.535 1.00 95.06 672 THR A C 1
ATOM 5093 O O . THR A 1 672 ? 33.105 -20.667 -30.194 1.00 95.06 672 THR A O 1
ATOM 5096 N N . TRP A 1 673 ? 34.666 -20.239 -31.757 1.00 95.56 673 TRP A N 1
ATOM 5097 C CA . TRP A 1 673 ? 34.045 -20.922 -32.884 1.00 95.56 673 TRP A CA 1
ATOM 5098 C C . TRP A 1 673 ? 34.972 -22.021 -33.389 1.00 95.56 673 TRP A C 1
ATOM 5100 O O . TRP A 1 673 ? 36.178 -21.812 -33.509 1.00 95.56 673 TRP A O 1
ATOM 5110 N N . VAL A 1 674 ? 34.418 -23.190 -33.689 1.00 94.94 674 VAL A N 1
ATOM 5111 C CA . VAL A 1 674 ? 35.162 -24.350 -34.197 1.00 94.94 674 VAL A CA 1
ATOM 5112 C C . VAL A 1 674 ? 34.479 -24.913 -35.434 1.00 94.94 674 VAL A C 1
ATOM 5114 O O . VAL A 1 674 ? 33.251 -24.910 -35.495 1.00 94.94 674 VAL A O 1
ATOM 5117 N N . ASP A 1 675 ? 35.237 -25.402 -36.412 1.00 92.69 675 ASP A N 1
ATOM 5118 C CA . ASP A 1 675 ? 34.649 -26.028 -37.596 1.00 92.69 675 ASP A CA 1
ATOM 5119 C C . ASP A 1 675 ? 33.810 -27.259 -37.218 1.00 92.69 675 ASP A C 1
ATOM 5121 O O . ASP A 1 675 ? 34.174 -28.044 -36.337 1.00 92.69 675 ASP A O 1
ATOM 5125 N N . ALA A 1 676 ? 32.657 -27.413 -37.868 1.00 89.75 676 ALA A N 1
ATOM 5126 C CA . ALA A 1 676 ? 31.681 -28.442 -37.525 1.00 89.75 676 ALA A CA 1
ATOM 5127 C C . ALA A 1 676 ? 32.199 -29.869 -37.781 1.00 89.75 676 ALA A C 1
ATOM 5129 O O . ALA A 1 676 ? 31.876 -30.782 -37.018 1.00 89.75 676 ALA A O 1
ATOM 5130 N N . ASP A 1 677 ? 33.003 -30.052 -38.832 1.00 87.44 677 ASP A N 1
ATOM 5131 C CA . ASP A 1 677 ? 33.393 -31.371 -39.338 1.00 87.44 677 ASP A CA 1
ATOM 5132 C C . ASP A 1 677 ? 34.483 -32.024 -38.482 1.00 87.44 677 ASP A C 1
ATOM 5134 O O . ASP A 1 677 ? 34.400 -33.206 -38.146 1.00 87.44 677 ASP A O 1
ATOM 5138 N N . SER A 1 678 ? 35.495 -31.253 -38.083 1.00 87.25 678 SER A N 1
ATOM 5139 C CA . SER A 1 678 ? 36.628 -31.732 -37.288 1.00 87.25 678 SER A CA 1
ATOM 5140 C C . SER A 1 678 ? 36.604 -31.254 -35.833 1.00 87.25 678 SER A C 1
ATOM 5142 O O . SER A 1 678 ? 37.477 -31.626 -35.047 1.00 87.25 678 SER A O 1
ATOM 5144 N N . LYS A 1 679 ? 35.587 -30.467 -35.452 1.00 85.25 679 LYS A N 1
ATOM 5145 C CA . LYS A 1 679 ? 35.398 -29.907 -34.104 1.00 85.25 679 LYS A CA 1
ATOM 5146 C C . LYS A 1 679 ? 36.573 -29.037 -33.648 1.00 85.25 679 LYS A C 1
ATOM 5148 O O . LYS A 1 679 ? 36.944 -29.059 -32.473 1.00 85.25 679 LYS A O 1
ATOM 5153 N N . GLY A 1 680 ? 37.138 -28.256 -34.565 1.00 82.31 680 GLY A N 1
ATOM 5154 C CA . GLY A 1 680 ? 38.187 -27.279 -34.276 1.00 82.31 680 GLY A CA 1
ATOM 5155 C C . GLY A 1 680 ? 39.605 -27.769 -34.535 1.00 82.31 680 GLY A C 1
ATOM 5156 O O . GLY A 1 680 ? 40.544 -27.066 -34.170 1.00 82.31 680 GLY A O 1
ATOM 5157 N N . ALA A 1 681 ? 39.781 -28.954 -35.129 1.00 83.00 681 ALA A N 1
ATOM 5158 C CA . ALA A 1 681 ? 41.095 -29.434 -35.552 1.00 83.00 681 ALA A CA 1
ATOM 5159 C C . ALA A 1 681 ? 41.534 -28.823 -36.897 1.00 83.00 681 ALA A C 1
ATOM 5161 O O . ALA A 1 681 ? 42.732 -28.683 -37.139 1.00 83.00 681 ALA A O 1
ATOM 5162 N N . ALA A 1 682 ? 40.583 -28.460 -37.762 1.00 85.62 682 ALA A N 1
ATOM 5163 C CA . ALA A 1 682 ? 40.831 -27.834 -39.054 1.00 85.62 682 ALA A CA 1
ATOM 5164 C C . ALA A 1 682 ? 40.802 -26.307 -38.951 1.00 85.62 682 ALA A C 1
ATOM 5166 O O . ALA A 1 682 ? 41.681 -25.660 -39.518 1.00 85.62 682 ALA A O 1
ATOM 5167 N N . LEU A 1 683 ? 39.834 -25.744 -38.217 1.00 91.00 683 LEU A N 1
ATOM 5168 C CA . LEU A 1 683 ? 39.752 -24.307 -37.967 1.00 91.00 683 LEU A CA 1
ATOM 5169 C C . LEU A 1 683 ? 39.114 -24.009 -36.606 1.00 91.00 683 LEU A C 1
ATOM 5171 O O . LEU A 1 683 ? 37.989 -24.420 -36.312 1.00 91.00 683 LEU A O 1
ATOM 5175 N N . LYS A 1 684 ? 39.806 -23.208 -35.798 1.00 94.56 684 LYS A N 1
ATOM 5176 C CA . LYS A 1 684 ? 39.281 -22.618 -34.566 1.00 94.56 684 LYS A CA 1
ATOM 5177 C C . LYS A 1 684 ? 39.505 -21.113 -34.580 1.00 94.56 684 LYS A C 1
ATOM 5179 O O . LYS A 1 684 ? 40.640 -20.666 -34.696 1.00 94.56 684 LYS A O 1
ATOM 5184 N N . SER A 1 685 ? 38.441 -20.341 -34.384 1.00 94.69 685 SER A N 1
ATOM 5185 C CA . SER A 1 685 ? 38.498 -18.879 -34.333 1.00 94.69 685 SER A CA 1
ATOM 5186 C C . SER A 1 685 ? 37.970 -18.357 -33.000 1.00 94.69 685 SER A C 1
ATOM 5188 O O . SER A 1 685 ? 36.913 -18.781 -32.537 1.00 94.69 685 SER A O 1
ATOM 5190 N N . ILE A 1 686 ? 38.688 -17.431 -32.370 1.00 95.44 686 ILE A N 1
ATOM 5191 C CA . ILE A 1 686 ? 38.288 -16.812 -31.100 1.00 95.44 686 ILE A CA 1
ATOM 5192 C C . ILE A 1 686 ? 38.185 -15.309 -31.308 1.00 95.44 686 ILE A C 1
ATOM 5194 O O . ILE A 1 686 ? 39.128 -14.693 -31.790 1.00 95.44 686 ILE A O 1
ATOM 5198 N N . TYR A 1 687 ? 37.066 -14.717 -30.900 1.00 96.06 687 TYR A N 1
ATOM 5199 C CA . TYR A 1 687 ? 36.864 -13.270 -30.877 1.00 96.06 687 TYR A CA 1
ATOM 5200 C C . TYR A 1 687 ? 36.630 -12.835 -29.436 1.00 96.06 687 TYR A C 1
ATOM 5202 O O . TYR A 1 687 ? 35.634 -13.219 -28.821 1.00 96.06 687 TYR A O 1
ATOM 5210 N N . SER A 1 688 ? 37.551 -12.049 -28.880 1.00 93.94 688 SER A N 1
ATOM 5211 C CA . SER A 1 688 ? 37.496 -11.631 -27.476 1.00 93.94 688 SER A CA 1
ATOM 5212 C C . SER A 1 688 ? 37.818 -10.151 -27.304 1.00 93.94 688 SER A C 1
ATOM 5214 O O . SER A 1 688 ? 38.677 -9.596 -27.988 1.00 93.94 688 SER A O 1
ATOM 5216 N N . TRP A 1 689 ? 37.135 -9.488 -26.372 1.00 93.50 689 TRP A N 1
ATOM 5217 C CA . TRP A 1 689 ? 37.435 -8.099 -26.033 1.00 93.50 689 TRP A CA 1
ATOM 5218 C C . TRP A 1 689 ? 38.791 -8.002 -25.326 1.00 93.50 689 TRP A C 1
ATOM 5220 O O . TRP A 1 689 ? 38.960 -8.557 -24.243 1.00 93.50 689 TRP A O 1
ATOM 5230 N N . LYS A 1 690 ? 39.731 -7.232 -25.886 1.00 94.81 690 LYS A N 1
ATOM 5231 C CA . LYS A 1 690 ? 40.940 -6.787 -25.163 1.00 94.81 690 LYS A CA 1
ATOM 5232 C C . LYS A 1 690 ? 40.723 -5.472 -24.442 1.00 94.81 690 LYS A C 1
ATOM 5234 O O . LYS A 1 690 ? 41.239 -5.273 -23.349 1.00 94.81 690 LYS A O 1
ATOM 5239 N N . ILE A 1 691 ? 39.915 -4.601 -25.038 1.00 89.31 691 ILE A N 1
ATOM 5240 C CA . ILE A 1 691 ? 39.365 -3.416 -24.386 1.00 89.31 691 ILE A CA 1
ATOM 5241 C C . ILE A 1 691 ? 37.872 -3.431 -24.675 1.00 89.31 691 ILE A C 1
ATOM 5243 O O . ILE A 1 691 ? 37.474 -3.340 -25.839 1.00 89.31 691 ILE A O 1
ATOM 5247 N N . LYS A 1 692 ? 37.054 -3.583 -23.627 1.00 86.12 692 LYS A N 1
ATOM 5248 C CA . LYS A 1 692 ? 35.598 -3.728 -23.749 1.00 86.12 692 LYS A CA 1
ATOM 5249 C C . LYS A 1 692 ? 35.009 -2.609 -24.616 1.00 86.12 692 LYS A C 1
ATOM 5251 O O . LYS A 1 692 ? 35.332 -1.439 -24.426 1.00 86.12 692 LYS A O 1
ATOM 5256 N N . ASP A 1 693 ? 34.199 -3.008 -25.594 1.00 85.00 693 ASP A N 1
ATOM 5257 C CA . ASP A 1 693 ? 33.521 -2.166 -26.589 1.00 85.00 693 ASP A CA 1
ATOM 5258 C C . ASP A 1 693 ? 34.439 -1.360 -27.532 1.00 85.00 693 ASP A C 1
ATOM 5260 O O . ASP A 1 693 ? 33.954 -0.613 -28.378 1.00 85.00 693 ASP A O 1
ATOM 5264 N N . ARG A 1 694 ? 35.768 -1.520 -27.455 1.00 90.75 694 ARG A N 1
ATOM 5265 C CA . ARG A 1 694 ? 36.733 -0.736 -28.250 1.00 90.75 694 ARG A CA 1
ATOM 5266 C C . ARG A 1 694 ? 37.631 -1.576 -29.149 1.00 90.75 694 ARG A C 1
ATOM 5268 O O . ARG A 1 694 ? 37.828 -1.201 -30.299 1.00 90.75 694 ARG A O 1
ATOM 5275 N N . VAL A 1 695 ? 38.185 -2.673 -28.632 1.00 94.81 695 VAL A N 1
ATOM 5276 C CA . VAL A 1 695 ? 39.188 -3.484 -29.338 1.00 94.81 695 VAL A CA 1
ATOM 5277 C C . VAL A 1 695 ? 38.911 -4.965 -29.120 1.00 94.81 695 VAL A C 1
ATOM 5279 O O . VAL A 1 695 ? 38.909 -5.436 -27.977 1.00 94.81 695 VAL A O 1
ATOM 5282 N N . ILE A 1 696 ? 38.725 -5.695 -30.217 1.00 97.75 696 ILE A N 1
ATOM 5283 C CA . ILE A 1 696 ? 38.626 -7.156 -30.242 1.00 97.75 696 ILE A CA 1
ATOM 5284 C C . ILE A 1 696 ? 39.963 -7.728 -30.712 1.00 97.75 696 ILE A C 1
ATOM 5286 O O . ILE A 1 696 ? 40.515 -7.272 -31.710 1.00 97.75 696 ILE A O 1
ATOM 5290 N N . GLU A 1 697 ? 40.462 -8.746 -30.018 1.00 97.50 697 GLU A N 1
ATOM 5291 C CA . GLU A 1 697 ? 41.459 -9.663 -30.570 1.00 97.50 697 GLU A CA 1
ATOM 5292 C C . GLU A 1 697 ? 40.733 -10.829 -31.234 1.00 97.50 697 GLU A C 1
ATOM 5294 O O . GLU A 1 697 ? 39.872 -11.470 -30.621 1.00 97.50 697 GLU A O 1
ATOM 5299 N N . SER A 1 698 ? 41.097 -11.084 -32.485 1.00 95.94 698 SER A N 1
ATOM 5300 C CA . SER A 1 698 ? 40.717 -12.269 -33.233 1.00 95.94 698 SER A CA 1
ATOM 5301 C C . SER A 1 698 ? 41.923 -13.194 -33.327 1.00 95.94 698 SER A C 1
ATOM 5303 O O . SER A 1 698 ? 42.989 -12.770 -33.774 1.00 95.94 698 SER A O 1
ATOM 5305 N N . THR A 1 699 ? 41.770 -14.445 -32.911 1.00 96.12 699 THR A N 1
ATOM 5306 C CA . THR A 1 699 ? 42.764 -15.491 -33.163 1.00 96.12 699 THR A CA 1
ATOM 5307 C C . THR A 1 699 ? 42.173 -16.547 -34.083 1.00 96.12 699 THR A C 1
ATOM 5309 O O . THR A 1 699 ? 40.989 -16.865 -33.979 1.00 96.12 699 THR A O 1
ATOM 5312 N N . SER A 1 700 ? 42.987 -17.076 -34.994 1.00 92.75 700 SER A N 1
ATOM 5313 C CA . SER A 1 700 ? 42.629 -18.185 -35.880 1.00 92.75 700 SER A CA 1
ATOM 5314 C C . SER A 1 700 ? 43.702 -19.261 -35.788 1.00 92.75 700 SER A C 1
ATOM 5316 O O . SER A 1 700 ? 44.889 -18.953 -35.892 1.00 92.75 700 SER A O 1
ATOM 5318 N N . GLN A 1 701 ? 43.294 -20.505 -35.568 1.00 92.25 701 GLN A N 1
ATOM 5319 C CA . GLN A 1 701 ? 44.156 -21.680 -35.512 1.00 92.25 701 GLN A CA 1
ATOM 5320 C C . GLN A 1 701 ? 43.716 -22.668 -36.586 1.00 92.25 701 GLN A C 1
ATOM 5322 O O . GLN A 1 701 ? 42.579 -23.136 -36.578 1.00 92.25 701 GLN A O 1
ATOM 5327 N N . GLU A 1 702 ? 44.639 -22.986 -37.483 1.00 88.69 702 GLU A N 1
ATOM 5328 C CA . GLU A 1 702 ? 44.492 -23.936 -38.582 1.00 88.69 702 GLU A CA 1
ATOM 5329 C C . GLU A 1 702 ? 45.565 -25.025 -38.455 1.00 88.69 702 GLU A C 1
ATOM 5331 O O . GLU A 1 702 ? 46.577 -24.841 -37.778 1.00 88.69 702 GLU A O 1
ATOM 5336 N N . ALA A 1 703 ? 45.398 -26.153 -39.150 1.00 80.12 703 ALA A N 1
ATOM 5337 C CA . ALA A 1 703 ? 46.298 -27.308 -39.027 1.00 80.12 703 ALA A CA 1
ATOM 5338 C C . ALA A 1 703 ? 47.802 -26.974 -39.180 1.00 80.12 703 ALA A C 1
ATOM 5340 O O . ALA A 1 703 ? 48.634 -27.591 -38.519 1.00 80.12 703 ALA A O 1
ATOM 5341 N N . ASN A 1 704 ? 48.151 -25.994 -40.025 1.00 83.06 704 ASN A N 1
ATOM 5342 C CA . ASN A 1 704 ? 49.535 -25.572 -40.287 1.00 83.06 704 ASN A CA 1
ATOM 5343 C C . ASN A 1 704 ? 49.753 -24.052 -40.154 1.00 83.06 704 ASN A C 1
ATOM 5345 O O . ASN A 1 704 ? 50.780 -23.541 -40.606 1.00 83.06 704 ASN A O 1
ATOM 5349 N N . ASN A 1 705 ? 48.804 -23.312 -39.574 1.00 88.94 705 ASN A N 1
ATOM 5350 C CA . ASN A 1 705 ? 48.923 -21.864 -39.423 1.00 88.94 705 ASN A CA 1
ATOM 5351 C C . ASN A 1 705 ? 48.247 -21.371 -38.143 1.00 88.94 705 ASN A C 1
ATOM 5353 O O . ASN A 1 705 ? 47.300 -21.968 -37.645 1.00 88.94 705 ASN A O 1
ATOM 5357 N N . GLU A 1 706 ? 48.736 -20.259 -37.615 1.00 92.75 706 GLU A N 1
ATOM 5358 C CA . GLU A 1 706 ? 48.102 -19.559 -36.503 1.00 92.75 706 GLU A CA 1
ATOM 5359 C C . GLU A 1 706 ? 48.236 -18.063 -36.748 1.00 92.75 706 GLU A C 1
ATOM 5361 O O . GLU A 1 706 ? 49.330 -17.591 -37.059 1.00 92.75 706 GLU A O 1
ATOM 5366 N N . SER A 1 707 ? 47.139 -17.324 -36.615 1.00 94.56 707 SER A N 1
ATOM 5367 C CA . SER A 1 707 ? 47.116 -15.879 -36.823 1.00 94.56 707 SER A CA 1
ATOM 5368 C C . SER A 1 707 ? 46.459 -15.145 -35.668 1.00 94.56 707 SER A C 1
ATOM 5370 O O . SER A 1 707 ? 45.486 -15.631 -35.087 1.00 94.56 707 SER A O 1
ATOM 5372 N N . VAL A 1 708 ? 46.942 -13.935 -35.399 1.00 96.19 708 VAL A N 1
ATOM 5373 C CA . VAL A 1 708 ? 46.344 -13.004 -34.439 1.00 96.19 708 VAL A CA 1
ATOM 5374 C C . VAL A 1 708 ? 46.118 -11.665 -35.123 1.00 96.19 708 VAL A C 1
ATOM 5376 O O . VAL A 1 708 ? 46.996 -11.164 -35.829 1.00 96.19 708 VAL A O 1
ATOM 5379 N N . ALA A 1 709 ? 44.949 -11.078 -34.894 1.00 96.75 709 ALA A N 1
ATOM 5380 C CA . ALA A 1 709 ? 44.560 -9.794 -35.445 1.00 96.75 709 ALA A CA 1
ATOM 5381 C C . ALA A 1 709 ? 43.798 -8.937 -34.434 1.00 96.75 709 ALA A C 1
ATOM 5383 O O . ALA A 1 709 ? 43.140 -9.441 -33.524 1.00 96.75 709 ALA A O 1
ATOM 5384 N N . LEU A 1 710 ? 43.857 -7.623 -34.629 1.00 97.31 710 LEU A N 1
ATOM 5385 C CA . LEU A 1 710 ? 43.051 -6.648 -33.912 1.00 97.31 710 LEU A CA 1
ATOM 5386 C C . LEU A 1 710 ? 41.950 -6.114 -34.820 1.00 97.31 710 LEU A C 1
ATOM 5388 O O . LEU A 1 710 ? 42.204 -5.744 -35.967 1.00 97.31 710 LEU A O 1
ATOM 5392 N N . MET A 1 711 ? 40.747 -6.031 -34.264 1.00 97.19 711 MET A N 1
ATOM 5393 C CA . MET A 1 711 ? 39.591 -5.376 -34.858 1.00 97.19 711 MET A CA 1
ATOM 5394 C C . MET A 1 711 ? 39.210 -4.170 -33.997 1.00 97.19 711 MET A C 1
ATOM 5396 O O . MET A 1 711 ? 39.011 -4.301 -32.785 1.00 97.19 711 MET A O 1
ATOM 5400 N N . ALA A 1 712 ? 39.158 -2.992 -34.615 1.00 94.62 712 ALA A N 1
ATOM 5401 C CA . ALA A 1 712 ? 38.860 -1.717 -33.962 1.00 94.62 712 ALA A CA 1
ATOM 5402 C C . ALA A 1 712 ? 38.339 -0.687 -34.977 1.00 94.62 712 ALA A C 1
ATOM 5404 O O . ALA A 1 712 ? 38.366 -0.917 -36.183 1.00 94.62 712 ALA A O 1
ATOM 5405 N N . VAL A 1 713 ? 37.842 0.444 -34.476 1.00 92.19 713 VAL A N 1
ATOM 5406 C CA . VAL A 1 713 ? 37.330 1.548 -35.301 1.00 92.19 713 VAL A CA 1
ATOM 5407 C C . VAL A 1 713 ? 38.462 2.521 -35.608 1.00 92.19 713 VAL A C 1
ATOM 5409 O O . VAL A 1 713 ? 39.156 2.980 -34.697 1.00 92.19 713 VAL A O 1
ATOM 5412 N N . ASN A 1 714 ? 38.656 2.848 -36.884 1.00 87.69 714 ASN A N 1
ATOM 5413 C CA . ASN A 1 714 ? 39.558 3.908 -37.305 1.00 87.69 714 ASN A CA 1
ATOM 5414 C C . ASN A 1 714 ? 38.983 5.259 -36.849 1.00 87.69 714 ASN A C 1
ATOM 5416 O O . ASN A 1 714 ? 37.882 5.634 -37.239 1.00 87.69 714 ASN A O 1
ATOM 5420 N N . ALA A 1 715 ? 39.728 5.996 -36.026 1.00 76.94 715 ALA A N 1
ATOM 5421 C CA . ALA A 1 715 ? 39.251 7.247 -35.435 1.00 76.94 715 ALA A CA 1
ATOM 5422 C C . ALA A 1 715 ? 39.023 8.382 -36.457 1.00 76.94 715 ALA A C 1
ATOM 5424 O O . ALA A 1 715 ? 38.316 9.339 -36.153 1.00 76.94 715 ALA A O 1
ATOM 5425 N N . GLU A 1 716 ? 39.624 8.300 -37.648 1.00 75.56 716 GLU A N 1
ATOM 5426 C CA . GLU A 1 716 ? 39.476 9.291 -38.717 1.00 75.56 716 GLU A CA 1
ATOM 5427 C C . GLU A 1 716 ? 38.319 8.945 -39.662 1.00 75.56 716 GLU A C 1
ATOM 5429 O O . GLU A 1 716 ? 37.483 9.809 -39.940 1.00 75.56 716 GLU A O 1
ATOM 5434 N N . SER A 1 717 ? 38.256 7.694 -40.138 1.00 81.56 717 SER A N 1
ATOM 5435 C CA . SER A 1 717 ? 37.258 7.265 -41.130 1.00 81.56 717 SER A CA 1
ATOM 5436 C C . SER A 1 717 ? 35.971 6.693 -40.528 1.00 81.56 717 SER A C 1
ATOM 5438 O O . SER A 1 717 ? 34.955 6.653 -41.217 1.00 81.56 717 SER A O 1
ATOM 5440 N N . GLY A 1 718 ? 35.988 6.256 -39.265 1.00 80.19 718 GLY A N 1
ATOM 5441 C CA . GLY A 1 718 ? 34.882 5.520 -38.638 1.00 80.19 718 GLY A CA 1
ATOM 5442 C C . GLY A 1 718 ? 34.756 4.066 -39.114 1.00 80.19 718 GLY A C 1
ATOM 5443 O O . GLY A 1 718 ? 33.867 3.346 -38.668 1.00 80.19 718 GLY A O 1
ATOM 5444 N N . GLU A 1 719 ? 35.640 3.605 -40.004 1.00 88.62 719 GLU A N 1
ATOM 5445 C CA . GLU A 1 719 ? 35.607 2.242 -40.537 1.00 88.62 719 GLU A CA 1
ATOM 5446 C C . GLU A 1 719 ? 36.160 1.231 -39.530 1.00 88.62 719 GLU A C 1
ATOM 5448 O O . GLU A 1 719 ? 37.127 1.499 -38.809 1.00 88.62 719 GLU A O 1
ATOM 5453 N N . VAL A 1 720 ? 35.587 0.028 -39.516 1.00 94.19 720 VAL A N 1
ATOM 5454 C CA . VAL A 1 720 ? 36.103 -1.072 -38.702 1.00 94.19 720 VAL A CA 1
ATOM 5455 C C . VAL A 1 720 ? 37.250 -1.745 -39.448 1.00 94.19 720 VAL A C 1
ATOM 5457 O O . VAL A 1 720 ? 37.037 -2.428 -40.449 1.00 94.19 720 VAL A O 1
ATOM 5460 N N . PHE A 1 721 ? 38.476 -1.564 -38.967 1.00 95.44 721 PHE A N 1
ATOM 5461 C CA . PHE A 1 721 ? 39.654 -2.198 -39.550 1.00 95.44 721 PHE A CA 1
ATOM 5462 C C . PHE A 1 721 ? 39.942 -3.550 -38.899 1.00 95.44 721 PHE A C 1
ATOM 5464 O O . PHE A 1 721 ? 39.522 -3.830 -37.776 1.00 95.44 721 PHE A O 1
ATOM 5471 N N . HIS A 1 722 ? 40.697 -4.377 -39.612 1.00 96.31 722 HIS A N 1
ATOM 5472 C CA . HIS A 1 722 ? 41.206 -5.661 -39.157 1.00 96.31 722 HIS A CA 1
ATOM 5473 C C . HIS A 1 722 ? 42.670 -5.776 -39.567 1.00 96.31 722 HIS A C 1
ATOM 5475 O O . HIS A 1 722 ? 42.977 -5.702 -40.754 1.00 96.31 722 HIS A O 1
ATOM 5481 N N . ILE A 1 723 ? 43.586 -5.917 -38.614 1.00 96.81 723 ILE A N 1
ATOM 5482 C CA . ILE A 1 723 ? 45.024 -5.963 -38.907 1.00 96.81 723 ILE A CA 1
ATOM 5483 C C . ILE A 1 723 ? 45.713 -7.021 -38.063 1.00 96.81 723 ILE A C 1
ATOM 5485 O O . ILE A 1 723 ? 45.492 -7.092 -36.856 1.00 96.81 723 ILE A O 1
ATOM 5489 N N . GLY A 1 724 ? 46.552 -7.836 -38.691 1.00 96.12 724 GLY A N 1
ATOM 5490 C CA . GLY A 1 724 ? 47.185 -8.960 -38.025 1.00 96.12 724 GLY A CA 1
ATOM 5491 C C . GLY A 1 724 ? 48.341 -9.561 -38.804 1.00 96.12 724 GLY A C 1
ATOM 5492 O O . GLY A 1 724 ? 48.762 -9.059 -39.850 1.00 96.12 724 GLY A O 1
ATOM 5493 N N . ALA A 1 725 ? 48.868 -10.641 -38.247 1.00 95.25 725 ALA A N 1
ATOM 5494 C CA . ALA A 1 725 ? 49.900 -11.451 -38.867 1.00 95.25 725 ALA A CA 1
ATOM 5495 C C . ALA A 1 725 ? 49.728 -12.922 -38.485 1.00 95.25 725 ALA A C 1
ATOM 5497 O O . ALA A 1 725 ? 49.038 -13.250 -37.514 1.00 95.25 725 ALA A O 1
ATOM 5498 N N . ASP A 1 726 ? 50.367 -13.798 -39.252 1.00 94.31 726 ASP A N 1
ATOM 5499 C CA . ASP A 1 726 ? 50.380 -15.234 -39.011 1.00 94.31 726 ASP A CA 1
ATOM 5500 C C . ASP A 1 726 ? 51.779 -15.783 -38.689 1.00 94.31 726 ASP A C 1
ATOM 5502 O O . ASP A 1 726 ? 52.804 -15.100 -38.796 1.00 94.31 726 ASP A O 1
ATOM 5506 N N . ARG A 1 727 ? 51.820 -17.051 -38.276 1.00 92.50 727 ARG A N 1
ATOM 5507 C CA . ARG A 1 727 ? 53.038 -17.779 -37.901 1.00 92.50 727 ARG A CA 1
ATOM 5508 C C . ARG A 1 727 ? 54.057 -17.894 -39.036 1.00 92.50 727 ARG A C 1
ATOM 5510 O O . ARG A 1 727 ? 55.248 -18.037 -38.768 1.00 92.50 727 ARG A O 1
ATOM 5517 N N . ASN A 1 728 ? 53.601 -17.837 -40.283 1.00 90.06 728 ASN A N 1
ATOM 5518 C CA . ASN A 1 728 ? 54.428 -17.979 -41.478 1.00 90.06 728 ASN A CA 1
ATOM 5519 C C . ASN A 1 728 ? 55.014 -16.636 -41.951 1.00 90.06 728 ASN A C 1
ATOM 5521 O O . ASN A 1 728 ? 55.664 -16.574 -42.995 1.00 90.06 728 ASN A O 1
ATOM 5525 N N . GLY A 1 729 ? 54.818 -15.563 -41.177 1.00 88.19 729 GLY A N 1
ATOM 5526 C CA . GLY A 1 729 ? 55.312 -14.227 -41.496 1.00 88.19 729 GLY A CA 1
ATOM 5527 C C . GLY A 1 729 ? 54.431 -13.476 -42.492 1.00 88.19 729 GLY A C 1
ATOM 5528 O O . GLY A 1 729 ? 54.853 -12.437 -42.999 1.00 88.19 729 GLY A O 1
ATOM 5529 N N . THR A 1 730 ? 53.221 -13.967 -42.777 1.00 92.94 730 THR A N 1
ATOM 5530 C CA . THR A 1 730 ? 52.229 -13.219 -43.550 1.00 92.94 730 THR A CA 1
ATOM 5531 C C . THR A 1 730 ? 51.692 -12.087 -42.690 1.00 92.94 730 THR A C 1
ATOM 5533 O O . THR A 1 730 ? 51.266 -12.306 -41.559 1.00 92.94 730 THR A O 1
ATOM 5536 N N . SER A 1 731 ? 51.674 -10.875 -43.232 1.00 93.94 731 SER A N 1
ATOM 5537 C CA . SER A 1 731 ? 50.997 -9.729 -42.619 1.00 93.94 731 SER A CA 1
ATOM 5538 C C . SER A 1 731 ? 49.771 -9.367 -43.436 1.00 93.94 731 SER A C 1
ATOM 5540 O O . SER A 1 731 ? 49.786 -9.474 -44.665 1.00 93.94 731 SER A O 1
ATOM 5542 N N . PHE A 1 732 ? 48.703 -8.957 -42.763 1.00 94.88 732 PHE A N 1
ATOM 5543 C CA . PHE A 1 732 ? 47.444 -8.670 -43.425 1.00 94.88 732 PHE A CA 1
ATOM 5544 C C . PHE A 1 732 ? 46.707 -7.497 -42.788 1.00 94.88 732 PHE A C 1
ATOM 5546 O O . PHE A 1 732 ? 46.749 -7.281 -41.576 1.00 94.88 732 PHE A O 1
ATOM 5553 N N . SER A 1 733 ? 46.037 -6.721 -43.632 1.00 94.50 733 SER A N 1
ATOM 5554 C CA . SER A 1 733 ? 45.218 -5.586 -43.231 1.00 94.50 733 SER A CA 1
ATOM 5555 C C . SER A 1 733 ? 43.973 -5.503 -44.100 1.00 94.50 733 SER A C 1
ATOM 5557 O O . SER A 1 733 ? 43.993 -5.775 -45.300 1.00 94.50 733 SER A O 1
ATOM 5559 N N . GLY A 1 734 ? 42.863 -5.145 -43.478 1.00 93.62 734 GLY A N 1
ATOM 5560 C CA . GLY A 1 734 ? 41.565 -5.172 -44.114 1.00 93.62 734 GLY A CA 1
ATOM 5561 C C . GLY A 1 734 ? 40.533 -4.338 -43.388 1.00 93.62 734 GLY A C 1
ATOM 5562 O O . GLY A 1 734 ? 40.815 -3.703 -42.368 1.00 93.62 734 GLY A O 1
ATOM 5563 N N . LYS A 1 735 ? 39.321 -4.365 -43.929 1.00 94.81 735 LYS A N 1
ATOM 5564 C CA . LYS A 1 735 ? 38.158 -3.661 -43.395 1.00 94.81 735 LYS A CA 1
ATOM 5565 C C . LYS A 1 735 ? 36.960 -4.595 -43.303 1.00 94.81 735 LYS A C 1
ATOM 5567 O O . LYS A 1 735 ? 36.817 -5.519 -44.105 1.00 94.81 735 LYS A O 1
ATOM 5572 N N . TRP A 1 736 ? 36.109 -4.321 -42.327 1.00 94.69 736 TRP A N 1
ATOM 5573 C CA . TRP A 1 736 ? 34.818 -4.966 -42.162 1.00 94.69 736 TRP A CA 1
ATOM 5574 C C . TRP A 1 736 ? 33.706 -4.075 -42.699 1.00 94.69 736 TRP A C 1
ATOM 5576 O O . TRP A 1 736 ? 33.619 -2.896 -42.360 1.00 94.69 736 TRP A O 1
ATOM 5586 N N . GLU A 1 737 ? 32.815 -4.676 -43.472 1.00 92.75 737 GLU A N 1
ATOM 5587 C CA . GLU A 1 737 ? 31.518 -4.120 -43.833 1.00 92.75 737 GLU A CA 1
ATOM 5588 C C . GLU A 1 737 ? 30.458 -4.877 -43.027 1.00 92.75 737 GLU A C 1
ATOM 5590 O O . GLU A 1 737 ? 30.220 -6.066 -43.244 1.00 92.75 737 GLU A O 1
ATOM 5595 N N . LEU A 1 738 ? 29.871 -4.194 -42.042 1.00 88.12 738 LEU A N 1
ATOM 5596 C CA . LEU A 1 738 ? 28.872 -4.742 -41.125 1.00 88.12 738 LEU A CA 1
ATOM 5597 C C . LEU A 1 738 ? 27.507 -4.156 -41.499 1.00 88.12 738 LEU A C 1
ATOM 5599 O O . LEU A 1 738 ? 27.318 -2.942 -41.429 1.00 88.12 738 LEU A O 1
ATOM 5603 N N . SER A 1 739 ? 26.574 -5.000 -41.941 1.00 75.12 739 SER A N 1
ATOM 5604 C CA . SER A 1 739 ? 25.240 -4.575 -42.384 1.00 75.12 739 SER A CA 1
ATOM 5605 C C . SER A 1 739 ? 24.174 -4.846 -41.315 1.00 75.12 739 SER A C 1
ATOM 5607 O O . SER A 1 739 ? 24.293 -5.798 -40.551 1.00 75.12 739 SER A O 1
ATOM 5609 N N . ASN A 1 740 ? 23.130 -4.010 -41.253 1.00 65.25 740 ASN A N 1
ATOM 5610 C CA . ASN A 1 740 ? 22.110 -4.077 -40.191 1.00 65.25 740 ASN A CA 1
ATOM 5611 C C . ASN A 1 740 ? 21.167 -5.291 -40.288 1.00 65.25 740 ASN A C 1
ATOM 5613 O O . ASN A 1 740 ? 20.582 -5.683 -39.278 1.00 65.25 740 ASN A O 1
ATOM 5617 N N . ASP A 1 741 ? 21.033 -5.888 -41.477 1.00 60.16 741 ASP A N 1
ATOM 5618 C CA . ASP A 1 741 ? 20.098 -6.988 -41.760 1.00 60.16 741 ASP A CA 1
ATOM 5619 C C . ASP A 1 741 ? 20.695 -8.047 -42.716 1.00 60.16 741 ASP A C 1
ATOM 5621 O O . ASP A 1 741 ? 19.979 -8.660 -43.508 1.00 60.16 741 ASP A O 1
ATOM 5625 N N . GLY A 1 742 ? 22.014 -8.268 -42.676 1.00 75.88 742 GLY A N 1
ATOM 5626 C CA . GLY A 1 742 ? 22.675 -9.201 -43.590 1.00 75.88 742 GLY A CA 1
ATOM 5627 C C . GLY A 1 742 ? 24.055 -9.677 -43.145 1.00 75.88 742 GLY A C 1
ATOM 5628 O O . GLY A 1 742 ? 24.465 -9.523 -41.993 1.00 75.88 742 GLY A O 1
ATOM 5629 N N . ASP A 1 743 ? 24.766 -10.283 -44.091 1.00 88.88 743 ASP A N 1
ATOM 5630 C CA . ASP A 1 743 ? 26.116 -10.801 -43.886 1.00 88.88 743 ASP A CA 1
ATOM 5631 C C . ASP A 1 743 ? 27.098 -9.693 -43.484 1.00 88.88 743 ASP A C 1
ATOM 5633 O O . ASP A 1 743 ? 26.969 -8.534 -43.900 1.00 88.88 743 ASP A O 1
ATOM 5637 N N . ALA A 1 744 ? 28.121 -10.076 -42.724 1.00 92.31 744 ALA A N 1
ATOM 5638 C CA . ALA A 1 744 ? 29.319 -9.272 -42.540 1.00 92.31 744 ALA A CA 1
ATOM 5639 C C . ALA A 1 744 ? 30.363 -9.683 -43.573 1.00 92.31 744 ALA A C 1
ATOM 5641 O O . ALA A 1 744 ? 30.499 -10.857 -43.915 1.00 92.31 744 ALA A O 1
ATOM 5642 N N . VAL A 1 745 ? 31.122 -8.721 -44.078 1.00 94.06 745 VAL A N 1
ATOM 5643 C CA . VAL A 1 745 ? 32.134 -8.977 -45.098 1.00 94.06 745 VAL A CA 1
ATOM 5644 C C . VAL A 1 745 ? 33.467 -8.425 -44.631 1.00 94.06 745 VAL A C 1
ATOM 5646 O O . VAL A 1 745 ? 33.584 -7.243 -44.325 1.00 94.06 745 VAL A O 1
ATOM 5649 N N . LEU A 1 746 ? 34.477 -9.285 -44.598 1.00 94.81 746 LEU A N 1
ATOM 5650 C CA . LEU A 1 746 ? 35.858 -8.931 -44.323 1.00 94.81 746 LEU A CA 1
ATOM 5651 C C . LEU A 1 746 ? 36.646 -8.959 -45.633 1.00 94.81 746 LEU A C 1
ATOM 5653 O O . LEU A 1 746 ? 36.818 -10.016 -46.238 1.00 94.81 746 LEU A O 1
ATOM 5657 N N . GLU A 1 747 ? 37.140 -7.803 -46.062 1.00 94.38 747 GLU A N 1
ATOM 5658 C CA . GLU A 1 747 ? 38.059 -7.692 -47.194 1.00 94.38 747 GLU A CA 1
ATOM 5659 C C . GLU A 1 747 ? 39.465 -7.424 -46.667 1.00 94.38 747 GLU A C 1
ATOM 5661 O O . GLU A 1 747 ? 39.700 -6.412 -46.005 1.00 94.38 747 GLU A O 1
ATOM 5666 N N . VAL A 1 748 ? 40.394 -8.341 -46.935 1.00 93.75 748 VAL A N 1
ATOM 5667 C CA . VAL A 1 748 ? 41.749 -8.322 -46.379 1.00 93.75 748 VAL A CA 1
ATOM 5668 C C . VAL A 1 748 ? 42.770 -8.440 -47.497 1.00 93.75 748 VAL A C 1
ATOM 5670 O O . VAL A 1 748 ? 42.774 -9.406 -48.258 1.00 93.75 748 VAL A O 1
ATOM 5673 N N . GLY A 1 749 ? 43.669 -7.463 -47.571 1.00 92.94 749 GLY A N 1
ATOM 5674 C CA . GLY A 1 749 ? 44.912 -7.573 -48.319 1.00 92.94 749 GLY A CA 1
ATOM 5675 C C . GLY A 1 749 ? 45.981 -8.241 -47.460 1.00 92.94 749 GLY A C 1
ATOM 5676 O O . GLY A 1 749 ? 46.089 -7.959 -46.267 1.00 92.94 749 GLY A O 1
ATOM 5677 N N . PHE A 1 750 ? 46.794 -9.106 -48.055 1.00 93.50 750 PHE A N 1
ATOM 5678 C CA . PHE A 1 750 ? 47.890 -9.776 -47.363 1.00 93.50 750 PHE A CA 1
ATOM 5679 C C . PHE A 1 750 ? 49.192 -9.702 -48.162 1.00 93.50 750 PHE A C 1
ATOM 5681 O O . PHE A 1 750 ? 49.196 -9.582 -49.388 1.00 93.50 750 PHE A O 1
ATOM 5688 N N . THR A 1 751 ? 50.313 -9.762 -47.447 1.00 92.62 751 THR A N 1
ATOM 5689 C CA . THR A 1 751 ? 51.653 -9.978 -48.001 1.00 92.62 751 THR A CA 1
ATOM 5690 C C . THR A 1 751 ? 52.268 -11.169 -47.283 1.00 92.62 751 THR A C 1
ATOM 5692 O O . THR A 1 751 ? 52.440 -11.110 -46.065 1.00 92.62 751 THR A O 1
ATOM 5695 N N . SER A 1 752 ? 52.566 -12.243 -48.012 1.00 90.19 752 SER A N 1
ATOM 5696 C CA . SER A 1 752 ? 53.165 -13.460 -47.457 1.00 90.19 752 SER A CA 1
ATOM 5697 C C . SER A 1 752 ? 54.587 -13.207 -46.947 1.00 90.19 752 SER A C 1
ATOM 5699 O O . SER A 1 752 ? 55.248 -12.246 -47.352 1.00 90.19 752 SER A O 1
ATOM 5701 N N . GLY A 1 753 ? 55.109 -14.118 -46.120 1.00 82.88 753 GLY A N 1
ATOM 5702 C CA . GLY A 1 753 ? 56.510 -14.082 -45.680 1.00 82.88 753 GLY A CA 1
ATOM 5703 C C . GLY A 1 753 ? 57.538 -14.153 -46.825 1.00 82.88 753 GLY A C 1
ATOM 5704 O O . GLY A 1 753 ? 58.694 -13.780 -46.638 1.00 82.88 753 GLY A O 1
ATOM 5705 N N . THR A 1 754 ? 57.125 -14.583 -48.025 1.00 86.75 754 THR A N 1
ATOM 5706 C CA . THR A 1 754 ? 57.945 -14.603 -49.252 1.00 86.75 754 THR A CA 1
ATOM 5707 C C . THR A 1 754 ? 57.779 -13.348 -50.120 1.00 86.75 754 THR A C 1
ATOM 5709 O O . THR A 1 754 ? 58.448 -13.223 -51.145 1.00 86.75 754 THR A O 1
ATOM 5712 N N . GLY A 1 755 ? 56.934 -12.397 -49.707 1.00 83.56 755 GLY A N 1
ATOM 5713 C CA . GLY A 1 755 ? 56.706 -11.121 -50.392 1.00 83.56 755 GLY A CA 1
ATOM 5714 C C . GLY A 1 755 ? 55.608 -11.143 -51.459 1.00 83.56 755 GLY A C 1
ATOM 5715 O O . GLY A 1 755 ? 55.418 -10.139 -52.150 1.00 83.56 755 GLY A O 1
ATOM 5716 N N . GLU A 1 756 ? 54.870 -12.245 -51.599 1.00 90.44 756 GLU A N 1
ATOM 5717 C CA . GLU A 1 756 ? 53.727 -12.336 -52.511 1.00 90.44 756 GLU A CA 1
ATOM 5718 C C . GLU A 1 756 ? 52.539 -11.561 -51.944 1.00 90.44 756 GLU A C 1
ATOM 5720 O O . GLU A 1 756 ? 52.229 -11.659 -50.758 1.00 90.44 756 GLU A O 1
ATOM 5725 N N . LYS A 1 757 ? 51.863 -10.785 -52.793 1.00 93.00 757 LYS A N 1
ATOM 5726 C CA . LYS A 1 757 ? 50.717 -9.962 -52.398 1.00 93.00 757 LYS A CA 1
ATOM 5727 C C . LYS A 1 757 ? 49.431 -10.525 -52.973 1.00 93.00 757 LYS A C 1
ATOM 5729 O O . LYS A 1 757 ? 49.393 -10.896 -54.144 1.00 93.00 757 LYS A O 1
ATOM 5734 N N . GLY A 1 758 ? 48.372 -10.499 -52.178 1.00 91.19 758 GLY A N 1
ATOM 5735 C CA . GLY A 1 758 ? 47.036 -10.883 -52.613 1.00 91.19 758 GLY A CA 1
ATOM 5736 C C . GLY A 1 758 ? 45.953 -10.205 -51.787 1.00 91.19 758 GLY A C 1
ATOM 5737 O O . GLY A 1 758 ? 46.237 -9.448 -50.857 1.00 91.19 758 GLY A O 1
ATOM 5738 N N . SER A 1 759 ? 44.703 -10.480 -52.136 1.00 91.31 759 SER A N 1
ATOM 5739 C CA . SER A 1 759 ? 43.540 -10.095 -51.345 1.00 91.31 759 SER A CA 1
ATOM 5740 C C . SER A 1 759 ? 42.543 -11.242 -51.283 1.00 91.31 759 SER A C 1
ATOM 5742 O O . SER A 1 759 ? 42.446 -12.055 -52.203 1.00 91.31 759 SER A O 1
ATOM 5744 N N . ILE A 1 760 ? 41.825 -11.318 -50.168 1.00 90.94 760 ILE A N 1
ATOM 5745 C CA . ILE A 1 760 ? 40.773 -12.298 -49.925 1.00 90.94 760 ILE A CA 1
ATOM 5746 C C . ILE A 1 760 ? 39.565 -11.548 -49.386 1.00 90.94 760 ILE A C 1
ATOM 5748 O O . ILE A 1 760 ? 39.694 -10.622 -48.582 1.00 90.94 760 ILE A O 1
ATOM 5752 N N . LYS A 1 761 ? 38.385 -11.973 -49.826 1.00 93.75 761 LYS A N 1
ATOM 5753 C CA . LYS A 1 761 ? 37.112 -11.498 -49.309 1.00 93.75 761 LYS A CA 1
ATOM 5754 C C . LYS A 1 761 ? 36.388 -12.660 -48.644 1.00 93.75 761 LYS A C 1
ATOM 5756 O O . LYS A 1 761 ? 36.222 -13.717 -49.249 1.00 93.75 761 LYS A O 1
ATOM 5761 N N . ILE A 1 762 ? 36.013 -12.475 -47.386 1.00 93.56 762 ILE A N 1
ATOM 5762 C CA . ILE A 1 762 ? 35.372 -13.493 -46.559 1.00 93.56 762 ILE A CA 1
ATOM 5763 C C . ILE A 1 762 ? 34.017 -12.956 -46.127 1.00 93.56 762 ILE A C 1
ATOM 5765 O O . ILE A 1 762 ? 33.921 -11.897 -45.509 1.00 93.56 762 ILE A O 1
ATOM 5769 N N . ARG A 1 763 ? 32.965 -13.693 -46.454 1.00 93.75 763 ARG A N 1
ATOM 5770 C CA . ARG A 1 763 ? 31.589 -13.401 -46.072 1.00 93.75 763 ARG A CA 1
ATOM 5771 C C . ARG A 1 763 ? 31.207 -14.245 -44.866 1.00 93.75 763 ARG A C 1
ATOM 5773 O O . ARG A 1 763 ? 31.406 -15.453 -44.868 1.00 93.75 763 ARG A O 1
ATOM 5780 N N . TYR A 1 764 ? 30.660 -13.596 -43.855 1.00 94.50 764 TYR A N 1
ATOM 5781 C CA . TYR A 1 764 ? 30.228 -14.176 -42.597 1.00 94.50 764 TYR A CA 1
ATOM 5782 C C . TYR A 1 764 ? 28.703 -14.132 -42.549 1.00 94.50 764 TYR A C 1
ATOM 5784 O O . TYR A 1 764 ? 28.112 -13.067 -42.723 1.00 94.50 764 TYR A O 1
ATOM 5792 N N . HIS A 1 765 ? 28.074 -15.263 -42.244 1.00 93.31 765 HIS A N 1
ATOM 5793 C CA . HIS A 1 765 ? 26.629 -15.381 -42.075 1.00 93.31 765 HIS A CA 1
ATOM 5794 C C . HIS A 1 765 ? 26.295 -16.047 -40.730 1.00 93.31 765 HIS A C 1
ATOM 5796 O O . HIS A 1 765 ? 26.830 -17.107 -40.410 1.00 93.31 765 HIS A O 1
ATOM 5802 N N . LEU A 1 766 ? 25.420 -15.429 -39.927 1.00 89.69 766 LEU A N 1
ATOM 5803 C CA . LEU A 1 766 ? 24.986 -15.929 -38.612 1.00 89.69 766 LEU A CA 1
ATOM 5804 C C . LEU A 1 766 ? 23.506 -16.354 -38.657 1.00 89.69 766 LEU A C 1
ATOM 5806 O O . LEU A 1 766 ? 22.631 -15.553 -38.316 1.00 89.69 766 LEU A O 1
ATOM 5810 N N . PRO A 1 767 ? 23.191 -17.607 -39.033 1.00 87.69 767 PRO A N 1
ATOM 5811 C CA . PRO A 1 767 ? 21.803 -18.065 -39.098 1.00 87.69 767 PRO A CA 1
ATOM 5812 C C . PRO A 1 767 ? 21.137 -18.187 -37.712 1.00 87.69 767 PRO A C 1
ATOM 5814 O O . PRO A 1 767 ? 19.915 -18.124 -37.610 1.00 87.69 767 PRO A O 1
ATOM 5817 N N . ASN A 1 768 ? 21.911 -18.375 -36.634 1.00 87.81 768 ASN A N 1
ATOM 5818 C CA . ASN A 1 768 ? 21.444 -18.411 -35.239 1.00 87.81 768 ASN A CA 1
ATOM 5819 C C . ASN A 1 768 ? 22.611 -18.154 -34.259 1.00 87.81 768 ASN A C 1
ATOM 5821 O O . ASN A 1 768 ? 23.725 -17.871 -34.691 1.00 87.81 768 ASN A O 1
ATOM 5825 N N . ASP A 1 769 ? 22.366 -18.232 -32.943 1.00 85.44 769 ASP A N 1
ATOM 5826 C CA . ASP A 1 769 ? 23.376 -17.903 -31.918 1.00 85.44 769 ASP A CA 1
ATOM 5827 C C . ASP A 1 769 ? 24.561 -18.868 -31.907 1.00 85.44 769 ASP A C 1
ATOM 5829 O O . ASP A 1 769 ? 25.668 -18.481 -31.534 1.00 85.44 769 ASP A O 1
ATOM 5833 N N . ASP A 1 770 ? 24.344 -20.112 -32.322 1.00 91.06 770 ASP A N 1
ATOM 5834 C CA . ASP A 1 770 ? 25.282 -21.216 -32.136 1.00 91.06 770 ASP A CA 1
ATOM 5835 C C . ASP A 1 770 ? 25.982 -21.638 -33.442 1.00 91.06 770 ASP A C 1
ATOM 5837 O O . ASP A 1 770 ? 26.839 -22.522 -33.416 1.00 91.06 770 ASP A O 1
ATOM 5841 N N . THR A 1 771 ? 25.652 -21.015 -34.580 1.00 92.31 771 THR A N 1
ATOM 5842 C CA . THR A 1 771 ? 26.167 -21.373 -35.913 1.00 92.31 771 THR A CA 1
ATOM 5843 C C . THR A 1 771 ? 26.692 -20.142 -36.649 1.00 92.31 771 THR A C 1
ATOM 5845 O O . THR A 1 771 ? 25.994 -19.136 -36.724 1.00 92.31 771 THR A O 1
ATOM 5848 N N . LEU A 1 772 ? 27.886 -20.248 -37.237 1.00 93.88 772 LEU A N 1
ATOM 5849 C CA . LEU A 1 772 ? 28.509 -19.229 -38.085 1.00 93.88 772 LEU A CA 1
ATOM 5850 C C . LEU A 1 772 ? 28.962 -19.873 -39.398 1.00 93.88 772 LEU A C 1
ATOM 5852 O O . LEU A 1 772 ? 29.623 -20.903 -39.385 1.00 93.88 772 LEU A O 1
ATOM 5856 N N . GLU A 1 773 ? 28.634 -19.273 -40.533 1.00 93.69 773 GLU A N 1
ATOM 5857 C CA . GLU A 1 773 ? 29.051 -19.744 -41.854 1.00 93.69 773 GLU A CA 1
ATOM 5858 C C . GLU A 1 773 ? 30.034 -18.746 -42.468 1.00 93.69 773 GLU A C 1
ATOM 5860 O O . GLU A 1 773 ? 29.756 -17.550 -42.541 1.00 93.69 773 GLU A O 1
ATOM 5865 N N . LEU A 1 774 ? 31.199 -19.241 -42.884 1.00 92.94 774 LEU A N 1
ATOM 5866 C CA . LEU A 1 774 ? 32.259 -18.466 -43.522 1.00 92.94 774 LEU A CA 1
ATOM 5867 C C . LEU A 1 774 ? 32.338 -18.860 -44.991 1.00 92.94 774 LEU A C 1
ATOM 5869 O O . LEU A 1 774 ? 32.577 -20.024 -45.292 1.00 92.94 774 LEU A O 1
ATOM 5873 N N . ALA A 1 775 ? 32.177 -17.916 -45.909 1.00 91.56 775 ALA A N 1
ATOM 5874 C CA . ALA A 1 775 ? 32.355 -18.133 -47.338 1.00 91.56 775 ALA A CA 1
ATOM 5875 C C . ALA A 1 775 ? 33.533 -17.300 -47.851 1.00 91.56 775 ALA A C 1
ATOM 5877 O O . ALA A 1 775 ? 33.475 -16.072 -47.890 1.00 91.56 775 ALA A O 1
ATOM 5878 N N . ILE A 1 776 ? 34.608 -17.975 -48.245 1.00 90.88 776 ILE A N 1
ATOM 5879 C CA . ILE A 1 776 ? 35.770 -17.358 -48.884 1.00 90.88 776 ILE A CA 1
ATOM 5880 C C . ILE A 1 776 ? 35.437 -17.185 -50.371 1.00 90.88 776 ILE A C 1
ATOM 5882 O O . ILE A 1 776 ? 35.248 -18.168 -51.095 1.00 90.88 776 ILE A O 1
ATOM 5886 N N . GLU A 1 777 ? 35.348 -15.936 -50.827 1.00 86.00 777 GLU A N 1
ATOM 5887 C CA . GLU A 1 777 ? 34.984 -15.584 -52.201 1.00 86.00 777 GLU A CA 1
ATOM 5888 C C . GLU A 1 777 ? 36.195 -15.786 -53.136 1.00 86.00 777 GLU A C 1
ATOM 5890 O O . GLU A 1 777 ? 37.005 -14.889 -53.365 1.00 86.00 777 GLU A O 1
ATOM 5895 N N . LEU A 1 778 ? 36.321 -17.006 -53.664 1.00 82.19 778 LEU A N 1
ATOM 5896 C CA . LEU A 1 778 ? 37.302 -17.428 -54.673 1.00 82.19 778 LEU A CA 1
ATOM 5897 C C . LEU A 1 778 ? 36.578 -17.860 -55.966 1.00 82.19 778 LEU A C 1
ATOM 5899 O O . LEU A 1 778 ? 35.377 -18.132 -55.921 1.00 82.19 778 LEU A O 1
ATOM 5903 N N . PRO A 1 779 ? 37.278 -18.002 -57.116 1.00 76.50 779 PRO A N 1
ATOM 5904 C CA . PRO A 1 779 ? 36.679 -18.524 -58.354 1.00 76.50 779 PRO A CA 1
ATOM 5905 C C . PRO A 1 779 ? 35.949 -19.868 -58.181 1.00 76.50 779 PRO A C 1
ATOM 5907 O O . PRO A 1 779 ? 34.989 -20.146 -58.895 1.00 76.50 779 PRO A O 1
ATOM 5910 N N . GLN A 1 780 ? 36.386 -20.681 -57.215 1.00 78.94 780 GLN A N 1
ATOM 5911 C CA . GLN A 1 780 ? 35.578 -21.736 -56.607 1.00 78.94 780 GLN A CA 1
ATOM 5912 C C . GLN A 1 780 ? 35.417 -21.409 -55.115 1.00 78.94 780 GLN A C 1
ATOM 5914 O O . GLN A 1 780 ? 36.415 -21.465 -54.395 1.00 78.94 780 GLN A O 1
ATOM 5919 N N . PRO A 1 781 ? 34.218 -21.019 -54.649 1.00 79.88 781 PRO A N 1
ATOM 5920 C CA . PRO A 1 781 ? 34.021 -20.571 -53.276 1.00 79.88 781 PRO A CA 1
ATOM 5921 C C . PRO A 1 781 ? 34.206 -21.720 -52.282 1.00 79.88 781 PRO A C 1
ATOM 5923 O O . PRO A 1 781 ? 33.771 -22.846 -52.527 1.00 79.88 781 PRO A O 1
ATOM 5926 N N . ILE A 1 782 ? 34.830 -21.415 -51.146 1.00 88.94 782 ILE A N 1
ATOM 5927 C CA . ILE A 1 782 ? 34.996 -22.352 -50.031 1.00 88.94 782 ILE A CA 1
ATOM 5928 C C . ILE A 1 782 ? 34.062 -21.903 -48.914 1.00 88.94 782 ILE A C 1
ATOM 5930 O O . ILE A 1 782 ? 34.177 -20.773 -48.444 1.00 88.94 782 ILE A O 1
ATOM 5934 N N . THR A 1 783 ? 33.158 -22.782 -48.480 1.00 90.06 783 THR A N 1
ATOM 5935 C CA . THR A 1 783 ? 32.251 -22.518 -47.357 1.00 90.06 783 THR A CA 1
ATOM 5936 C C . THR A 1 783 ? 32.614 -23.398 -46.171 1.00 90.06 783 THR A C 1
ATOM 5938 O O . THR A 1 783 ? 32.724 -24.614 -46.308 1.00 90.06 783 THR A O 1
ATOM 5941 N N . ILE A 1 784 ? 32.779 -22.784 -45.004 1.00 92.06 784 ILE A N 1
ATOM 5942 C CA . ILE A 1 784 ? 33.117 -23.445 -43.747 1.00 92.06 784 ILE A CA 1
ATOM 5943 C C . ILE A 1 784 ? 31.996 -23.168 -42.755 1.00 92.06 784 ILE A C 1
ATOM 5945 O O . ILE A 1 784 ? 31.683 -22.015 -42.458 1.00 92.06 784 ILE A O 1
ATOM 5949 N N . LYS A 1 785 ? 31.397 -24.233 -42.222 1.00 94.75 785 LYS A N 1
ATOM 5950 C CA . LYS A 1 785 ? 30.416 -24.134 -41.144 1.00 94.75 785 LYS A CA 1
ATOM 5951 C C . LYS A 1 785 ? 31.118 -24.253 -39.797 1.00 94.75 785 LYS A C 1
ATOM 5953 O O . LYS A 1 785 ? 31.785 -25.247 -39.525 1.00 94.75 785 LYS A O 1
ATOM 5958 N N . MET A 1 786 ? 30.920 -23.258 -38.948 1.00 94.69 786 MET A N 1
ATOM 5959 C CA . MET A 1 786 ? 31.475 -23.145 -37.607 1.00 94.69 786 MET A CA 1
ATOM 5960 C C . MET A 1 786 ? 30.358 -23.269 -36.565 1.00 94.69 786 MET A C 1
ATOM 5962 O O . MET A 1 786 ? 29.241 -22.790 -36.765 1.00 94.69 786 MET A O 1
ATOM 5966 N N . ILE A 1 787 ? 30.663 -23.893 -35.432 1.00 94.19 787 ILE A N 1
ATOM 5967 C CA . ILE A 1 787 ? 29.763 -24.057 -34.287 1.00 94.19 787 ILE A CA 1
ATOM 5968 C C . ILE A 1 787 ? 30.384 -23.360 -33.078 1.00 94.19 787 ILE A C 1
ATOM 5970 O O . ILE A 1 787 ? 31.595 -23.446 -32.849 1.00 94.19 787 ILE A O 1
ATOM 5974 N N . ARG A 1 788 ? 29.559 -22.668 -32.289 1.00 93.94 788 ARG A N 1
ATOM 5975 C CA . ARG A 1 788 ? 30.006 -22.019 -31.056 1.00 93.94 788 ARG A CA 1
ATOM 5976 C C . ARG A 1 788 ? 30.387 -23.069 -30.010 1.00 93.94 788 ARG A C 1
ATOM 5978 O O . ARG A 1 788 ? 29.580 -23.922 -29.640 1.00 93.94 788 ARG A O 1
ATOM 5985 N N . LEU A 1 789 ? 31.603 -22.975 -29.481 1.00 88.81 789 LEU A N 1
ATOM 5986 C CA . LEU A 1 789 ? 32.034 -23.780 -28.345 1.00 88.81 789 LEU A CA 1
ATOM 5987 C C . LEU A 1 789 ? 31.459 -23.165 -27.063 1.00 88.81 789 LEU A C 1
ATOM 5989 O O . LEU A 1 789 ? 31.893 -22.098 -26.630 1.00 88.81 789 LEU A O 1
ATOM 5993 N N . LYS A 1 790 ? 30.469 -23.830 -26.462 1.00 79.31 790 LYS A N 1
ATOM 5994 C CA . LYS A 1 790 ? 29.959 -23.469 -25.133 1.00 79.31 790 LYS A CA 1
ATOM 5995 C C . LYS A 1 790 ? 31.018 -23.878 -24.113 1.00 79.31 790 LYS A C 1
ATOM 5997 O O . LYS A 1 790 ? 31.372 -25.054 -24.043 1.00 79.31 790 LYS A O 1
ATOM 6002 N N . GLU A 1 791 ? 31.568 -22.918 -23.372 1.00 58.22 791 GLU A N 1
ATOM 6003 C CA . GLU A 1 791 ? 32.461 -23.243 -22.261 1.00 58.22 791 GLU A CA 1
ATOM 6004 C C . GLU A 1 791 ? 31.709 -24.152 -21.285 1.00 58.22 791 GLU A C 1
ATOM 6006 O O . GLU A 1 791 ? 30.552 -23.896 -20.940 1.00 58.22 791 GLU A O 1
ATOM 6011 N N . ALA A 1 792 ? 32.350 -25.245 -20.869 1.00 40.94 792 ALA A N 1
ATOM 6012 C CA . ALA A 1 792 ? 31.859 -26.003 -19.735 1.00 40.94 792 ALA A CA 1
ATOM 6013 C C . ALA A 1 792 ? 31.837 -25.043 -18.545 1.00 40.94 792 ALA A C 1
ATOM 6015 O O . ALA A 1 792 ? 32.873 -24.469 -18.206 1.00 40.94 792 ALA A O 1
ATOM 6016 N N . VAL A 1 793 ? 30.662 -24.857 -17.944 1.00 33.50 793 VAL A N 1
ATOM 6017 C CA . VAL A 1 793 ? 30.539 -24.206 -16.641 1.00 33.50 793 VAL A CA 1
ATOM 6018 C C . VAL A 1 793 ? 31.505 -24.948 -15.723 1.00 33.50 793 VAL A C 1
ATOM 6020 O O . VAL A 1 793 ? 31.331 -26.143 -15.475 1.00 33.50 793 VAL A O 1
ATOM 6023 N N . ALA A 1 794 ? 32.592 -24.282 -15.333 1.00 29.42 794 ALA A N 1
ATOM 6024 C CA . ALA A 1 794 ? 33.503 -24.833 -14.347 1.00 29.42 794 ALA A CA 1
ATOM 6025 C C . ALA A 1 794 ? 32.686 -25.127 -13.073 1.00 29.42 794 ALA A C 1
ATOM 6027 O O . ALA A 1 794 ? 31.819 -24.315 -12.739 1.00 29.42 794 ALA A O 1
ATOM 6028 N N . PRO A 1 795 ? 32.900 -26.279 -12.417 1.00 36.31 795 PRO A N 1
ATOM 6029 C CA . PRO A 1 795 ? 32.158 -26.653 -11.216 1.00 36.31 795 PRO A CA 1
ATOM 6030 C C . PRO A 1 795 ? 32.321 -25.654 -10.066 1.00 36.31 795 PRO A C 1
ATOM 6032 O O . PRO A 1 795 ? 33.387 -24.994 -9.987 1.00 36.31 795 PRO A O 1
#

Radius of gyration: 33.6 Å; Cα contacts (8 Å, |Δi|>4): 1970; chains: 1; bounding box: 94×66×97 Å

Foldseek 3Di:
DWEAAPQGKIKDFDKDFPQVQQVPCPNPQRELQSCLLPGIFGWIWIWDDDVPDIDDIDIQGQADDPPDFHDPLSALARWADWYAFNVRQKIWTHRQQSQKIWIAGNPPSHTQAMDHHAHRFHDWDWDADPVRHTAWIWTQRPLQQKIWIWGCPPRNYIDTPDIGHHDDPADPLLSLLVSLQSHLLQAPRRHGGVCNQAPLQAGPQDWHRWPDAQFVVGDHGAIFGDHGLAQLAPQPPDGQFNDDQNQCWQATRNRQPTTDDGPAHPVCQLRSQLSVSLVCSQISRYRPPDCDAEPVRGHTHDHPSNSSSNSLNSNQRFADFQQPAALLRFADPLLVLLCCQQAPQACPDVVDPGHHHQCLQLPPDQGWAASPHPRRTISQGCRCLQPHLQRDTNSPLCDCVDPQNVVCVVVVNRSLSSVCVVNPVPPSNSSNVSNSRHWGSQAGSQAFDKAKQAQVRLPPPVNVVNVVSLQQCVVQLRFWKKKWWWFADPNDTDTFIWTWDCPPPNIWTFTPDDDGDIHHSVRQSVCRSVRRIIIMIGGHFFPQSGSVQDEKTWGAPDDPHDSDGRGDAAEAEDPRQKDKTFIDSADLQKFKDKSSGTFDWHWDDDPRIIMTGGPDDDDFFKIFIWIAHRSYGIYTGGIYGYDHDDPLPDDLLPAFQLSLCVQLVNNLVAAKKAFPPVRNAAKIWHWHDPPPSAKIWIWIDGNPKIKIWIWGADNPPSWTKIWIAMPQGKTKIWTWDRHNPFWIKTWMWIAGPVGDTDIWIWIWGDPDSFWIWIWIDDVDIDITIIGGDDDDPDD

Nearest PDB structures (foldseek):
  7sfp-assembly1_A  TM=7.622E-01  e=1.139E-03  Streptomyces ossamyceticus
  6d0t-assembly2_B  TM=4.073E-01  e=1.005E-01  synthetic construct
  8uzl-assembly2_B  TM=5.239E-01  e=1.142E+00  synthetic construct
  8gmm-assembly2_B  TM=2.832E-01  e=2.333E+00  Stenotrophomonas maltophilia

Solvent-accessible surface area (backbone atoms only — not comparable to full-atom values): 40627 Å² total; per-residue (Å²): 55,64,32,67,42,96,84,58,36,37,37,32,31,32,67,47,75,43,44,79,65,14,51,41,48,81,84,68,66,43,36,56,67,69,35,67,42,47,58,47,47,33,31,34,38,39,32,46,56,64,84,94,46,73,50,82,73,42,77,26,63,68,50,59,64,81,94,48,69,46,57,91,90,61,37,49,3,46,26,27,22,39,44,62,24,77,61,50,52,39,32,43,34,20,11,23,17,47,20,25,41,34,26,26,35,57,86,80,41,46,75,52,20,59,33,74,55,49,41,35,22,57,41,72,50,79,40,54,42,100,82,16,48,49,34,33,36,41,32,36,8,66,55,57,39,30,36,33,36,28,42,26,77,45,52,59,63,34,40,73,78,48,74,46,80,53,92,71,91,65,57,68,50,38,40,51,4,50,41,51,38,34,27,1,65,42,18,70,53,27,45,42,25,58,35,66,51,21,47,98,40,28,48,64,69,48,55,36,27,55,90,56,72,43,35,62,94,54,95,51,48,63,49,35,43,53,67,46,44,32,45,43,57,96,46,68,36,78,33,68,38,30,46,58,20,18,43,78,44,40,29,20,23,56,32,43,88,50,68,45,80,49,73,26,41,75,93,40,64,49,46,23,42,35,40,40,51,50,50,38,24,58,35,70,28,32,32,82,90,65,79,57,47,24,88,79,69,45,51,22,62,59,39,63,64,43,46,53,20,24,17,49,24,45,52,48,34,61,52,68,67,37,84,61,32,36,50,63,34,37,73,50,73,49,19,52,50,7,49,43,34,34,48,71,63,23,44,82,46,89,92,46,99,57,52,53,43,56,23,28,47,34,23,59,58,68,26,29,20,38,49,34,85,83,49,3,26,27,35,68,57,51,53,60,56,91,80,40,63,62,83,40,57,70,29,82,81,63,42,66,92,39,70,78,34,31,64,39,49,78,70,71,43,52,47,69,66,56,54,32,58,81,62,74,63,46,71,89,56,53,31,39,56,40,23,66,33,37,41,45,52,20,53,45,30,32,50,77,42,72,46,61,37,23,58,84,34,38,85,34,69,68,45,49,53,50,49,52,29,40,54,48,35,33,61,54,51,57,23,41,34,35,33,44,36,33,40,40,57,98,89,44,74,43,81,45,47,29,34,60,34,57,77,53,92,76,45,28,32,29,36,76,62,85,69,79,52,73,40,47,64,69,54,53,38,52,34,2,53,70,60,33,25,39,34,40,34,34,21,34,77,41,91,39,70,51,74,90,36,54,60,18,39,37,31,52,74,68,72,71,45,62,64,73,48,77,66,68,62,46,72,31,29,79,88,48,43,62,43,71,32,21,31,48,68,73,48,97,69,42,42,45,28,49,60,49,39,65,52,64,61,51,76,46,75,57,82,51,40,30,40,40,35,44,74,63,78,75,73,80,43,80,45,35,38,29,45,26,32,70,34,29,30,25,15,26,69,31,64,33,33,32,40,86,54,57,85,84,69,56,60,63,66,72,62,42,41,43,53,55,23,55,68,26,67,48,54,71,63,57,42,41,34,20,26,63,90,62,70,32,59,59,34,28,38,36,33,45,72,77,39,84,48,45,31,32,40,38,38,41,40,38,79,90,47,42,34,46,30,44,35,32,51,39,73,83,79,41,46,37,36,37,42,35,40,37,75,72,53,28,39,36,44,29,41,52,48,75,35,70,88,60,55,34,36,41,42,33,40,37,34,40,59,88,68,54,74,53,72,49,39,36,38,37,41,69,90,49,93,53,38,40,36,39,35,39,70,47,103,72,65,48,76,47,53,27,32,52,59,76,77,74,79,76,131

Sequence (795 aa):
GMTVDSKGHVFIAQTDARNEVNGRAGTKKHGLAELENRAFLNRITSISFHADDAEQPKFFDLEPLPPNQPELGMALATPFAIQISDDDSTLVASASGSDKLFTVDATTGAVLGRVDVGAVPEGIALESSTGGKPSRAWVLNAAANTVSLVDLSDPASPKVTATVTLEDPTHPAVKHGRIAFSTAASSTTGTFSCASCHPDGHTDQLLWVLKTPIVTGGNQIMPRSTMPVRGLRDTAPFHWDGIPGDPYGGINSAHIRDGVPPSSKVDQPESTTRHLIDGGLASTMSKEGDKSVNDEGKAGKLTAKERDDMAKFLLSVPYPPAQRRAFNNVLSSAAAKGFKLFHIDGDNDPGKSQPNRCGDCHRMPFLVSTNTPGTGMDAPTWRGAYDRWLILPQGRLNIIDFDFYQRVAEQGAPERNVWQFSWGGRKRFDPVWDMVLEGSTGFSGAFARQVTLNQKSADAALTIDLLNALEQAARDGSVVLQGEGVFIENGKATPVALQFDPQFEGGTYTKTFGDRESFSRATLTSLASNGSFVGTFTGRLGSKVDYDHPQPALWTLGPIEQQRGKQEFPILFGTNTSMTMSGRHIQPDAQIIVDGHRVSGSVNCENETVKVELAKLPDLGMHFLQIQNSNGLASNDFIFHVAEKDPAATDPKSQTLGDILRQSKWDRLIGTWVDADSKGAALKSIYSWKIKDRVIESTSQEANNESVALMAVNAESGEVFHIGADRNGTSFSGKWELSNDGDAVLEVGFTSGTGEKGSIKIRYHLPNDDTLELAIELPQPITIKMIRLKEAVAP

Secondary structure (DSSP, 8-state):
-EEE-TT--EEEEEEEE-HHHH--TTTT---SGGGTT--EEEEEEEE-EETTEEPPPEEEESSPPTT--PPTT----SEEEEEE-TTS-EEEEEETTTTEEEEEETTT--EEEEEE-SSSEEEEEEEE-TTSSEEEEEEEETTTTEEEEEE-SSTTS-EEEEEEEPP--S-HHHHHHHHHHH-GGGSSSSS--HHHHSGGGS----EE--SPPPPTT-SSPPPEEPPP-TT-TT--S-STTS-SS-SS-EEETTEEEEEEPPSSBTTBHHHHHHHHHHHHHTTTTSPTT---B-TTS-BSSS-HHHHHHHHHHHHH-PPPPPTT--TT-PPPHHHHHHHHIIIII-B--TTSSS-B-HHHHS-TTTT-BB--TTT-PPB---TTSTT-S--STT-TT--TTSHHHHHHHTTT--HHHHHHGGGTT-GGGTHHHHHHHHS-SS--TTTT-EEEESTTTTT-HHHHHHHHHHHHHHHTTSSEEEEEEEEEETTEEEEEEEEEESSGGGSEEEESSSS--EE-HHHHHHHHHTTSEEEEEEEE--SB-SSSSPPPEEESSS-SSB--SS----EEETT--EEEEEEES--TT-EEEETTEEE-EEEEEETTEEEEEESS--SSEEEEEEEE-TTB-B---EEEEEESS-TT---TTT--HHHHHHHTT-GGG-EEEEETTTTSSSEEEEEEEEETTTEEEEEEEETTEEEEEEEEE-TTT--EEEEEEETTS-EEEEEEEE-TTS-EEEEEEEE-TTS-EEEEEEEEEEEETTEEEEEE-SSS-EEEEEEE-PPP---

pLDDT: mean 92.06, std 8.36, range [29.42, 98.88]